Protein 1A6D (pdb70)

Solvent-accessible surface area: 41150 Å² total; per-residue (Å²): 176,45,90,24,181,82,0,29,138,56,5,6,72,13,1,95,59,12,6,54,20,0,73,27,0,6,12,54,36,1,17,6,6,0,6,32,84,101,164,72,38,18,53,12,0,4,17,1,4,20,0,1,107,82,39,116,29,159,61,75,8,6,110,74,0,17,104,5,2,125,35,169,59,0,20,7,16,59,3,0,1,9,0,1,4,1,0,4,11,0,0,97,27,0,39,74,11,34,119,126,65,14,108,28,55,30,0,11,76,0,0,79,64,0,0,48,51,0,71,110,10,0,78,128,28,16,62,127,26,72,76,75,54,13,0,78,61,2,0,40,35,26,0,46,6,24,11,4,24,100,17,26,73,67,0,0,72,15,0,14,125,0,0,50,31,2,15,52,106,136,132,78,95,37,51,11,76,49,55,18,12,20,25,25,66,21,64,13,19,64,19,94,58,7,63,56,7,73,1,1,0,0,65,72,88,22,30,44,102,122,4,43,75,68,13,139,118,2,78,0,0,1,0,34,31,34,3,66,26,163,78,82,150,151,151,31,120,19,74,0,53,70,14,59,71,14,72,71,74,22,63,102,15,37,70,40,5,88,104,32,4,88,53,0,106,156,3,31,5,42,0,0,0,0,45,100,6,1,32,76,37,0,12,32,20,0,11,122,74,36,5,0,0,0,65,135,3,137,80,49,12,0,88,49,0,22,126,0,0,23,5,124,53,13,80,71,22,103,82,15,54,79,92,20,9,0,90,6,112,18,0,40,13,76,108,13,30,139,63,95,0,0,0,0,38,26,17,115,41,99,69,6,3,0,0,0,0,31,11,16,14,53,40,8,0,28,6,0,42,55,2,0,46,5,0,3,106,6,0,5,28,1,34,58,43,0,64,5,4,19,1,20,5,0,6,5,11,5,1,8,20,56,0,46,112,63,0,104,98,30,45,53,166,52,41,64,0,0,61,6,0,5,118,0,0,64,14,9,1,77,0,22,0,81,14,16,59,21,75,34,120,73,6,32,104,96,2,114,36,25,2,87,158,53,111,62,23,1,0,6,3,40,100,100,96,4,20,8,38,2,107,87,83,8,31,1,33,14,13,83,12,18,24,60,1,2,20,17,0,2,97,21,0,31,80,4,4,158,58,76,33,49,170,176,91,21,14,81,85,1,0,89,16,0,29,59,11,3,82,40,0,42,41,3,8,7,50,105,17,126,55,50,122,28,92,63,117,148,41,89,78,21,74,0,7,18,7,16,24,2,3,124,83,50,139,29,140,40,18,0,5,61,3,0,22,44,6,0,32,4,77,103,26,73,8,17,43,2,4,4,19,0,0,4,4,0,4,4,0,0,93,31,0,38,30,2,45,112,112,124,7,33,19,30,15,0,11,63,0,0,28,51,0,4,93,24,0,41,120,0,4,73,70,22,27,57,143,27,48,121,88,35,89,53,16,0,36,75,1,0,50,31,16,0,35,15,16,50,0,36,115,15,55,93,101,0,1,60,12,0,22,67,0,0,69,44,0,18,42,105,158,137,62,109,40,83,13,30,54,54,9,6,4,41,14,81,23,92,49,7,37,30,86,68,1,74,45,31,106,1,1,0,0,62,64,92,27,25,42,123,37,6,43,74,54,14,133,100,3,106,0,1,1,0,46,16,41,0,68,76,94,134,20,83,50,48,15,61,75,106,76,147,65,110,58,44,84,149,111,6,99,43,63,68,64,59,22,10,105,99,31,2,63,89,0,88,91,27,29,8,40,0,0,3,0,37,105,15,3,45,115,70,0,18,73,23,0,4,139,35,41,4,0,0,0,72,141,6,130,104,50,7,0,52,32,0,19,80,0,0,41,9,36,48,14,43,17,12,93,55,14,44,70,96,10,19,1,56,2,90,59,1,52,20,37,116,11,43,163,64,86,0,1,26,3,43,36,18,128,34,96,92,5,1,0,0,5,0,20,0,111,69,100,65,56,5,24,9,5,47,51,1,0,47,10,0,2,55,5,1,4,2,0,9,54,46,15,9,19,11,9,2,11,4,0,26,10,8,8,5,1,76,61,0,77,41,39,0,110,147,60,38,56,118,35,36,60,0,0,55,58,0,0,38,0,2,3,15,18,0,51,0,16,0,78,35,20,67,46,71,34,103,61,4,1,89,84,0,88,34,50,2,57,144,51,46,89,44,59,0,3,18,13,120,92,18,93,15,31,45,6,47,139,56,6,32,1,53,3,14,54,7,25,54,29,0,5,78,18,0,6,44,0,0,0,9,0,0,27,0,32,44,43,33,78

Foldseek 3Di:
DFFFPVQQVVLLVLLLVLLVVLLQLDFLLRAWDWQADDPPTTAIASQLLVCLVRDDDDDPSNVLLNCLSVPVLQRFFCSSSLLSLLLSLLSVLVVVVVVVPFDLVLLLVLLVVLLVVLLVVCVVVWAFALDLVLLLLQLLQSLRNAPLPPCSSVLSVLLSVLQVQQWDDDPNFIAGDCLQEAEAEDAAADQNPKDKAQFDWFQWAFPDPLADQKDFWFFEAAEEDELADDDDPPDDDDDDPDPVVVVVVVVVRLVSLVVLLVLCVVQVGQEYEELAYYDPSNSVVNSVVRRGYTHNGHPSSSVSNCVFFVADHDHDSVPSHVNRTGTARMWGWDDDHNGIIITGHRHPHSSHMYIYGYRHPVSRSVNVSVSSVSSSVQSSLCSGVSIWAADQLLSLLLSLLVLLVVLVVDDDSSSSSSNSSSVSSLSSNLSVCVSLPADSVVLSVVSNVCVVVVLSQWHADSVVRHIDGSVVVSNIGGSSNVSVSSVSSSVSSSVSSPDRDDD/DVVLVVLLVLLLVLLVVLLQLDFLLRAWDWAADPVGDIAIASQLLCVLVGDDRDDPSSVLSSVLLSLVVDRAFRLSNLLSLLLNLLSVLVVVVVVVVDALVLLLVLLVVLLVVLLVLLVVQWFFDPPCLVVQLLLALQRRCSSTPNVVPSNQLSVLLVVLQVLQWDCPPVFTDGDCLQEAEAEDEADAQNPKDKAQFAKFQFFFPDPLADQKDFWFWEAAEAAELAFDDDPPDDDDDDPDPVVVVVVVVVRLVVSLVLLVLCVVQPGQEYEYLAYYDPSNSVNCSVVNHGYTYNGDPSSSSSNCVFFVADHHHPSVPDHSNRIGTARMWGWDADRPGIMITGHRHPRSSHMYIYGYHNDPSGSVRSSVSSVNSNSFSNLQSRLRIWAFDQCLSLLLSLLVQLVVLVVVDDSSSSSSNSSSVSSLSSNQSLQVSLVHDNVVQSVVSNVCVVVPLRQWHAPSVVRDTDRRVVVSRMTRSVSVSSSSVSSSVSNSVSSPDDDDDD

Radius of gyration: 34.38 Å; Cα contacts (8 Å, |Δi|>4): 2081; chains: 2; bounding box: 82×89×76 Å

Nearest PDB structures (foldseek):
  1a6d-assembly1_A  TM=1.002E+00  e=3.487E-87  Thermoplasma acidophilum
  1a6d-assembly1_B  TM=9.818E-01  e=3.479E-61  Thermoplasma acidophilum
  1q3r-assembly1_A  TM=9.470E-01  e=4.714E-58  Thermococcus sp. JCM 11816
  1q3s-assembly1_A  TM=9.576E-01  e=4.143E-57  Thermococcus sp. JCM 11816
  1q2v-assembly1_A  TM=9.502E-01  e=1.424E-56  Thermococcus sp. JCM 11816

Structure (mmCIF, N/CA/C/O backbone):
data_1A6D
#
_entry.id   1A6D
#
_cell.length_a   168.300
_cell.length_b   168.300
_cell.length_c   203.400
_cell.angle_alpha   90.00
_cell.angle_beta   90.00
_cell.angle_gamma   90.00
#
_symmetry.space_group_name_H-M   'I 4 2 2'
#
loop_
_entity.id
_entity.type
_entity.pdbx_description
1 polymer 'THERMOSOME (ALPHA SUBUNIT)'
2 polymer 'THERMOSOME (BETA SUBUNIT)'
#
loop_
_atom_site.group_PDB
_atom_site.id
_atom_site.type_symbol
_atom_site.label_atom_id
_atom_site.label_alt_id
_atom_site.label_comp_id
_atom_site.label_asym_id
_atom_site.label_entity_id
_atom_site.label_seq_id
_atom_site.pdbx_PDB_ins_code
_atom_site.Cartn_x
_atom_site.Cartn_y
_atom_site.Cartn_z
_atom_site.occupancy
_atom_site.B_iso_or_equiv
_atom_site.auth_seq_id
_atom_site.auth_comp_id
_atom_site.auth_asym_id
_atom_site.auth_atom_id
_atom_site.pdbx_PDB_model_num
ATOM 1 N N . ARG A 1 17 ? -12.216 32.125 -9.085 1.00 81.94 17 ARG A N 1
ATOM 2 C CA . ARG A 1 17 ? -12.956 33.412 -9.187 1.00 83.67 17 ARG A CA 1
ATOM 3 C C . ARG A 1 17 ? -12.756 34.241 -7.906 1.00 84.73 17 ARG A C 1
ATOM 4 O O . ARG A 1 17 ? -12.654 33.675 -6.817 1.00 85.94 17 ARG A O 1
ATOM 17 N N . GLU A 1 18 ? -12.597 35.558 -8.064 1.00 84.47 18 GLU A N 1
ATOM 18 C CA . GLU A 1 18 ? -12.405 36.497 -6.950 1.00 81.69 18 GLU A CA 1
ATOM 19 C C . GLU A 1 18 ? -13.279 37.698 -7.244 1.00 78.32 18 GLU A C 1
ATOM 20 O O . GLU A 1 18 ? -13.345 38.143 -8.387 1.00 75.26 18 GLU A O 1
ATOM 27 N N . GLN A 1 19 ? -13.900 38.249 -6.210 1.00 77.62 19 GLN A N 1
ATOM 28 C CA . GLN A 1 19 ? -14.773 39.397 -6.376 1.00 78.63 19 GLN A CA 1
ATOM 29 C C . GLN A 1 19 ? -14.309 40.553 -5.512 1.00 78.48 19 GLN A C 1
ATOM 30 O O . GLN A 1 19 ? -13.567 40.372 -4.536 1.00 75.87 19 GLN A O 1
ATOM 39 N N . GLY A 1 20 ? -14.736 41.740 -5.930 1.00 79.91 20 GLY A N 1
ATOM 40 C CA . GLY A 1 20 ? -14.465 42.988 -5.242 1.00 78.83 20 GLY A CA 1
ATOM 41 C C . GLY A 1 20 ? -13.055 43.306 -4.817 1.00 77.89 20 GLY A C 1
ATOM 42 O O . GLY A 1 20 ? -12.119 43.269 -5.617 1.00 75.47 20 GLY A O 1
ATOM 44 N N . LYS A 1 21 ? -12.928 43.641 -3.536 1.00 79.41 21 LYS A N 1
ATOM 45 C CA . LYS A 1 21 ? -11.652 43.998 -2.938 1.00 80.79 21 LYS A CA 1
ATOM 46 C C . LYS A 1 21 ? -10.589 42.936 -3.182 1.00 77.97 21 LYS A C 1
ATOM 47 O O . LYS A 1 21 ? -9.498 43.243 -3.658 1.00 79.10 21 LYS A O 1
ATOM 57 N N . ASN A 1 22 ? -10.910 41.686 -2.880 1.00 73.48 22 ASN A N 1
ATOM 58 C CA . ASN A 1 22 ? -9.951 40.618 -3.085 1.00 70.65 22 ASN A CA 1
ATOM 59 C C . ASN A 1 22 ? -9.468 40.580 -4.547 1.00 64.44 22 ASN A C 1
ATOM 60 O O . ASN A 1 22 ? -8.275 40.473 -4.804 1.00 64.97 22 ASN A O 1
ATOM 68 N N . ALA A 1 23 ? -10.382 40.737 -5.498 1.00 57.92 23 ALA A N 1
ATOM 69 C CA . ALA A 1 23 ? -10.021 40.711 -6.914 1.00 51.63 23 ALA A CA 1
ATOM 70 C C . ALA A 1 23 ? -9.104 41.862 -7.294 1.00 49.83 23 ALA A C 1
ATOM 71 O O . ALA A 1 23 ? -8.112 41.682 -7.999 1.00 50.30 23 ALA A O 1
ATOM 74 N N . GLN A 1 24 ? -9.424 43.045 -6.799 1.00 48.18 24 GLN A N 1
ATOM 75 C CA . GLN A 1 24 ? -8.640 44.231 -7.096 1.00 45.42 24 GLN A CA 1
ATOM 76 C C . GLN A 1 24 ? -7.281 44.311 -6.428 1.00 42.75 24 GLN A C 1
ATOM 77 O O . GLN A 1 24 ? -6.285 44.590 -7.097 1.00 45.34 24 GLN A O 1
ATOM 86 N N . ARG A 1 25 ? -7.224 44.083 -5.118 1.00 39.39 25 ARG A N 1
ATOM 87 C CA . ARG A 1 25 ? -5.954 44.162 -4.413 1.00 37.97 25 ARG A CA 1
ATOM 88 C C . ARG A 1 25 ? -4.993 43.181 -5.048 1.00 36.63 25 ARG A C 1
ATOM 89 O O . ARG A 1 25 ? -3.826 43.480 -5.255 1.00 40.40 25 ARG A O 1
ATOM 103 N N . ASN A 1 26 ? -5.525 42.036 -5.439 1.00 35.91 26 ASN A N 1
ATOM 104 C CA . ASN A 1 26 ? -4.764 40.982 -6.078 1.00 35.04 26 ASN A CA 1
ATOM 105 C C . ASN A 1 26 ? -4.187 41.376 -7.426 1.00 37.78 26 ASN A C 1
ATOM 106 O O . ASN A 1 26 ? -3.043 41.045 -7.741 1.00 40.20 26 ASN A O 1
ATOM 114 N N . ASN A 1 27 ? -5.018 42.007 -8.255 1.00 37.58 27 ASN A N 1
ATOM 115 C CA . ASN A 1 27 ? -4.616 42.452 -9.590 1.00 34.93 27 ASN A CA 1
ATOM 116 C C . ASN A 1 27 ? -3.504 43.485 -9.496 1.00 33.34 27 ASN A C 1
ATOM 117 O O . ASN A 1 27 ? -2.538 43.454 -10.260 1.00 33.61 27 ASN A O 1
ATOM 125 N N . ILE A 1 28 ? -3.670 44.419 -8.574 1.00 29.12 28 ILE A N 1
ATOM 126 C CA . ILE A 1 28 ? -2.677 45.450 -8.344 1.00 31.54 28 ILE A CA 1
ATOM 127 C C . ILE A 1 28 ? -1.366 44.788 -7.902 1.00 32.96 28 ILE A C 1
ATOM 128 O O . ILE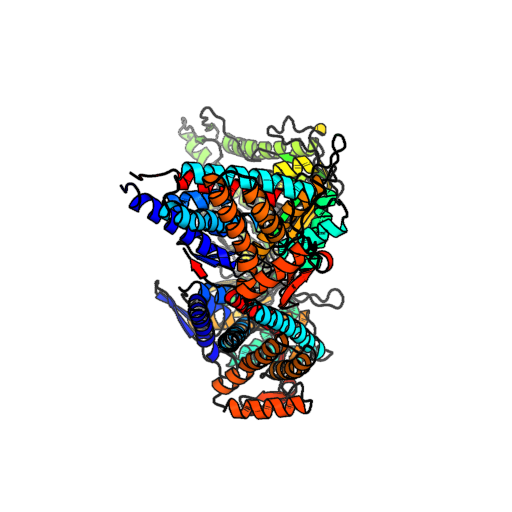 A 1 28 ? -0.293 45.112 -8.415 1.00 34.28 28 ILE A O 1
ATOM 134 N N . GLU A 1 29 ? -1.453 43.867 -6.947 1.00 34.44 29 GLU A N 1
ATOM 135 C CA . GLU A 1 29 ? -0.271 43.170 -6.466 1.00 35.44 29 GLU A CA 1
ATOM 136 C C . GLU A 1 29 ? 0.458 42.506 -7.625 1.00 35.10 29 GLU A C 1
ATOM 137 O O . GLU A 1 29 ? 1.677 42.586 -7.718 1.00 41.38 29 GLU A O 1
ATOM 144 N N . ALA A 1 30 ? -0.287 41.871 -8.522 1.00 33.92 30 ALA A N 1
ATOM 145 C CA . ALA A 1 30 ? 0.317 41.212 -9.676 1.00 30.80 30 ALA A CA 1
ATOM 146 C C . ALA A 1 30 ? 1.061 42.207 -10.571 1.00 29.52 30 ALA A C 1
ATOM 147 O O . ALA A 1 30 ? 2.221 42.006 -10.914 1.00 29.17 30 ALA A O 1
ATOM 150 N N . ALA A 1 31 ? 0.399 43.296 -10.924 1.00 27.04 31 ALA A N 1
ATOM 151 C CA . ALA A 1 31 ? 1.013 44.298 -11.764 1.00 26.49 31 ALA A CA 1
ATOM 152 C C . ALA A 1 31 ? 2.326 44.760 -11.163 1.00 26.37 31 ALA A C 1
ATOM 153 O O . ALA A 1 31 ? 3.330 44.847 -11.855 1.00 29.96 31 ALA A O 1
ATOM 156 N N . LYS A 1 32 ? 2.331 45.029 -9.867 1.00 28.22 32 LYS A N 1
ATOM 157 C CA . LYS A 1 32 ? 3.536 45.480 -9.193 1.00 25.97 32 LYS A CA 1
ATOM 158 C C . LYS A 1 32 ? 4.663 44.455 -9.278 1.00 27.21 32 LYS A C 1
ATOM 159 O O . LYS A 1 32 ? 5.828 44.803 -9.498 1.00 27.39 32 LYS A O 1
ATOM 169 N N . ALA A 1 33 ? 4.319 43.183 -9.156 1.00 25.17 33 ALA A N 1
ATOM 170 C CA . ALA A 1 33 ? 5.324 42.135 -9.205 1.00 22.09 33 ALA A CA 1
ATOM 171 C C . ALA A 1 33 ? 6.075 42.073 -10.522 1.00 24.57 33 ALA A C 1
ATOM 172 O O . ALA A 1 33 ? 7.288 41.931 -10.543 1.00 29.78 33 ALA A O 1
ATOM 175 N N . ILE A 1 34 ? 5.362 42.199 -11.627 1.00 25.21 34 ILE A N 1
ATOM 176 C CA . ILE A 1 34 ? 5.996 42.135 -12.927 1.00 25.41 34 ILE A CA 1
ATOM 177 C C . ILE A 1 34 ? 6.807 43.381 -13.204 1.00 26.13 34 ILE A C 1
ATOM 178 O O . ILE A 1 34 ? 7.750 43.346 -13.979 1.00 32.07 34 ILE A O 1
ATOM 184 N N . ALA A 1 35 ? 6.414 44.500 -12.618 1.00 25.90 35 ALA A N 1
ATOM 185 C CA . ALA A 1 35 ? 7.156 45.734 -12.826 1.00 24.57 35 ALA A CA 1
ATOM 186 C C . ALA A 1 35 ? 8.492 45.581 -12.135 1.00 27.60 35 ALA A C 1
ATOM 187 O O . ALA A 1 35 ? 9.516 46.003 -12.653 1.00 32.53 35 ALA A O 1
ATOM 190 N N . ASP A 1 36 ? 8.475 44.981 -10.953 1.00 29.76 36 ASP A N 1
ATOM 191 C CA . ASP A 1 36 ? 9.690 44.750 -10.200 1.00 32.29 36 ASP A CA 1
ATOM 192 C C . ASP A 1 36 ? 10.684 43.914 -10.988 1.00 36.61 36 ASP A C 1
ATOM 193 O O . ASP A 1 36 ? 11.888 44.150 -10.911 1.00 46.15 36 ASP A O 1
ATOM 199 N N . ALA A 1 37 ? 10.180 42.969 -11.778 1.00 37.64 37 ALA A N 1
ATOM 200 C CA . ALA A 1 37 ? 11.018 42.085 -12.600 1.00 33.78 37 ALA A CA 1
ATOM 201 C C . ALA A 1 37 ? 11.872 42.787 -13.644 1.00 33.57 37 ALA A C 1
ATOM 202 O O . ALA A 1 37 ? 12.847 42.209 -14.120 1.00 37.04 37 ALA A O 1
ATOM 205 N N . VAL A 1 38 ? 11.479 43.989 -14.057 1.00 28.55 38 VAL A N 1
ATOM 206 C CA . VAL A 1 38 ? 12.247 44.725 -15.057 1.00 26.47 38 VAL A CA 1
ATOM 207 C C . VAL A 1 38 ? 12.860 46.008 -14.521 1.00 24.61 38 VAL A C 1
ATOM 208 O O . VAL A 1 38 ? 13.776 46.575 -15.127 1.00 25.65 38 VAL A O 1
ATOM 213 N N . ARG A 1 39 ? 12.344 46.455 -13.390 1.00 19.86 39 ARG A N 1
ATOM 214 C CA . ARG A 1 39 ? 12.776 47.678 -12.747 1.00 27.78 39 ARG A CA 1
ATOM 215 C C . ARG A 1 39 ? 14.261 48.029 -12.889 1.00 30.20 39 ARG A C 1
ATOM 216 O O . ARG A 1 39 ? 14.618 49.025 -13.527 1.00 34.73 39 ARG A O 1
ATOM 230 N N . THR A 1 40 ? 15.126 47.156 -12.385 1.00 28.46 40 THR A N 1
ATOM 231 C CA . THR A 1 40 ? 16.567 47.384 -12.423 1.00 20.89 40 THR A CA 1
ATOM 232 C C . THR A 1 40 ? 17.246 47.485 -13.786 1.00 19.46 40 THR A C 1
ATOM 233 O O . THR A 1 40 ? 18.467 47.629 -13.842 1.00 20.26 40 THR A O 1
ATOM 239 N N . THR A 1 41 ? 16.493 47.401 -14.878 1.00 16.60 41 THR A N 1
ATOM 240 C CA . THR A 1 41 ? 17.112 47.518 -16.186 1.00 18.27 41 THR A CA 1
ATOM 241 C C . THR A 1 41 ? 17.116 48.976 -16.628 1.00 24.33 41 THR A C 1
ATOM 242 O O . THR A 1 41 ? 17.761 49.333 -17.611 1.00 28.46 41 THR A O 1
ATOM 248 N N . LEU A 1 42 ? 16.432 49.831 -15.876 1.00 28.29 42 LEU A N 1
ATOM 249 C CA . LEU A 1 42 ? 16.324 51.242 -16.231 1.00 25.37 42 LEU A CA 1
ATOM 250 C C . LEU A 1 42 ? 17.580 52.098 -16.132 1.00 22.05 42 LEU A C 1
ATOM 251 O O . LEU A 1 42 ? 18.186 52.241 -15.072 1.00 22.06 42 LEU A O 1
ATOM 257 N N . GLY A 1 43 ? 17.968 52.660 -17.264 1.00 21.23 43 GLY A N 1
ATOM 258 C CA . GLY A 1 43 ? 19.102 53.558 -17.287 1.00 25.94 43 GLY A CA 1
ATOM 259 C C . GLY A 1 43 ? 20.497 53.075 -17.628 1.00 30.21 43 GLY A C 1
ATOM 260 O O . GLY A 1 43 ? 20.729 51.895 -17.893 1.00 35.05 43 GLY A O 1
ATOM 262 N N . PRO A 1 44 ? 21.475 53.992 -17.548 1.00 29.43 44 PRO A N 1
ATOM 263 C CA . PRO A 1 44 ? 22.898 53.808 -17.820 1.00 27.50 44 PRO A CA 1
ATOM 264 C C . PRO A 1 44 ? 23.497 52.795 -16.889 1.00 24.53 44 PRO A C 1
ATOM 265 O O . PRO A 1 44 ? 24.519 52.226 -17.180 1.00 31.73 44 PRO A O 1
ATOM 269 N N . LYS A 1 45 ? 22.900 52.645 -15.726 1.00 22.66 45 LYS A N 1
ATOM 270 C CA . LYS A 1 45 ? 23.394 51.712 -14.745 1.00 25.84 45 LYS A CA 1
ATOM 271 C C . LYS A 1 45 ? 22.417 50.558 -14.609 1.00 24.79 45 LYS A C 1
ATOM 272 O O . LYS A 1 45 ? 22.116 50.098 -13.507 1.00 28.83 45 LYS A O 1
ATOM 282 N N . GLY A 1 46 ? 21.894 50.107 -15.732 1.00 25.51 46 GLY A N 1
ATOM 283 C CA . GLY A 1 46 ? 20.956 49.010 -15.675 1.00 28.94 46 GLY A CA 1
ATOM 284 C C . GLY A 1 46 ? 21.666 47.674 -15.589 1.00 30.98 46 GLY A C 1
ATOM 285 O O . GLY A 1 46 ? 22.804 47.538 -16.051 1.00 32.72 46 GLY A O 1
ATOM 287 N N . MET A 1 47 ? 21.008 46.714 -14.942 1.00 27.99 47 MET A N 1
ATOM 288 C CA . MET A 1 47 ? 21.514 45.368 -14.788 1.00 21.77 47 MET A CA 1
ATOM 289 C C . MET A 1 47 ? 20.887 44.505 -15.852 1.00 22.83 47 MET A C 1
ATOM 290 O O . MET A 1 47 ? 19.975 44.943 -16.556 1.00 22.59 47 MET A O 1
ATOM 296 N N . ASP A 1 48 ? 21.420 43.301 -16.012 1.00 23.05 48 ASP A N 1
ATOM 297 C CA . ASP A 1 48 ? 20.902 42.361 -16.992 1.00 21.55 48 ASP A CA 1
ATOM 298 C C . ASP A 1 48 ? 20.169 41.274 -16.273 1.00 21.25 48 ASP A C 1
ATOM 299 O O . ASP A 1 48 ? 20.336 41.118 -15.058 1.00 24.48 48 ASP A O 1
ATOM 305 N N . LYS A 1 49 ? 19.354 40.532 -17.018 1.00 20.40 49 LYS A N 1
ATOM 306 C CA . LYS A 1 49 ? 18.599 39.403 -16.470 1.00 16.74 49 LYS A CA 1
ATOM 307 C C . LYS A 1 49 ? 19.006 38.197 -17.294 1.00 19.23 49 LYS A C 1
ATOM 308 O O . LYS A 1 49 ? 19.272 38.314 -18.498 1.00 20.66 49 LYS A O 1
ATOM 318 N N . MET A 1 50 ? 19.127 37.050 -16.652 1.00 18.53 50 MET A N 1
ATOM 319 C CA . MET A 1 50 ? 19.474 35.849 -17.390 1.00 23.93 50 MET A CA 1
ATOM 320 C C . MET A 1 50 ? 18.182 35.039 -17.431 1.00 23.53 50 MET A C 1
ATOM 321 O O . MET A 1 50 ? 17.572 34.773 -16.402 1.00 20.80 50 MET A O 1
ATOM 327 N N . LEU A 1 51 ? 17.725 34.736 -18.630 1.00 22.40 51 LEU A N 1
ATOM 328 C CA . LEU A 1 51 ? 16.503 33.991 -18.810 1.00 26.91 51 LEU A CA 1
ATOM 329 C C . LEU A 1 51 ? 16.909 32.631 -19.346 1.00 29.33 51 LEU A C 1
ATOM 330 O O . LEU A 1 51 ? 17.590 32.541 -20.364 1.00 26.34 51 LEU A O 1
ATOM 336 N N . VAL A 1 52 ? 16.515 31.578 -18.643 1.00 33.64 52 VAL A N 1
ATOM 337 C CA . VAL A 1 52 ? 16.860 30.217 -19.046 1.00 41.90 52 VAL A CA 1
ATOM 338 C C . VAL A 1 52 ? 15.607 29.360 -19.258 1.00 47.79 52 VAL A C 1
ATOM 339 O O . VAL A 1 52 ? 14.689 29.399 -18.443 1.00 48.95 52 VAL A O 1
ATOM 344 N N . ASP A 1 53 ? 15.560 28.618 -20.366 1.00 55.09 53 ASP A N 1
ATOM 345 C CA . ASP A 1 53 ? 14.413 27.755 -20.674 1.00 59.99 53 ASP A CA 1
ATOM 346 C C . ASP A 1 53 ? 14.646 26.247 -20.419 1.00 66.62 53 ASP A C 1
ATOM 347 O O . ASP A 1 53 ? 14.943 25.832 -19.299 1.00 69.40 53 ASP A O 1
ATOM 353 N N . SER A 1 54 ? 14.450 25.439 -21.455 1.00 73.61 54 SER A N 1
ATOM 354 C CA . SER A 1 54 ? 14.635 23.998 -21.420 1.00 78.65 54 SER A CA 1
ATOM 355 C C . SER A 1 54 ? 15.629 23.555 -22.520 1.00 81.95 54 SER A C 1
ATOM 356 O O . SER A 1 54 ? 16.710 23.045 -22.216 1.00 80.21 54 SER A O 1
ATOM 361 N N . ILE A 1 55 ? 15.267 23.789 -23.787 1.00 86.04 55 ILE A N 1
ATOM 362 C CA . ILE A 1 55 ? 16.105 23.421 -24.943 1.00 90.92 55 ILE A CA 1
ATOM 363 C C . ILE A 1 55 ? 17.032 24.514 -25.531 1.00 90.56 55 ILE A C 1
ATOM 364 O O . ILE A 1 55 ? 18.257 24.361 -25.475 1.00 92.66 55 ILE A O 1
ATOM 370 N N . GLY A 1 56 ? 16.458 25.562 -26.147 1.00 87.19 56 GLY A N 1
ATOM 371 C CA . GLY A 1 56 ? 17.266 26.640 -26.733 1.00 80.30 56 GLY A CA 1
ATOM 372 C C . GLY A 1 56 ? 18.301 27.108 -25.722 1.00 74.73 56 GLY A C 1
ATOM 373 O O . GLY A 1 56 ? 19.505 27.154 -25.985 1.00 76.46 56 GLY A O 1
ATOM 375 N N . ASP A 1 57 ? 17.769 27.544 -24.591 1.00 65.24 57 ASP A N 1
ATOM 376 C CA . ASP A 1 57 ? 18.509 27.944 -23.421 1.00 53.84 57 ASP A CA 1
ATOM 377 C C . ASP A 1 57 ? 18.649 29.335 -22.849 1.00 52.42 57 ASP A C 1
ATOM 378 O O . ASP A 1 57 ? 17.640 29.950 -22.506 1.00 56.81 57 ASP A O 1
ATOM 384 N N . ILE A 1 58 ? 19.881 29.794 -22.646 1.00 47.45 58 ILE A N 1
ATOM 385 C CA . ILE A 1 58 ? 20.129 31.085 -22.002 1.00 39.59 58 ILE A CA 1
ATOM 386 C C . ILE A 1 58 ? 20.065 32.343 -22.855 1.00 37.07 58 ILE A C 1
ATOM 387 O O . ILE A 1 58 ? 20.564 32.380 -23.972 1.00 37.26 58 ILE A O 1
ATOM 393 N N . ILE A 1 59 ? 19.414 33.366 -22.322 1.00 36.78 59 ILE A N 1
ATOM 394 C CA . ILE A 1 59 ? 19.323 34.673 -22.970 1.00 36.16 59 ILE A CA 1
ATOM 395 C C . ILE A 1 59 ? 19.705 35.670 -21.893 1.00 33.20 59 ILE A C 1
ATOM 396 O O . ILE A 1 59 ? 19.228 35.588 -20.765 1.00 31.92 59 ILE A O 1
ATOM 402 N N . ILE A 1 60 ? 20.612 36.572 -22.222 1.00 30.12 60 ILE A N 1
ATOM 403 C CA . ILE A 1 60 ? 21.020 37.581 -21.271 1.00 28.43 60 ILE A CA 1
ATOM 404 C C . ILE A 1 60 ? 20.739 38.906 -21.954 1.00 26.99 60 ILE A C 1
ATOM 405 O O . ILE A 1 60 ? 21.228 39.166 -23.047 1.00 29.72 60 ILE A O 1
ATOM 411 N N . SER A 1 61 ? 19.865 39.701 -21.359 1.00 26.72 61 SER A N 1
ATOM 412 C CA . SER A 1 61 ? 19.516 40.983 -21.942 1.00 25.83 61 SER A CA 1
ATOM 413 C C . SER A 1 61 ? 19.218 42.054 -20.907 1.00 25.73 61 SER A C 1
ATOM 414 O O . SER A 1 61 ? 19.018 41.783 -19.721 1.00 25.49 61 SER A O 1
ATOM 419 N N . ASN A 1 62 ? 19.235 43.285 -21.379 1.00 26.86 62 ASN A N 1
ATOM 420 C CA . ASN A 1 62 ? 18.912 44.443 -20.571 1.00 28.63 62 ASN A CA 1
ATOM 421 C C . ASN A 1 62 ? 17.619 44.980 -21.208 1.00 27.67 62 ASN A C 1
ATOM 422 O O . ASN A 1 62 ? 16.887 45.736 -20.596 1.00 33.92 62 ASN A O 1
ATOM 430 N N . ASP A 1 63 ? 17.318 44.530 -22.421 1.00 25.43 63 ASP A N 1
ATOM 431 C CA . ASP A 1 63 ? 16.131 44.960 -23.128 1.00 24.46 63 ASP A CA 1
ATOM 432 C C . ASP A 1 63 ? 14.873 44.483 -22.396 1.00 24.93 63 ASP A C 1
ATOM 433 O O . ASP A 1 63 ? 14.650 43.290 -22.216 1.00 28.25 63 ASP A O 1
ATOM 439 N N . GLY A 1 64 ? 14.028 45.432 -22.018 1.00 24.25 64 GLY A N 1
ATOM 440 C CA . GLY A 1 64 ? 12.806 45.116 -21.306 1.00 19.82 64 GLY A CA 1
ATOM 441 C C . GLY A 1 64 ? 11.782 44.358 -22.119 1.00 23.49 64 GLY A C 1
ATOM 442 O O . GLY A 1 64 ? 11.088 43.510 -21.581 1.00 31.45 64 GLY A O 1
ATOM 444 N N . ALA A 1 65 ? 11.665 44.664 -23.405 1.00 25.11 65 ALA A N 1
ATOM 445 C CA . ALA A 1 65 ? 10.708 43.986 -24.275 1.00 24.67 65 ALA A CA 1
ATOM 446 C C . ALA A 1 65 ? 11.105 42.515 -24.404 1.00 26.68 65 ALA A C 1
ATOM 447 O O . ALA A 1 65 ? 10.264 41.630 -24.297 1.00 33.92 65 ALA A O 1
ATOM 450 N N . THR A 1 66 ? 12.393 42.260 -24.603 1.00 28.43 66 THR A N 1
ATOM 451 C CA . THR A 1 66 ? 12.928 40.903 -24.698 1.00 24.50 66 THR A CA 1
ATOM 452 C C . THR A 1 66 ? 12.642 40.156 -23.399 1.00 22.22 66 THR A C 1
ATOM 453 O O . THR A 1 66 ? 12.043 39.097 -23.400 1.00 24.10 66 THR A O 1
ATOM 459 N N . ILE A 1 67 ? 13.037 40.731 -22.279 1.00 20.14 67 ILE A N 1
ATOM 460 C CA . ILE A 1 67 ? 12.795 40.082 -21.017 1.00 22.34 67 ILE A CA 1
ATOM 461 C C . ILE A 1 67 ? 11.340 39.692 -20.826 1.00 28.09 67 ILE A C 1
ATOM 462 O O . ILE A 1 67 ? 11.052 38.550 -20.480 1.00 31.34 67 ILE A O 1
ATOM 468 N N . LEU A 1 68 ? 10.414 40.615 -21.073 1.00 32.38 68 LEU A N 1
ATOM 469 C CA . LEU A 1 68 ? 8.992 40.311 -20.888 1.00 31.02 68 LEU A CA 1
ATOM 470 C C . LEU A 1 68 ? 8.439 39.324 -21.888 1.00 33.90 68 LEU A C 1
ATOM 471 O O . LEU A 1 68 ? 7.636 38.477 -21.513 1.00 40.72 68 LEU A O 1
ATOM 477 N N . LYS A 1 69 ? 8.824 39.452 -23.157 1.00 34.67 69 LYS A N 1
ATOM 478 C CA . LYS A 1 69 ? 8.375 38.517 -24.188 1.00 36.66 69 LYS A CA 1
ATOM 479 C C . LYS A 1 69 ? 8.782 37.095 -23.834 1.00 38.67 69 LYS A C 1
ATOM 480 O O . LYS A 1 69 ? 8.049 36.159 -24.133 1.00 40.34 69 LYS A O 1
ATOM 490 N N . GLU A 1 70 ? 9.977 36.941 -23.254 1.00 44.13 70 GLU A N 1
ATOM 491 C CA . GLU A 1 70 ? 10.509 35.628 -22.846 1.00 47.43 70 GLU A CA 1
ATOM 492 C C . GLU A 1 70 ? 9.948 35.124 -21.520 1.00 45.16 70 GLU A C 1
ATOM 493 O O . GLU A 1 70 ? 9.735 33.930 -21.358 1.00 47.37 70 GLU A O 1
ATOM 500 N N . MET A 1 71 ? 9.782 36.020 -20.553 1.00 42.75 71 MET A N 1
ATOM 501 C CA . MET A 1 71 ? 9.269 35.640 -19.245 1.00 41.43 71 MET A CA 1
ATOM 502 C C . MET A 1 71 ? 8.073 34.715 -19.273 1.00 42.48 71 MET A C 1
ATOM 503 O O . MET A 1 71 ? 7.210 34.803 -20.147 1.00 42.91 71 MET A O 1
ATOM 509 N N . ASP A 1 72 ? 8.024 33.849 -18.269 1.00 46.89 72 ASP A N 1
ATOM 510 C CA . ASP A 1 72 ? 6.955 32.884 -18.120 1.00 48.02 72 ASP A CA 1
ATOM 511 C C . ASP A 1 72 ? 6.008 33.421 -17.075 1.00 45.00 72 ASP A C 1
ATOM 512 O O . ASP A 1 72 ? 6.068 33.058 -15.895 1.00 46.92 72 ASP A O 1
ATOM 518 N N . VAL A 1 73 ? 5.181 34.351 -17.506 1.00 40.83 73 VAL A N 1
ATOM 519 C CA . VAL A 1 73 ? 4.220 34.962 -16.629 1.00 40.16 73 VAL A CA 1
ATOM 520 C C . VAL A 1 73 ? 3.025 34.040 -16.536 1.00 43.11 73 VAL A C 1
ATOM 521 O O . VAL A 1 73 ? 2.558 33.531 -17.551 1.00 43.95 73 VAL A O 1
ATOM 526 N N . GLU A 1 74 ? 2.553 33.812 -15.317 1.00 47.60 74 GLU A N 1
ATOM 527 C CA . GLU A 1 74 ? 1.413 32.925 -15.077 1.00 52.66 74 GLU A CA 1
ATOM 528 C C . GLU A 1 74 ? 0.088 33.688 -14.919 1.00 50.18 74 GLU A C 1
ATOM 529 O O . GLU A 1 74 ? -0.887 33.438 -15.623 1.00 50.65 74 GLU A O 1
ATOM 536 N N . HIS A 1 75 ? 0.076 34.618 -13.976 1.00 46.39 75 HIS A N 1
ATOM 537 C CA . HIS A 1 75 ? -1.081 35.437 -13.661 1.00 39.38 75 HIS A CA 1
ATOM 538 C C . HIS A 1 75 ? -1.630 36.214 -14.864 1.00 38.32 75 HIS A C 1
ATOM 539 O O . HIS A 1 75 ? -0.872 36.891 -15.548 1.00 43.81 75 HIS A O 1
ATOM 549 N N . PRO A 1 76 ? -2.970 36.237 -15.055 1.00 35.12 76 PRO A N 1
ATOM 550 C CA . PRO A 1 76 ? -3.639 36.940 -16.168 1.00 29.62 76 PRO A CA 1
ATOM 551 C C . PRO A 1 76 ? -3.331 38.444 -16.189 1.00 25.90 76 PRO A C 1
ATOM 552 O O . PRO A 1 76 ? -2.996 39.000 -17.227 1.00 23.47 76 PRO A O 1
ATOM 556 N N . THR A 1 77 ? -3.462 39.094 -15.035 1.00 23.35 77 THR A N 1
ATOM 557 C CA . THR A 1 77 ? -3.187 40.522 -14.898 1.00 24.65 77 THR A CA 1
ATOM 558 C C . THR A 1 77 ? -1.751 40.846 -15.261 1.00 27.82 77 THR A C 1
ATOM 559 O O . THR A 1 77 ? -1.454 41.929 -15.754 1.00 30.92 77 THR A O 1
ATOM 565 N N . ALA A 1 78 ? -0.852 39.913 -14.986 1.00 27.97 78 ALA A N 1
ATOM 566 C CA . ALA A 1 78 ? 0.540 40.108 -15.341 1.00 24.13 78 ALA A CA 1
ATOM 567 C C . ALA A 1 78 ? 0.684 39.857 -16.849 1.00 24.17 78 ALA A C 1
ATOM 568 O O . ALA A 1 78 ? 1.495 40.490 -17.511 1.00 26.06 78 ALA A O 1
ATOM 571 N N . LYS A 1 79 ? -0.113 38.948 -17.407 1.00 23.33 79 LYS A N 1
ATOM 572 C CA . LYS A 1 79 ? -0.042 38.695 -18.841 1.00 22.38 79 LYS A CA 1
ATOM 573 C C . LYS A 1 79 ? -0.480 39.942 -19.591 1.00 24.10 79 LYS A C 1
ATOM 574 O O . LYS A 1 79 ? -0.032 40.195 -20.709 1.00 26.33 79 LYS A O 1
ATOM 584 N N . MET A 1 80 ? -1.317 40.754 -18.951 1.00 26.83 80 MET A N 1
ATOM 585 C CA . MET A 1 80 ? -1.782 41.999 -19.570 1.00 28.75 80 MET A CA 1
ATOM 586 C C . MET A 1 80 ? -0.691 43.081 -19.625 1.00 30.12 80 MET A C 1
ATOM 587 O O . MET A 1 80 ? -0.547 43.733 -20.657 1.00 33.26 80 MET A O 1
ATOM 593 N N . ILE A 1 81 ? 0.071 43.267 -18.535 1.00 30.07 81 ILE A N 1
ATOM 594 C CA . ILE A 1 81 ? 1.185 44.247 -18.484 1.00 25.16 81 ILE A CA 1
ATOM 595 C C . ILE A 1 81 ? 2.242 43.847 -19.525 1.00 25.00 81 ILE A C 1
ATOM 596 O O . ILE A 1 81 ? 2.730 44.669 -20.292 1.00 25.63 81 ILE A O 1
ATOM 602 N N . VAL A 1 82 ? 2.547 42.558 -19.567 1.00 23.52 82 VAL A N 1
ATOM 603 C CA . VAL A 1 82 ? 3.496 42.011 -20.508 1.00 19.82 82 VAL A CA 1
ATOM 604 C C . VAL A 1 82 ? 3.119 42.354 -21.952 1.00 22.49 82 VAL A C 1
ATOM 605 O O . VAL A 1 82 ? 4.003 42.475 -22.809 1.00 29.63 82 VAL A O 1
ATOM 610 N N . GLU A 1 83 ? 1.833 42.561 -22.232 1.00 25.12 83 GLU A N 1
ATOM 611 C CA . GLU A 1 83 ? 1.412 42.895 -23.601 1.00 22.97 83 GLU A CA 1
ATOM 612 C C . GLU A 1 83 ? 2.049 44.188 -24.113 1.00 25.88 83 GLU A C 1
ATOM 613 O O . GLU A 1 83 ? 2.103 44.409 -25.320 1.00 27.38 83 GLU A O 1
ATOM 620 N N . VAL A 1 84 ? 2.527 45.043 -23.206 1.00 28.46 84 VAL A N 1
ATOM 621 C CA . VAL A 1 84 ? 3.178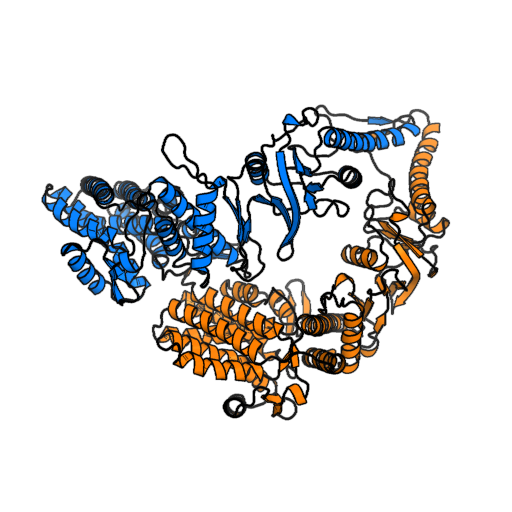 46.297 -23.610 1.00 27.46 84 VAL A CA 1
ATOM 622 C C . VAL A 1 84 ? 4.469 46.020 -24.411 1.00 28.62 84 VAL A C 1
ATOM 623 O O . VAL A 1 84 ? 4.933 46.876 -25.158 1.00 31.92 84 VAL A O 1
ATOM 628 N N . SER A 1 85 ? 5.042 44.827 -24.268 1.00 26.09 85 SER A N 1
ATOM 629 C CA . SER A 1 85 ? 6.251 44.479 -24.992 1.00 25.73 85 SER A CA 1
ATOM 630 C C . SER A 1 85 ? 5.982 44.380 -26.472 1.00 30.11 85 SER A C 1
ATOM 631 O O . SER A 1 85 ? 6.914 44.355 -27.269 1.00 29.23 85 SER A O 1
ATOM 636 N N . LYS A 1 86 ? 4.705 44.275 -26.834 1.00 36.93 86 LYS A N 1
ATOM 637 C CA . LYS A 1 86 ? 4.301 44.154 -28.237 1.00 39.48 86 LYS A CA 1
ATOM 638 C C . LYS A 1 86 ? 3.791 45.434 -28.876 1.00 37.75 86 LYS A C 1
ATOM 639 O O . LYS A 1 86 ? 3.563 45.462 -30.081 1.00 39.98 86 LYS A O 1
ATOM 649 N N . ALA A 1 87 ? 3.559 46.472 -28.079 1.00 38.15 87 ALA A N 1
ATOM 650 C CA . ALA A 1 87 ? 3.109 47.746 -28.625 1.00 41.42 87 ALA A CA 1
ATOM 651 C C . ALA A 1 87 ? 4.354 48.371 -29.264 1.00 45.34 87 ALA A C 1
ATOM 652 O O . ALA A 1 87 ? 5.136 49.047 -28.596 1.00 47.08 87 ALA A O 1
ATOM 655 N N . GLN A 1 88 ? 4.547 48.096 -30.552 1.00 47.75 88 GLN A N 1
ATOM 656 C CA . GLN A 1 88 ? 5.688 48.575 -31.336 1.00 49.12 88 GLN A CA 1
ATOM 657 C C . GLN A 1 88 ? 6.120 50.014 -31.106 1.00 47.24 88 GLN A C 1
ATOM 658 O O . GLN A 1 88 ? 7.291 50.338 -31.259 1.00 49.81 88 GLN A O 1
ATOM 667 N N . ASP A 1 89 ? 5.175 50.877 -30.762 1.00 45.25 89 ASP A N 1
ATOM 668 C CA . ASP A 1 89 ? 5.457 52.294 -30.532 1.00 42.74 89 ASP A CA 1
ATOM 669 C C . ASP A 1 89 ? 6.124 52.649 -29.196 1.00 39.36 89 ASP A C 1
ATOM 670 O O . ASP A 1 89 ? 6.745 53.716 -29.058 1.00 30.63 89 ASP A O 1
ATOM 676 N N . THR A 1 90 ? 6.014 51.716 -28.251 1.00 39.37 90 THR A N 1
ATOM 677 C CA . THR A 1 90 ? 6.537 51.833 -26.890 1.00 41.33 90 THR A CA 1
ATOM 678 C C . THR A 1 90 ? 7.781 50.967 -26.658 1.00 40.42 90 THR A C 1
ATOM 679 O O . THR A 1 90 ? 8.744 51.389 -26.025 1.00 41.31 90 THR A O 1
ATOM 685 N N . ALA A 1 91 ? 7.729 49.734 -27.145 1.00 42.11 91 ALA A N 1
ATOM 686 C CA . ALA A 1 91 ? 8.806 48.770 -26.976 1.00 40.07 91 ALA A CA 1
ATOM 687 C C . ALA A 1 91 ? 10.100 49.031 -27.730 1.00 41.29 91 ALA A C 1
ATOM 688 O O . ALA A 1 91 ? 10.536 48.218 -28.543 1.00 47.55 91 ALA A O 1
ATOM 691 N N . VAL A 1 92 ? 10.723 50.163 -27.452 1.00 41.05 92 VAL A N 1
ATOM 692 C CA . VAL A 1 92 ? 11.993 50.504 -28.070 1.00 39.38 92 VAL A CA 1
ATOM 693 C C . VAL A 1 92 ? 12.796 51.212 -26.987 1.00 39.67 92 VAL A C 1
ATOM 694 O O . VAL A 1 92 ? 12.350 52.179 -26.363 1.00 37.82 92 VAL A O 1
ATOM 699 N N . GLY A 1 93 ? 13.910 50.589 -26.647 1.00 40.40 93 GLY A N 1
ATOM 700 C CA . GLY A 1 93 ? 14.769 51.128 -25.623 1.00 39.91 93 GLY A CA 1
ATOM 701 C C . GLY A 1 93 ? 14.130 50.947 -24.270 1.00 41.31 93 GLY A C 1
ATOM 702 O O . GLY A 1 93 ? 13.586 49.880 -23.950 1.00 48.29 93 GLY A O 1
ATOM 704 N N . ASP A 1 94 ? 14.187 52.005 -23.472 1.00 40.45 94 ASP A N 1
ATOM 705 C CA . ASP A 1 94 ? 13.626 51.980 -22.142 1.00 35.93 94 ASP A CA 1
ATOM 706 C C . ASP A 1 94 ? 12.121 52.256 -22.145 1.00 34.35 94 ASP A C 1
ATOM 707 O O . ASP A 1 94 ? 11.493 52.313 -21.085 1.00 37.35 94 ASP A O 1
ATOM 713 N N . GLY A 1 95 ? 11.530 52.372 -23.330 1.00 27.82 95 GLY A N 1
ATOM 714 C CA . GLY A 1 95 ? 10.106 52.622 -23.399 1.00 25.23 95 GLY A CA 1
ATOM 715 C C . GLY A 1 95 ? 9.325 51.542 -22.683 1.00 24.38 95 GLY A C 1
ATOM 716 O O . GLY A 1 95 ? 8.410 51.818 -21.920 1.00 25.78 95 GLY A O 1
ATOM 718 N N . THR A 1 96 ? 9.734 50.300 -22.874 1.00 26.26 96 THR A N 1
ATOM 719 C CA . THR A 1 96 ? 9.046 49.189 -22.248 1.00 24.38 96 THR A CA 1
ATOM 720 C C . THR A 1 96 ? 9.150 49.213 -20.739 1.00 24.72 96 THR A C 1
ATOM 721 O O . THR A 1 96 ? 8.135 49.130 -20.048 1.00 29.41 96 THR A O 1
ATOM 727 N N . THR A 1 97 ? 10.358 49.345 -20.213 1.00 22.47 97 THR A N 1
ATOM 728 C CA . THR A 1 97 ? 10.514 49.373 -18.769 1.00 21.58 97 THR A CA 1
ATOM 729 C C . THR A 1 97 ? 9.813 50.587 -18.137 1.00 22.38 97 THR A C 1
ATOM 730 O O . THR A 1 97 ? 9.287 50.507 -17.031 1.00 24.60 97 THR A O 1
ATOM 736 N N . THR A 1 98 ? 9.747 51.686 -18.875 1.00 23.90 98 THR A N 1
ATOM 737 C CA . THR A 1 98 ? 9.100 52.905 -18.408 1.00 21.91 98 THR A CA 1
ATOM 738 C C . THR A 1 98 ? 7.593 52.704 -18.304 1.00 20.94 98 THR A C 1
ATOM 739 O O . THR A 1 98 ? 6.997 53.060 -17.290 1.00 23.72 98 THR A O 1
ATOM 745 N N . ALA A 1 99 ? 6.983 52.146 -19.352 1.00 18.71 99 ALA A N 1
ATOM 746 C CA . ALA A 1 99 ? 5.546 51.870 -19.367 1.00 15.04 99 ALA A CA 1
ATOM 747 C C . ALA A 1 99 ? 5.157 50.872 -18.287 1.00 17.17 99 ALA A C 1
ATOM 748 O O . ALA A 1 99 ? 4.201 51.094 -17.565 1.00 22.84 99 ALA A O 1
ATOM 751 N N . VAL A 1 100 ? 5.893 49.770 -18.165 1.00 20.75 100 VAL A N 1
ATOM 752 C CA . VAL A 1 100 ? 5.583 48.744 -17.151 1.00 19.20 100 VAL A CA 1
ATOM 753 C C . VAL A 1 100 ? 5.736 49.287 -15.737 1.00 16.21 100 VAL A C 1
ATOM 754 O O . VAL A 1 100 ? 4.830 49.146 -14.909 1.00 17.72 100 VAL A O 1
ATOM 759 N N . VAL A 1 101 ? 6.863 49.932 -15.462 1.00 14.88 101 VAL A N 1
ATOM 760 C CA . VAL A 1 101 ? 7.096 50.479 -14.129 1.00 16.54 101 VAL A CA 1
ATOM 761 C C . VAL A 1 101 ? 6.027 51.509 -13.760 1.00 19.50 101 VAL A C 1
ATOM 762 O O . VAL A 1 101 ? 5.493 51.492 -12.651 1.00 22.02 101 VAL A O 1
ATOM 767 N N . LEU A 1 102 ? 5.652 52.351 -14.718 1.00 23.12 102 LEU A N 1
ATOM 768 C CA . LEU A 1 102 ? 4.625 53.359 -14.487 1.00 19.78 102 LEU A CA 1
ATOM 769 C C . LEU A 1 102 ? 3.233 52.726 -14.250 1.00 18.64 102 LEU A C 1
ATOM 770 O O . LEU A 1 102 ? 2.521 53.147 -13.346 1.00 18.85 102 LEU A O 1
ATOM 776 N N . SER A 1 103 ? 2.859 51.690 -15.007 1.00 16.43 103 SER A N 1
ATOM 777 C CA . SER A 1 103 ? 1.557 51.032 -14.798 1.00 14.14 103 SER A CA 1
ATOM 778 C C . SER A 1 103 ? 1.500 50.528 -13.370 1.00 16.33 103 SER A C 1
ATOM 779 O O . SER A 1 103 ? 0.472 50.611 -12.703 1.00 18.43 103 SER A O 1
ATOM 784 N N . GLY A 1 104 ? 2.614 49.939 -12.939 1.00 21.65 104 GLY A N 1
ATOM 785 C CA . GLY A 1 104 ? 2.734 49.393 -11.603 1.00 13.70 104 GLY A CA 1
ATOM 786 C C . GLY A 1 104 ? 2.513 50.467 -10.584 1.00 16.41 104 GLY A C 1
ATOM 787 O O . GLY A 1 104 ? 1.749 50.272 -9.644 1.00 20.62 104 GLY A O 1
ATOM 789 N N . GLU A 1 105 ? 3.120 51.628 -10.801 1.00 16.79 105 GLU A N 1
ATOM 790 C CA . GLU A 1 105 ? 2.983 52.739 -9.864 1.00 14.70 105 GLU A CA 1
ATOM 791 C C . GLU A 1 105 ? 1.591 53.362 -9.917 1.00 19.52 105 GLU A C 1
ATOM 792 O O . GLU A 1 105 ? 1.040 53.737 -8.880 1.00 25.67 105 GLU A O 1
ATOM 799 N N . LEU A 1 106 ? 1.018 53.477 -11.112 1.00 19.02 106 LEU A N 1
ATOM 800 C CA . LEU A 1 106 ? -0.328 54.015 -11.257 1.00 15.34 106 LEU A CA 1
ATOM 801 C C . LEU A 1 106 ? -1.324 53.120 -10.495 1.00 21.70 106 LEU A C 1
ATOM 802 O O . LEU A 1 106 ? -2.215 53.621 -9.799 1.00 27.85 106 LEU A O 1
ATOM 808 N N . LEU A 1 107 ? -1.171 51.800 -10.607 1.00 22.10 107 LEU A N 1
ATOM 809 C CA . LEU A 1 107 ? -2.039 50.858 -9.892 1.00 17.94 107 LEU A CA 1
ATOM 810 C C . LEU A 1 107 ? -1.786 50.898 -8.387 1.00 20.24 107 LEU A C 1
ATOM 811 O O . LEU A 1 107 ? -2.716 50.800 -7.588 1.00 22.15 107 LEU A O 1
ATOM 817 N N . LYS A 1 108 ? -0.520 51.037 -8.007 1.00 20.85 108 LYS A N 1
ATOM 818 C CA . LYS A 1 108 ? -0.142 51.115 -6.601 1.00 22.45 108 LYS A CA 1
ATOM 819 C C . LYS A 1 108 ? -0.753 52.385 -6.010 1.00 21.42 108 LYS A C 1
ATOM 820 O O . LYS A 1 108 ? -1.499 52.319 -5.034 1.00 23.81 108 LYS A O 1
ATOM 830 N N . GLN A 1 109 ? -0.483 53.538 -6.618 1.00 19.36 109 GLN A N 1
ATOM 831 C CA . GLN A 1 109 ? -1.057 54.796 -6.127 1.00 21.48 109 GLN A CA 1
ATOM 832 C C . GLN A 1 109 ? -2.595 54.765 -6.084 1.00 20.55 109 GLN A C 1
ATOM 833 O O . GLN A 1 109 ? -3.205 55.448 -5.280 1.00 22.67 109 GLN A O 1
ATOM 842 N N . ALA A 1 110 ? -3.218 54.004 -6.976 1.00 22.09 110 ALA A N 1
ATOM 843 C CA . ALA A 1 110 ? -4.660 53.914 -7.005 1.00 18.50 110 ALA A CA 1
ATOM 844 C C . ALA A 1 110 ? -5.132 53.224 -5.753 1.00 24.02 110 ALA A C 1
ATOM 845 O O . ALA A 1 110 ? -6.031 53.721 -5.081 1.00 29.41 110 ALA A O 1
ATOM 848 N N . GLU A 1 111 ? -4.484 52.119 -5.386 1.00 26.78 111 GLU A N 1
ATOM 849 C CA . GLU A 1 111 ? -4.885 51.358 -4.201 1.00 25.06 111 GLU A CA 1
ATOM 850 C C . GLU A 1 111 ? -5.173 52.227 -2.995 1.00 25.49 111 GLU A C 1
ATOM 851 O O . GLU A 1 111 ? -6.086 51.969 -2.224 1.00 34.64 111 GLU A O 1
ATOM 858 N N . THR A 1 112 ? -4.427 53.294 -2.847 1.00 24.22 112 THR A N 1
ATOM 859 C CA . THR A 1 112 ? -4.649 54.180 -1.729 1.00 26.32 112 THR A CA 1
ATOM 860 C C . THR A 1 112 ? -6.008 54.852 -1.847 1.00 27.42 112 THR A C 1
ATOM 861 O O . THR A 1 112 ? -6.755 54.932 -0.863 1.00 25.25 112 THR A O 1
ATOM 867 N N . LEU A 1 113 ? -6.316 55.333 -3.052 1.00 24.25 113 LEU A N 1
ATOM 868 C CA . LEU A 1 113 ? -7.569 56.018 -3.308 1.00 20.68 113 LEU A CA 1
ATOM 869 C C . LEU A 1 113 ? -8.738 55.087 -3.170 1.00 21.62 113 LEU A C 1
ATOM 870 O O . LEU A 1 113 ? -9.788 55.508 -2.701 1.00 28.22 113 LEU A O 1
ATOM 876 N N . LEU A 1 114 ? -8.577 53.836 -3.586 1.00 18.07 114 LEU A N 1
ATOM 877 C CA . LEU A 1 114 ? -9.664 52.867 -3.459 1.00 19.90 114 LEU A CA 1
ATOM 878 C C . LEU A 1 114 ? -9.955 52.690 -1.972 1.00 23.82 114 LEU A C 1
ATOM 879 O O . LEU A 1 114 ? -11.118 52.605 -1.560 1.00 29.32 114 LEU A O 1
ATOM 885 N N . ASP A 1 115 ? -8.889 52.648 -1.178 1.00 27.54 115 ASP A N 1
ATOM 886 C CA . ASP A 1 115 ? -8.990 52.499 0.272 1.00 34.33 115 ASP A CA 1
ATOM 887 C C . ASP A 1 115 ? -9.786 53.633 0.920 1.00 35.70 115 ASP A C 1
ATOM 888 O O . ASP A 1 115 ? -10.590 53.402 1.828 1.00 40.90 115 ASP A O 1
ATOM 894 N N . GLN A 1 116 ? -9.543 54.860 0.471 1.00 35.50 116 GLN A N 1
ATOM 895 C CA . GLN A 1 116 ? -10.252 56.029 1.002 1.00 34.12 116 GLN A CA 1
ATOM 896 C C . GLN A 1 116 ? -11.746 56.031 0.656 1.00 33.34 116 GLN A C 1
ATOM 897 O O . GLN A 1 116 ? -12.554 56.679 1.334 1.00 34.94 116 GLN A O 1
ATOM 906 N N . GLY A 1 117 ? -12.082 55.352 -0.438 1.00 30.55 117 GLY A N 1
ATOM 907 C CA . GLY A 1 117 ? -13.451 55.264 -0.883 1.00 25.45 117 GLY A CA 1
ATOM 908 C C . GLY A 1 117 ? -13.689 55.836 -2.261 1.00 25.61 117 GLY A C 1
ATOM 909 O O . GLY A 1 117 ? -14.843 56.030 -2.634 1.00 30.28 117 GLY A O 1
ATOM 911 N N . VAL A 1 118 ? -12.631 56.123 -3.015 1.00 22.65 118 VAL A N 1
ATOM 912 C CA . VAL A 1 118 ? -12.777 56.669 -4.363 1.00 21.89 118 VAL A CA 1
ATOM 913 C C . VAL A 1 118 ? -13.150 55.572 -5.379 1.00 27.76 118 VAL A C 1
ATOM 914 O O . VAL A 1 118 ? -12.587 54.480 -5.371 1.00 33.70 118 VAL A O 1
ATOM 919 N N . HIS A 1 119 ? -14.119 55.855 -6.242 1.00 27.21 119 HIS A N 1
ATOM 920 C CA . HIS A 1 119 ? -14.562 54.873 -7.223 1.00 25.80 119 HIS A CA 1
ATOM 921 C C . HIS A 1 119 ? -13.560 54.688 -8.368 1.00 28.11 119 HIS A C 1
ATOM 922 O O . HIS A 1 119 ? -13.182 55.662 -9.030 1.00 31.67 119 HIS A O 1
ATOM 932 N N . PRO A 1 120 ? -13.218 53.428 -8.695 1.00 25.12 120 PRO A N 1
ATOM 933 C CA . PRO A 1 120 ? -12.274 53.080 -9.764 1.00 22.04 120 PRO A CA 1
ATOM 934 C C . PRO A 1 120 ? -12.483 53.881 -11.036 1.00 23.00 120 PRO A C 1
ATOM 935 O O . PRO A 1 120 ? -11.534 54.105 -11.779 1.00 24.00 120 PRO A O 1
ATOM 939 N N . THR A 1 121 ? -13.722 54.299 -11.300 1.00 24.19 121 THR A N 1
ATOM 940 C CA . THR A 1 121 ? -13.992 55.068 -12.510 1.00 23.82 121 THR A CA 1
ATOM 941 C C . THR A 1 121 ? -13.572 56.515 -12.381 1.00 20.22 121 THR A C 1
ATOM 942 O O . THR A 1 121 ? -13.076 57.094 -13.341 1.00 23.93 121 THR A O 1
ATOM 948 N N . VAL A 1 122 ? -13.723 57.118 -11.214 1.00 16.61 122 VAL A N 1
ATOM 949 C CA . VAL A 1 122 ? -13.276 58.496 -11.150 1.00 23.28 122 VAL A CA 1
ATOM 950 C C . VAL A 1 122 ? -11.746 58.501 -11.150 1.00 23.70 122 VAL A C 1
ATOM 951 O O . VAL A 1 122 ? -11.124 59.406 -11.700 1.00 28.93 122 VAL A O 1
ATOM 956 N N . ILE A 1 123 ? -11.143 57.445 -10.606 1.00 24.19 123 ILE A N 1
ATOM 957 C CA . ILE A 1 123 ? -9.685 57.316 -10.606 1.00 19.33 123 ILE A CA 1
ATOM 958 C C . ILE A 1 123 ? -9.253 57.217 -12.070 1.00 22.78 123 ILE A C 1
ATOM 959 O O . ILE A 1 123 ? -8.300 57.884 -12.492 1.00 30.92 123 ILE A O 1
ATOM 965 N N . SER A 1 124 ? -9.957 56.399 -12.847 1.00 20.61 124 SER A N 1
ATOM 966 C CA . SER A 1 124 ? -9.665 56.258 -14.267 1.00 21.54 124 SER A CA 1
ATOM 967 C C . SER A 1 124 ? -9.837 57.601 -14.971 1.00 24.09 124 SER A C 1
ATOM 968 O O . SER A 1 124 ? -9.087 57.907 -15.887 1.00 27.09 124 SER A O 1
ATOM 973 N N . ASN A 1 125 ? -10.841 58.388 -14.573 1.00 29.16 125 ASN A N 1
ATOM 974 C CA . ASN A 1 125 ? -11.072 59.705 -15.179 1.00 28.58 125 ASN A CA 1
ATOM 975 C C . ASN A 1 125 ? -9.957 60.667 -14.834 1.00 27.66 125 ASN A C 1
ATOM 976 O O . ASN A 1 125 ? -9.535 61.445 -15.688 1.00 28.52 125 ASN A O 1
ATOM 984 N N . GLY A 1 126 ? -9.515 60.632 -13.573 1.00 22.56 126 GLY A N 1
ATOM 985 C CA . GLY A 1 126 ? -8.402 61.451 -13.135 1.00 20.21 126 GLY A CA 1
ATOM 986 C C . GLY A 1 126 ? -7.202 61.134 -14.022 1.00 22.49 126 GLY A C 1
ATOM 987 O O . GLY A 1 126 ? -6.678 62.022 -14.689 1.00 26.01 126 GLY A O 1
ATOM 989 N N . TYR A 1 127 ? -6.789 59.868 -14.084 1.00 20.97 127 TYR A N 1
ATOM 990 C CA . TYR A 1 127 ? -5.656 59.473 -14.930 1.00 19.33 127 TYR A CA 1
ATOM 991 C C . TYR A 1 127 ? -5.797 59.940 -16.378 1.00 18.10 127 TYR A C 1
ATOM 992 O O . TYR A 1 127 ? -4.818 60.343 -16.989 1.00 23.46 127 TYR A O 1
ATOM 1003 N N . ARG A 1 128 ? -7.004 59.898 -16.931 1.00 18.37 128 ARG A N 1
ATOM 1004 C CA . ARG A 1 128 ? -7.216 60.358 -18.307 1.00 20.14 128 ARG A CA 1
ATOM 1005 C C . ARG A 1 128 ? -6.959 61.860 -18.436 1.00 22.86 128 ARG A C 1
ATOM 1006 O O . ARG A 1 128 ? -6.402 62.315 -19.436 1.00 25.01 128 ARG A O 1
ATOM 1020 N N . LEU A 1 129 ? -7.444 62.623 -17.456 1.00 23.09 129 LEU A N 1
ATOM 1021 C CA . LEU A 1 129 ? -7.256 64.075 -17.401 1.00 23.23 129 LEU A CA 1
ATOM 1022 C C . LEU A 1 129 ? -5.757 64.362 -17.299 1.00 24.22 129 LEU A C 1
ATOM 1023 O O . LEU A 1 129 ? -5.202 65.138 -18.083 1.00 30.33 129 LEU A O 1
ATOM 1029 N N . ALA A 1 130 ? -5.107 63.688 -16.354 1.00 17.55 130 ALA A N 1
ATOM 1030 C CA . ALA A 1 130 ? -3.684 63.815 -16.133 1.00 11.55 130 ALA A CA 1
ATOM 1031 C C . ALA A 1 130 ? -2.882 63.504 -17.387 1.00 15.49 130 ALA A C 1
ATOM 1032 O O . ALA A 1 130 ? -2.123 64.339 -17.843 1.00 19.72 130 ALA A O 1
ATOM 1035 N N . VAL A 1 131 ? -3.049 62.311 -17.961 1.00 17.79 131 VAL A N 1
ATOM 1036 C CA . VAL A 1 131 ? -2.281 61.943 -19.155 1.00 18.92 131 VAL A CA 1
ATOM 1037 C C . VAL A 1 131 ? -2.528 62.861 -20.353 1.00 23.63 131 VAL A C 1
ATOM 1038 O O . VAL A 1 131 ? -1.600 63.157 -21.104 1.00 26.70 131 VAL A O 1
ATOM 1043 N N . ASN A 1 132 ? -3.762 63.321 -20.546 1.00 28.17 132 ASN A N 1
ATOM 1044 C CA . ASN A 1 132 ? -4.035 64.211 -21.671 1.00 27.59 132 ASN A CA 1
ATOM 1045 C C . ASN A 1 132 ? -3.265 65.504 -21.456 1.00 30.44 132 ASN A C 1
ATOM 1046 O O . ASN A 1 132 ? -2.604 65.998 -22.369 1.00 31.58 132 ASN A O 1
ATOM 1054 N N . GLU A 1 133 ? -3.276 66.011 -20.228 1.00 30.82 133 GLU A N 1
ATOM 1055 C CA . GLU A 1 133 ? -2.517 67.222 -19.914 1.00 30.63 133 GLU A CA 1
ATOM 1056 C C . GLU A 1 133 ? -1.021 66.982 -20.197 1.00 30.87 133 GLU A C 1
ATOM 1057 O O . GLU A 1 133 ? -0.425 67.674 -21.012 1.00 32.96 133 GLU A O 1
ATOM 1064 N N . ALA A 1 134 ? -0.452 65.949 -19.583 1.00 25.63 134 ALA A N 1
ATOM 1065 C CA . ALA A 1 134 ? 0.945 65.608 -19.762 1.00 22.43 134 ALA A CA 1
ATOM 1066 C C . ALA A 1 134 ? 1.310 65.528 -21.224 1.00 22.37 134 ALA A C 1
ATOM 1067 O O . ALA A 1 134 ? 2.336 66.034 -21.636 1.00 26.47 134 ALA A O 1
ATOM 1070 N N . ARG A 1 135 ? 0.467 64.916 -22.031 1.00 26.46 135 ARG A N 1
ATOM 1071 C CA . ARG A 1 135 ? 0.779 64.811 -23.443 1.00 29.65 135 ARG A CA 1
ATOM 1072 C C . ARG A 1 135 ? 0.874 66.183 -24.055 1.00 33.70 135 ARG A C 1
ATOM 1073 O O . ARG A 1 135 ? 1.622 66.397 -24.999 1.00 39.15 135 ARG A O 1
ATOM 1087 N N . LYS A 1 136 ? 0.140 67.132 -23.494 1.00 37.30 136 LYS A N 1
ATOM 1088 C CA . LYS A 1 136 ? 0.183 68.495 -23.998 1.00 38.75 136 LYS A CA 1
ATOM 1089 C C . LYS A 1 136 ? 1.483 69.140 -23.531 1.00 39.66 136 LYS A C 1
ATOM 1090 O O . LYS A 1 136 ? 2.291 69.550 -24.355 1.00 46.92 136 LYS A O 1
ATOM 1100 N N . ILE A 1 137 ? 1.739 69.134 -22.227 1.00 35.99 137 ILE A N 1
ATOM 1101 C CA . ILE A 1 137 ? 2.967 69.713 -21.677 1.00 33.88 137 ILE A CA 1
ATOM 1102 C C . ILE A 1 137 ? 4.247 69.274 -22.388 1.00 37.50 137 ILE A C 1
ATOM 1103 O O . ILE A 1 137 ? 5.152 70.088 -22.605 1.00 39.09 137 ILE A O 1
ATOM 1109 N N . ILE A 1 138 ? 4.347 68.004 -22.756 1.00 38.65 138 ILE A N 1
ATOM 1110 C CA . ILE A 1 138 ? 5.573 67.583 -23.404 1.00 41.41 138 ILE A CA 1
ATOM 1111 C C . ILE A 1 138 ? 5.724 68.046 -24.827 1.00 42.59 138 ILE A C 1
ATOM 1112 O O . ILE A 1 138 ? 6.839 68.212 -25.288 1.00 44.87 138 ILE A O 1
ATOM 1118 N N . ASP A 1 139 ? 4.622 68.277 -25.530 1.00 46.79 139 ASP A N 1
ATOM 1119 C CA . ASP A 1 139 ? 4.739 68.792 -26.897 1.00 50.83 139 ASP A CA 1
ATOM 1120 C C . ASP A 1 139 ? 5.123 70.264 -26.744 1.00 50.75 139 ASP A C 1
ATOM 1121 O O . ASP A 1 139 ? 5.847 70.815 -27.566 1.00 54.89 139 ASP A O 1
ATOM 1127 N N . GLU A 1 140 ? 4.651 70.880 -25.664 1.00 47.07 140 GLU A N 1
ATOM 1128 C CA . GLU A 1 140 ? 4.956 72.268 -25.363 1.00 45.25 140 GLU A CA 1
ATOM 1129 C C . GLU A 1 140 ? 6.457 72.373 -25.092 1.00 44.37 140 GLU A C 1
ATOM 1130 O O . GLU A 1 140 ? 7.170 73.103 -25.781 1.00 51.19 140 GLU A O 1
ATOM 1137 N N . ILE A 1 141 ? 6.936 71.617 -24.114 1.00 35.86 141 ILE A N 1
ATOM 1138 C CA . ILE A 1 141 ? 8.348 71.626 -23.758 1.00 33.28 141 ILE A CA 1
ATOM 1139 C C . ILE A 1 141 ? 9.329 70.846 -24.683 1.00 37.85 141 ILE A C 1
ATOM 1140 O O . ILE A 1 141 ? 10.546 70.860 -24.453 1.00 39.59 141 ILE A O 1
ATOM 1146 N N . ALA A 1 142 ? 8.820 70.143 -25.693 1.00 37.70 142 ALA A N 1
ATOM 1147 C CA . ALA A 1 142 ? 9.684 69.366 -26.577 1.00 37.21 142 ALA A CA 1
ATOM 1148 C C . ALA A 1 142 ? 10.683 70.269 -27.274 1.00 42.75 142 ALA A C 1
ATOM 1149 O O . ALA A 1 142 ? 10.323 71.338 -27.774 1.00 47.95 142 ALA A O 1
ATOM 1152 N N . GLU A 1 143 ? 11.934 69.822 -27.317 1.00 43.81 143 GLU A N 1
ATOM 1153 C CA . GLU A 1 143 ? 13.021 70.562 -27.944 1.00 43.89 143 GLU A CA 1
ATOM 1154 C C . GLU A 1 143 ? 13.180 70.143 -29.407 1.00 43.57 143 GLU A C 1
ATOM 1155 O O . GLU A 1 143 ? 13.264 68.960 -29.722 1.00 46.68 143 GLU A O 1
ATOM 1162 N N . LYS A 1 144 ? 13.205 71.116 -30.302 1.00 46.15 144 LYS A N 1
ATOM 1163 C CA . LYS A 1 144 ? 13.330 70.837 -31.725 1.00 49.30 144 LYS A CA 1
ATOM 1164 C C . LYS A 1 144 ? 14.803 70.785 -32.103 1.00 51.15 144 LYS A C 1
ATOM 1165 O O . LYS A 1 144 ? 15.643 71.369 -31.411 1.00 51.76 144 LYS A O 1
ATOM 1175 N N . SER A 1 145 ? 15.105 70.036 -33.161 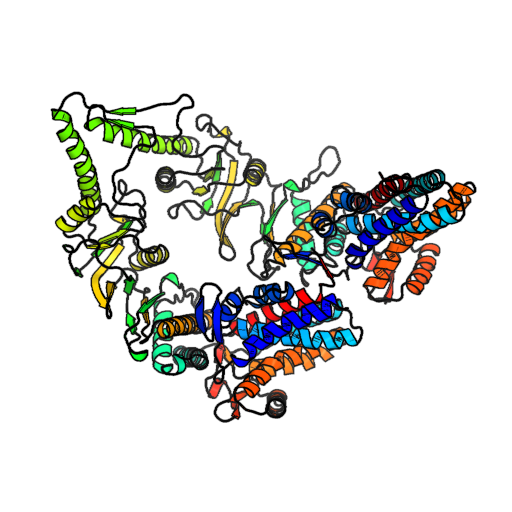1.00 51.81 145 SER A N 1
ATOM 1176 C CA . SER A 1 145 ? 16.452 69.880 -33.688 1.00 53.72 145 SER A CA 1
ATOM 1177 C C . SER A 1 145 ? 16.581 68.618 -34.532 1.00 57.08 145 SER A C 1
ATOM 1178 O O . SER A 1 145 ? 16.144 67.539 -34.130 1.00 57.84 145 SER A O 1
ATOM 1183 N N . THR A 1 146 ? 17.156 68.780 -35.720 1.00 63.74 146 THR A N 1
ATOM 1184 C CA . THR A 1 146 ? 17.413 67.679 -36.667 1.00 71.86 146 THR A CA 1
ATOM 1185 C C . THR A 1 146 ? 18.945 67.570 -36.857 1.00 71.64 146 THR A C 1
ATOM 1186 O O . THR A 1 146 ? 19.460 66.895 -37.765 1.00 72.97 146 THR A O 1
ATOM 1192 N N . ASP A 1 147 ? 19.636 68.273 -35.965 1.00 67.98 147 ASP A N 1
ATOM 1193 C CA . ASP A 1 147 ? 21.080 68.383 -35.873 1.00 61.99 147 ASP A CA 1
ATOM 1194 C C . ASP A 1 147 ? 21.684 66.987 -35.729 1.00 56.12 147 ASP A C 1
ATOM 1195 O O . ASP A 1 147 ? 21.362 66.280 -34.780 1.00 56.94 147 ASP A O 1
ATOM 1201 N N . ASP A 1 148 ? 22.549 66.588 -36.663 1.00 48.98 148 ASP A N 1
ATOM 1202 C CA . ASP A 1 148 ? 23.201 65.273 -36.592 1.00 44.01 148 ASP A CA 1
ATOM 1203 C C . ASP A 1 148 ? 23.821 65.073 -35.226 1.00 40.87 148 ASP A C 1
ATOM 1204 O O . ASP A 1 148 ? 23.833 63.963 -34.706 1.00 42.29 148 ASP A O 1
ATOM 1210 N N . ALA A 1 149 ? 24.286 66.158 -34.618 1.00 38.71 149 ALA A N 1
ATOM 1211 C CA . ALA A 1 149 ? 24.886 66.078 -33.290 1.00 42.34 149 ALA A CA 1
ATOM 1212 C C . ALA A 1 149 ? 23.887 65.557 -32.260 1.00 43.72 149 ALA A C 1
ATOM 1213 O O . ALA A 1 149 ? 24.248 64.750 -31.396 1.00 44.40 149 ALA A O 1
ATOM 1216 N N . THR A 1 150 ? 22.639 66.018 -32.349 1.00 40.55 150 THR A N 1
ATOM 1217 C CA . THR A 1 150 ? 21.613 65.569 -31.418 1.00 38.99 150 THR A CA 1
ATOM 1218 C C . THR A 1 150 ? 21.294 64.102 -31.702 1.00 36.28 150 THR A C 1
ATOM 1219 O O . THR A 1 150 ? 21.162 63.298 -30.774 1.00 35.04 150 THR A O 1
ATOM 1225 N N . LEU A 1 151 ? 21.254 63.737 -32.981 1.00 30.91 151 LEU A N 1
ATOM 1226 C CA . LEU A 1 151 ? 21.004 62.353 -33.353 1.00 29.36 151 LEU A CA 1
ATOM 1227 C C . LEU A 1 151 ? 22.027 61.489 -32.626 1.00 30.91 151 LEU A C 1
ATOM 1228 O O . LEU A 1 151 ? 21.671 60.509 -31.994 1.00 37.47 151 LEU A O 1
ATOM 1234 N N . ARG A 1 152 ? 23.294 61.881 -32.682 1.00 31.74 152 ARG A N 1
ATOM 1235 C CA . ARG A 1 152 ? 24.354 61.141 -32.020 1.00 31.12 152 ARG A CA 1
ATOM 1236 C C . ARG A 1 152 ? 24.082 61.053 -30.526 1.00 33.38 152 ARG A C 1
ATOM 1237 O O . ARG A 1 152 ? 24.323 60.023 -29.904 1.00 37.06 152 ARG A O 1
ATOM 1251 N N . LYS A 1 153 ? 23.596 62.134 -29.934 1.00 33.60 153 LYS A N 1
ATOM 1252 C CA . LYS A 1 153 ? 23.274 62.119 -28.512 1.00 34.91 153 LYS A CA 1
ATOM 1253 C C . LYS A 1 153 ? 22.092 61.176 -28.218 1.00 34.48 153 LYS A C 1
ATOM 1254 O O . LYS A 1 153 ? 22.003 60.608 -27.125 1.00 33.59 153 LYS A O 1
ATOM 1264 N N . ILE A 1 154 ? 21.185 61.008 -29.179 1.00 31.78 154 ILE A N 1
ATOM 1265 C CA . ILE A 1 154 ? 20.071 60.085 -28.990 1.00 33.28 154 ILE A CA 1
ATOM 1266 C C . ILE A 1 154 ? 20.646 58.658 -28.905 1.00 35.14 154 ILE A C 1
ATOM 1267 O O . ILE A 1 154 ? 20.382 57.921 -27.947 1.00 41.80 154 ILE A O 1
ATOM 1273 N N . ALA A 1 155 ? 21.461 58.279 -29.885 1.00 33.20 155 ALA A N 1
ATOM 1274 C CA . ALA A 1 155 ? 22.074 56.954 -29.894 1.00 25.91 155 ALA A CA 1
ATOM 1275 C C . ALA A 1 155 ? 22.926 56.693 -28.649 1.00 26.47 155 ALA A C 1
ATOM 1276 O O . ALA A 1 155 ? 22.739 55.690 -27.984 1.00 29.62 155 ALA A O 1
ATOM 1279 N N . LEU A 1 156 ? 23.821 57.613 -28.294 1.00 28.62 156 LEU A N 1
ATOM 1280 C CA . LEU A 1 156 ? 24.679 57.430 -27.123 1.00 26.28 156 LEU A CA 1
ATOM 1281 C C . LEU A 1 156 ? 23.871 57.095 -25.886 1.00 29.90 156 LEU A C 1
ATOM 1282 O O . LEU A 1 156 ? 24.295 56.312 -25.029 1.00 33.59 156 LEU A O 1
ATOM 1288 N N . THR A 1 157 ? 22.726 57.753 -25.784 1.00 32.71 157 THR A N 1
ATOM 1289 C CA . THR A 1 157 ? 21.798 57.594 -24.676 1.00 30.94 157 THR A CA 1
ATOM 1290 C C . THR A 1 157 ? 21.082 56.258 -24.744 1.00 28.95 157 THR A C 1
ATOM 1291 O O . THR A 1 157 ? 20.848 55.622 -23.726 1.00 30.76 157 THR A O 1
ATOM 1297 N N . ALA A 1 158 ? 20.712 55.858 -25.952 1.00 26.67 158 ALA A N 1
ATOM 1298 C CA . ALA A 1 158 ? 20.048 54.585 -26.177 1.00 28.84 158 ALA A CA 1
ATOM 1299 C C . ALA A 1 158 ? 20.966 53.388 -25.868 1.00 31.66 158 ALA A C 1
ATOM 1300 O O . ALA A 1 158 ? 20.495 52.326 -25.450 1.00 37.21 158 ALA A O 1
ATOM 1303 N N . LEU A 1 159 ? 22.270 53.560 -26.074 1.00 33.87 159 LEU A N 1
ATOM 1304 C CA . LEU A 1 159 ? 23.235 52.494 -25.837 1.00 32.41 159 LEU A CA 1
ATOM 1305 C C . LEU A 1 159 ? 23.800 52.471 -24.423 1.00 36.38 159 LEU A C 1
ATOM 1306 O O . LEU A 1 159 ? 24.547 51.556 -24.080 1.00 41.14 159 LEU A O 1
ATOM 1312 N N . SER A 1 160 ? 23.390 53.421 -23.589 1.00 40.50 160 SER A N 1
ATOM 1313 C CA . SER A 1 160 ? 23.888 53.567 -22.212 1.00 46.82 160 SER A CA 1
ATOM 1314 C C . SER A 1 160 ? 24.067 52.415 -21.196 1.00 48.70 160 SER A C 1
ATOM 1315 O O . SER A 1 160 ? 25.177 52.217 -20.675 1.00 55.03 160 SER A O 1
ATOM 1320 N N . GLY A 1 161 ? 23.006 51.701 -20.842 1.00 47.30 161 GLY A N 1
ATOM 1321 C CA . GLY A 1 161 ? 23.187 50.647 -19.856 1.00 44.95 161 GLY A CA 1
ATOM 1322 C C . GLY A 1 161 ? 23.362 49.254 -20.416 1.00 43.52 161 GLY A C 1
ATOM 1323 O O . GLY A 1 161 ? 22.963 48.308 -19.746 1.00 45.09 161 GLY A O 1
ATOM 1325 N N . LYS A 1 162 ? 23.942 49.126 -21.619 1.00 42.76 162 LYS A N 1
ATOM 1326 C CA . LYS A 1 162 ? 24.140 47.825 -22.291 1.00 39.46 162 LYS A CA 1
ATOM 1327 C C . LYS A 1 162 ? 25.597 47.359 -22.220 1.00 38.44 162 LYS A C 1
ATOM 1328 O O . LYS A 1 162 ? 26.510 48.177 -22.105 1.00 35.10 162 LYS A O 1
ATOM 1338 N N . ASN A 1 163 ? 25.815 46.053 -22.379 1.00 37.48 163 ASN A N 1
ATOM 1339 C CA . ASN A 1 163 ? 27.165 45.507 -22.331 1.00 35.25 163 ASN A CA 1
ATOM 1340 C C . ASN A 1 163 ? 27.817 45.588 -23.685 1.00 37.60 163 ASN A C 1
ATOM 1341 O O . ASN A 1 163 ? 28.074 44.570 -24.321 1.00 36.76 163 ASN A O 1
ATOM 1349 N N . THR A 1 164 ? 28.103 46.814 -24.102 1.00 42.37 164 THR A N 1
ATOM 1350 C CA . THR A 1 164 ? 28.716 47.080 -25.397 1.00 45.99 164 THR A CA 1
ATOM 1351 C C . THR A 1 164 ? 30.190 47.461 -25.318 1.00 48.15 164 THR A C 1
ATOM 1352 O O . THR A 1 164 ? 30.850 47.601 -26.345 1.00 51.78 164 THR A O 1
ATOM 1358 N N . GLY A 1 165 ? 30.706 47.635 -24.106 1.00 50.96 165 GLY A N 1
ATOM 1359 C CA . GLY A 1 165 ? 32.103 48.011 -23.947 1.00 57.09 165 GLY A CA 1
ATOM 1360 C C . GLY A 1 165 ? 32.230 49.522 -23.905 1.00 62.27 165 GLY A C 1
ATOM 1361 O O . GLY A 1 165 ? 31.374 50.202 -23.324 1.00 64.54 165 GLY A O 1
ATOM 1363 N N . LEU A 1 166 ? 33.304 50.055 -24.482 1.00 65.66 166 LEU A N 1
ATOM 1364 C CA . LEU A 1 166 ? 33.482 51.506 -24.510 1.00 70.30 166 LEU A CA 1
ATOM 1365 C C . LEU A 1 166 ? 33.231 52.068 -25.921 1.00 72.59 166 LEU A C 1
ATOM 1366 O O . LEU A 1 166 ? 33.069 53.285 -26.084 1.00 75.44 166 LEU A O 1
ATOM 1372 N N . SER A 1 167 ? 33.117 51.167 -26.911 1.00 71.96 167 SER A N 1
ATOM 1373 C CA . SER A 1 167 ? 32.890 51.501 -28.336 1.00 68.27 167 SER A CA 1
ATOM 1374 C C . SER A 1 167 ? 31.631 52.297 -28.690 1.00 63.20 167 SER A C 1
ATOM 1375 O O . SER A 1 167 ? 31.381 52.561 -29.868 1.00 63.71 167 SER A O 1
ATOM 1380 N N . ASN A 1 168 ? 30.861 52.702 -27.687 1.00 56.25 168 ASN A N 1
ATOM 1381 C CA . ASN A 1 168 ? 29.630 53.442 -27.909 1.00 50.26 168 ASN A CA 1
ATOM 1382 C C . ASN A 1 168 ? 29.701 54.622 -28.879 1.00 47.29 168 ASN A C 1
ATOM 1383 O O . ASN A 1 168 ? 28.927 54.671 -29.819 1.00 47.90 168 ASN A O 1
ATOM 1391 N N . ASP A 1 169 ? 30.629 55.554 -28.686 1.00 42.87 169 ASP A N 1
ATOM 1392 C CA . ASP A 1 169 ? 30.730 56.703 -29.592 1.00 41.19 169 ASP A CA 1
ATOM 1393 C C . ASP A 1 169 ? 30.937 56.240 -31.019 1.00 38.50 169 ASP A C 1
ATOM 1394 O O . ASP A 1 169 ? 30.432 56.842 -31.957 1.00 40.19 169 ASP A O 1
ATOM 1400 N N . PHE A 1 170 ? 31.678 55.149 -31.167 1.00 39.86 170 PHE A N 1
ATOM 1401 C CA . PHE A 1 170 ? 31.956 54.552 -32.464 1.00 36.64 170 PHE A CA 1
ATOM 1402 C C . PHE A 1 170 ? 30.660 53.971 -33.025 1.00 36.54 170 PHE A C 1
ATOM 1403 O O . PHE A 1 170 ? 30.380 54.103 -34.210 1.00 40.10 170 PHE A O 1
ATOM 1412 N N . LEU A 1 171 ? 29.874 53.314 -32.178 1.00 33.28 171 LEU A N 1
ATOM 1413 C CA . LEU A 1 171 ? 28.607 52.731 -32.616 1.00 29.38 171 LEU A CA 1
ATOM 1414 C C . LEU A 1 171 ? 27.576 53.811 -32.955 1.00 27.79 171 LEU A C 1
ATOM 1415 O O . LEU A 1 171 ? 26.952 53.789 -34.023 1.00 26.22 171 LEU A O 1
ATOM 1421 N N . ALA A 1 172 ? 27.442 54.780 -32.054 1.00 27.41 172 ALA A N 1
ATOM 1422 C CA . ALA A 1 172 ? 26.528 55.905 -32.213 1.00 26.73 172 ALA A CA 1
ATOM 1423 C C . ALA A 1 172 ? 26.742 56.519 -33.578 1.00 27.77 172 ALA A C 1
ATOM 1424 O O . ALA A 1 172 ? 25.779 56.757 -34.293 1.00 31.72 172 ALA A O 1
ATOM 1427 N N . ASP A 1 173 ? 28.006 56.728 -33.957 1.00 28.32 173 ASP A N 1
ATOM 1428 C CA . ASP A 1 173 ? 28.331 57.315 -35.254 1.00 28.83 173 ASP A CA 1
ATOM 1429 C C . ASP A 1 173 ? 27.882 56.457 -36.413 1.00 28.06 173 ASP A C 1
ATOM 1430 O O . ASP A 1 173 ? 27.430 56.985 -37.432 1.00 30.06 173 ASP A O 1
ATOM 1436 N N . LEU A 1 174 ? 28.015 55.140 -36.271 1.00 26.07 174 LEU A N 1
ATOM 1437 C CA . LEU A 1 174 ? 27.592 54.218 -37.319 1.00 28.90 174 LEU A CA 1
ATOM 1438 C C . LEU A 1 174 ? 26.107 54.405 -37.544 1.00 31.31 174 LEU A C 1
ATOM 1439 O O . LEU A 1 174 ? 25.650 54.506 -38.686 1.00 30.47 174 LEU A O 1
ATOM 1445 N N . VAL A 1 175 ? 25.363 54.423 -36.436 1.00 29.36 175 VAL A N 1
ATOM 1446 C CA . VAL A 1 175 ? 23.913 54.589 -36.454 1.00 29.35 175 VAL A CA 1
ATOM 1447 C C . VAL A 1 175 ? 23.487 55.835 -37.234 1.00 31.99 175 VAL A C 1
ATOM 1448 O O . VAL A 1 175 ? 22.796 55.730 -38.244 1.00 35.03 175 VAL A O 1
ATOM 1453 N N . VAL A 1 176 ? 23.913 57.010 -36.782 1.00 31.09 176 VAL A N 1
ATOM 1454 C CA . VAL A 1 176 ? 23.593 58.262 -37.465 1.00 27.50 176 VAL A CA 1
ATOM 1455 C C . VAL A 1 176 ? 23.949 58.155 -38.946 1.00 27.73 176 VAL A C 1
ATOM 1456 O O . VAL A 1 176 ? 23.180 58.554 -39.820 1.00 28.58 176 VAL A O 1
ATOM 1461 N N . LYS A 1 177 ? 25.127 57.607 -39.210 1.00 28.76 177 LYS A N 1
ATOM 1462 C CA . LYS A 1 177 ? 25.614 57.439 -40.562 1.00 30.14 177 LYS A CA 1
ATOM 1463 C C . LYS A 1 177 ? 24.673 56.573 -41.384 1.00 31.42 177 LYS A C 1
ATOM 1464 O O . LYS A 1 177 ? 24.315 56.927 -42.503 1.00 37.90 177 LYS A O 1
ATOM 1474 N N . ALA A 1 178 ? 24.246 55.450 -40.832 1.00 31.40 178 ALA A N 1
ATOM 1475 C CA . ALA A 1 178 ? 23.336 54.575 -41.559 1.00 31.07 178 ALA A CA 1
ATOM 1476 C C . ALA A 1 178 ? 22.002 55.264 -41.756 1.00 28.54 178 ALA A C 1
ATOM 1477 O O . ALA A 1 178 ? 21.471 55.303 -42.852 1.00 31.05 178 ALA A O 1
ATOM 1480 N N . VAL A 1 179 ? 21.473 55.832 -40.687 1.00 29.24 179 VAL A N 1
ATOM 1481 C CA . VAL A 1 179 ? 20.195 56.515 -40.739 1.00 28.56 179 VAL A CA 1
ATOM 1482 C C . VAL A 1 179 ? 20.189 57.586 -41.820 1.00 32.11 179 VAL A C 1
ATOM 1483 O O . VAL A 1 179 ? 19.333 57.556 -42.697 1.00 35.91 179 VAL A O 1
ATOM 1488 N N . ASN A 1 180 ? 21.171 58.488 -41.801 1.00 32.75 180 ASN A N 1
ATOM 1489 C CA . ASN A 1 180 ? 21.249 59.563 -42.800 1.00 32.01 180 ASN A CA 1
ATOM 1490 C C . ASN A 1 180 ? 21.439 59.076 -44.232 1.00 34.51 180 ASN A C 1
ATOM 1491 O O . ASN A 1 180 ? 21.210 59.830 -45.183 1.00 35.50 180 ASN A O 1
ATOM 1499 N N . ALA A 1 181 ? 21.895 57.834 -44.383 1.00 37.81 181 ALA A N 1
ATOM 1500 C CA . ALA A 1 181 ? 22.127 57.244 -45.698 1.00 37.83 181 ALA A CA 1
ATOM 1501 C C . ALA A 1 181 ? 20.839 56.805 -46.402 1.00 39.99 181 ALA A C 1
ATOM 1502 O O . ALA A 1 181 ? 20.717 56.968 -47.612 1.00 44.10 181 ALA A O 1
ATOM 1505 N N . VAL A 1 182 ? 19.884 56.258 -45.646 1.00 42.02 182 VAL A N 1
ATOM 1506 C CA . VAL A 1 182 ? 18.609 55.789 -46.204 1.00 41.64 182 VAL A CA 1
ATOM 1507 C C . VAL A 1 182 ? 17.444 56.755 -45.998 1.00 42.83 182 VAL A C 1
ATOM 1508 O O . VAL A 1 182 ? 16.351 56.543 -46.525 1.00 45.39 182 VAL A O 1
ATOM 1513 N N . ALA A 1 183 ? 17.657 57.768 -45.169 1.00 45.89 183 ALA A N 1
ATOM 1514 C CA . ALA A 1 183 ? 16.636 58.768 -44.904 1.00 48.88 183 ALA A CA 1
ATOM 1515 C C . ALA A 1 183 ? 16.291 59.464 -46.201 1.00 55.03 183 ALA A C 1
ATOM 1516 O O . ALA A 1 183 ? 17.170 59.852 -46.967 1.00 54.51 183 ALA A O 1
ATOM 1519 N N . GLU A 1 184 ? 15.003 59.608 -46.457 1.00 63.95 184 GLU A N 1
ATOM 1520 C CA . GLU A 1 184 ? 14.561 60.265 -47.668 1.00 73.47 184 GLU A CA 1
ATOM 1521 C C . GLU A 1 184 ? 13.481 61.294 -47.365 1.00 76.96 184 GLU A C 1
ATOM 1522 O O . GLU A 1 184 ? 12.861 61.262 -46.301 1.00 73.67 184 GLU A O 1
ATOM 1529 N N . VAL A 1 185 ? 13.305 62.233 -48.292 1.00 82.65 185 VAL A N 1
ATOM 1530 C CA . VAL A 1 185 ? 12.324 63.309 -48.160 1.00 85.17 185 VAL A CA 1
ATOM 1531 C C . VAL A 1 185 ? 11.146 63.147 -49.122 1.00 86.72 185 VAL A C 1
ATOM 1532 O O . VAL A 1 185 ? 11.320 63.065 -50.344 1.00 85.61 185 VAL A O 1
ATOM 1537 N N . ARG A 1 186 ? 9.955 63.035 -48.548 1.00 89.04 186 ARG A N 1
ATOM 1538 C CA . ARG A 1 186 ? 8.733 62.926 -49.328 1.00 91.81 186 ARG A CA 1
ATOM 1539 C C . ARG A 1 186 ? 8.263 64.376 -49.436 1.00 92.88 186 ARG A C 1
ATOM 1540 O O . ARG A 1 186 ? 9.098 65.284 -49.491 1.00 95.60 186 ARG A O 1
ATOM 1554 N N . ASP A 1 187 ? 6.959 64.630 -49.430 1.00 91.03 187 ASP A N 1
ATOM 1555 C CA . ASP A 1 187 ? 6.524 66.016 -49.534 1.00 91.03 187 ASP A CA 1
ATOM 1556 C C . ASP A 1 187 ? 6.933 66.812 -48.297 1.00 90.24 187 ASP A C 1
ATOM 1557 O O . ASP A 1 187 ? 6.229 66.814 -47.286 1.00 90.86 187 ASP A O 1
ATOM 1563 N N . GLY A 1 188 ? 8.112 67.426 -48.372 1.00 88.57 188 GLY A N 1
ATOM 1564 C CA . GLY A 1 188 ? 8.622 68.241 -47.284 1.00 86.73 188 GLY A CA 1
ATOM 1565 C C . GLY A 1 188 ? 9.047 67.526 -46.012 1.00 85.11 188 GLY A C 1
ATOM 1566 O O . GLY A 1 188 ? 9.733 68.115 -45.172 1.00 85.00 188 GLY A O 1
ATOM 1568 N N . LYS A 1 189 ? 8.652 66.269 -45.848 1.00 83.09 189 LYS A N 1
ATOM 1569 C CA . LYS A 1 189 ? 9.027 65.540 -44.646 1.00 79.82 189 LYS A CA 1
ATOM 1570 C C . LYS A 1 189 ? 9.996 64.376 -44.849 1.00 76.75 189 LYS A C 1
ATOM 1571 O O . LYS A 1 189 ? 9.984 63.703 -45.884 1.00 74.94 189 LYS A O 1
ATOM 1581 N N . THR A 1 190 ? 10.865 64.188 -43.858 1.00 73.49 190 THR A N 1
ATOM 1582 C CA . THR A 1 190 ? 11.866 63.134 -43.866 1.00 70.38 190 THR A CA 1
ATOM 1583 C C . THR A 1 190 ? 11.297 61.814 -43.370 1.00 67.75 190 THR A C 1
ATOM 1584 O O . THR A 1 190 ? 10.801 61.715 -42.252 1.00 68.60 190 THR A O 1
ATOM 1590 N N . ILE A 1 191 ? 11.356 60.802 -44.215 1.00 64.21 191 ILE A N 1
ATOM 1591 C CA . ILE A 1 191 ? 10.870 59.494 -43.856 1.00 62.09 191 ILE A CA 1
ATOM 1592 C C . ILE A 1 191 ? 12.090 58.583 -43.879 1.00 61.73 191 ILE A C 1
ATOM 1593 O O . ILE A 1 191 ? 12.947 58.727 -44.751 1.00 63.72 191 ILE A O 1
ATOM 1599 N N . VAL A 1 192 ? 12.231 57.732 -42.862 1.00 58.28 192 VAL A N 1
ATOM 1600 C CA . VAL A 1 192 ? 13.365 56.811 -42.787 1.00 54.84 192 VAL A CA 1
ATOM 1601 C C . VAL A 1 192 ? 12.903 55.369 -42.635 1.00 55.80 192 VAL A C 1
ATOM 1602 O O . VAL A 1 192 ? 12.377 54.992 -41.584 1.00 56.06 192 VAL A O 1
ATOM 1607 N N . ASP A 1 193 ? 13.037 54.568 -43.691 1.00 56.01 193 ASP A N 1
ATOM 1608 C CA . ASP A 1 193 ? 12.638 53.165 -43.577 1.00 56.39 193 ASP A CA 1
ATOM 1609 C C . ASP A 1 193 ? 13.839 52.429 -43.016 1.00 54.04 193 ASP A C 1
ATOM 1610 O O . ASP A 1 193 ? 14.894 52.334 -43.644 1.00 53.67 193 ASP A O 1
ATOM 1616 N N . THR A 1 194 ? 13.679 51.937 -41.806 1.00 50.94 194 THR A N 1
ATOM 1617 C CA . THR A 1 194 ? 14.738 51.216 -41.146 1.00 54.90 194 THR A CA 1
ATOM 1618 C C . THR A 1 194 ? 14.987 49.880 -41.822 1.00 54.39 194 THR A C 1
ATOM 1619 O O . THR A 1 194 ? 16.073 49.310 -41.732 1.00 54.28 194 THR A O 1
ATOM 1625 N N . ALA A 1 195 ? 13.982 49.403 -42.539 1.00 53.88 195 ALA A N 1
ATOM 1626 C CA . ALA A 1 195 ? 14.095 48.139 -43.235 1.00 54.74 195 ALA A CA 1
ATOM 1627 C C . ALA A 1 195 ? 15.149 48.211 -44.341 1.00 54.60 195 ALA A C 1
ATOM 1628 O O . ALA A 1 195 ? 15.467 47.206 -44.973 1.00 59.36 195 ALA A O 1
ATOM 1631 N N . ASN A 1 196 ? 15.655 49.406 -44.613 1.00 48.68 196 ASN A N 1
ATOM 1632 C CA . ASN A 1 196 ? 16.678 49.551 -45.626 1.00 44.22 196 ASN A CA 1
ATOM 1633 C C . ASN A 1 196 ? 18.055 49.394 -45.027 1.00 42.62 196 ASN A C 1
ATOM 1634 O O . ASN A 1 196 ? 19.044 49.344 -45.756 1.00 45.28 196 ASN A O 1
ATOM 1642 N N . ILE A 1 197 ? 18.120 49.371 -43.699 1.00 37.66 197 ILE A N 1
ATOM 1643 C CA . ILE A 1 197 ? 19.373 49.213 -42.984 1.00 32.19 197 ILE A CA 1
ATOM 1644 C C . ILE A 1 197 ? 19.422 47.762 -42.571 1.00 33.80 197 ILE A C 1
ATOM 1645 O O . ILE A 1 197 ? 18.629 47.320 -41.757 1.00 35.78 197 ILE A O 1
ATOM 1651 N N . LYS A 1 198 ? 20.316 47.021 -43.208 1.00 36.32 198 LYS A N 1
ATOM 1652 C CA . LYS A 1 198 ? 20.519 45.606 -42.959 1.00 35.97 198 LYS A CA 1
ATOM 1653 C C . LYS A 1 198 ? 21.562 45.452 -41.846 1.00 36.97 198 LYS A C 1
ATOM 1654 O O . LYS A 1 198 ? 22.719 45.816 -42.026 1.00 40.11 198 LYS A O 1
ATOM 1664 N N . VAL A 1 199 ? 21.145 44.978 -40.679 1.00 38.35 199 VAL A N 1
ATOM 1665 C CA . VAL A 1 199 ? 22.075 44.755 -39.569 1.00 36.56 199 VAL A CA 1
ATOM 1666 C C . VAL A 1 199 ? 22.293 43.249 -39.417 1.00 37.59 199 VAL A C 1
ATOM 1667 O O . VAL A 1 199 ? 21.338 42.468 -39.395 1.00 41.83 199 VAL A O 1
ATOM 1672 N N . ASP A 1 200 ? 23.540 42.829 -39.326 1.00 36.21 200 ASP A N 1
ATOM 1673 C CA . ASP A 1 200 ? 23.825 41.421 -39.174 1.00 37.98 200 ASP A CA 1
ATOM 1674 C C . ASP A 1 200 ? 25.016 41.332 -38.252 1.00 39.43 200 ASP A C 1
ATOM 1675 O O . ASP A 1 200 ? 25.659 42.342 -37.985 1.00 41.23 200 ASP A O 1
ATOM 1681 N N . LYS A 1 201 ? 25.303 40.146 -37.734 1.00 42.31 201 LYS A N 1
ATOM 1682 C CA . LYS A 1 201 ? 26.432 39.991 -36.821 1.00 45.69 201 LYS A CA 1
ATOM 1683 C C . LYS A 1 201 ? 27.251 38.761 -37.133 1.00 46.89 201 LYS A C 1
ATOM 1684 O O . LYS A 1 201 ? 26.761 37.833 -37.768 1.00 54.42 201 LYS A O 1
ATOM 1694 N N . LYS A 1 202 ? 28.496 38.766 -36.685 1.00 45.85 202 LYS A N 1
ATOM 1695 C CA . LYS A 1 202 ? 29.412 37.659 -36.900 1.00 49.19 202 LYS A CA 1
ATOM 1696 C C . LYS A 1 202 ? 30.359 37.647 -35.697 1.00 53.65 202 LYS A C 1
ATOM 1697 O O . LYS A 1 202 ? 30.988 38.661 -35.384 1.00 58.96 202 LYS A O 1
ATOM 1707 N N . ASN A 1 203 ? 30.459 36.497 -35.034 1.00 55.22 203 ASN A N 1
ATOM 1708 C CA . ASN A 1 203 ? 31.276 36.339 -33.829 1.00 56.17 203 ASN A CA 1
ATOM 1709 C C . ASN A 1 203 ? 32.722 36.803 -33.760 1.00 54.53 203 ASN A C 1
ATOM 1710 O O . ASN A 1 203 ? 33.297 36.797 -32.687 1.00 53.77 203 ASN A O 1
ATOM 1718 N N . GLY A 1 204 ? 33.331 37.197 -34.867 1.00 54.32 204 GLY A N 1
ATOM 1719 C CA . GLY A 1 204 ? 34.704 37.668 -34.772 1.00 54.35 204 GLY A CA 1
ATOM 1720 C C . GLY A 1 204 ? 34.779 38.736 -33.694 1.00 52.53 204 GLY A C 1
ATOM 1721 O O . GLY A 1 204 ? 33.869 39.558 -33.554 1.00 52.30 204 GLY A O 1
ATOM 1723 N N . GLY A 1 205 ? 35.842 38.703 -32.906 1.00 53.66 205 GLY A N 1
ATOM 1724 C CA . GLY A 1 205 ? 35.984 39.655 -31.821 1.00 59.84 205 GLY A CA 1
ATOM 1725 C C . GLY A 1 205 ? 36.301 41.072 -32.241 1.00 61.25 205 GLY A C 1
ATOM 1726 O O . GLY A 1 205 ? 36.426 41.344 -33.427 1.00 65.20 205 GLY A O 1
ATOM 1728 N N . SER A 1 206 ? 36.354 41.968 -31.255 1.00 63.18 206 SER A N 1
ATOM 1729 C CA . SER A 1 206 ? 36.687 43.388 -31.423 1.00 64.97 206 SER A CA 1
ATOM 1730 C C . SER A 1 206 ? 35.611 44.471 -31.292 1.00 66.41 206 SER A C 1
ATOM 1731 O O . SER A 1 206 ? 35.870 45.472 -30.628 1.00 73.99 206 SER A O 1
ATOM 1736 N N . VAL A 1 207 ? 34.425 44.293 -31.875 1.00 61.08 207 VAL A N 1
ATOM 1737 C CA . VAL A 1 207 ? 33.358 45.318 -31.820 1.00 58.87 207 VAL A CA 1
ATOM 1738 C C . VAL A 1 207 ? 33.733 46.507 -32.668 1.00 56.91 207 VAL A C 1
ATOM 1739 O O . VAL A 1 207 ? 32.931 46.957 -33.471 1.00 58.50 207 VAL A O 1
ATOM 1744 N N . ASN A 1 208 ? 34.929 47.050 -32.467 1.00 55.00 208 ASN A N 1
ATOM 1745 C CA . ASN A 1 208 ? 35.396 48.154 -33.290 1.00 57.18 208 ASN A CA 1
ATOM 1746 C C . ASN A 1 208 ? 35.532 47.616 -34.705 1.00 57.43 208 ASN A C 1
ATOM 1747 O O . ASN A 1 208 ? 35.866 48.358 -35.627 1.00 61.69 208 ASN A O 1
ATOM 1755 N N . ASP A 1 209 ? 35.364 46.299 -34.841 1.00 55.52 209 ASP A N 1
ATOM 1756 C CA . ASP A 1 209 ? 35.415 45.620 -36.130 1.00 52.52 209 ASP A CA 1
ATOM 1757 C C . ASP A 1 209 ? 34.083 45.719 -36.867 1.00 48.39 209 ASP A C 1
ATOM 1758 O O . ASP A 1 209 ? 33.957 45.211 -37.978 1.00 50.28 209 ASP A O 1
ATOM 1764 N N . THR A 1 210 ? 33.072 46.300 -36.225 1.00 44.12 210 THR A N 1
ATOM 1765 C CA . THR A 1 210 ? 31.775 46.457 -36.856 1.00 39.61 210 THR A CA 1
ATOM 1766 C C . THR A 1 210 ? 32.045 47.293 -38.087 1.00 38.37 210 THR A C 1
ATOM 1767 O O . THR A 1 210 ? 32.856 48.207 -38.050 1.00 43.64 210 THR A O 1
ATOM 1773 N N . GLN A 1 211 ? 31.423 46.947 -39.197 1.00 36.97 211 GLN A N 1
ATOM 1774 C CA . GLN A 1 211 ? 31.640 47.697 -40.412 1.00 36.92 211 GLN A CA 1
ATOM 1775 C C . GLN A 1 211 ? 30.338 48.309 -40.875 1.00 35.69 211 GLN A C 1
ATOM 1776 O O . GLN A 1 211 ? 29.265 47.828 -40.512 1.00 35.30 211 GLN A O 1
ATOM 1785 N N . PHE A 1 212 ? 30.460 49.389 -41.646 1.00 33.31 212 PHE A N 1
ATOM 1786 C CA . PHE A 1 212 ? 29.347 50.087 -42.266 1.00 28.89 212 PHE A CA 1
ATOM 1787 C C . PHE A 1 212 ? 29.584 49.804 -43.762 1.00 30.11 212 PHE A C 1
ATOM 1788 O O . PHE A 1 212 ? 30.590 50.210 -44.324 1.00 32.68 212 PHE A O 1
ATOM 1797 N N . ILE A 1 213 ? 28.680 49.084 -44.401 1.00 30.04 213 ILE A N 1
ATOM 1798 C CA . ILE A 1 213 ? 28.852 48.726 -45.792 1.00 30.56 213 ILE A CA 1
ATOM 1799 C C . ILE A 1 213 ? 27.812 49.445 -46.609 1.00 33.92 213 ILE A C 1
ATOM 1800 O O . ILE A 1 213 ? 26.662 49.544 -46.204 1.00 40.13 213 ILE A O 1
ATOM 1806 N N . SER A 1 214 ? 28.221 49.954 -47.759 1.00 38.26 214 SER A N 1
ATOM 1807 C CA . SER A 1 214 ? 27.302 50.633 -48.664 1.00 38.68 214 SER A CA 1
ATOM 1808 C C . SER A 1 214 ? 26.854 49.573 -49.664 1.00 38.08 214 SER A C 1
ATOM 1809 O O . SER A 1 214 ? 27.378 49.468 -50.778 1.00 39.28 214 SER A O 1
ATOM 1814 N N . GLY A 1 215 ? 25.945 48.724 -49.210 1.00 35.93 215 GLY A N 1
ATOM 1815 C CA . GLY A 1 215 ? 25.439 47.661 -50.045 1.00 32.80 215 GLY A CA 1
ATOM 1816 C C . GLY A 1 215 ? 24.750 46.687 -49.129 1.00 32.82 215 GLY A C 1
ATOM 1817 O O . GLY A 1 215 ? 24.545 46.970 -47.944 1.00 34.73 215 GLY A O 1
ATOM 1819 N N . ILE A 1 216 ? 24.391 45.539 -49.672 1.00 34.16 216 ILE A N 1
ATOM 1820 C CA . ILE A 1 216 ? 23.718 44.521 -48.890 1.00 33.53 216 ILE A CA 1
ATOM 1821 C C . ILE A 1 216 ? 24.705 43.417 -48.601 1.00 35.55 216 ILE A C 1
ATOM 1822 O O . ILE A 1 216 ? 25.439 42.966 -49.498 1.00 33.74 216 ILE A O 1
ATOM 1828 N N . VAL A 1 217 ? 24.812 43.089 -47.321 1.00 33.69 217 VAL A N 1
ATOM 1829 C CA . VAL A 1 217 ? 25.674 42.015 -46.883 1.00 35.81 217 VAL A CA 1
ATOM 1830 C C . VAL A 1 217 ? 24.760 40.773 -46.740 1.00 37.41 217 VAL A C 1
ATOM 1831 O O . VAL A 1 217 ? 23.623 40.853 -46.226 1.00 34.65 217 VAL A O 1
ATOM 1836 N N . ILE A 1 218 ? 25.220 39.651 -47.291 1.00 36.42 218 ILE A N 1
ATOM 1837 C CA . ILE A 1 218 ? 24.469 38.400 -47.266 1.00 30.80 218 ILE A CA 1
ATOM 1838 C C . ILE A 1 218 ? 25.271 37.246 -46.686 1.00 31.79 218 ILE A C 1
ATOM 1839 O O . ILE A 1 218 ? 26.335 36.881 -47.184 1.00 36.09 218 ILE A O 1
ATOM 1845 N N . ASP A 1 219 ? 24.745 36.672 -45.619 1.00 32.22 219 ASP A N 1
ATOM 1846 C CA . ASP A 1 219 ? 25.403 35.573 -44.941 1.00 32.56 219 ASP A CA 1
ATOM 1847 C C . ASP A 1 219 ? 25.280 34.315 -45.765 1.00 32.04 219 ASP A C 1
ATOM 1848 O O . ASP A 1 219 ? 24.662 33.354 -45.334 1.00 37.75 219 ASP A O 1
ATOM 1854 N N . LYS A 1 220 ? 25.870 34.315 -46.947 1.00 31.21 220 LYS A N 1
ATOM 1855 C CA . LYS A 1 220 ? 25.789 33.168 -47.831 1.00 31.61 220 LYS A CA 1
ATOM 1856 C C . LYS A 1 220 ? 27.042 33.099 -48.691 1.00 34.86 220 LYS A C 1
ATOM 1857 O O . LYS A 1 220 ? 27.555 34.124 -49.144 1.00 39.75 220 LYS A O 1
ATOM 1867 N N . GLU A 1 221 ? 27.542 31.893 -48.912 1.00 34.25 221 GLU A N 1
ATOM 1868 C CA . GLU A 1 221 ? 28.747 31.723 -49.697 1.00 35.35 221 GLU A CA 1
ATOM 1869 C C . GLU A 1 221 ? 28.363 31.375 -51.122 1.00 33.18 221 GLU A C 1
ATOM 1870 O O . GLU A 1 221 ? 27.217 31.020 -51.369 1.00 37.00 221 GLU A O 1
ATOM 1877 N N . LYS A 1 222 ? 29.278 31.524 -52.074 1.00 29.98 222 LYS A N 1
ATOM 1878 C CA . LYS A 1 222 ? 28.956 31.159 -53.446 1.00 28.41 222 LYS A CA 1
ATOM 1879 C C . LYS A 1 222 ? 28.853 29.628 -53.458 1.00 34.76 222 LYS A C 1
ATOM 1880 O O . LYS A 1 222 ? 29.658 28.950 -52.803 1.00 38.55 222 LYS A O 1
ATOM 1890 N N . VAL A 1 223 ? 27.849 29.089 -54.159 1.00 36.35 223 VAL A N 1
ATOM 1891 C CA . VAL A 1 223 ? 27.606 27.636 -54.210 1.00 32.63 223 VAL A CA 1
ATOM 1892 C C . VAL A 1 223 ? 28.690 26.727 -54.723 1.00 31.57 223 VAL A C 1
ATOM 1893 O O . VAL A 1 223 ? 28.709 25.555 -54.374 1.00 36.46 223 VAL A O 1
ATOM 1898 N N . HIS A 1 224 ? 29.565 27.243 -55.572 1.00 31.66 224 HIS A N 1
ATOM 1899 C CA . HIS A 1 224 ? 30.597 26.421 -56.170 1.00 29.70 224 HIS A CA 1
ATOM 1900 C C . HIS A 1 224 ? 31.984 27.056 -56.158 1.00 33.81 224 HIS A C 1
ATOM 1901 O O . HIS A 1 224 ? 32.156 28.205 -56.547 1.00 36.26 224 HIS A O 1
ATOM 1911 N N . SER A 1 225 ? 32.980 26.264 -55.786 1.00 37.63 225 SER A N 1
ATOM 1912 C CA . SER A 1 225 ? 34.359 26.720 -55.705 1.00 37.33 225 SER A CA 1
ATOM 1913 C C . SER A 1 225 ? 34.844 27.405 -56.943 1.00 36.44 225 SER A C 1
ATOM 1914 O O . SER A 1 225 ? 35.421 28.471 -56.852 1.00 44.75 225 SER A O 1
ATOM 1919 N N . LYS A 1 226 ? 34.640 26.796 -58.103 1.00 32.14 226 LYS A N 1
ATOM 1920 C CA . LYS A 1 226 ? 35.109 27.415 -59.333 1.00 34.44 226 LYS A CA 1
ATOM 1921 C C . LYS A 1 226 ? 34.461 28.747 -59.716 1.00 38.16 226 LYS A C 1
ATOM 1922 O O . LYS A 1 226 ? 34.814 29.335 -60.733 1.00 43.71 226 LYS A O 1
ATOM 1932 N N . MET A 1 227 ? 33.517 29.237 -58.923 1.00 38.29 227 MET A N 1
ATOM 1933 C CA . MET A 1 227 ? 32.873 30.497 -59.264 1.00 33.65 227 MET A CA 1
ATOM 1934 C C . MET A 1 227 ? 33.749 31.617 -58.773 1.00 33.19 227 MET A C 1
ATOM 1935 O O . MET A 1 227 ? 34.404 31.491 -57.747 1.00 31.79 227 MET A O 1
ATOM 1941 N N . PRO A 1 228 ? 33.802 32.720 -59.527 1.00 34.61 228 PRO A N 1
ATOM 1942 C CA . PRO A 1 228 ? 34.599 33.905 -59.201 1.00 33.73 228 PRO A CA 1
ATOM 1943 C C . PRO A 1 228 ? 34.443 34.372 -57.764 1.00 35.87 228 PRO A C 1
ATOM 1944 O O . PRO A 1 228 ? 33.388 34.216 -57.171 1.00 41.50 228 PRO A O 1
ATOM 1948 N N . ASP A 1 229 ? 35.514 34.912 -57.200 1.00 37.89 229 ASP A N 1
ATOM 1949 C CA . ASP A 1 229 ? 35.495 35.415 -55.840 1.00 37.76 229 ASP A CA 1
ATOM 1950 C C . ASP A 1 229 ? 34.942 36.819 -55.859 1.00 34.36 229 ASP A C 1
ATOM 1951 O O . ASP A 1 229 ? 34.504 37.325 -54.836 1.00 32.01 229 ASP A O 1
ATOM 1957 N N . VAL A 1 230 ? 34.980 37.451 -57.027 1.00 29.07 230 VAL A N 1
ATOM 1958 C CA . VAL A 1 230 ? 34.498 38.811 -57.162 1.00 30.34 230 VAL A CA 1
ATOM 1959 C C . VAL A 1 230 ? 34.048 39.096 -58.579 1.00 28.04 230 VAL A C 1
ATOM 1960 O O . VAL A 1 230 ? 34.678 38.677 -59.531 1.00 26.57 230 VAL A O 1
ATOM 1965 N N . VAL A 1 231 ? 32.903 39.753 -58.682 1.00 26.87 231 VAL A N 1
ATOM 1966 C CA . VAL A 1 231 ? 32.286 40.142 -59.930 1.00 26.97 231 VAL A CA 1
ATOM 1967 C C . VAL A 1 231 ? 32.132 41.671 -59.920 1.00 31.44 231 VAL A C 1
ATOM 1968 O O . VAL A 1 231 ? 31.641 42.245 -58.948 1.00 33.50 231 VAL A O 1
ATOM 1973 N N . LYS A 1 232 ? 32.598 42.326 -60.978 1.00 30.58 232 LYS A N 1
ATOM 1974 C CA . LYS A 1 232 ? 32.541 43.776 -61.091 1.00 32.09 232 LYS A CA 1
ATOM 1975 C C . LYS A 1 232 ? 31.543 44.107 -62.174 1.00 35.48 232 LYS A C 1
ATOM 1976 O O . LYS A 1 232 ? 31.506 43.433 -63.199 1.00 35.71 232 LYS A O 1
ATOM 1986 N N . ASN A 1 233 ? 30.798 45.188 -61.994 1.00 37.52 233 ASN A N 1
ATOM 1987 C CA . ASN A 1 233 ? 29.767 45.581 -62.953 1.00 44.02 233 ASN A CA 1
ATOM 1988 C C . ASN A 1 233 ? 28.823 44.403 -63.126 1.00 42.24 233 ASN A C 1
ATOM 1989 O O . ASN A 1 233 ? 28.678 43.840 -64.221 1.00 46.51 233 ASN A O 1
ATOM 1997 N N . ALA A 1 234 ? 28.163 44.062 -62.025 1.00 37.85 234 ALA A N 1
ATOM 1998 C CA . ALA A 1 234 ? 27.252 42.938 -61.966 1.00 32.55 234 ALA A CA 1
ATOM 1999 C C . ALA A 1 234 ? 25.808 43.192 -62.399 1.00 32.23 234 ALA A C 1
ATOM 2000 O O . ALA A 1 234 ? 25.185 44.180 -62.002 1.00 34.98 234 ALA A O 1
ATOM 2003 N N . LYS A 1 235 ? 25.297 42.287 -63.227 1.00 30.61 235 LYS A N 1
ATOM 2004 C CA . LYS A 1 235 ? 23.919 42.307 -63.704 1.00 28.26 235 LYS A CA 1
ATOM 2005 C C . LYS A 1 235 ? 23.357 41.119 -62.925 1.00 26.35 235 LYS A C 1
ATOM 2006 O O . LYS A 1 235 ? 23.621 39.965 -63.242 1.00 30.93 235 LYS A O 1
ATOM 2016 N N . ILE A 1 236 ? 22.680 41.438 -61.835 1.00 23.76 236 ILE A N 1
ATOM 2017 C CA . ILE A 1 236 ? 22.138 40.483 -60.880 1.00 18.14 236 ILE A CA 1
ATOM 2018 C C . ILE A 1 236 ? 20.741 39.946 -61.129 1.00 21.98 236 ILE A C 1
ATOM 2019 O O . ILE A 1 236 ? 19.794 40.722 -61.149 1.00 27.08 236 ILE A O 1
ATOM 2025 N N . ALA A 1 237 ? 20.597 38.621 -61.205 1.00 23.26 237 ALA A N 1
ATOM 2026 C CA . ALA A 1 237 ? 19.290 37.967 -61.402 1.00 20.77 237 ALA A CA 1
ATOM 2027 C C . ALA A 1 237 ? 18.752 37.451 -60.071 1.00 23.50 237 ALA A C 1
ATOM 2028 O O . ALA A 1 237 ? 19.444 36.712 -59.380 1.00 29.98 237 ALA A O 1
ATOM 2031 N N . LEU A 1 238 ? 17.565 37.884 -59.662 1.00 23.99 238 LEU A N 1
ATOM 2032 C CA . LEU A 1 238 ? 16.998 37.389 -58.406 1.00 21.83 238 LEU A CA 1
ATOM 2033 C C . LEU A 1 238 ? 15.962 36.325 -58.806 1.00 23.81 238 LEU A C 1
ATOM 2034 O O . LEU A 1 238 ? 15.043 36.592 -59.573 1.00 24.18 238 LEU A O 1
ATOM 2040 N N . ILE A 1 239 ? 16.146 35.098 -58.342 1.00 27.82 239 ILE A N 1
ATOM 2041 C CA . ILE A 1 239 ? 15.262 34.014 -58.740 1.00 28.29 239 ILE A CA 1
ATOM 2042 C C . ILE A 1 239 ? 14.541 33.336 -57.587 1.00 28.66 239 ILE A C 1
ATOM 2043 O O . ILE A 1 239 ? 15.125 32.955 -56.580 1.00 32.89 239 ILE A O 1
ATOM 2049 N N . ASP A 1 240 ? 13.245 33.194 -57.784 1.00 30.93 240 ASP A N 1
ATOM 2050 C CA . ASP A 1 240 ? 12.297 32.636 -56.838 1.00 30.89 240 ASP A CA 1
ATOM 2051 C C . ASP A 1 240 ? 12.254 31.126 -56.751 1.00 30.26 240 ASP A C 1
ATOM 2052 O O . ASP A 1 240 ? 11.946 30.562 -55.710 1.00 31.20 240 ASP A O 1
ATOM 2058 N N . SER A 1 241 ? 12.412 30.485 -57.894 1.00 26.71 241 SER A N 1
ATOM 2059 C CA . SER A 1 241 ? 12.336 29.048 -57.971 1.00 27.65 241 SER A CA 1
ATOM 2060 C C . SER A 1 241 ? 13.657 28.318 -57.797 1.00 29.08 241 SER A C 1
ATOM 2061 O O . SER A 1 241 ? 14.729 28.917 -57.812 1.00 32.13 241 SER A O 1
ATOM 2066 N N . ALA A 1 242 ? 13.558 27.006 -57.632 1.00 30.63 242 ALA A N 1
ATOM 2067 C CA . ALA A 1 242 ? 14.707 26.143 -57.452 1.00 27.55 242 ALA A CA 1
ATOM 2068 C C . ALA A 1 242 ? 15.280 25.832 -58.805 1.00 28.11 242 ALA A C 1
ATOM 2069 O O . ALA A 1 242 ? 14.529 25.624 -59.746 1.00 31.56 242 ALA A O 1
ATOM 2072 N N . LEU A 1 243 ? 16.600 25.775 -58.918 1.00 30.79 243 LEU A N 1
ATOM 2073 C CA . LEU A 1 243 ? 17.221 25.446 -60.202 1.00 31.10 243 LEU A CA 1
ATOM 2074 C C . LEU A 1 243 ? 17.425 23.951 -60.112 1.00 35.14 243 LEU A C 1
ATOM 2075 O O . LEU A 1 243 ? 18.547 23.466 -59.959 1.00 38.71 243 LEU A O 1
ATOM 2081 N N . GLU A 1 244 ? 16.305 23.233 -60.082 1.00 39.14 244 GLU A N 1
ATOM 2082 C CA . GLU A 1 244 ? 16.294 21.781 -59.958 1.00 40.30 244 GLU A CA 1
ATOM 2083 C C . GLU A 1 244 ? 15.292 21.184 -60.917 1.00 41.98 244 GLU A C 1
ATOM 2084 O O . GLU A 1 244 ? 14.548 21.913 -61.572 1.00 41.90 244 GLU A O 1
ATOM 2091 N N . ILE A 1 245 ? 15.317 19.856 -61.032 1.00 47.99 245 ILE A N 1
ATOM 2092 C CA . ILE A 1 245 ? 14.404 19.124 -61.911 1.00 49.70 245 ILE A CA 1
ATOM 2093 C C . ILE A 1 245 ? 13.009 19.186 -61.304 1.00 52.34 245 ILE A C 1
ATOM 2094 O O . ILE A 1 245 ? 12.798 18.808 -60.144 1.00 51.24 245 ILE A O 1
ATOM 2100 N N . LYS A 1 246 ? 12.075 19.691 -62.106 1.00 57.06 246 LYS A N 1
ATOM 2101 C CA . LYS A 1 246 ? 10.686 19.853 -61.704 1.00 58.25 246 LYS A CA 1
ATOM 2102 C C . LYS A 1 246 ? 9.790 18.775 -62.309 1.00 56.18 246 LYS A C 1
ATOM 2103 O O . LYS A 1 246 ? 9.860 18.461 -63.507 1.00 53.36 246 LYS A O 1
ATOM 2113 N N . LYS A 1 247 ? 8.981 18.179 -61.449 1.00 54.05 247 LYS A N 1
ATOM 2114 C CA . LYS A 1 247 ? 8.051 17.170 -61.879 1.00 51.88 247 LYS A CA 1
ATOM 2115 C C . LYS A 1 247 ? 6.692 17.857 -62.079 1.00 53.22 247 LYS A C 1
ATOM 2116 O O . LYS A 1 247 ? 6.385 18.892 -61.456 1.00 52.24 247 LYS A O 1
ATOM 2126 N N . THR A 1 248 ? 5.942 17.332 -63.041 1.00 49.33 248 THR A N 1
ATOM 2127 C CA . THR A 1 248 ? 4.617 17.817 -63.388 1.00 41.93 248 THR A CA 1
ATOM 2128 C C . THR A 1 248 ? 3.661 17.664 -62.194 1.00 41.91 248 THR A C 1
ATOM 2129 O O . THR A 1 248 ? 3.952 16.925 -61.258 1.00 40.30 248 THR A O 1
ATOM 2135 N N . GLU A 1 249 ? 2.551 18.399 -62.211 1.00 42.82 249 GLU A N 1
ATOM 2136 C CA . GLU A 1 249 ? 1.561 18.335 -61.138 1.00 44.79 249 GLU A CA 1
ATOM 2137 C C . GLU A 1 249 ? 0.741 17.069 -61.245 1.00 39.98 249 GLU A C 1
ATOM 2138 O O . GLU A 1 249 ? 0.536 16.368 -60.263 1.00 42.40 249 GLU A O 1
ATOM 2145 N N . ILE A 1 250 ? 0.213 16.810 -62.428 1.00 35.44 250 ILE A N 1
ATOM 2146 C CA . ILE A 1 250 ? -0.545 15.597 -62.660 1.00 36.02 250 ILE A CA 1
ATOM 2147 C C . ILE A 1 250 ? 0.504 14.488 -62.712 1.00 40.88 250 ILE A C 1
ATOM 2148 O O . ILE A 1 250 ? 1.418 14.584 -63.517 1.00 47.12 250 ILE A O 1
ATOM 2154 N N . GLU A 1 251 ? 0.399 13.461 -61.865 1.00 44.53 251 GLU A N 1
ATOM 2155 C CA . GLU A 1 251 ? 1.385 12.365 -61.850 1.00 46.13 251 GLU A CA 1
ATOM 2156 C C . GLU A 1 251 ? 1.872 11.897 -63.222 1.00 46.41 251 GLU A C 1
ATOM 2157 O O . GLU A 1 251 ? 1.095 11.791 -64.187 1.00 48.50 251 GLU A O 1
ATOM 2164 N N . ALA A 1 252 ? 3.172 11.628 -63.299 1.00 43.25 252 ALA A N 1
ATOM 2165 C CA . ALA A 1 252 ? 3.803 11.189 -64.531 1.00 39.34 252 ALA A CA 1
ATOM 2166 C C . ALA A 1 252 ? 4.705 10.005 -64.260 1.00 41.18 252 ALA A C 1
ATOM 2167 O O . ALA A 1 252 ? 5.439 9.981 -63.265 1.00 40.80 252 ALA A O 1
ATOM 2170 N N . LYS A 1 253 ? 4.628 9.020 -65.144 1.00 41.35 253 LYS A N 1
ATOM 2171 C CA . LYS A 1 253 ? 5.445 7.828 -65.045 1.00 41.49 253 LYS A CA 1
ATOM 2172 C C . LYS A 1 253 ? 6.092 7.617 -66.404 1.00 38.52 253 LYS A C 1
ATOM 2173 O O . LYS A 1 253 ? 5.445 7.770 -67.440 1.00 38.39 253 LYS A O 1
ATOM 2183 N N . VAL A 1 254 ? 7.379 7.302 -66.389 1.00 36.41 254 VAL A N 1
ATOM 2184 C CA . VAL A 1 254 ? 8.157 7.075 -67.592 1.00 33.22 254 VAL A CA 1
ATOM 2185 C C . VAL A 1 254 ? 8.260 5.567 -67.800 1.00 35.28 254 VAL A C 1
ATOM 2186 O O . VAL A 1 254 ? 8.521 4.818 -66.853 1.00 32.23 254 VAL A O 1
ATOM 2191 N N . GLN A 1 255 ? 8.012 5.133 -69.032 1.00 37.39 255 GLN A N 1
ATOM 2192 C CA . GLN A 1 255 ? 8.063 3.722 -69.415 1.00 41.33 255 GLN A CA 1
ATOM 2193 C C . GLN A 1 255 ? 9.093 3.536 -70.524 1.00 39.91 255 GLN A C 1
ATOM 2194 O O . GLN A 1 255 ? 8.940 4.068 -71.632 1.00 37.80 255 GLN A O 1
ATOM 2203 N N . ILE A 1 256 ? 10.137 2.771 -70.225 1.00 40.17 256 ILE A N 1
ATOM 2204 C CA . ILE A 1 256 ? 11.203 2.496 -71.185 1.00 39.40 256 ILE A CA 1
ATOM 2205 C C . ILE A 1 256 ? 11.104 1.042 -71.668 1.00 42.01 256 ILE A C 1
ATOM 2206 O O . ILE A 1 256 ? 11.052 0.116 -70.859 1.00 44.51 256 ILE A O 1
ATOM 2212 N N . SER A 1 257 ? 11.018 0.856 -72.983 1.00 46.69 257 SER A N 1
ATOM 2213 C CA . SER A 1 257 ? 10.925 -0.480 -73.586 1.00 51.37 257 SER A CA 1
ATOM 2214 C C . SER A 1 257 ? 12.193 -0.792 -74.399 1.00 52.51 257 SER A C 1
ATOM 2215 O O . SER A 1 257 ? 12.482 -1.948 -74.729 1.00 53.45 257 SER A O 1
ATOM 2220 N N . ASP A 1 258 ? 12.925 0.271 -74.727 1.00 53.22 258 ASP A N 1
ATOM 2221 C CA . ASP A 1 258 ? 14.151 0.201 -75.499 1.00 49.95 258 ASP A CA 1
ATOM 2222 C C . ASP A 1 258 ? 15.283 0.537 -74.534 1.00 49.15 258 ASP A C 1
ATOM 2223 O O . ASP A 1 258 ? 15.295 1.615 -73.946 1.00 50.37 258 ASP A O 1
ATOM 2229 N N . PRO A 1 259 ? 16.227 -0.391 -74.331 1.00 47.06 259 PRO A N 1
ATOM 2230 C CA . PRO A 1 259 ? 17.371 -0.198 -73.436 1.00 48.38 259 PRO A CA 1
ATOM 2231 C C . PRO A 1 259 ? 18.094 1.104 -73.736 1.00 49.75 259 PRO A C 1
ATOM 2232 O O . PRO A 1 259 ? 18.645 1.739 -72.843 1.00 51.75 259 PRO A O 1
ATOM 2236 N N . SER A 1 260 ? 18.050 1.506 -75.001 1.00 52.81 260 SER A N 1
ATOM 2237 C CA . SER A 1 260 ? 18.684 2.735 -75.478 1.00 56.45 260 SER A CA 1
ATOM 2238 C C . SER A 1 260 ? 18.056 4.007 -74.909 1.00 56.80 260 SER A C 1
ATOM 2239 O O . SER A 1 260 ? 18.729 5.032 -74.774 1.00 60.57 260 SER A O 1
ATOM 2244 N N . LYS A 1 261 ? 16.774 3.935 -74.567 1.00 54.76 261 LYS A N 1
ATOM 2245 C CA . LYS A 1 261 ? 16.063 5.082 -74.044 1.00 48.39 261 LYS A CA 1
ATOM 2246 C C . LYS A 1 261 ? 16.604 5.560 -72.729 1.00 46.10 261 LYS A C 1
ATOM 2247 O O . LYS A 1 261 ? 16.676 6.764 -72.502 1.00 47.92 261 LYS A O 1
ATOM 2257 N N . ILE A 1 262 ? 17.054 4.636 -71.891 1.00 43.10 262 ILE A N 1
ATOM 2258 C CA . ILE A 1 262 ? 17.566 5.012 -70.571 1.00 44.55 262 ILE A CA 1
ATOM 2259 C C . ILE A 1 262 ? 18.612 6.134 -70.574 1.00 46.72 262 ILE A C 1
ATOM 2260 O O . ILE A 1 262 ? 18.618 7.009 -69.699 1.00 47.64 262 ILE A O 1
ATOM 2266 N N . GLN A 1 263 ? 19.511 6.095 -71.545 1.00 47.34 263 GLN A N 1
ATOM 2267 C CA . GLN A 1 263 ? 20.536 7.111 -71.640 1.00 47.58 263 GLN A CA 1
ATOM 2268 C C . GLN A 1 263 ? 19.851 8.407 -71.995 1.00 45.74 263 GLN A C 1
ATOM 2269 O O . GLN A 1 263 ? 20.018 9.403 -71.303 1.00 47.15 263 GLN A O 1
ATOM 2278 N N . ASP A 1 264 ? 19.059 8.378 -73.061 1.00 43.07 264 ASP A N 1
ATOM 2279 C CA . ASP A 1 264 ? 18.339 9.560 -73.519 1.00 41.31 264 ASP A CA 1
ATOM 2280 C C . ASP A 1 264 ? 17.609 10.230 -72.359 1.00 39.15 264 ASP A C 1
ATOM 2281 O O . ASP A 1 264 ? 17.699 11.436 -72.195 1.00 41.03 264 ASP A O 1
ATOM 2287 N N . PHE A 1 265 ? 16.918 9.454 -71.532 1.00 36.63 265 PHE A N 1
ATOM 2288 C CA . PHE A 1 265 ? 16.200 10.044 -70.413 1.00 36.42 265 PHE A CA 1
ATOM 2289 C C . PHE A 1 265 ? 17.168 10.665 -69.461 1.00 35.92 265 PHE A C 1
ATOM 2290 O O . PHE A 1 265 ? 16.956 11.774 -68.993 1.00 44.57 265 PHE A O 1
ATOM 2299 N N . LEU A 1 266 ? 18.259 9.974 -69.198 1.00 37.54 266 LEU A N 1
ATOM 2300 C CA . LEU A 1 266 ? 19.269 10.519 -68.320 1.00 38.37 266 LEU A CA 1
ATOM 2301 C C . LEU A 1 266 ? 19.853 11.802 -68.924 1.00 39.87 266 LEU A C 1
ATOM 2302 O O . LEU A 1 266 ? 20.263 12.700 -68.199 1.00 42.40 266 LEU A O 1
ATOM 2308 N N . ASN A 1 267 ? 19.844 11.921 -70.247 1.00 42.06 267 ASN A N 1
ATOM 2309 C CA . ASN A 1 267 ? 20.385 13.112 -70.897 1.00 44.29 267 ASN A CA 1
ATOM 2310 C C . ASN A 1 267 ? 19.444 14.280 -70.962 1.00 44.79 267 ASN A C 1
ATOM 2311 O O . ASN A 1 267 ? 19.887 15.421 -70.901 1.00 46.61 267 ASN A O 1
ATOM 2319 N N . GLN A 1 268 ? 18.157 14.012 -71.144 1.00 46.30 268 GLN A N 1
ATOM 2320 C CA . GLN A 1 268 ? 17.171 15.081 -71.189 1.00 45.76 268 GLN A CA 1
ATOM 2321 C C . GLN A 1 268 ? 17.373 15.903 -69.918 1.00 44.97 268 GLN A C 1
ATOM 2322 O O . GLN A 1 268 ? 17.356 17.140 -69.983 1.00 45.01 268 GLN A O 1
ATOM 2331 N N . GLU A 1 269 ? 17.622 15.223 -68.791 1.00 39.83 269 GLU A N 1
ATOM 2332 C CA . GLU A 1 269 ? 17.855 15.912 -67.515 1.00 45.13 269 GLU A CA 1
ATOM 2333 C C . GLU A 1 269 ? 19.037 16.880 -67.602 1.00 47.18 269 GLU A C 1
ATOM 2334 O O . GLU A 1 269 ? 18.921 18.059 -67.260 1.00 50.00 269 GLU A O 1
ATOM 2341 N N . THR A 1 270 ? 20.181 16.374 -68.040 1.00 47.71 270 THR A N 1
ATOM 2342 C CA . THR A 1 270 ? 21.367 17.200 -68.195 1.00 47.17 270 THR A CA 1
ATOM 2343 C C . THR A 1 270 ? 21.060 18.407 -69.066 1.00 45.87 270 THR A C 1
ATOM 2344 O O . THR A 1 270 ? 21.290 19.541 -68.653 1.00 48.00 270 THR A O 1
ATOM 2350 N N . ASN A 1 271 ? 20.505 18.154 -70.249 1.00 44.22 271 ASN A N 1
ATOM 2351 C CA . ASN A 1 271 ? 20.154 19.204 -71.196 1.00 45.54 271 ASN A CA 1
ATOM 2352 C C . ASN A 1 271 ? 19.186 20.190 -70.586 1.00 45.04 271 ASN A C 1
ATOM 2353 O O . ASN A 1 271 ? 19.225 21.371 -70.920 1.00 49.87 271 ASN A O 1
ATOM 2361 N N . THR A 1 272 ? 18.311 19.710 -69.705 1.00 40.85 272 THR A N 1
ATOM 2362 C CA . THR A 1 272 ? 17.353 20.575 -69.020 1.00 35.35 272 THR A CA 1
ATOM 2363 C C . THR A 1 272 ? 18.124 21.594 -68.183 1.00 34.33 272 THR A C 1
ATOM 2364 O O . THR A 1 272 ? 17.859 22.790 -68.266 1.00 36.42 272 THR A O 1
ATOM 2370 N N . PHE A 1 273 ? 19.112 21.125 -67.423 1.00 34.28 273 PHE A N 1
ATOM 2371 C CA . PHE A 1 273 ? 19.957 21.998 -66.601 1.00 34.17 273 PHE A CA 1
ATOM 2372 C C . PHE A 1 273 ? 20.822 22.932 -67.438 1.00 34.45 273 PHE A C 1
ATOM 2373 O O . PHE A 1 273 ? 21.120 24.052 -67.019 1.00 33.05 273 PHE A O 1
ATOM 2382 N N . LYS A 1 274 ? 21.263 22.438 -68.592 1.00 36.58 274 LYS A N 1
ATOM 2383 C CA . LYS A 1 274 ? 22.061 23.216 -69.526 1.00 39.76 274 LYS A CA 1
ATOM 2384 C C . LYS A 1 274 ? 21.241 24.402 -70.022 1.00 43.72 274 LYS A C 1
ATOM 2385 O O . LYS A 1 274 ? 21.751 25.528 -70.082 1.00 49.61 274 LYS A O 1
ATOM 2395 N N . GLN A 1 275 ? 19.979 24.158 -70.386 1.00 43.31 275 GLN A N 1
ATOM 2396 C CA . GLN A 1 275 ? 19.096 25.230 -70.862 1.00 41.96 275 GLN A CA 1
ATOM 2397 C C . GLN A 1 275 ? 18.822 26.258 -69.781 1.00 37.46 275 GLN A C 1
ATOM 2398 O O . GLN A 1 275 ? 18.864 27.445 -70.055 1.00 38.06 275 GLN A O 1
ATOM 2407 N N . MET A 1 276 ? 18.553 25.809 -68.558 1.00 31.09 276 MET A N 1
ATOM 2408 C CA . MET A 1 276 ? 18.319 26.723 -67.443 1.00 30.04 276 MET A CA 1
ATOM 2409 C C . MET A 1 276 ? 19.392 27.793 -67.435 1.00 30.61 276 MET A C 1
ATOM 2410 O O . MET A 1 276 ? 19.107 28.983 -67.358 1.00 30.36 276 MET A O 1
ATOM 2416 N N . VAL A 1 277 ? 20.633 27.321 -67.456 1.00 33.79 277 VAL A N 1
ATOM 2417 C CA . VAL A 1 277 ? 21.824 28.159 -67.453 1.00 34.81 277 VAL A CA 1
ATOM 2418 C C . VAL A 1 277 ? 21.961 28.996 -68.737 1.00 37.77 277 VAL A C 1
ATOM 2419 O O . VAL A 1 277 ? 22.472 30.121 -68.704 1.00 36.43 277 VAL A O 1
ATOM 2424 N N . GLU A 1 278 ? 21.498 28.457 -69.860 1.00 40.12 278 GLU A N 1
ATOM 2425 C CA . GLU A 1 278 ? 21.544 29.185 -71.120 1.00 43.02 278 GLU A CA 1
ATOM 2426 C C . GLU A 1 278 ? 20.637 30.426 -70.977 1.00 42.25 278 GLU A C 1
ATOM 2427 O O . GLU A 1 278 ? 21.084 31.549 -71.209 1.00 40.09 278 GLU A O 1
ATOM 2434 N N . LYS A 1 279 ? 19.401 30.222 -70.510 1.00 42.02 279 LYS A N 1
ATOM 2435 C CA . LYS A 1 279 ? 18.427 31.306 -70.305 1.00 41.68 279 LYS A CA 1
ATOM 2436 C C . LYS A 1 279 ? 19.041 32.407 -69.450 1.00 41.19 279 LYS A C 1
ATOM 2437 O O . LYS A 1 279 ? 18.889 33.593 -69.739 1.00 46.22 279 LYS A O 1
ATOM 2447 N N . ILE A 1 280 ? 19.672 32.003 -68.355 1.00 36.71 280 ILE A N 1
ATOM 2448 C CA . ILE A 1 280 ? 20.304 32.941 -67.450 1.00 33.58 280 ILE A CA 1
ATOM 2449 C C . ILE A 1 280 ? 21.396 33.704 -68.168 1.00 35.43 280 ILE A C 1
ATOM 2450 O O . ILE A 1 280 ? 21.421 34.932 -68.125 1.00 38.46 280 ILE A O 1
ATOM 2456 N N . LYS A 1 281 ? 22.234 32.999 -68.910 1.00 36.51 281 LYS A N 1
ATOM 2457 C CA . LYS A 1 281 ? 23.307 33.666 -69.618 1.00 39.19 281 LYS A CA 1
ATOM 2458 C C . LYS A 1 281 ? 22.763 34.635 -70.657 1.00 39.13 281 LYS A C 1
ATOM 2459 O O . LYS A 1 281 ? 23.264 35.750 -70.813 1.00 43.57 281 LYS A O 1
ATOM 2469 N N . LYS A 1 282 ? 21.722 34.219 -71.355 1.00 40.93 282 LYS A N 1
ATOM 2470 C CA . LYS A 1 282 ? 21.110 35.054 -72.377 1.00 44.14 282 LYS A CA 1
ATOM 2471 C C . LYS A 1 282 ? 20.630 36.411 -71.890 1.00 39.46 282 LYS A C 1
ATOM 2472 O O . LYS A 1 282 ? 20.622 37.365 -72.651 1.00 42.46 282 LYS A O 1
ATOM 2482 N N . SER A 1 283 ? 20.222 36.507 -70.633 1.00 37.95 283 SER A N 1
ATOM 2483 C CA . SER A 1 283 ? 19.745 37.785 -70.107 1.00 36.12 283 SER A CA 1
ATOM 2484 C C . SER A 1 283 ? 20.878 38.765 -69.772 1.00 36.00 283 SER A C 1
ATOM 2485 O O . SER A 1 283 ? 20.634 39.951 -69.542 1.00 38.30 283 SER A O 1
ATOM 2490 N N . GLY A 1 284 ? 22.112 38.268 -69.745 1.00 34.47 284 GLY A N 1
ATOM 2491 C CA . GLY A 1 284 ? 23.242 39.106 -69.411 1.00 30.02 284 GLY A CA 1
ATOM 2492 C C . GLY A 1 284 ? 23.578 39.051 -67.928 1.00 32.33 284 GLY A C 1
ATOM 2493 O O . GLY A 1 284 ? 24.511 39.712 -67.469 1.00 35.64 284 GLY A O 1
ATOM 2495 N N . ALA A 1 285 ? 22.809 38.292 -67.155 1.00 29.43 285 ALA A N 1
ATOM 2496 C CA . ALA A 1 285 ? 23.074 38.176 -65.732 1.00 24.88 285 ALA A CA 1
ATOM 2497 C C . ALA A 1 285 ? 24.413 37.518 -65.570 1.00 24.32 285 ALA A C 1
ATOM 2498 O O . ALA A 1 285 ? 24.777 36.666 -66.356 1.00 29.11 285 ALA A O 1
ATOM 2501 N N . ASN A 1 286 ? 25.173 37.923 -64.574 1.00 26.81 286 ASN A N 1
ATOM 2502 C CA . ASN A 1 286 ? 26.457 37.284 -64.334 1.00 27.41 286 ASN A CA 1
ATOM 2503 C C . ASN A 1 286 ? 26.537 36.871 -62.865 1.00 28.85 286 ASN A C 1
ATOM 2504 O O . ASN A 1 286 ? 27.549 36.347 -62.401 1.00 29.52 286 ASN A O 1
ATOM 2512 N N . VAL A 1 287 ? 25.442 37.113 -62.147 1.00 27.02 287 VAL A N 1
ATOM 2513 C CA . VAL A 1 287 ? 25.298 36.761 -60.739 1.00 25.43 287 VAL A CA 1
ATOM 2514 C C . VAL A 1 287 ? 23.875 36.243 -60.644 1.00 24.58 287 VAL A C 1
ATOM 2515 O O . VAL A 1 287 ? 22.991 36.775 -61.303 1.00 26.55 287 VAL A O 1
ATOM 2520 N N . VAL A 1 288 ? 23.661 35.196 -59.852 1.00 24.64 288 VAL A N 1
ATOM 2521 C CA . VAL A 1 288 ? 22.340 34.608 -59.664 1.00 20.89 288 VAL A CA 1
ATOM 2522 C C . VAL A 1 288 ? 22.140 34.362 -58.175 1.00 23.19 288 VAL A C 1
ATOM 2523 O O . VAL A 1 288 ? 22.913 33.641 -57.547 1.00 30.06 288 VAL A O 1
ATOM 2528 N N . LEU A 1 289 ? 21.186 35.060 -57.577 1.00 23.11 289 LEU A N 1
ATOM 2529 C CA . LEU A 1 289 ? 20.895 34.856 -56.167 1.00 24.38 289 LEU A CA 1
ATOM 2530 C C . LEU A 1 289 ? 19.574 34.117 -56.176 1.00 23.73 289 LEU A C 1
ATOM 2531 O O . LEU A 1 289 ? 18.583 34.642 -56.651 1.00 26.71 289 LEU A O 1
ATOM 2537 N N . CYS A 1 290 ? 19.593 32.859 -55.753 1.00 25.83 290 CYS A N 1
ATOM 2538 C CA . CYS A 1 290 ? 18.402 32.020 -55.737 1.00 24.48 290 CYS A CA 1
ATOM 2539 C C . CYS A 1 290 ? 17.864 31.858 -54.320 1.00 25.28 290 CYS A C 1
ATOM 2540 O O . CYS A 1 290 ? 18.618 31.695 -53.354 1.00 25.86 290 CYS A O 1
ATOM 2544 N N . GLN A 1 291 ? 16.554 31.983 -54.192 1.00 25.07 291 GLN A N 1
ATOM 2545 C CA . GLN A 1 291 ? 15.908 31.854 -52.900 1.00 27.44 291 GLN A CA 1
ATOM 2546 C C . GLN A 1 291 ? 15.842 30.399 -52.490 1.00 29.45 291 GLN A C 1
ATOM 2547 O O . GLN A 1 291 ? 15.668 30.077 -51.321 1.00 33.73 291 GLN A O 1
ATOM 2556 N N . LYS A 1 292 ? 16.019 29.521 -53.459 1.00 28.74 292 LYS A N 1
ATOM 2557 C CA . LYS A 1 292 ? 15.937 28.108 -53.208 1.00 29.01 292 LYS A CA 1
ATOM 2558 C C . LYS A 1 292 ? 17.234 27.374 -53.526 1.00 29.55 292 LYS A C 1
ATOM 2559 O O . LYS A 1 292 ? 18.301 27.970 -53.585 1.00 34.55 292 LYS A O 1
ATOM 2569 N N . GLY A 1 293 ? 17.126 26.077 -53.749 1.00 25.78 293 GLY A N 1
ATOM 2570 C CA . GLY A 1 293 ? 18.290 25.277 -54.014 1.00 24.05 293 GLY A CA 1
ATOM 2571 C C . GLY A 1 293 ? 18.658 25.275 -55.460 1.00 26.05 293 GLY A C 1
ATOM 2572 O O . GLY A 1 293 ? 17.856 25.615 -56.318 1.00 29.46 293 GLY A O 1
ATOM 2574 N N . ILE A 1 294 ? 19.871 24.817 -55.715 1.00 29.40 294 ILE A N 1
ATOM 2575 C CA . ILE A 1 294 ? 20.436 24.743 -57.047 1.00 29.52 294 ILE A CA 1
ATOM 2576 C C . ILE A 1 294 ? 21.031 23.349 -57.139 1.00 29.03 294 ILE A C 1
ATOM 2577 O O . ILE A 1 294 ? 21.825 22.949 -56.301 1.00 30.64 294 ILE A O 1
ATOM 2583 N N . ASP A 1 295 ? 20.624 22.603 -58.144 1.00 27.41 295 ASP A N 1
ATOM 2584 C CA . ASP A 1 295 ? 21.140 21.267 -58.336 1.00 32.68 295 ASP A CA 1
ATOM 2585 C C . ASP A 1 295 ? 22.635 21.302 -58.606 1.00 33.42 295 ASP A C 1
ATOM 2586 O O . ASP A 1 295 ? 23.137 22.254 -59.174 1.00 37.02 295 ASP A O 1
ATOM 2592 N N . ASP A 1 296 ? 23.332 20.221 -58.287 1.00 36.79 296 ASP A N 1
ATOM 2593 C CA . ASP A 1 296 ? 24.773 20.153 -58.526 1.00 34.68 296 ASP A CA 1
ATOM 2594 C C . ASP A 1 296 ? 25.176 20.270 -59.983 1.00 32.87 296 ASP A C 1
ATOM 2595 O O . ASP A 1 296 ? 26.241 20.793 -60.289 1.00 38.36 296 ASP A O 1
ATOM 2601 N N . VAL A 1 297 ? 24.335 19.794 -60.890 1.00 31.60 297 VAL A N 1
ATOM 2602 C CA . VAL A 1 297 ? 24.667 19.870 -62.304 1.00 31.87 297 VAL A CA 1
ATOM 2603 C C . VAL A 1 297 ? 24.517 21.296 -62.793 1.00 35.68 297 VAL A C 1
ATOM 2604 O O . VAL A 1 297 ? 25.265 21.734 -63.681 1.00 37.49 297 VAL A O 1
ATOM 2609 N N . ALA A 1 298 ? 23.536 22.006 -62.225 1.00 33.48 298 ALA A N 1
ATOM 2610 C CA . ALA A 1 298 ? 23.289 23.401 -62.572 1.00 31.44 298 ALA A CA 1
ATOM 2611 C C . ALA A 1 298 ? 24.485 24.217 -62.051 1.00 34.99 298 ALA A C 1
ATOM 2612 O O . ALA A 1 298 ? 25.011 25.086 -62.756 1.00 37.67 298 ALA A O 1
ATOM 2615 N N . GLN A 1 299 ? 24.929 23.913 -60.829 1.00 30.95 299 GLN A N 1
ATOM 2616 C CA . GLN A 1 299 ? 26.086 24.583 -60.248 1.00 28.42 299 GLN A CA 1
ATOM 2617 C C . GLN A 1 299 ? 27.265 24.340 -61.186 1.00 32.54 299 GLN A C 1
ATOM 2618 O O . GLN A 1 299 ? 28.073 25.237 -61.422 1.00 37.79 299 GLN A O 1
ATOM 2627 N N . HIS A 1 300 ? 27.371 23.124 -61.711 1.00 29.37 300 HIS A N 1
ATOM 2628 C CA . HIS A 1 300 ? 28.451 22.810 -62.627 1.00 28.23 300 HIS A CA 1
ATOM 2629 C C . HIS A 1 300 ? 28.487 23.759 -63.799 1.00 30.20 300 HIS A C 1
ATOM 2630 O O . HIS A 1 300 ? 29.519 24.360 -64.084 1.00 35.24 300 HIS A O 1
ATOM 2640 N N . TYR A 1 301 ? 27.382 23.838 -64.528 1.00 31.89 301 TYR A N 1
ATOM 2641 C CA . TYR A 1 301 ? 27.332 24.704 -65.697 1.00 33.47 301 TYR A CA 1
ATOM 2642 C C . TYR A 1 301 ? 27.349 26.209 -65.401 1.00 34.02 301 TYR A C 1
ATOM 2643 O O . TYR A 1 301 ? 27.810 26.984 -66.228 1.00 35.67 301 TYR A O 1
ATOM 2654 N N . LEU A 1 302 ? 26.852 26.624 -64.237 1.00 31.63 302 LEU A N 1
ATOM 2655 C CA . LEU A 1 302 ? 26.883 28.034 -63.852 1.00 29.45 302 LEU A CA 1
ATOM 2656 C C . LEU A 1 302 ? 28.352 28.420 -63.685 1.00 32.01 302 LEU A C 1
ATOM 2657 O O . LEU A 1 302 ? 28.788 29.439 -64.207 1.00 36.25 302 LEU A O 1
ATOM 2663 N N . ALA A 1 303 ? 29.113 27.587 -62.975 1.00 32.04 303 ALA A N 1
ATOM 2664 C CA . ALA A 1 303 ? 30.536 27.827 -62.741 1.00 28.99 303 ALA A CA 1
ATOM 2665 C C . ALA A 1 303 ? 31.269 27.785 -64.052 1.00 29.73 303 ALA A C 1
ATOM 2666 O O . ALA A 1 303 ? 32.170 28.573 -64.302 1.00 32.87 303 ALA A O 1
ATOM 2669 N N . LYS A 1 304 ? 30.885 26.845 -64.894 1.00 34.72 304 LYS A N 1
ATOM 2670 C CA . LYS A 1 304 ? 31.492 26.719 -66.208 1.00 37.43 304 LYS A CA 1
ATOM 2671 C C . LYS A 1 304 ? 31.346 28.026 -66.996 1.00 38.08 304 LYS A C 1
ATOM 2672 O O . LYS A 1 304 ? 32.283 28.490 -67.626 1.00 42.03 304 LYS A O 1
ATOM 2682 N N . GLU A 1 305 ? 30.176 28.641 -66.907 1.00 36.32 305 GLU A N 1
ATOM 2683 C CA . GLU A 1 305 ? 29.889 29.860 -67.634 1.00 32.00 305 GLU A CA 1
ATOM 2684 C C . GLU A 1 305 ? 30.383 31.110 -66.934 1.00 31.22 305 GLU A C 1
ATOM 2685 O O . GLU A 1 305 ? 30.269 32.209 -67.464 1.00 39.31 305 GLU A O 1
ATOM 2692 N N . GLY A 1 306 ? 30.915 30.950 -65.732 1.00 33.90 306 GLY A N 1
ATOM 2693 C CA . GLY A 1 306 ? 31.424 32.086 -64.977 1.00 32.05 306 GLY A CA 1
ATOM 2694 C C . GLY A 1 306 ? 30.416 32.917 -64.191 1.00 35.60 306 GLY A C 1
ATOM 2695 O O . GLY A 1 306 ? 30.737 34.040 -63.766 1.00 38.82 306 GLY A O 1
ATOM 2697 N N . ILE A 1 307 ? 29.212 32.388 -63.972 1.00 32.46 307 ILE A N 1
ATOM 2698 C CA . ILE A 1 307 ? 28.190 33.120 -63.225 1.00 28.95 307 ILE A CA 1
ATOM 2699 C C . ILE A 1 307 ? 28.407 32.816 -61.740 1.00 30.20 307 ILE A C 1
ATOM 2700 O O . ILE A 1 307 ? 28.748 31.692 -61.400 1.00 33.88 307 ILE A O 1
ATOM 2706 N N . TYR A 1 308 ? 28.305 33.834 -60.887 1.00 28.07 308 TYR A N 1
ATOM 2707 C CA . TYR A 1 308 ? 28.469 33.700 -59.440 1.00 23.03 308 TYR A CA 1
ATOM 2708 C C . TYR A 1 308 ? 27.074 33.434 -58.876 1.00 29.49 308 TYR A C 1
ATOM 2709 O O . TYR A 1 308 ? 26.198 34.288 -58.990 1.00 33.05 308 TYR A O 1
ATOM 2720 N N . ALA A 1 309 ? 26.857 32.276 -58.252 1.00 29.89 309 ALA A N 1
ATOM 2721 C CA . ALA A 1 309 ? 25.539 31.958 -57.712 1.00 25.45 309 ALA A CA 1
ATOM 2722 C C . ALA A 1 309 ? 25.517 31.663 -56.222 1.00 27.24 309 ALA A C 1
ATOM 2723 O O . ALA A 1 309 ? 26.457 31.099 -55.674 1.00 31.48 309 ALA A O 1
ATOM 2726 N N . VAL A 1 310 ? 24.432 32.062 -55.575 1.00 25.85 310 VAL A N 1
ATOM 2727 C CA . VAL A 1 310 ? 24.214 31.837 -54.150 1.00 25.49 310 VAL A CA 1
ATOM 2728 C C . VAL A 1 310 ? 22.826 31.193 -54.107 1.00 29.54 310 VAL A C 1
ATOM 2729 O O . VAL A 1 310 ? 21.970 31.536 -54.920 1.00 29.11 310 VAL A O 1
ATOM 2734 N N . ARG A 1 311 ? 22.586 30.274 -53.180 1.00 32.28 311 ARG A N 1
ATOM 2735 C CA . ARG A 1 311 ? 21.289 29.612 -53.125 1.00 32.35 311 ARG A CA 1
ATOM 2736 C C . ARG A 1 311 ? 20.701 29.655 -51.751 1.00 32.64 311 ARG A C 1
ATOM 2737 O O . ARG A 1 311 ? 21.407 29.903 -50.778 1.00 36.64 311 ARG A O 1
ATOM 2751 N N . ARG A 1 312 ? 19.408 29.367 -51.685 1.00 34.59 312 ARG A N 1
ATOM 2752 C CA . ARG A 1 312 ? 18.654 29.348 -50.440 1.00 39.27 312 ARG A CA 1
ATOM 2753 C C . ARG A 1 312 ? 18.758 30.667 -49.693 1.00 39.14 312 ARG A C 1
ATOM 2754 O O . ARG A 1 312 ? 18.930 30.697 -48.479 1.00 44.35 312 ARG A O 1
ATOM 2768 N N . VAL A 1 313 ? 18.665 31.758 -50.441 1.00 36.53 313 VAL A N 1
ATOM 2769 C CA . VAL A 1 313 ? 18.728 33.097 -49.880 1.00 33.15 313 VAL A CA 1
ATOM 2770 C C . VAL A 1 313 ? 17.393 33.434 -49.198 1.00 31.18 313 VAL A C 1
ATOM 2771 O O . VAL A 1 313 ? 16.330 33.194 -49.751 1.00 34.75 313 VAL A O 1
ATOM 2776 N N . LYS A 1 314 ? 17.448 33.971 -47.987 1.00 31.13 314 LYS A N 1
ATOM 2777 C CA . LYS A 1 314 ? 16.242 34.344 -47.259 1.00 34.33 314 LYS A CA 1
ATOM 2778 C C . LYS A 1 314 ? 15.360 35.307 -48.048 1.00 38.89 314 LYS A C 1
ATOM 2779 O O . LYS A 1 314 ? 15.868 36.238 -48.677 1.00 43.35 314 LYS A O 1
ATOM 2789 N N . LYS A 1 315 ? 14.039 35.147 -47.937 1.00 41.82 315 LYS A N 1
ATOM 2790 C CA . LYS A 1 315 ? 13.087 36.014 -48.643 1.00 42.59 315 LYS A CA 1
ATOM 2791 C C . LYS A 1 315 ? 13.292 37.472 -48.256 1.00 40.95 315 LYS A C 1
ATOM 2792 O O . LYS A 1 315 ? 13.177 38.365 -49.105 1.00 37.57 315 LYS A O 1
ATOM 2802 N N . SER A 1 316 ? 13.615 37.695 -46.977 1.00 40.03 316 SER A N 1
ATOM 2803 C CA . SER A 1 316 ? 13.864 39.033 -46.441 1.00 40.48 316 SER A CA 1
ATOM 2804 C C . SER A 1 316 ? 14.998 39.649 -47.233 1.00 43.88 316 SER A C 1
ATOM 2805 O O . SER A 1 316 ? 14.903 40.802 -47.648 1.00 50.18 316 SER A O 1
ATOM 2810 N N . ASP A 1 317 ? 16.062 38.871 -47.454 1.00 42.25 317 ASP A N 1
ATOM 2811 C CA . ASP A 1 317 ? 17.218 39.347 -48.204 1.00 38.24 317 ASP A CA 1
ATOM 2812 C C . ASP A 1 317 ? 16.869 39.505 -49.667 1.00 37.60 317 ASP A C 1
ATOM 2813 O O . ASP A 1 317 ? 17.280 40.485 -50.290 1.00 39.88 317 ASP A O 1
ATOM 2819 N N . MET A 1 318 ? 16.073 38.577 -50.200 1.00 34.58 318 MET A N 1
ATOM 2820 C CA . MET A 1 318 ? 15.644 38.641 -51.598 1.00 31.87 318 MET A CA 1
ATOM 2821 C C . MET A 1 318 ? 14.967 39.966 -51.830 1.00 32.23 318 MET A C 1
ATOM 2822 O O . MET A 1 318 ? 15.233 40.649 -52.810 1.00 35.83 318 MET A O 1
ATOM 2828 N N . GLU A 1 319 ? 14.101 40.330 -50.896 1.00 32.94 319 GLU A N 1
ATOM 2829 C CA . GLU A 1 319 ? 13.365 41.570 -50.966 1.00 33.79 319 GLU A CA 1
ATOM 2830 C C . GLU A 1 319 ? 14.257 42.815 -50.813 1.00 33.60 319 GLU A C 1
ATOM 2831 O O . GLU A 1 319 ? 14.142 43.755 -51.606 1.00 36.09 319 GLU A O 1
ATOM 2838 N N . LYS A 1 320 ? 15.181 42.812 -49.853 1.00 29.38 320 LYS A N 1
ATOM 2839 C CA . LYS A 1 320 ? 16.100 43.938 -49.676 1.00 25.41 320 LYS A CA 1
ATOM 2840 C C . LYS A 1 320 ? 16.988 44.104 -50.912 1.00 27.64 320 LYS A C 1
ATOM 2841 O O . LYS A 1 320 ? 17.255 45.217 -51.365 1.00 29.63 320 LYS A O 1
ATOM 2851 N N . LEU A 1 321 ? 17.437 42.989 -51.466 1.00 24.43 321 LEU A N 1
ATOM 2852 C CA . LEU A 1 321 ? 18.255 43.020 -52.653 1.00 25.23 321 LEU A CA 1
ATOM 2853 C C . LEU A 1 321 ? 17.496 43.519 -53.874 1.00 27.24 321 LEU A C 1
ATOM 2854 O O . LEU A 1 321 ? 18.098 44.091 -54.784 1.00 30.72 321 LEU A O 1
ATOM 2860 N N . ALA A 1 322 ? 16.205 43.226 -53.958 1.00 24.25 322 ALA A N 1
ATOM 2861 C CA . ALA A 1 322 ? 15.432 43.697 -55.099 1.00 26.04 322 ALA A CA 1
ATOM 2862 C C . ALA A 1 322 ? 15.308 45.198 -54.940 1.00 27.41 322 ALA A C 1
ATOM 2863 O O . ALA A 1 322 ? 15.382 45.952 -55.903 1.00 32.47 322 ALA A O 1
ATOM 2866 N N . LYS A 1 323 ? 15.149 45.618 -53.698 1.00 30.84 323 LYS A N 1
ATOM 2867 C CA . LYS A 1 323 ? 15.029 47.020 -53.345 1.00 34.05 323 LYS A CA 1
ATOM 2868 C C . LYS A 1 323 ? 16.331 47.756 -53.717 1.00 34.63 323 LYS A C 1
ATOM 2869 O O . LYS A 1 323 ? 16.327 48.683 -54.528 1.00 39.43 323 LYS A O 1
ATOM 2879 N N . ALA A 1 324 ? 17.456 47.277 -53.204 1.00 30.08 324 ALA A N 1
ATOM 2880 C CA . ALA A 1 324 ? 18.743 47.909 -53.469 1.00 24.13 324 ALA A CA 1
ATOM 2881 C C . ALA A 1 324 ? 19.261 47.884 -54.908 1.00 24.61 324 ALA A C 1
ATOM 2882 O O . ALA A 1 324 ? 19.796 48.874 -55.390 1.00 29.05 324 ALA A O 1
ATOM 2885 N N . THR A 1 325 ? 19.127 46.763 -55.597 1.00 20.14 325 THR A N 1
ATOM 2886 C CA . THR A 1 325 ? 19.647 46.653 -56.947 1.00 22.11 325 THR A CA 1
ATOM 2887 C C . THR A 1 325 ? 18.693 46.966 -58.100 1.00 25.69 325 THR A C 1
ATOM 2888 O O . THR A 1 325 ? 19.114 47.011 -59.251 1.00 28.78 325 THR A O 1
ATOM 2894 N N . GLY A 1 326 ? 17.408 47.119 -57.811 1.00 30.83 326 GLY A N 1
ATOM 2895 C CA . GLY A 1 326 ? 16.448 47.402 -58.864 1.00 32.49 326 GLY A CA 1
ATOM 2896 C C . GLY A 1 326 ? 16.027 46.155 -59.630 1.00 34.54 326 GLY A C 1
ATOM 2897 O O . GLY A 1 326 ? 15.345 46.242 -60.656 1.00 39.65 326 GLY A O 1
ATOM 2899 N N . ALA A 1 327 ? 16.437 44.992 -59.142 1.00 34.11 327 ALA A N 1
ATOM 2900 C CA . ALA A 1 327 ? 16.092 43.729 -59.779 1.00 30.79 327 ALA A CA 1
ATOM 2901 C C . ALA A 1 327 ? 14.666 43.324 -59.445 1.00 30.21 327 ALA A C 1
ATOM 2902 O O . ALA A 1 327 ? 14.164 43.629 -58.360 1.00 33.08 327 ALA A O 1
ATOM 2905 N N . LYS A 1 328 ? 14.020 42.651 -60.390 1.00 26.59 328 LYS A N 1
ATOM 2906 C CA . LYS A 1 328 ? 12.659 42.154 -60.223 1.00 31.18 328 LYS A CA 1
ATOM 2907 C C . LYS A 1 328 ? 12.805 40.681 -59.857 1.00 30.61 328 LYS A C 1
ATOM 2908 O O . LYS A 1 328 ? 13.550 39.952 -60.519 1.00 34.93 328 LYS A O 1
ATOM 2918 N N . ILE A 1 329 ? 12.144 40.247 -58.790 1.00 31.15 329 ILE A N 1
ATOM 2919 C CA . ILE A 1 329 ? 12.219 38.843 -58.391 1.00 32.09 329 ILE A CA 1
ATOM 2920 C C . ILE A 1 329 ? 11.404 38.035 -59.406 1.00 33.58 329 ILE A C 1
ATOM 2921 O O . ILE A 1 329 ? 10.190 38.216 -59.517 1.00 40.33 329 ILE A O 1
ATOM 2927 N N . VAL A 1 330 ? 12.083 37.184 -60.166 1.00 34.29 330 VAL A N 1
ATOM 2928 C CA . VAL A 1 330 ? 11.462 36.362 -61.204 1.00 33.97 330 VAL A CA 1
ATOM 2929 C C . VAL A 1 330 ? 11.369 34.883 -60.828 1.00 32.63 330 VAL A C 1
ATOM 2930 O O . VAL A 1 330 ? 12.279 34.311 -60.234 1.00 35.64 330 VAL A O 1
ATOM 2935 N N . THR A 1 331 ? 10.240 34.280 -61.174 1.00 32.31 331 THR A N 1
ATOM 2936 C CA . THR A 1 331 ? 9.989 32.881 -60.883 1.00 28.80 331 THR A CA 1
ATOM 2937 C C . THR A 1 331 ? 10.116 32.054 -62.134 1.00 28.98 331 THR A C 1
ATOM 2938 O O . THR A 1 331 ? 10.742 31.017 -62.113 1.00 37.72 331 THR A O 1
ATOM 2944 N N . ASP A 1 332 ? 9.566 32.522 -63.240 1.00 26.04 332 ASP A N 1
ATOM 2945 C CA . ASP A 1 332 ? 9.650 31.765 -64.462 1.00 22.96 332 ASP A CA 1
ATOM 2946 C C . ASP A 1 332 ? 10.804 32.291 -65.259 1.00 27.61 332 ASP A C 1
ATOM 2947 O O . ASP A 1 332 ? 10.713 33.365 -65.831 1.00 30.97 332 ASP A O 1
ATOM 2953 N N . LEU A 1 333 ? 11.855 31.495 -65.375 1.00 29.32 333 LEU A N 1
ATOM 2954 C CA . LEU A 1 333 ? 13.042 31.891 -66.121 1.00 30.65 333 LEU A CA 1
ATOM 2955 C C . LEU A 1 333 ? 12.788 32.423 -67.507 1.00 32.04 333 LEU A C 1
ATOM 2956 O O . LEU A 1 333 ? 13.642 33.095 -68.063 1.00 35.07 333 LEU A O 1
ATOM 2962 N N . ASP A 1 334 ? 11.653 32.094 -68.103 1.00 35.05 334 ASP A N 1
ATOM 2963 C CA . ASP A 1 334 ? 11.389 32.591 -69.448 1.00 41.71 334 ASP A CA 1
ATOM 2964 C C . ASP A 1 334 ? 11.097 34.069 -69.438 1.00 44.87 334 ASP A C 1
ATOM 2965 O O . ASP A 1 334 ? 11.089 34.719 -70.482 1.00 49.95 334 ASP A O 1
ATOM 2971 N N . ASP A 1 335 ? 10.824 34.591 -68.251 1.00 45.53 335 ASP A N 1
ATOM 2972 C CA . ASP A 1 335 ? 10.542 36.004 -68.081 1.00 47.47 335 ASP A CA 1
ATOM 2973 C C . ASP A 1 335 ? 11.786 36.661 -67.512 1.00 46.72 335 ASP A C 1
ATOM 2974 O O . ASP A 1 335 ? 11.697 37.676 -66.820 1.00 49.30 335 ASP A O 1
ATOM 2980 N N . LEU A 1 336 ? 12.941 36.050 -67.780 1.00 45.23 336 LEU A N 1
ATOM 2981 C CA . LEU A 1 336 ? 14.224 36.554 -67.308 1.00 41.74 336 LEU A CA 1
ATOM 2982 C C . LEU A 1 336 ? 14.815 37.358 -68.452 1.00 40.18 336 LEU A C 1
ATOM 2983 O O . LEU A 1 336 ? 15.547 36.851 -69.291 1.00 43.00 336 LEU A O 1
ATOM 2989 N N . THR A 1 337 ? 14.412 38.612 -68.507 1.00 39.37 337 THR A N 1
ATOM 2990 C CA . THR A 1 337 ? 14.845 39.521 -69.533 1.00 38.76 337 THR A CA 1
ATOM 2991 C C . THR A 1 337 ? 15.812 40.494 -68.879 1.00 36.95 337 THR A C 1
ATOM 2992 O O . THR A 1 337 ? 15.886 40.559 -67.660 1.00 38.17 337 THR A O 1
ATOM 2998 N N . PRO A 1 338 ? 16.615 41.219 -69.674 1.00 39.36 338 PRO A N 1
ATOM 2999 C CA . PRO A 1 338 ? 17.572 42.187 -69.124 1.00 39.95 338 PRO A CA 1
ATOM 3000 C C . PRO A 1 338 ? 16.870 43.310 -68.367 1.00 42.49 338 PRO A C 1
ATOM 3001 O O . PRO A 1 338 ? 17.486 44.051 -67.610 1.00 44.07 338 PRO A O 1
ATOM 3005 N N . SER A 1 339 ? 15.570 43.429 -68.574 1.00 46.29 339 SER A N 1
ATOM 3006 C CA . SER A 1 339 ? 14.783 44.456 -67.909 1.00 47.93 339 SER A CA 1
ATOM 3007 C C . SER A 1 339 ? 14.623 44.181 -66.401 1.00 46.27 339 SER A C 1
ATOM 3008 O O . SER A 1 339 ? 14.558 45.116 -65.599 1.00 52.68 339 SER A O 1
ATOM 3013 N N . VAL A 1 340 ? 14.578 42.905 -66.015 1.00 40.16 340 VAL A N 1
ATOM 3014 C CA . VAL A 1 340 ? 14.411 42.536 -64.610 1.00 32.67 340 VAL A CA 1
ATOM 3015 C C . VAL A 1 340 ? 15.713 42.370 -63.821 1.00 31.18 340 VAL A C 1
ATOM 3016 O O . VAL A 1 340 ? 15.674 41.973 -62.661 1.00 35.27 340 VAL A O 1
ATOM 3021 N N . LEU A 1 341 ? 16.859 42.637 -64.442 1.00 28.82 341 LEU A N 1
ATOM 3022 C CA . LEU A 1 341 ? 18.141 42.491 -63.751 1.00 27.53 341 LEU A CA 1
ATOM 3023 C C . LEU A 1 341 ? 18.519 43.712 -62.916 1.00 28.93 341 LEU A C 1
ATOM 3024 O O . LEU A 1 341 ? 18.253 44.841 -63.308 1.00 33.61 341 LEU A O 1
ATOM 3030 N N . GLY A 1 342 ? 19.123 43.463 -61.754 1.00 31.02 342 GLY A N 1
ATOM 3031 C CA . GLY A 1 342 ? 19.557 44.529 -60.867 1.00 30.89 342 GLY A CA 1
ATOM 3032 C C . GLY A 1 342 ? 21.005 44.875 -61.147 1.00 31.58 342 GLY A C 1
ATOM 3033 O O . GLY A 1 342 ? 21.685 44.152 -61.871 1.00 33.32 342 GLY A O 1
ATOM 3035 N N . GLU A 1 343 ? 21.502 45.955 -60.561 1.00 31.89 343 GLU A N 1
ATOM 3036 C CA . GLU A 1 343 ? 22.879 46.351 -60.804 1.00 31.40 343 GLU A CA 1
ATOM 3037 C C . GLU A 1 343 ? 23.618 46.694 -59.545 1.00 30.42 343 GLU A C 1
ATOM 3038 O O . GLU A 1 343 ? 23.053 47.255 -58.612 1.00 27.94 343 GLU A O 1
ATOM 3045 N N . ALA A 1 344 ? 24.912 46.408 -59.573 1.00 32.12 344 ALA A N 1
ATOM 3046 C CA . ALA A 1 344 ? 25.828 46.683 -58.478 1.00 32.77 344 ALA A CA 1
ATOM 3047 C C . ALA A 1 344 ? 27.247 46.653 -59.066 1.00 34.71 344 ALA A C 1
ATOM 3048 O O . ALA A 1 344 ? 27.555 45.867 -59.968 1.00 38.04 344 ALA A O 1
ATOM 3051 N N . GLU A 1 345 ? 28.099 47.542 -58.584 1.00 36.23 345 GLU A N 1
ATOM 3052 C CA . GLU A 1 345 ? 29.471 47.632 -59.062 1.00 37.45 345 GLU A CA 1
ATOM 3053 C C . GLU A 1 345 ? 30.253 46.382 -58.761 1.00 34.88 345 GLU A C 1
ATOM 3054 O O . GLU A 1 345 ? 30.996 45.881 -59.595 1.00 33.54 345 GLU A O 1
ATOM 3061 N N . THR A 1 346 ? 30.039 45.845 -57.576 1.00 33.57 346 THR A N 1
ATOM 3062 C CA . THR A 1 346 ? 30.789 44.690 -57.168 1.00 35.87 346 THR A CA 1
ATOM 3063 C C . THR A 1 346 ? 29.980 43.699 -56.356 1.00 36.05 346 THR A C 1
ATOM 3064 O O . THR A 1 346 ? 29.133 44.087 -55.545 1.00 37.86 346 THR A O 1
ATOM 3070 N N . VAL A 1 347 ? 30.184 42.422 -56.662 1.00 33.91 347 VAL A N 1
ATOM 3071 C CA . VAL A 1 347 ? 29.579 41.314 -55.931 1.00 33.48 347 VAL A CA 1
ATOM 3072 C C . VAL A 1 347 ? 30.825 40.518 -55.591 1.00 35.39 347 VAL A C 1
ATOM 3073 O O . VAL A 1 347 ? 31.503 40.004 -56.481 1.00 36.14 347 VAL A O 1
ATOM 3078 N N . GLU A 1 348 ? 31.192 40.514 -54.324 1.00 34.48 348 GLU A N 1
ATOM 3079 C CA . GLU A 1 348 ? 32.368 39.790 -53.929 1.00 38.07 348 GLU A CA 1
ATOM 3080 C C . GLU A 1 348 ? 32.137 38.958 -52.691 1.00 38.83 348 GLU A C 1
ATOM 3081 O O . GLU A 1 348 ? 31.313 39.278 -51.837 1.00 38.96 348 GLU A O 1
ATOM 3088 N N . GLU A 1 349 ? 32.826 37.836 -52.642 1.00 40.65 349 GLU A N 1
ATOM 3089 C CA . GLU A 1 349 ? 32.741 36.956 -51.501 1.00 44.69 349 GLU A CA 1
ATOM 3090 C C . GLU A 1 349 ? 34.001 37.242 -50.706 1.00 43.50 349 GLU A C 1
ATOM 3091 O O . GLU A 1 349 ? 35.069 37.435 -51.282 1.00 48.31 349 GLU A O 1
ATOM 3098 N N . ARG A 1 350 ? 33.876 37.333 -49.394 1.00 42.22 350 ARG A N 1
ATOM 3099 C CA . ARG A 1 350 ? 35.034 37.589 -48.561 1.00 42.51 350 ARG A CA 1
ATOM 3100 C C . ARG A 1 350 ? 34.787 36.961 -47.200 1.00 42.70 350 ARG A C 1
ATOM 3101 O O . ARG A 1 350 ? 33.662 36.952 -46.705 1.00 42.20 350 ARG A O 1
ATOM 3115 N N . LYS A 1 351 ? 35.832 36.386 -46.623 1.00 45.11 351 LYS A N 1
ATOM 3116 C CA . LYS A 1 351 ? 35.700 35.708 -45.351 1.00 48.14 351 LYS A CA 1
ATOM 3117 C C . LYS A 1 351 ? 35.613 36.622 -44.148 1.00 47.21 351 LYS A C 1
ATOM 3118 O O . LYS A 1 351 ? 36.514 37.413 -43.900 1.00 48.49 351 LYS A O 1
ATOM 3128 N N . ILE A 1 352 ? 34.527 36.485 -43.397 1.00 47.76 352 ILE A N 1
ATOM 3129 C CA . ILE A 1 352 ? 34.289 37.276 -42.202 1.00 47.67 352 ILE A CA 1
ATOM 3130 C C . ILE A 1 352 ? 34.222 36.337 -41.010 1.00 50.78 352 ILE A C 1
ATOM 3131 O O . ILE A 1 352 ? 33.250 35.585 -40.852 1.00 52.70 352 ILE A O 1
ATOM 3137 N N . GLY A 1 353 ? 35.237 36.409 -40.156 1.00 50.91 353 GLY A N 1
ATOM 3138 C CA . GLY A 1 353 ? 35.271 35.561 -38.985 1.00 50.57 353 GLY A CA 1
ATOM 3139 C C . GLY A 1 353 ? 35.659 34.189 -39.455 1.00 52.66 353 GLY A C 1
ATOM 3140 O O . GLY A 1 353 ? 36.777 34.005 -39.897 1.00 50.73 353 GLY A O 1
ATOM 3142 N N . ASP A 1 354 ? 34.742 33.235 -39.379 1.00 56.04 354 ASP A N 1
ATOM 3143 C CA . ASP A 1 354 ? 35.034 31.885 -39.833 1.00 62.79 354 ASP A CA 1
ATOM 3144 C C . ASP A 1 354 ? 34.211 31.569 -41.088 1.00 63.84 354 ASP A C 1
ATOM 3145 O O . ASP A 1 354 ? 34.530 30.626 -41.825 1.00 64.44 354 ASP A O 1
ATOM 3151 N N . ASP A 1 355 ? 33.176 32.377 -41.339 1.00 61.92 355 ASP A N 1
ATOM 3152 C CA . ASP A 1 355 ? 32.296 32.198 -42.495 1.00 58.01 355 ASP A CA 1
ATOM 3153 C C . ASP A 1 355 ? 32.775 32.981 -43.706 1.00 56.44 355 ASP A C 1
ATOM 3154 O O . ASP A 1 355 ? 33.654 33.834 -43.607 1.00 55.33 355 ASP A O 1
ATOM 3160 N N . ARG A 1 356 ? 32.147 32.700 -44.842 1.00 54.59 356 ARG A N 1
ATOM 3161 C CA . ARG A 1 356 ? 32.411 33.394 -46.095 1.00 53.74 356 ARG A CA 1
ATOM 3162 C C . ARG A 1 356 ? 31.065 34.034 -46.449 1.00 51.72 356 ARG A C 1
ATOM 3163 O O . ARG A 1 356 ? 30.071 33.323 -46.585 1.00 57.21 356 ARG A O 1
ATOM 3177 N N . MET A 1 357 ? 31.004 35.361 -46.535 1.00 44.82 357 MET A N 1
ATOM 3178 C CA . MET A 1 357 ? 29.751 36.041 -46.859 1.00 36.97 357 MET A CA 1
ATOM 3179 C C . MET A 1 357 ? 29.862 36.749 -48.187 1.00 34.95 357 MET A C 1
ATOM 3180 O O . MET A 1 357 ? 30.949 37.154 -48.586 1.00 38.60 357 MET A O 1
ATOM 3186 N N . THR A 1 358 ? 28.725 36.946 -48.842 1.00 34.30 358 THR A N 1
ATOM 3187 C CA . THR A 1 358 ? 28.673 37.628 -50.135 1.00 32.52 358 THR A CA 1
ATOM 3188 C C . THR A 1 358 ? 28.311 39.113 -49.933 1.00 29.40 358 THR A C 1
ATOM 3189 O O . THR A 1 358 ? 27.361 39.429 -49.222 1.00 29.07 358 THR A O 1
ATOM 3195 N N . PHE A 1 359 ? 29.111 40.008 -50.506 1.00 27.59 359 PHE A N 1
ATOM 3196 C CA . PHE A 1 359 ? 28.921 41.456 -50.397 1.00 24.04 359 PHE A CA 1
ATOM 3197 C C . PHE A 1 359 ? 28.471 42.042 -51.713 1.00 22.17 359 PHE A C 1
ATOM 3198 O O . PHE A 1 359 ? 29.211 41.980 -52.679 1.00 23.14 359 PHE A O 1
ATOM 3207 N N . VAL A 1 360 ? 27.269 42.607 -51.751 1.00 23.01 360 VAL A N 1
ATOM 3208 C CA . VAL A 1 360 ? 26.726 43.214 -52.972 1.00 22.18 360 VAL A CA 1
ATOM 3209 C C . VAL A 1 360 ? 26.861 44.713 -52.754 1.00 26.15 360 VAL A C 1
ATOM 3210 O O . VAL A 1 360 ? 26.103 45.306 -51.972 1.00 26.15 360 VAL A O 1
ATOM 3215 N N . MET A 1 361 ? 27.818 45.327 -53.440 1.00 30.11 361 MET A N 1
ATOM 3216 C CA . MET A 1 361 ? 28.091 46.753 -53.275 1.00 30.56 361 MET A CA 1
ATOM 3217 C C . MET A 1 361 ? 27.966 47.657 -54.488 1.00 32.26 361 MET A C 1
ATOM 3218 O O . MET A 1 361 ? 28.170 47.238 -55.629 1.00 35.89 361 MET A O 1
ATOM 3224 N N . GLY A 1 362 ? 27.717 48.930 -54.213 1.00 31.73 362 GLY A N 1
ATOM 3225 C CA . GLY A 1 362 ? 27.566 49.899 -55.272 1.00 31.44 362 GLY A CA 1
ATOM 3226 C C . GLY A 1 362 ? 26.279 49.612 -55.991 1.00 34.69 362 GLY A C 1
ATOM 3227 O O . GLY A 1 362 ? 26.222 49.606 -57.221 1.00 41.10 362 GLY A O 1
ATOM 3229 N N . CYS A 1 363 ? 25.234 49.360 -55.218 1.00 34.68 363 CYS A N 1
ATOM 3230 C CA . CYS A 1 363 ? 23.941 49.050 -55.788 1.00 33.25 363 CYS A CA 1
ATOM 3231 C C . CYS A 1 363 ? 23.362 50.237 -56.551 1.00 35.34 363 CYS A C 1
ATOM 3232 O O . CYS A 1 363 ? 23.786 51.372 -56.351 1.00 38.31 363 CYS A O 1
ATOM 3236 N N . LYS A 1 364 ? 22.429 49.958 -57.460 1.00 40.12 364 LYS A N 1
ATOM 3237 C CA . LYS A 1 364 ? 21.762 50.995 -58.245 1.00 41.78 364 LYS A CA 1
ATOM 3238 C C . LYS A 1 364 ? 21.111 52.008 -57.302 1.00 44.35 364 LYS A C 1
ATOM 3239 O O . LYS A 1 364 ? 21.128 53.208 -57.571 1.00 48.26 364 LYS A O 1
ATOM 3249 N N . ASN A 1 365 ? 20.501 51.518 -56.223 1.00 44.78 365 ASN A N 1
ATOM 3250 C CA . ASN A 1 365 ? 19.868 52.388 -55.236 1.00 44.56 365 ASN A CA 1
ATOM 3251 C C . ASN A 1 365 ? 20.797 52.536 -54.051 1.00 43.63 365 ASN A C 1
ATOM 3252 O O . ASN A 1 365 ? 21.099 51.565 -53.367 1.00 44.12 365 ASN A O 1
ATOM 3260 N N . PRO A 1 366 ? 21.248 53.769 -53.789 1.00 43.58 366 PRO A N 1
ATOM 3261 C CA . PRO A 1 366 ? 22.151 54.158 -52.705 1.00 42.88 366 PRO A CA 1
ATOM 3262 C C . PRO A 1 366 ? 21.516 54.072 -51.323 1.00 46.05 366 PRO A C 1
ATOM 3263 O O . PRO A 1 366 ? 22.227 53.995 -50.323 1.00 46.48 366 PRO A O 1
ATOM 3267 N N . LYS A 1 367 ? 20.186 54.130 -51.267 1.00 45.87 367 LYS A N 1
ATOM 3268 C CA . LYS A 1 367 ? 19.459 54.095 -50.004 1.00 46.76 367 LYS A CA 1
ATOM 3269 C C . LYS A 1 367 ? 19.367 52.711 -49.373 1.00 47.20 367 LYS A C 1
ATOM 3270 O O . LYS A 1 367 ? 18.291 52.293 -48.945 1.00 50.06 367 LYS A O 1
ATOM 3280 N N . ALA A 1 368 ? 20.494 52.018 -49.287 1.00 43.90 368 ALA A N 1
ATOM 3281 C CA . ALA A 1 368 ? 20.550 50.683 -48.706 1.00 40.55 368 ALA A CA 1
ATOM 3282 C C . ALA A 1 368 ? 21.959 50.502 -48.195 1.00 40.54 368 ALA A C 1
ATOM 3283 O O . ALA A 1 368 ? 22.920 50.678 -48.944 1.00 40.24 368 ALA A O 1
ATOM 3286 N N . VAL A 1 369 ? 22.077 50.180 -46.913 1.00 37.41 369 VAL A N 1
ATOM 3287 C CA . VAL A 1 369 ? 23.369 49.997 -46.284 1.00 35.15 369 VAL A CA 1
ATOM 3288 C C . VAL A 1 369 ? 23.279 48.829 -45.322 1.00 35.38 369 VAL A C 1
ATOM 3289 O O . VAL A 1 369 ? 22.179 48.388 -44.989 1.00 33.68 369 VAL A O 1
ATOM 3294 N N . SER A 1 370 ? 24.429 48.325 -44.885 1.00 33.13 370 SER A N 1
ATOM 3295 C CA . SER A 1 370 ? 24.477 47.203 -43.956 1.00 32.56 370 SER A CA 1
ATOM 3296 C C . SER A 1 370 ? 25.446 47.506 -42.824 1.00 34.20 370 SER A C 1
ATOM 3297 O O . SER A 1 370 ? 26.388 48.268 -43.012 1.00 36.94 370 SER A O 1
ATOM 3302 N N . ILE A 1 371 ? 25.219 46.900 -41.661 1.00 34.11 371 ILE A N 1
ATOM 3303 C CA . ILE A 1 371 ? 26.108 47.043 -40.508 1.00 33.97 371 ILE A CA 1
ATOM 3304 C C . ILE A 1 371 ? 26.449 45.613 -40.052 1.00 35.25 371 ILE A C 1
ATOM 3305 O O . ILE A 1 371 ? 25.566 44.870 -39.609 1.00 33.85 371 ILE A O 1
ATOM 3311 N N . LEU A 1 372 ? 27.707 45.218 -40.242 1.00 34.16 372 LEU A N 1
ATOM 3312 C CA . LEU A 1 372 ? 28.190 43.886 -39.868 1.00 32.55 372 LEU A CA 1
ATOM 3313 C C . LEU A 1 372 ? 28.825 44.015 -38.492 1.00 32.59 372 LEU A C 1
ATOM 3314 O O . LEU A 1 372 ? 29.949 44.485 -38.368 1.00 37.85 372 LEU A O 1
ATOM 3320 N N . ILE A 1 373 ? 28.090 43.628 -37.462 1.00 29.70 373 ILE A N 1
ATOM 3321 C CA . ILE A 1 373 ? 28.551 43.715 -36.080 1.00 32.41 373 ILE A CA 1
ATOM 3322 C C . ILE A 1 373 ? 29.508 42.577 -35.686 1.00 34.79 373 ILE A C 1
ATOM 3323 O O . ILE A 1 373 ? 29.287 41.428 -36.034 1.00 37.68 373 ILE A O 1
ATOM 3329 N N . ARG A 1 374 ? 30.533 42.889 -34.907 1.00 38.07 374 ARG A N 1
ATOM 3330 C CA . ARG A 1 374 ? 31.487 41.885 -34.442 1.00 42.69 374 ARG A CA 1
ATOM 3331 C C . ARG A 1 374 ? 31.603 42.069 -32.941 1.00 48.57 374 ARG A C 1
ATOM 3332 O O . ARG A 1 374 ? 31.265 43.137 -32.428 1.00 48.68 374 ARG A O 1
ATOM 3346 N N . GLY A 1 375 ? 32.081 41.058 -32.227 1.00 52.50 375 GLY A N 1
ATOM 3347 C CA . GLY A 1 375 ? 32.180 41.206 -30.786 1.00 58.50 375 GLY A CA 1
ATOM 3348 C C . GLY A 1 375 ? 32.550 39.981 -29.976 1.00 62.78 375 GLY A C 1
ATOM 3349 O O . GLY A 1 375 ? 32.594 40.038 -28.738 1.00 61.21 375 GLY A O 1
ATOM 3351 N N . GLY A 1 376 ? 32.747 38.857 -30.659 1.00 68.15 376 GLY A N 1
ATOM 3352 C CA . GLY A 1 376 ? 33.154 37.634 -29.983 1.00 72.62 376 GLY A CA 1
ATOM 3353 C C . GLY A 1 376 ? 32.163 36.722 -29.280 1.00 73.74 376 GLY A C 1
ATOM 3354 O O . GLY A 1 376 ? 31.447 35.947 -29.915 1.00 74.01 376 GLY A O 1
ATOM 3356 N N . THR A 1 377 ? 32.145 36.833 -27.956 1.00 76.23 377 THR A N 1
ATOM 3357 C CA . THR A 1 377 ? 31.330 36.017 -27.050 1.00 78.17 377 THR A CA 1
ATOM 3358 C C . THR A 1 377 ? 30.048 35.365 -27.536 1.00 75.04 377 THR A C 1
ATOM 3359 O O . THR A 1 377 ? 29.623 34.367 -26.945 1.00 76.27 377 THR A O 1
ATOM 3365 N N . ASP A 1 378 ? 29.419 35.936 -28.562 1.00 69.54 378 ASP A N 1
ATOM 3366 C CA . ASP A 1 378 ? 28.167 35.415 -29.102 1.00 70.24 378 ASP A CA 1
ATOM 3367 C C . ASP A 1 378 ? 27.031 35.999 -28.279 1.00 68.00 378 ASP A C 1
ATOM 3368 O O . ASP A 1 378 ? 26.156 36.683 -28.805 1.00 67.07 378 ASP A O 1
ATOM 3374 N N . HIS A 1 379 ? 27.047 35.738 -26.978 1.00 66.32 379 HIS A N 1
ATOM 3375 C CA . HIS A 1 379 ? 26.020 36.279 -26.110 1.00 65.75 379 HIS A CA 1
ATOM 3376 C C . HIS A 1 379 ? 26.136 37.771 -25.917 1.00 65.87 379 HIS A C 1
ATOM 3377 O O . HIS A 1 379 ? 25.302 38.366 -25.230 1.00 66.26 379 HIS A O 1
ATOM 3387 N N . VAL A 1 380 ? 27.187 38.361 -26.494 1.00 62.91 380 VAL A N 1
ATOM 3388 C CA . VAL A 1 380 ? 27.401 39.802 -26.422 1.00 58.75 380 VAL A CA 1
ATOM 3389 C C . VAL A 1 380 ? 27.054 40.422 -27.768 1.00 53.16 380 VAL A C 1
ATOM 3390 O O . VAL A 1 380 ? 26.368 41.438 -27.839 1.00 52.04 380 VAL A O 1
ATOM 3395 N N . VAL A 1 381 ? 27.477 39.767 -28.839 1.00 48.84 381 VAL A N 1
ATOM 3396 C CA . VAL A 1 381 ? 27.198 40.254 -30.173 1.00 45.25 381 VAL A CA 1
ATOM 3397 C C . VAL A 1 381 ? 25.676 40.320 -30.327 1.00 49.37 381 VAL A C 1
ATOM 3398 O O . VAL A 1 381 ? 25.158 41.234 -30.969 1.00 54.43 381 VAL A O 1
ATOM 3403 N N . SER A 1 382 ? 24.958 39.388 -29.693 1.00 50.69 382 SER A N 1
ATOM 3404 C CA . SER A 1 382 ? 23.488 39.367 -29.742 1.00 50.03 382 SER A CA 1
ATOM 3405 C C . SER A 1 382 ? 22.839 40.586 -29.088 1.00 46.50 382 SER A C 1
ATOM 3406 O O . SER A 1 382 ? 21.950 41.192 -29.673 1.00 47.17 382 SER A O 1
ATOM 3411 N N . GLU A 1 383 ? 23.258 40.933 -27.874 1.00 43.01 383 GLU A N 1
ATOM 3412 C CA . GLU A 1 383 ? 22.701 42.108 -27.204 1.00 41.87 383 GLU A CA 1
ATOM 3413 C C . GLU A 1 383 ? 23.185 43.357 -27.928 1.00 38.41 383 GLU A C 1
ATOM 3414 O O . GLU A 1 383 ? 22.420 44.277 -28.135 1.00 35.31 383 GLU A O 1
ATOM 3421 N N . VAL A 1 384 ? 24.446 43.382 -28.337 1.00 34.91 384 VAL A N 1
ATOM 3422 C CA . VAL A 1 384 ? 24.967 44.527 -29.067 1.00 34.74 384 VAL A CA 1
ATOM 3423 C C . VAL A 1 384 ? 24.100 44.765 -30.312 1.00 37.26 384 VAL A C 1
ATOM 3424 O O . VAL A 1 384 ? 23.802 45.903 -30.670 1.00 36.98 384 VAL A O 1
ATOM 3429 N N . GLU A 1 385 ? 23.708 43.685 -30.974 1.00 36.97 385 GLU A N 1
ATOM 3430 C CA . GLU A 1 385 ? 22.865 43.795 -32.141 1.00 36.38 385 GLU A CA 1
ATOM 3431 C C . GLU A 1 385 ? 21.523 44.273 -31.643 1.00 38.88 385 GLU A C 1
ATOM 3432 O O . GLU A 1 385 ? 20.893 45.132 -32.247 1.00 41.29 385 GLU A O 1
ATOM 3439 N N . ARG A 1 386 ? 21.094 43.707 -30.524 1.00 41.59 386 ARG A N 1
ATOM 3440 C CA . ARG A 1 386 ? 19.819 44.065 -29.907 1.00 44.55 386 ARG A CA 1
ATOM 3441 C C . ARG A 1 386 ? 19.842 45.566 -29.613 1.00 45.83 386 ARG A C 1
ATOM 3442 O O . ARG A 1 386 ? 18.859 46.275 -29.838 1.00 49.38 386 ARG A O 1
ATOM 3456 N N . ALA A 1 387 ? 21.016 46.051 -29.220 1.00 47.75 387 ALA A N 1
ATOM 3457 C CA . ALA A 1 387 ? 21.230 47.453 -28.870 1.00 48.15 387 ALA A CA 1
ATOM 3458 C C . ALA A 1 387 ? 21.205 48.336 -30.102 1.00 47.71 387 ALA A C 1
ATOM 3459 O O . ALA A 1 387 ? 20.413 49.281 -30.193 1.00 48.61 387 ALA A O 1
ATOM 3462 N N . LEU A 1 388 ? 22.075 48.013 -31.050 1.00 46.14 388 LEU A N 1
ATOM 3463 C CA . LEU A 1 388 ? 22.181 48.762 -32.284 1.00 45.72 388 LEU A CA 1
ATOM 3464 C C . LEU A 1 388 ? 20.822 48.901 -32.974 1.00 43.96 388 LEU A C 1
ATOM 3465 O O . LEU A 1 388 ? 20.531 49.943 -33.570 1.00 42.36 388 LEU A O 1
ATOM 3471 N N . ASN A 1 389 ? 19.979 47.874 -32.862 1.00 40.94 389 ASN A N 1
ATOM 3472 C CA . ASN A 1 389 ? 18.660 47.923 -33.479 1.00 40.36 389 ASN A CA 1
ATOM 3473 C C . ASN A 1 389 ? 17.749 48.944 -32.805 1.00 38.75 389 ASN A C 1
ATOM 3474 O O . ASN A 1 389 ? 17.038 49.690 -33.489 1.00 35.12 389 ASN A O 1
ATOM 3482 N N . ASP A 1 390 ? 17.761 48.989 -31.474 1.00 36.68 390 ASP A N 1
ATOM 3483 C CA . ASP A 1 390 ? 16.943 49.977 -30.780 1.00 36.69 390 ASP A CA 1
ATOM 3484 C C . ASP A 1 390 ? 17.477 51.340 -31.162 1.00 40.07 390 ASP A C 1
ATOM 3485 O O . ASP A 1 390 ? 16.715 52.208 -31.598 1.00 44.33 390 ASP A O 1
ATOM 3491 N N . ALA A 1 391 ? 18.795 51.513 -31.010 1.00 37.94 391 ALA A N 1
ATOM 3492 C CA . ALA A 1 391 ? 19.479 52.769 -31.328 1.00 31.40 391 ALA A CA 1
ATOM 3493 C C . ALA A 1 391 ? 19.079 53.258 -32.711 1.00 30.94 391 ALA A C 1
ATOM 3494 O O . ALA A 1 391 ? 18.744 54.427 -32.888 1.00 33.21 391 ALA A O 1
ATOM 3497 N N . ILE A 1 392 ? 19.059 52.350 -33.679 1.00 28.97 392 ILE A N 1
ATOM 3498 C CA . ILE A 1 392 ? 18.684 52.714 -35.032 1.00 28.32 392 ILE A CA 1
ATOM 3499 C C . ILE A 1 392 ? 17.258 53.220 -35.058 1.00 32.95 392 ILE A C 1
ATOM 3500 O O . ILE A 1 392 ? 16.967 54.214 -35.719 1.00 36.98 392 ILE A O 1
ATOM 3506 N N . ARG A 1 393 ? 16.379 52.568 -34.300 1.00 39.52 393 ARG A N 1
ATOM 3507 C CA . ARG A 1 393 ? 14.971 52.968 -34.247 1.00 40.01 393 ARG A CA 1
ATOM 3508 C C . ARG A 1 393 ? 14.795 54.350 -33.669 1.00 37.11 393 ARG A C 1
ATOM 3509 O O . ARG A 1 393 ? 14.173 55.209 -34.293 1.00 37.60 393 ARG A O 1
ATOM 3523 N N . VAL A 1 394 ? 15.358 54.573 -32.485 1.00 33.99 394 VAL A N 1
ATOM 3524 C CA . VAL A 1 394 ? 15.252 55.875 -31.843 1.00 30.71 394 VAL A CA 1
ATOM 3525 C C . VAL A 1 394 ? 15.843 56.990 -32.705 1.00 34.62 394 VAL A C 1
ATOM 3526 O O . VAL A 1 394 ? 15.209 58.043 -32.897 1.00 34.83 394 VAL A O 1
ATOM 3531 N N . VAL A 1 395 ? 17.018 56.748 -33.277 1.00 32.57 395 VAL A N 1
ATOM 3532 C CA . VAL A 1 395 ? 17.629 57.763 -34.113 1.00 33.07 395 VAL A CA 1
ATOM 3533 C C . VAL A 1 395 ? 16.758 58.034 -35.330 1.00 34.50 395 VAL A C 1
ATOM 3534 O O . VAL A 1 395 ? 16.605 59.184 -35.738 1.00 35.04 395 VAL A O 1
ATOM 3539 N N . ALA A 1 396 ? 16.144 56.984 -35.868 1.00 36.74 396 ALA A N 1
ATOM 3540 C CA . ALA A 1 396 ? 15.264 57.107 -37.035 1.00 36.95 396 ALA A CA 1
ATOM 3541 C C . ALA A 1 396 ? 14.012 57.939 -36.737 1.00 37.61 396 ALA A C 1
ATOM 3542 O O . ALA A 1 396 ? 13.638 58.802 -37.539 1.00 38.27 396 ALA A O 1
ATOM 3545 N N . ILE A 1 397 ? 13.363 57.653 -35.602 1.00 35.47 397 ILE A N 1
ATOM 3546 C CA . ILE A 1 397 ? 12.161 58.366 -35.147 1.00 33.43 397 ILE A CA 1
ATOM 3547 C C . ILE A 1 397 ? 12.456 59.852 -35.038 1.00 35.80 397 ILE A C 1
ATOM 3548 O O . ILE A 1 397 ? 11.734 60.686 -35.579 1.00 36.18 397 ILE A O 1
ATOM 3554 N N . THR A 1 398 ? 13.493 60.174 -34.273 1.00 39.87 398 THR A N 1
ATOM 3555 C CA . THR A 1 398 ? 13.897 61.559 -34.065 1.00 41.63 398 THR A CA 1
ATOM 3556 C C . THR A 1 398 ? 14.218 62.239 -35.397 1.00 42.00 398 THR A C 1
ATOM 3557 O O . THR A 1 398 ? 13.787 63.356 -35.643 1.00 41.30 398 THR A O 1
ATOM 3563 N N . LYS A 1 399 ? 14.946 61.550 -36.268 1.00 42.48 399 LYS A N 1
ATOM 3564 C CA . LYS A 1 399 ? 15.272 62.098 -37.577 1.00 41.41 399 LYS A CA 1
ATOM 3565 C C . LYS A 1 399 ? 13.976 62.597 -38.207 1.00 43.60 399 LYS A C 1
ATOM 3566 O O . LYS A 1 399 ? 13.928 63.666 -38.800 1.00 44.53 399 LYS A O 1
ATOM 3576 N N . GLU A 1 400 ? 12.918 61.816 -38.050 1.00 46.20 400 GLU A N 1
ATOM 3577 C CA . GLU A 1 400 ? 11.634 62.185 -38.606 1.00 49.62 400 GLU A CA 1
ATOM 3578 C C . GLU A 1 400 ? 10.955 63.326 -37.847 1.00 53.11 400 GLU A C 1
ATOM 3579 O O . GLU A 1 400 ? 10.729 64.401 -38.409 1.00 60.08 400 GLU A O 1
ATOM 3586 N N . ASP A 1 401 ? 10.645 63.101 -36.572 1.00 50.36 401 ASP A N 1
ATOM 3587 C CA . ASP A 1 401 ? 9.954 64.096 -35.746 1.00 47.77 401 ASP A CA 1
ATOM 3588 C C . ASP A 1 401 ? 10.690 65.428 -35.574 1.00 46.49 401 ASP A C 1
ATOM 3589 O O . ASP A 1 401 ? 10.070 66.483 -35.414 1.00 48.73 401 ASP A O 1
ATOM 3595 N N . GLY A 1 402 ? 12.011 65.355 -35.517 1.00 43.62 402 GLY A N 1
ATOM 3596 C CA . GLY A 1 402 ? 12.822 66.535 -35.334 1.00 39.21 402 GLY A CA 1
ATOM 3597 C C . GLY A 1 402 ? 12.762 67.077 -33.927 1.00 38.97 402 GLY A C 1
ATOM 3598 O O . GLY A 1 402 ? 13.353 68.107 -33.648 1.00 43.42 402 GLY A O 1
ATOM 3600 N N . LYS A 1 403 ? 12.096 66.378 -33.018 1.00 39.84 403 LYS A N 1
ATOM 3601 C CA . LYS A 1 403 ? 11.977 66.860 -31.638 1.00 40.22 403 LYS A CA 1
ATOM 3602 C C . LYS A 1 403 ? 12.421 65.793 -30.639 1.00 36.35 403 LYS A C 1
ATOM 3603 O O . LYS A 1 403 ? 12.373 64.597 -30.954 1.00 41.64 403 LYS A O 1
ATOM 3613 N N . PHE A 1 404 ? 12.875 66.213 -29.458 1.00 27.70 404 PHE A N 1
ATOM 3614 C CA . PHE A 1 404 ? 13.309 65.271 -28.427 1.00 24.85 404 PHE A CA 1
ATOM 3615 C C . PHE A 1 404 ? 13.035 65.830 -27.046 1.00 26.69 404 PHE A C 1
ATOM 3616 O O . PHE A 1 404 ? 12.460 66.899 -26.937 1.00 31.86 404 PHE A O 1
ATOM 3625 N N . LEU A 1 405 ? 13.420 65.114 -25.993 1.00 27.91 405 LEU A N 1
ATOM 3626 C CA . LEU A 1 405 ? 13.177 65.567 -24.617 1.00 28.03 405 LEU A CA 1
ATOM 3627 C C . LEU A 1 405 ? 14.414 65.314 -23.783 1.00 27.26 405 LEU A C 1
ATOM 3628 O O . LEU A 1 405 ? 15.243 64.495 -24.147 1.00 33.76 405 LEU A O 1
ATOM 3634 N N . TRP A 1 406 ? 14.527 65.971 -22.643 1.00 23.47 406 TRP A N 1
ATOM 3635 C CA . TRP A 1 406 ? 15.697 65.777 -21.811 1.00 27.11 406 TRP A CA 1
ATOM 3636 C C . TRP A 1 406 ? 15.525 64.497 -21.048 1.00 26.47 406 TRP A C 1
ATOM 3637 O O . TRP A 1 406 ? 14.421 64.189 -20.620 1.00 32.81 406 TRP A O 1
ATOM 3650 N N . GLY A 1 407 ? 16.616 63.760 -20.870 1.00 27.03 407 GLY A N 1
ATOM 3651 C CA . GLY A 1 407 ? 16.566 62.493 -20.163 1.00 23.46 407 GLY A CA 1
ATOM 3652 C C . GLY A 1 407 ? 16.734 62.536 -18.653 1.00 26.33 407 GLY A C 1
ATOM 3653 O O . GLY A 1 407 ? 16.426 63.536 -17.994 1.00 27.35 407 GLY A O 1
ATOM 3655 N N . GLY A 1 408 ? 17.128 61.390 -18.101 1.00 27.16 408 GLY A N 1
ATOM 3656 C CA . GLY A 1 408 ? 17.366 61.262 -16.679 1.00 23.04 408 GLY A CA 1
ATOM 3657 C C . GLY A 1 408 ? 16.242 61.606 -15.725 1.00 26.63 408 GLY A C 1
ATOM 3658 O O . GLY A 1 408 ? 16.501 61.987 -14.583 1.00 31.50 408 GLY A O 1
ATOM 3660 N N . GLY A 1 409 ? 14.997 61.441 -16.147 1.00 27.33 409 GLY A N 1
ATOM 3661 C CA . GLY A 1 409 ? 13.899 61.748 -15.248 1.00 24.10 409 GLY A CA 1
ATOM 3662 C C . GLY A 1 409 ? 13.563 63.220 -15.203 1.00 25.21 409 GLY A C 1
ATOM 3663 O O . GLY A 1 409 ? 12.777 63.657 -14.367 1.00 26.36 409 GLY A O 1
ATOM 3665 N N . ALA A 1 410 ? 14.152 63.984 -16.112 1.00 25.21 410 ALA A N 1
ATOM 3666 C CA . ALA A 1 410 ? 13.899 65.408 -16.196 1.00 25.73 410 ALA A CA 1
ATOM 3667 C C . ALA A 1 410 ? 12.448 65.630 -16.628 1.00 28.30 410 ALA A C 1
ATOM 3668 O O . ALA A 1 410 ? 11.700 66.370 -15.977 1.00 34.29 410 ALA A O 1
ATOM 3671 N N . VAL A 1 411 ? 12.025 64.953 -17.694 1.00 29.71 411 VAL A N 1
ATOM 3672 C CA . VAL A 1 411 ? 10.642 65.090 -18.173 1.00 27.32 411 VAL A CA 1
ATOM 3673 C C . VAL A 1 411 ? 9.626 64.750 -17.085 1.00 26.21 411 VAL A C 1
ATOM 3674 O O . VAL A 1 411 ? 8.727 65.521 -16.797 1.00 30.75 411 VAL A O 1
ATOM 3679 N N . GLU A 1 412 ? 9.782 63.597 -16.461 1.00 26.21 412 GLU A N 1
ATOM 3680 C CA . GLU A 1 412 ? 8.854 63.184 -15.430 1.00 27.18 412 GLU A CA 1
ATOM 3681 C C . GLU A 1 412 ? 8.777 64.201 -14.309 1.00 28.71 412 GLU A C 1
ATOM 3682 O O . GLU A 1 412 ? 7.698 64.509 -13.830 1.00 32.53 412 GLU A O 1
ATOM 3689 N N . ALA A 1 413 ? 9.920 64.740 -13.903 1.00 30.16 413 ALA A N 1
ATOM 3690 C CA . ALA A 1 413 ? 9.954 65.731 -12.828 1.00 27.32 413 ALA A CA 1
ATOM 3691 C C . ALA A 1 413 ? 9.177 66.993 -13.220 1.00 25.44 413 ALA A C 1
ATOM 3692 O O . ALA A 1 413 ? 8.451 67.558 -12.411 1.00 26.28 413 ALA A O 1
ATOM 3695 N N . GLU A 1 414 ? 9.330 67.444 -14.456 1.00 24.83 414 GLU A N 1
ATOM 3696 C CA . GLU A 1 414 ? 8.594 68.615 -14.884 1.00 27.75 414 GLU A CA 1
ATOM 3697 C C . GLU A 1 414 ? 7.103 68.287 -14.788 1.00 30.25 414 GLU A C 1
ATOM 3698 O O . GLU A 1 414 ? 6.350 68.976 -14.098 1.00 32.91 414 GLU A O 1
ATOM 3705 N N . LEU A 1 415 ? 6.700 67.196 -15.438 1.00 30.14 415 LEU A N 1
ATOM 3706 C CA . LEU A 1 415 ? 5.314 66.736 -15.445 1.00 24.78 415 LEU A CA 1
ATOM 3707 C C . LEU A 1 415 ? 4.722 66.607 -14.049 1.00 26.62 415 LEU A C 1
ATOM 3708 O O . LEU A 1 415 ? 3.596 67.035 -13.792 1.00 28.89 415 LEU A O 1
ATOM 3714 N N . ALA A 1 416 ? 5.474 65.995 -13.150 1.00 24.92 416 ALA A N 1
ATOM 3715 C CA . ALA A 1 416 ? 5.007 65.798 -11.791 1.00 27.10 416 ALA A CA 1
ATOM 3716 C C . ALA A 1 416 ? 4.714 67.136 -11.106 1.00 30.62 416 ALA A C 1
ATOM 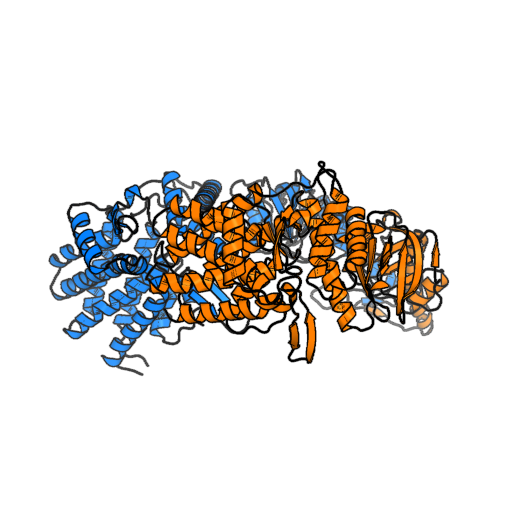3717 O O . ALA A 1 416 ? 3.750 67.248 -10.338 1.00 36.08 416 ALA A O 1
ATOM 3720 N N . MET A 1 417 ? 5.529 68.149 -11.404 1.00 33.81 417 MET A N 1
ATOM 3721 C CA . MET A 1 417 ? 5.379 69.488 -10.823 1.00 36.08 417 MET A CA 1
ATOM 3722 C C . MET A 1 417 ? 4.165 70.210 -11.402 1.00 36.77 417 MET A C 1
ATOM 3723 O O . MET A 1 417 ? 3.341 70.762 -10.669 1.00 38.14 417 MET A O 1
ATOM 3729 N N . ARG A 1 418 ? 4.048 70.196 -12.720 1.00 32.75 418 ARG A N 1
ATOM 3730 C CA . ARG A 1 418 ? 2.923 70.833 -13.354 1.00 35.11 418 ARG A CA 1
ATOM 3731 C C . ARG A 1 418 ? 1.577 70.190 -13.019 1.00 39.45 418 ARG A C 1
ATOM 3732 O O . ARG A 1 418 ? 0.643 70.891 -12.632 1.00 46.65 418 ARG A O 1
ATOM 3746 N N . LEU A 1 419 ? 1.464 68.868 -13.156 1.00 36.81 419 LEU A N 1
ATOM 3747 C CA . LEU A 1 419 ? 0.197 68.184 -12.877 1.00 31.83 419 LEU A CA 1
ATOM 3748 C C . LEU A 1 419 ? -0.216 68.368 -11.435 1.00 32.46 419 LEU A C 1
ATOM 3749 O O . LEU A 1 419 ? -1.401 68.349 -11.121 1.00 36.70 419 LEU A O 1
ATOM 3755 N N . ALA A 1 420 ? 0.762 68.558 -10.557 1.00 29.89 420 ALA A N 1
ATOM 3756 C CA . ALA A 1 420 ? 0.475 68.757 -9.155 1.00 30.98 420 ALA A CA 1
ATOM 3757 C C . ALA A 1 420 ? -0.317 70.042 -8.989 1.00 35.35 420 ALA A C 1
ATOM 3758 O O . ALA A 1 420 ? -1.141 70.144 -8.080 1.00 37.80 420 ALA A O 1
ATOM 3761 N N . LYS A 1 421 ? -0.073 71.005 -9.882 1.00 37.73 421 LYS A N 1
ATOM 3762 C CA . LYS A 1 421 ? -0.754 72.310 -9.886 1.00 40.44 421 LYS A CA 1
ATOM 3763 C C . LYS A 1 421 ? -2.073 72.238 -10.639 1.00 39.52 421 LYS A C 1
ATOM 3764 O O . LYS A 1 421 ? -3.076 72.803 -10.204 1.00 41.74 421 LYS A O 1
ATOM 3774 N N . TYR A 1 422 ? -2.048 71.572 -11.791 1.00 39.41 422 TYR A N 1
ATOM 3775 C CA . TYR A 1 422 ? -3.229 71.380 -12.635 1.00 38.17 422 TYR A CA 1
ATOM 3776 C C . TYR A 1 422 ? -4.315 70.639 -11.873 1.00 38.70 422 TYR A C 1
ATOM 3777 O O . TYR A 1 422 ? -5.488 70.754 -12.192 1.00 40.27 422 TYR A O 1
ATOM 3788 N N . ALA A 1 423 ? -3.909 69.854 -10.883 1.00 40.70 423 ALA A N 1
ATOM 3789 C CA . ALA A 1 423 ? -4.840 69.105 -10.063 1.00 39.43 423 ALA A CA 1
ATOM 3790 C C . ALA A 1 423 ? -5.753 70.086 -9.349 1.00 44.14 423 ALA A C 1
ATOM 3791 O O . ALA A 1 423 ? -6.975 69.919 -9.355 1.00 44.83 423 ALA A O 1
ATOM 3794 N N . ASN A 1 424 ? -5.161 71.145 -8.794 1.00 48.82 424 ASN A N 1
ATOM 3795 C CA . ASN A 1 424 ? -5.910 72.179 -8.069 1.00 54.36 424 ASN A CA 1
ATOM 3796 C C . ASN A 1 424 ? -7.016 72.813 -8.890 1.00 56.16 424 ASN A C 1
ATOM 3797 O O . ASN A 1 424 ? -8.043 73.214 -8.358 1.00 59.47 424 ASN A O 1
ATOM 3805 N N . SER A 1 425 ? -6.795 72.914 -10.189 1.00 58.10 425 SER A N 1
ATOM 3806 C CA . SER A 1 425 ? -7.775 73.502 -11.080 1.00 61.06 425 SER A CA 1
ATOM 3807 C C . SER A 1 425 ? -8.861 72.481 -11.428 1.00 63.20 425 SER A C 1
ATOM 3808 O O . SER A 1 425 ? -9.659 72.704 -12.347 1.00 68.67 425 SER A O 1
ATOM 3813 N N . VAL A 1 426 ? -8.909 71.373 -10.693 1.00 60.44 426 VAL A N 1
ATOM 3814 C CA . VAL A 1 426 ? -9.889 70.334 -10.965 1.00 53.84 426 VAL A CA 1
ATOM 3815 C C . VAL A 1 426 ? -10.710 69.977 -9.734 1.00 49.68 426 VAL A C 1
ATOM 3816 O O . VAL A 1 426 ? -10.317 70.220 -8.605 1.00 43.02 426 VAL A O 1
ATOM 3821 N N . GLY A 1 427 ? -11.886 69.429 -9.984 1.00 54.54 427 GLY A N 1
ATOM 3822 C CA . GLY A 1 427 ? -12.791 69.040 -8.923 1.00 57.58 427 GLY A CA 1
ATOM 3823 C C . GLY A 1 427 ? -12.305 67.959 -7.991 1.00 55.62 427 GLY A C 1
ATOM 3824 O O . GLY A 1 427 ? -11.562 67.074 -8.373 1.00 57.90 427 GLY A O 1
ATOM 3826 N N . GLY A 1 428 ? -12.841 68.005 -6.782 1.00 58.65 428 GLY A N 1
ATOM 3827 C CA . GLY A 1 428 ? -12.510 67.082 -5.715 1.00 60.00 428 GLY A CA 1
ATOM 3828 C C . GLY A 1 428 ? -11.985 65.711 -6.046 1.00 59.09 428 GLY A C 1
ATOM 3829 O O . GLY A 1 428 ? -10.772 65.509 -6.046 1.00 65.48 428 GLY A O 1
ATOM 3831 N N . ARG A 1 429 ? -12.880 64.769 -6.320 1.00 56.31 429 ARG A N 1
ATOM 3832 C CA . ARG A 1 429 ? -12.453 63.409 -6.608 1.00 52.20 429 ARG A CA 1
ATOM 3833 C C . ARG A 1 429 ? -11.377 63.302 -7.668 1.00 50.22 429 ARG A C 1
ATOM 3834 O O . ARG A 1 429 ? -10.336 62.712 -7.403 1.00 51.14 429 ARG A O 1
ATOM 3848 N N . GLU A 1 430 ? -11.597 63.893 -8.845 1.00 46.69 430 GLU A N 1
ATOM 3849 C CA . GLU A 1 430 ? -10.596 63.834 -9.913 1.00 43.94 430 GLU A CA 1
ATOM 3850 C C . GLU A 1 430 ? -9.257 64.407 -9.462 1.00 43.23 430 GLU A C 1
ATOM 3851 O O . GLU A 1 430 ? -8.204 63.853 -9.768 1.00 46.45 430 GLU A O 1
ATOM 3858 N N . GLN A 1 431 ? -9.304 65.508 -8.723 1.00 40.04 431 GLN A N 1
ATOM 3859 C CA . GLN A 1 431 ? -8.112 66.151 -8.220 1.00 33.70 431 GLN A CA 1
ATOM 3860 C C . GLN A 1 431 ? -7.266 65.124 -7.486 1.00 35.69 431 GLN A C 1
ATOM 3861 O O . GLN A 1 431 ? -6.053 65.060 -7.691 1.00 37.13 431 GLN A O 1
ATOM 3870 N N . LEU A 1 432 ? -7.895 64.306 -6.643 1.00 31.78 432 LEU A N 1
ATOM 3871 C CA . LEU A 1 432 ? -7.155 63.285 -5.896 1.00 30.28 432 LEU A CA 1
ATOM 3872 C C . LEU A 1 432 ? -6.417 62.356 -6.857 1.00 31.22 432 LEU A C 1
ATOM 3873 O O . LEU A 1 432 ? -5.223 62.093 -6.689 1.00 31.74 432 LEU A O 1
ATOM 3879 N N . ALA A 1 433 ? -7.139 61.869 -7.866 1.00 30.92 433 ALA A N 1
ATOM 3880 C CA . ALA A 1 433 ? -6.580 60.976 -8.870 1.00 25.95 433 ALA A CA 1
ATOM 3881 C C . ALA A 1 433 ? -5.423 61.628 -9.615 1.00 24.31 433 ALA A C 1
ATOM 3882 O O . ALA A 1 433 ? -4.447 60.964 -9.940 1.00 30.93 433 ALA A O 1
ATOM 3885 N N . ILE A 1 434 ? -5.529 62.918 -9.901 1.00 23.62 434 ILE A N 1
ATOM 3886 C CA . ILE A 1 434 ? -4.468 63.634 -10.613 1.00 21.07 434 ILE A CA 1
ATOM 3887 C C . ILE A 1 434 ? -3.230 63.880 -9.741 1.00 25.25 434 ILE A C 1
ATOM 3888 O O . ILE A 1 434 ? -2.127 64.023 -10.257 1.00 27.72 434 ILE A O 1
ATOM 3894 N N . GLU A 1 435 ? -3.410 63.976 -8.428 1.00 27.22 435 GLU A N 1
ATOM 3895 C CA . GLU A 1 435 ? -2.278 64.166 -7.533 1.00 24.97 435 GLU A CA 1
ATOM 3896 C C . GLU A 1 435 ? -1.602 62.812 -7.433 1.00 28.33 435 GLU A C 1
ATOM 3897 O O . GLU A 1 435 ? -0.380 62.734 -7.291 1.00 36.16 435 GLU A O 1
ATOM 3904 N N . ALA A 1 436 ? -2.394 61.742 -7.549 1.00 25.67 436 ALA A N 1
ATOM 3905 C CA . ALA A 1 436 ? -1.873 60.369 -7.508 1.00 19.71 436 ALA A CA 1
ATOM 3906 C C . ALA A 1 436 ? -1.050 60.086 -8.765 1.00 22.58 436 ALA A C 1
ATOM 3907 O O . ALA A 1 436 ? -0.010 59.433 -8.704 1.00 26.61 436 ALA A O 1
ATOM 3910 N N . PHE A 1 437 ? -1.533 60.556 -9.913 1.00 21.34 437 PHE A N 1
ATOM 3911 C CA . PHE A 1 437 ? -0.819 60.388 -11.170 1.00 17.47 437 PHE A CA 1
ATOM 3912 C C . PHE A 1 437 ? 0.511 61.166 -11.085 1.00 22.46 437 PHE A C 1
ATOM 3913 O O . PHE A 1 437 ? 1.551 60.648 -11.477 1.00 29.58 437 PHE A O 1
ATOM 3922 N N . ALA A 1 438 ? 0.486 62.387 -10.546 1.00 23.32 438 ALA A N 1
ATOM 3923 C CA . ALA A 1 438 ? 1.699 63.199 -10.374 1.00 19.19 438 ALA A CA 1
ATOM 3924 C C . ALA A 1 438 ? 2.717 62.477 -9.502 1.00 22.14 438 ALA A C 1
ATOM 3925 O O . ALA A 1 438 ? 3.895 62.509 -9.793 1.00 29.01 438 ALA A O 1
ATOM 3928 N N . LYS A 1 439 ? 2.283 61.850 -8.413 1.00 25.73 439 LYS A N 1
ATOM 3929 C CA . LYS A 1 439 ? 3.217 61.109 -7.560 1.00 28.07 439 LYS A CA 1
ATOM 3930 C C . LYS A 1 439 ? 3.820 59.935 -8.319 1.00 29.91 439 LYS A C 1
ATOM 3931 O O . LYS A 1 439 ? 5.008 59.645 -8.189 1.00 35.03 439 LYS A O 1
ATOM 3941 N N . ALA A 1 440 ? 2.985 59.242 -9.091 1.00 29.45 440 ALA A N 1
ATOM 3942 C CA . ALA A 1 440 ? 3.416 58.078 -9.860 1.00 26.96 440 ALA A CA 1
ATOM 3943 C C . ALA A 1 440 ? 4.581 58.356 -10.795 1.00 29.07 440 ALA A C 1
ATOM 3944 O O . ALA A 1 440 ? 5.436 57.495 -10.995 1.00 33.53 440 ALA A O 1
ATOM 3947 N N . LEU A 1 441 ? 4.602 59.545 -11.387 1.00 27.36 441 LEU A N 1
ATOM 3948 C CA . LEU A 1 441 ? 5.665 59.940 -12.300 1.00 21.43 441 LEU A CA 1
ATOM 3949 C C . LEU A 1 441 ? 7.034 59.965 -11.603 1.00 21.22 441 LEU A C 1
ATOM 3950 O O . LEU A 1 441 ? 8.065 59.670 -12.204 1.00 22.97 441 LEU A O 1
ATOM 3956 N N . GLU A 1 442 ? 7.045 60.263 -10.318 1.00 17.59 442 GLU A N 1
ATOM 3957 C CA . GLU A 1 442 ? 8.294 60.275 -9.583 1.00 19.02 442 GLU A CA 1
ATOM 3958 C C . GLU A 1 442 ? 8.956 58.902 -9.467 1.00 20.01 442 GLU A C 1
ATOM 3959 O O . GLU A 1 442 ? 10.128 58.803 -9.118 1.00 27.26 442 GLU A O 1
ATOM 3966 N N . ILE A 1 443 ? 8.233 57.842 -9.796 1.00 22.15 443 ILE A N 1
ATOM 3967 C CA . ILE A 1 443 ? 8.782 56.491 -9.727 1.00 17.55 443 ILE A CA 1
ATOM 3968 C C . ILE A 1 443 ? 9.954 56.333 -10.708 1.00 25.90 443 ILE A C 1
ATOM 3969 O O . ILE A 1 443 ? 10.847 55.507 -10.473 1.00 28.48 443 ILE A O 1
ATOM 3975 N N . ILE A 1 444 ? 9.969 57.124 -11.789 1.00 22.73 444 ILE A N 1
ATOM 3976 C CA . ILE A 1 444 ? 11.061 57.054 -12.761 1.00 22.75 444 ILE A CA 1
ATOM 3977 C C . ILE A 1 444 ? 12.355 57.676 -12.197 1.00 27.27 444 ILE A C 1
ATOM 3978 O O . ILE A 1 444 ? 13.368 56.984 -12.061 1.00 32.18 444 ILE A O 1
ATOM 3984 N N . PRO A 1 445 ? 12.325 58.960 -11.786 1.00 30.03 445 PRO A N 1
ATOM 3985 C CA . PRO A 1 445 ? 13.548 59.557 -11.238 1.00 28.23 445 PRO A CA 1
ATOM 3986 C C . PRO A 1 445 ? 14.042 58.746 -10.047 1.00 26.61 445 PRO A C 1
ATOM 3987 O O . PRO A 1 445 ? 15.247 58.632 -9.833 1.00 32.02 445 PRO A O 1
ATOM 3991 N N . ARG A 1 446 ? 13.116 58.198 -9.261 1.00 22.30 446 ARG A N 1
ATOM 3992 C CA . ARG A 1 446 ? 13.503 57.408 -8.095 1.00 22.11 446 ARG A CA 1
ATOM 3993 C C . ARG A 1 446 ? 14.162 56.100 -8.484 1.00 21.21 446 ARG A C 1
ATOM 3994 O O . ARG A 1 446 ? 15.080 55.637 -7.806 1.00 22.12 446 ARG A O 1
ATOM 4008 N N . THR A 1 447 ? 13.685 55.497 -9.567 1.00 21.28 447 THR A N 1
ATOM 4009 C CA . THR A 1 447 ? 14.243 54.245 -10.027 1.00 19.93 447 THR A CA 1
ATOM 4010 C C . THR A 1 447 ? 15.651 54.469 -10.531 1.00 21.05 447 THR A C 1
ATOM 4011 O O . THR A 1 447 ? 16.542 53.693 -10.237 1.00 26.53 447 THR A O 1
ATOM 4017 N N . LEU A 1 448 ? 15.896 55.585 -11.194 1.00 22.01 448 LEU A N 1
ATOM 4018 C CA . LEU A 1 448 ? 17.255 55.870 -11.644 1.00 21.98 448 LEU A CA 1
ATOM 4019 C C . LEU A 1 448 ? 18.196 56.124 -10.445 1.00 23.13 448 LEU A C 1
ATOM 4020 O O . LEU A 1 448 ? 19.368 55.756 -10.461 1.00 26.22 448 LEU A O 1
ATOM 4026 N N . ALA A 1 449 ? 17.677 56.733 -9.391 1.00 26.01 449 ALA A N 1
ATOM 4027 C CA . ALA A 1 449 ? 18.491 56.998 -8.220 1.00 24.69 449 ALA A CA 1
ATOM 4028 C C . ALA A 1 449 ? 18.877 55.686 -7.608 1.00 28.26 449 ALA A C 1
ATOM 4029 O O . ALA A 1 449 ? 20.053 55.408 -7.411 1.00 34.53 449 ALA A O 1
ATOM 4032 N N . GLU A 1 450 ? 17.880 54.853 -7.354 1.00 30.28 450 GLU A N 1
ATOM 4033 C CA . GLU A 1 450 ? 18.110 53.558 -6.743 1.00 29.54 450 GLU A CA 1
ATOM 4034 C C . GLU A 1 450 ? 19.069 52.691 -7.492 1.00 29.72 450 GLU A C 1
ATOM 4035 O O . GLU A 1 450 ? 19.899 52.031 -6.890 1.00 36.50 450 GLU A O 1
ATOM 4042 N N . ASN A 1 451 ? 18.942 52.669 -8.809 1.00 31.07 451 ASN A N 1
ATOM 4043 C CA . ASN A 1 451 ? 19.813 51.849 -9.636 1.00 31.11 451 ASN A CA 1
ATOM 4044 C C . ASN A 1 451 ? 21.256 52.318 -9.579 1.00 33.98 451 ASN A C 1
ATOM 4045 O O . ASN A 1 451 ? 22.173 51.502 -9.540 1.00 40.01 451 ASN A O 1
ATOM 4053 N N . ALA A 1 452 ? 21.461 53.632 -9.608 1.00 35.47 452 ALA A N 1
ATOM 4054 C CA . ALA A 1 452 ? 22.805 54.205 -9.564 1.00 31.11 452 ALA A CA 1
ATOM 4055 C C . ALA A 1 452 ? 23.383 54.035 -8.170 1.00 30.22 452 ALA A C 1
ATOM 4056 O O . ALA A 1 452 ? 24.585 54.170 -7.958 1.00 36.65 452 ALA A O 1
ATOM 4059 N N . GLY A 1 453 ? 22.521 53.704 -7.224 1.00 32.12 453 GLY A N 1
ATOM 4060 C CA . GLY A 1 453 ? 22.968 53.504 -5.867 1.00 34.82 453 GLY A CA 1
ATOM 4061 C C . GLY A 1 453 ? 22.950 54.766 -5.033 1.00 38.63 453 GLY A C 1
ATOM 4062 O O . GLY A 1 453 ? 23.535 54.797 -3.945 1.00 43.08 453 GLY A O 1
ATOM 4064 N N . ILE A 1 454 ? 22.284 55.810 -5.510 1.00 35.61 454 ILE A N 1
ATOM 4065 C CA . ILE A 1 454 ? 22.245 57.021 -4.728 1.00 36.28 454 ILE A CA 1
ATOM 4066 C C . ILE A 1 454 ? 20.947 57.124 -3.946 1.00 39.22 454 ILE A C 1
ATOM 4067 O O . ILE A 1 454 ? 20.031 56.344 -4.167 1.00 44.81 454 ILE A O 1
ATOM 4073 N N . ASP A 1 455 ? 20.907 58.035 -2.976 1.00 41.91 455 ASP A N 1
ATOM 4074 C CA . ASP A 1 455 ? 19.740 58.248 -2.115 1.00 38.71 455 ASP A CA 1
ATOM 4075 C C . ASP A 1 455 ? 18.558 58.770 -2.918 1.00 37.94 455 ASP A C 1
ATOM 4076 O O . ASP A 1 455 ? 18.561 59.916 -3.379 1.00 36.91 455 ASP A O 1
ATOM 4082 N N . PRO A 1 456 ? 17.493 57.963 -3.013 1.00 35.39 456 PRO A N 1
ATOM 4083 C CA . PRO A 1 456 ? 16.276 58.282 -3.747 1.00 32.26 456 PRO A CA 1
ATOM 4084 C C . PRO A 1 456 ? 15.593 59.506 -3.178 1.00 36.16 456 PRO A C 1
ATOM 4085 O O . PRO A 1 456 ? 15.381 60.502 -3.868 1.00 38.41 456 PRO A O 1
ATOM 4089 N N . ILE A 1 457 ? 15.324 59.460 -1.883 1.00 38.31 457 ILE A N 1
ATOM 4090 C CA . ILE A 1 457 ? 14.618 60.542 -1.224 1.00 40.29 457 ILE A CA 1
ATOM 4091 C C . ILE A 1 457 ? 15.238 61.930 -1.391 1.00 39.59 457 ILE A C 1
ATOM 4092 O O . ILE A 1 457 ? 14.548 62.883 -1.751 1.00 41.34 457 ILE A O 1
ATOM 4098 N N . ASN A 1 458 ? 16.549 62.041 -1.254 1.00 39.17 458 ASN A N 1
ATOM 4099 C CA . ASN A 1 458 ? 17.156 63.347 -1.408 1.00 38.23 458 ASN A CA 1
ATOM 4100 C C . ASN A 1 458 ? 17.307 63.785 -2.855 1.00 38.17 458 ASN A C 1
ATOM 4101 O O . ASN A 1 458 ? 17.279 64.991 -3.148 1.00 42.15 458 ASN A O 1
ATOM 4109 N N . THR A 1 459 ? 17.483 62.840 -3.773 1.00 34.22 459 THR A N 1
ATOM 4110 C CA . THR A 1 459 ? 17.616 63.235 -5.170 1.00 32.95 459 THR A CA 1
ATOM 4111 C C . THR A 1 459 ? 16.301 63.872 -5.605 1.00 34.67 459 THR A C 1
ATOM 4112 O O . THR A 1 459 ? 16.292 64.912 -6.261 1.00 35.65 459 THR A O 1
ATOM 4118 N N . LEU A 1 460 ? 15.188 63.285 -5.181 1.00 33.93 460 LEU A N 1
ATOM 4119 C CA . LEU A 1 460 ? 13.888 63.809 -5.559 1.00 34.20 460 LEU A CA 1
ATOM 4120 C C . LEU A 1 460 ? 13.690 65.204 -5.029 1.00 36.85 460 LEU A C 1
ATOM 4121 O O . LEU A 1 460 ? 13.213 66.077 -5.759 1.00 37.59 460 LEU A O 1
ATOM 4127 N N . ILE A 1 461 ? 14.076 65.418 -3.770 1.00 41.47 461 ILE A N 1
ATOM 4128 C CA . ILE A 1 461 ? 13.953 66.732 -3.125 1.00 40.70 461 ILE A CA 1
ATOM 4129 C C . ILE A 1 461 ? 14.673 67.802 -3.936 1.00 45.72 461 ILE A C 1
ATOM 4130 O O . ILE A 1 461 ? 14.113 68.879 -4.175 1.00 50.39 461 ILE A O 1
ATOM 4136 N N . LYS A 1 462 ? 15.909 67.498 -4.340 1.00 47.45 462 LYS A N 1
ATOM 4137 C CA . LYS A 1 462 ? 16.733 68.406 -5.141 1.00 48.88 462 LYS A CA 1
ATOM 4138 C C . LYS A 1 462 ? 16.162 68.619 -6.540 1.00 48.20 462 LYS A C 1
ATOM 4139 O O . LYS A 1 462 ? 16.161 69.732 -7.069 1.00 50.97 462 LYS A O 1
ATOM 4149 N N . LEU A 1 463 ? 15.780 67.519 -7.173 1.00 47.43 463 LEU A N 1
ATOM 4150 C CA . LEU A 1 463 ? 15.233 67.532 -8.520 1.00 46.27 463 LEU A CA 1
ATOM 4151 C C . LEU A 1 463 ? 14.012 68.444 -8.601 1.00 46.35 463 LEU A C 1
ATOM 4152 O O . LEU A 1 463 ? 13.894 69.254 -9.527 1.00 46.66 463 LEU A O 1
ATOM 4158 N N . LYS A 1 464 ? 13.140 68.344 -7.600 1.00 46.90 464 LYS A N 1
ATOM 4159 C CA . LYS A 1 464 ? 11.917 69.140 -7.536 1.00 51.05 464 LYS A CA 1
ATOM 4160 C C . LYS A 1 464 ? 12.214 70.638 -7.476 1.00 52.15 464 LYS A C 1
ATOM 4161 O O . LYS A 1 464 ? 11.591 71.444 -8.178 1.00 53.00 464 LYS A O 1
ATOM 4171 N N . ALA A 1 465 ? 13.148 71.008 -6.608 1.00 51.43 465 ALA A N 1
ATOM 4172 C CA . ALA A 1 465 ? 13.555 72.396 -6.469 1.00 46.07 465 ALA A CA 1
ATOM 4173 C C . ALA A 1 465 ? 14.016 72.927 -7.812 1.00 45.01 465 ALA A C 1
ATOM 4174 O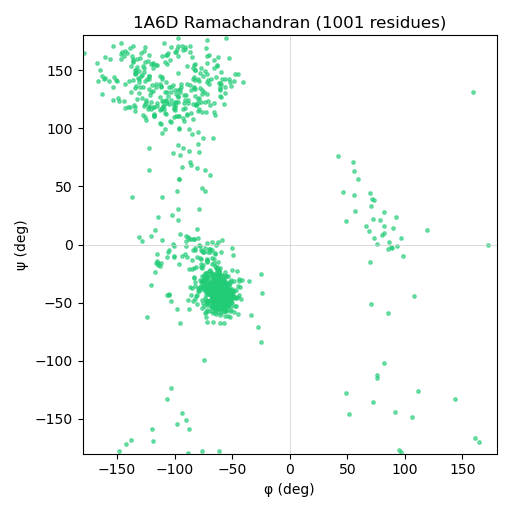 O . ALA A 1 465 ? 13.378 73.800 -8.371 1.00 52.00 465 ALA A O 1
ATOM 4177 N N . ASP A 1 466 ? 15.063 72.340 -8.378 1.00 44.36 466 ASP A N 1
ATOM 4178 C CA . ASP A 1 466 ? 15.585 72.823 -9.646 1.00 44.72 466 ASP A CA 1
ATOM 4179 C C . ASP A 1 466 ? 14.608 72.966 -10.790 1.00 45.72 466 ASP A C 1
ATOM 4180 O O . ASP A 1 466 ? 14.688 73.950 -11.526 1.00 43.56 466 ASP A O 1
ATOM 4186 N N . ASP A 1 467 ? 13.686 72.014 -10.951 1.00 47.20 467 ASP A N 1
ATOM 4187 C CA . ASP A 1 467 ? 12.711 72.108 -12.044 1.00 47.52 467 ASP A CA 1
ATOM 4188 C C . ASP A 1 467 ? 11.704 73.218 -11.711 1.00 49.85 467 ASP A C 1
ATOM 4189 O O . ASP A 1 467 ? 11.172 73.891 -12.613 1.00 50.86 467 ASP A O 1
ATOM 4195 N N . GLU A 1 468 ? 11.501 73.457 -10.416 1.00 52.26 468 GLU A N 1
ATOM 4196 C CA . GLU A 1 468 ? 10.582 74.509 -9.967 1.00 60.03 468 GLU A CA 1
ATOM 4197 C C . GLU A 1 468 ? 11.208 75.907 -10.122 1.00 62.38 468 GLU A C 1
ATOM 4198 O O . GLU A 1 468 ? 10.497 76.902 -10.251 1.00 64.27 468 GLU A O 1
ATOM 4205 N N . LYS A 1 469 ? 12.540 75.970 -10.077 1.00 64.61 469 LYS A N 1
ATOM 4206 C CA . LYS A 1 469 ? 13.286 77.215 -10.280 1.00 63.66 469 LYS A CA 1
ATOM 4207 C C . LYS A 1 469 ? 13.322 77.470 -11.783 1.00 64.26 469 LYS A C 1
ATOM 4208 O O . LYS A 1 469 ? 13.967 78.420 -12.235 1.00 67.51 469 LYS A O 1
ATOM 4218 N N . GLY A 1 470 ? 12.704 76.560 -12.545 1.00 62.89 470 GLY A N 1
ATOM 4219 C CA . GLY A 1 470 ? 12.642 76.661 -13.993 1.00 54.82 470 GLY A CA 1
ATOM 4220 C C . GLY A 1 470 ? 13.686 75.860 -14.749 1.00 55.07 470 GLY A C 1
ATOM 4221 O O . GLY A 1 470 ? 13.739 75.962 -15.976 1.00 54.31 470 GLY A O 1
ATOM 4223 N N . ARG A 1 471 ? 14.494 75.051 -14.052 1.00 57.23 471 ARG A N 1
ATOM 4224 C CA . ARG A 1 471 ? 15.549 74.246 -14.695 1.00 60.05 471 ARG A CA 1
ATOM 4225 C C . ARG A 1 471 ? 15.037 72.949 -15.337 1.00 58.26 471 ARG A C 1
ATOM 4226 O O . ARG A 1 471 ? 15.428 71.847 -14.947 1.00 59.02 471 ARG A O 1
ATOM 4240 N N . ILE A 1 472 ? 14.218 73.107 -16.374 1.00 54.54 472 ILE A N 1
ATOM 4241 C CA . ILE A 1 472 ? 13.607 72.010 -17.125 1.00 50.65 472 ILE A CA 1
ATOM 4242 C C . ILE A 1 472 ? 14.498 70.820 -17.470 1.00 47.38 472 ILE A C 1
ATOM 4243 O O . ILE A 1 472 ? 14.049 69.686 -17.469 1.00 50.11 472 ILE A O 1
ATOM 4249 N N . SER A 1 473 ? 15.756 71.082 -17.766 1.00 44.29 473 SER A N 1
ATOM 4250 C CA . SER A 1 473 ? 16.662 70.037 -18.157 1.00 39.78 473 SER A CA 1
ATOM 4251 C C . SER A 1 473 ? 17.415 69.311 -17.061 1.00 37.77 473 SER A C 1
ATOM 4252 O O . SER A 1 473 ? 18.287 68.502 -17.350 1.00 43.03 473 SER A O 1
ATOM 4257 N N . VAL A 1 474 ? 17.105 69.576 -15.806 1.00 36.25 474 VAL A N 1
ATOM 4258 C CA . VAL A 1 474 ? 17.801 68.892 -14.714 1.00 34.66 474 VAL A CA 1
ATOM 4259 C C . VAL A 1 474 ? 17.259 67.465 -14.446 1.00 36.64 474 VAL A C 1
ATOM 4260 O O . VAL A 1 474 ? 16.101 67.267 -14.068 1.00 37.82 474 VAL A O 1
ATOM 4265 N N . GLY A 1 475 ? 18.102 66.469 -14.676 1.00 36.13 475 GLY A N 1
ATOM 4266 C CA . GLY A 1 475 ? 17.698 65.093 -14.470 1.00 30.26 475 GLY A CA 1
ATOM 4267 C C . GLY A 1 475 ? 18.593 64.515 -13.412 1.00 29.24 475 GLY A C 1
ATOM 4268 O O . GLY A 1 475 ? 19.308 65.253 -12.758 1.00 27.18 475 GLY A O 1
ATOM 4270 N N . VAL A 1 476 ? 18.552 63.205 -13.222 1.00 32.88 476 VAL A N 1
ATOM 4271 C CA . VAL A 1 476 ? 19.379 62.555 -12.215 1.00 35.27 476 VAL A CA 1
ATOM 4272 C C . VAL A 1 476 ? 20.787 62.321 -12.725 1.00 38.04 476 VAL A C 1
ATOM 4273 O O . VAL A 1 476 ? 20.967 61.696 -13.757 1.00 42.34 476 VAL A O 1
ATOM 4278 N N . ASP A 1 477 ? 21.777 62.882 -12.045 1.00 43.87 477 ASP A N 1
ATOM 4279 C CA . ASP A 1 477 ? 23.158 62.692 -12.446 1.00 50.51 477 ASP A CA 1
ATOM 4280 C C . ASP A 1 477 ? 23.970 61.845 -11.468 1.00 55.62 477 ASP A C 1
ATOM 4281 O O . ASP A 1 477 ? 24.212 62.225 -10.317 1.00 54.47 477 ASP A O 1
ATOM 4287 N N . LEU A 1 478 ? 24.420 60.708 -11.992 1.00 59.19 478 LEU A N 1
ATOM 4288 C CA . LEU A 1 478 ? 25.234 59.713 -11.296 1.00 61.09 478 LEU A CA 1
ATOM 4289 C C . LEU A 1 478 ? 26.533 60.368 -10.823 1.00 65.10 478 LEU A C 1
ATOM 4290 O O . LEU A 1 478 ? 26.933 60.226 -9.663 1.00 62.86 478 LEU A O 1
ATOM 4296 N N . ASP A 1 479 ? 27.153 61.114 -11.740 1.00 69.89 479 ASP A N 1
ATOM 4297 C CA . ASP A 1 479 ? 28.413 61.830 -11.511 1.00 73.61 479 ASP A CA 1
ATOM 4298 C C . ASP A 1 479 ? 28.259 62.840 -10.389 1.00 72.76 479 ASP A C 1
ATOM 4299 O O . ASP A 1 479 ? 28.839 62.686 -9.322 1.00 74.53 479 ASP A O 1
ATOM 4305 N N . ASN A 1 480 ? 27.459 63.874 -10.633 1.00 71.81 480 ASN A N 1
ATOM 4306 C CA . ASN A 1 480 ? 27.225 64.901 -9.625 1.00 72.15 480 ASN A CA 1
ATOM 4307 C C . ASN A 1 480 ? 26.618 64.272 -8.372 1.00 72.10 480 ASN A C 1
ATOM 4308 O O . ASN A 1 480 ? 26.440 64.935 -7.348 1.00 70.91 480 ASN A O 1
ATOM 4316 N N . ASN A 1 481 ? 26.306 62.981 -8.477 1.00 72.81 481 ASN A N 1
ATOM 4317 C CA . ASN A 1 481 ? 25.743 62.208 -7.388 1.00 69.61 481 ASN A CA 1
ATOM 4318 C C . ASN A 1 481 ? 24.499 62.903 -6.887 1.00 63.62 481 ASN A C 1
ATOM 4319 O O . ASN A 1 481 ? 24.487 63.506 -5.822 1.00 66.48 481 ASN A O 1
ATOM 4327 N N . GLY A 1 482 ? 23.462 62.856 -7.700 1.00 56.86 482 GLY A N 1
ATOM 4328 C CA . GLY A 1 482 ? 22.226 63.503 -7.344 1.00 50.48 482 GLY A CA 1
ATOM 4329 C C . GLY A 1 482 ? 21.684 64.041 -8.641 1.00 47.63 482 GLY A C 1
ATOM 4330 O O . GLY A 1 482 ? 21.709 63.346 -9.644 1.00 43.80 482 GLY A O 1
ATOM 4332 N N . VAL A 1 483 ? 21.261 65.295 -8.644 1.00 45.91 483 VAL A N 1
ATOM 4333 C CA . VAL A 1 483 ? 20.698 65.895 -9.838 1.00 49.58 483 VAL A CA 1
ATOM 4334 C C . VAL A 1 483 ? 21.759 66.631 -10.666 1.00 50.86 483 VAL A C 1
ATOM 4335 O O . VAL A 1 483 ? 22.884 66.812 -10.195 1.00 55.21 483 VAL A O 1
ATOM 4340 N N . GLY A 1 484 ? 21.431 66.999 -11.908 1.00 46.05 484 GLY A N 1
ATOM 4341 C CA . GLY A 1 484 ? 22.388 67.688 -12.759 1.00 40.64 484 GLY A CA 1
ATOM 4342 C C . GLY A 1 484 ? 21.783 68.026 -14.096 1.00 39.55 484 GLY A C 1
ATOM 4343 O O . GLY A 1 484 ? 20.747 67.484 -14.441 1.00 42.21 484 GLY A O 1
ATOM 4345 N N . ASP A 1 485 ? 22.417 68.910 -14.858 1.00 44.33 485 ASP A N 1
ATOM 4346 C CA . ASP A 1 485 ? 21.878 69.314 -16.154 1.00 46.07 485 ASP A CA 1
ATOM 4347 C C . ASP A 1 485 ? 22.144 68.292 -17.254 1.00 47.64 485 ASP A C 1
ATOM 4348 O O . ASP A 1 485 ? 23.289 68.067 -17.649 1.00 52.40 485 ASP A O 1
ATOM 4354 N N . MET A 1 486 ? 21.064 67.726 -17.784 1.00 47.50 486 MET A N 1
ATOM 4355 C CA . MET A 1 486 ? 21.126 66.726 -18.848 1.00 43.46 486 MET A CA 1
ATOM 4356 C C . MET A 1 486 ? 21.514 67.373 -20.162 1.00 41.85 486 MET A C 1
ATOM 4357 O O . MET A 1 486 ? 22.040 66.718 -21.049 1.00 43.61 486 MET A O 1
ATOM 4363 N N . LYS A 1 487 ? 21.248 68.668 -20.273 1.00 42.94 487 LYS A N 1
ATOM 4364 C CA . LYS A 1 487 ? 21.579 69.453 -21.462 1.00 45.38 487 LYS A CA 1
ATOM 4365 C C . LYS A 1 487 ? 23.084 69.375 -21.734 1.00 44.38 487 LYS A C 1
ATOM 4366 O O . LYS A 1 487 ? 23.522 69.208 -22.877 1.00 43.09 487 LYS A O 1
ATOM 4376 N N . ALA A 1 488 ? 23.857 69.473 -20.657 1.00 43.20 488 ALA A N 1
ATOM 4377 C CA . ALA A 1 488 ? 25.308 69.427 -20.727 1.00 41.80 488 ALA A CA 1
ATOM 4378 C C . ALA A 1 488 ? 25.793 68.019 -20.931 1.00 43.15 488 ALA A C 1
ATOM 4379 O O . ALA A 1 488 ? 26.669 67.788 -21.758 1.00 48.91 488 ALA A O 1
ATOM 4382 N N . LYS A 1 489 ? 25.265 67.083 -20.145 1.00 42.14 489 LYS A N 1
ATOM 4383 C CA . LYS A 1 489 ? 25.660 65.685 -20.274 1.00 41.86 489 LYS A CA 1
ATOM 4384 C C . LYS A 1 489 ? 25.125 65.017 -21.540 1.00 41.48 489 LYS A C 1
ATOM 4385 O O . LYS A 1 489 ? 25.514 63.891 -21.860 1.00 43.59 489 LYS A O 1
ATOM 4395 N N . GLY A 1 490 ? 24.193 65.684 -22.214 1.00 37.97 490 GLY A N 1
ATOM 4396 C CA . GLY A 1 490 ? 23.638 65.168 -23.451 1.00 39.34 490 GLY A CA 1
ATOM 4397 C C . GLY A 1 490 ? 22.680 63.984 -23.414 1.00 40.92 490 GLY A C 1
ATOM 4398 O O . GLY A 1 490 ? 22.502 63.302 -24.436 1.00 43.12 490 GLY A O 1
ATOM 4400 N N . VAL A 1 491 ? 22.032 63.746 -22.277 1.00 39.30 491 VAL A N 1
ATOM 4401 C CA . VAL A 1 491 ? 21.097 62.629 -22.187 1.00 37.50 491 VAL A CA 1
ATOM 4402 C C . VAL A 1 491 ? 19.723 63.060 -22.735 1.00 37.11 491 VAL A C 1
ATOM 4403 O O . VAL A 1 491 ? 19.007 63.867 -22.130 1.00 32.65 491 VAL A O 1
ATOM 4408 N N . VAL A 1 492 ? 19.385 62.542 -23.913 1.00 34.81 492 VAL A N 1
ATOM 4409 C CA . VAL A 1 492 ? 18.137 62.883 -24.562 1.00 33.59 492 VAL A CA 1
ATOM 4410 C C . VAL A 1 492 ? 17.275 61.684 -24.947 1.00 35.98 492 VAL A C 1
ATOM 4411 O O . VAL A 1 492 ? 17.773 60.639 -25.384 1.00 38.35 492 VAL A O 1
ATOM 4416 N N . ASP A 1 493 ? 15.969 61.852 -24.759 1.00 35.39 493 ASP A N 1
ATOM 4417 C CA . ASP A 1 493 ? 14.970 60.827 -25.037 1.00 31.71 493 ASP A CA 1
ATOM 4418 C C . ASP A 1 493 ? 14.144 61.273 -26.221 1.00 29.92 493 ASP A C 1
ATOM 4419 O O . ASP A 1 493 ? 13.846 62.454 -26.348 1.00 30.70 493 ASP A O 1
ATOM 4425 N N . PRO A 1 494 ? 13.754 60.335 -27.100 1.00 28.05 494 PRO A N 1
ATOM 4426 C CA . PRO A 1 494 ? 12.939 60.702 -28.265 1.00 27.28 494 PRO A CA 1
ATOM 4427 C C . PRO A 1 494 ? 11.544 61.031 -27.723 1.00 29.47 494 PRO A C 1
ATOM 4428 O O . PRO A 1 494 ? 11.172 60.568 -26.646 1.00 33.47 494 PRO A O 1
ATOM 4432 N N . LEU A 1 495 ? 10.769 61.825 -28.449 1.00 33.23 495 LEU A N 1
ATOM 4433 C CA . LEU A 1 495 ? 9.437 62.222 -27.972 1.00 32.82 495 LEU A CA 1
ATOM 4434 C C . LEU A 1 495 ? 8.404 61.100 -28.055 1.00 34.24 495 LEU A C 1
ATOM 4435 O O . LEU A 1 495 ? 7.814 60.715 -27.046 1.00 38.46 495 LEU A O 1
ATOM 4441 N N . ARG A 1 496 ? 8.194 60.597 -29.267 1.00 32.62 496 ARG A N 1
ATOM 4442 C CA . ARG A 1 496 ? 7.243 59.535 -29.572 1.00 29.84 496 ARG A CA 1
ATOM 4443 C C . ARG A 1 496 ? 7.249 58.417 -28.547 1.00 29.14 496 ARG A C 1
ATOM 4444 O O . ARG A 1 496 ? 6.190 57.985 -28.094 1.00 31.93 496 ARG A O 1
ATOM 4458 N N . VAL A 1 497 ? 8.438 57.952 -28.177 1.00 25.94 497 VAL A N 1
ATOM 4459 C CA . VAL A 1 497 ? 8.555 56.878 -27.197 1.00 25.47 497 VAL A CA 1
ATOM 4460 C C . VAL A 1 497 ? 8.017 57.282 -25.825 1.00 26.72 497 VAL A C 1
ATOM 4461 O O . VAL A 1 497 ? 7.409 56.471 -25.143 1.00 34.46 497 VAL A O 1
ATOM 4466 N N . LYS A 1 498 ? 8.195 58.541 -25.444 1.00 26.25 498 LYS A N 1
ATOM 4467 C CA . LYS A 1 498 ? 7.703 59.066 -24.161 1.00 26.65 498 LYS A CA 1
ATOM 4468 C C . LYS A 1 498 ? 6.190 59.092 -24.053 1.00 26.85 498 LYS A C 1
ATOM 4469 O O . LYS A 1 498 ? 5.608 58.630 -23.071 1.00 26.85 498 LYS A O 1
ATOM 4479 N N . THR A 1 499 ? 5.573 59.750 -25.027 1.00 25.83 499 THR A N 1
ATOM 4480 C CA . THR A 1 499 ? 4.132 59.904 -25.074 1.00 24.91 499 THR A CA 1
ATOM 4481 C C . THR A 1 499 ? 3.415 58.565 -25.098 1.00 24.40 499 THR A C 1
ATOM 4482 O O . THR A 1 499 ? 2.406 58.376 -24.413 1.00 26.78 499 THR A O 1
ATOM 4488 N N . HIS A 1 500 ? 3.956 57.616 -25.857 1.00 25.04 500 HIS A N 1
ATOM 4489 C CA . HIS A 1 500 ? 3.366 56.285 -25.934 1.00 19.83 500 HIS A CA 1
ATOM 4490 C C . HIS A 1 500 ? 3.608 55.449 -24.696 1.00 21.12 500 HIS A C 1
ATOM 4491 O O . HIS A 1 500 ? 2.818 54.572 -24.380 1.00 26.59 500 HIS A O 1
ATOM 4501 N N . ALA A 1 501 ? 4.688 55.724 -23.986 1.00 17.93 501 ALA A N 1
ATOM 4502 C CA . ALA A 1 501 ? 4.969 55.003 -22.772 1.00 19.52 501 ALA A CA 1
ATOM 4503 C C . ALA A 1 501 ? 3.952 55.465 -21.737 1.00 20.87 501 ALA A C 1
ATOM 4504 O O . ALA A 1 501 ? 3.450 54.656 -20.963 1.00 28.31 501 ALA A O 1
ATOM 4507 N N . LEU A 1 502 ? 3.600 56.750 -21.753 1.00 22.75 502 LEU A N 1
ATOM 4508 C CA . LEU A 1 502 ? 2.620 57.289 -20.797 1.00 19.89 502 LEU A CA 1
ATOM 4509 C C . LEU A 1 502 ? 1.247 56.795 -21.150 1.00 19.78 502 LEU A C 1
ATOM 4510 O O . LEU A 1 502 ? 0.515 56.326 -20.288 1.00 22.33 502 LEU A O 1
ATOM 4516 N N . GLU A 1 503 ? 0.888 56.931 -22.422 1.00 17.34 503 GLU A N 1
ATOM 4517 C CA . GLU A 1 503 ? -0.404 56.478 -22.914 1.00 15.33 503 GLU A CA 1
ATOM 4518 C C . GLU A 1 503 ? -0.656 54.966 -22.678 1.00 17.62 503 GLU A C 1
ATOM 4519 O O . GLU A 1 503 ? -1.729 54.597 -22.184 1.00 23.77 503 GLU A O 1
ATOM 4526 N N . SER A 1 504 ? 0.318 54.103 -23.002 1.00 15.06 504 SER A N 1
ATOM 4527 C CA . SER A 1 504 ? 0.192 52.649 -22.809 1.00 12.91 504 SER A CA 1
ATOM 4528 C C . SER A 1 504 ? -0.121 52.363 -21.370 1.00 17.36 504 SER A C 1
ATOM 4529 O O . SER A 1 504 ? -1.069 51.632 -21.067 1.00 22.52 504 SER A O 1
ATOM 4534 N N . ALA A 1 505 ? 0.703 52.941 -20.494 1.00 16.70 505 ALA A N 1
ATOM 4535 C CA . ALA A 1 505 ? 0.580 52.793 -19.051 1.00 17.31 505 ALA A CA 1
ATOM 4536 C C . ALA A 1 505 ? -0.801 53.121 -18.556 1.00 20.24 505 ALA A C 1
ATOM 4537 O O . ALA A 1 505 ? -1.325 52.438 -17.683 1.00 25.14 505 ALA A O 1
ATOM 4540 N N . VAL A 1 506 ? -1.365 54.215 -19.065 1.00 24.32 506 VAL A N 1
ATOM 4541 C CA . VAL A 1 506 ? -2.690 54.666 -18.646 1.00 18.33 506 VAL A CA 1
ATOM 4542 C C . VAL A 1 506 ? -3.781 53.758 -19.155 1.00 16.25 506 VAL A C 1
ATOM 4543 O O . VAL A 1 506 ? -4.630 53.326 -18.379 1.00 20.31 506 VAL A O 1
ATOM 4548 N N . GLU A 1 507 ? -3.744 53.431 -20.438 1.00 12.22 507 GLU A N 1
ATOM 4549 C CA . GLU A 1 507 ? -4.739 52.529 -21.002 1.00 12.64 507 GLU A CA 1
ATOM 4550 C C . GLU A 1 507 ? -4.793 51.171 -20.288 1.00 18.04 507 GLU A C 1
ATOM 4551 O O . GLU A 1 507 ? -5.878 50.673 -19.968 1.00 24.51 507 GLU A O 1
ATOM 4558 N N . VAL A 1 508 ? -3.628 50.575 -20.049 1.00 17.13 508 VAL A N 1
ATOM 4559 C CA . VAL A 1 508 ? -3.518 49.306 -19.340 1.00 14.44 508 VAL A CA 1
ATOM 4560 C C . VAL A 1 508 ? -3.890 49.410 -17.833 1.00 13.51 508 VAL A C 1
ATOM 4561 O O . VAL A 1 508 ? -4.523 48.515 -17.280 1.00 20.11 508 VAL A O 1
ATOM 4566 N N . ALA A 1 509 ? -3.494 50.478 -17.161 1.00 9.95 509 ALA A N 1
ATOM 4567 C CA . ALA A 1 509 ? -3.829 50.628 -15.756 1.00 8.00 509 ALA A CA 1
ATOM 4568 C C . ALA A 1 509 ? -5.328 50.728 -15.603 1.00 12.03 509 ALA A C 1
ATOM 4569 O O . ALA A 1 509 ? -5.880 50.215 -14.646 1.00 18.85 509 ALA A O 1
ATOM 4572 N N . THR A 1 510 ? -5.989 51.411 -16.534 1.00 15.41 510 THR A N 1
ATOM 4573 C CA . THR A 1 510 ? -7.447 51.571 -16.508 1.00 17.03 510 THR A CA 1
ATOM 4574 C C . THR A 1 510 ? -8.169 50.243 -16.742 1.00 17.52 510 THR A C 1
ATOM 4575 O O . THR A 1 510 ? -9.134 49.916 -16.068 1.00 17.24 510 THR A O 1
ATOM 4581 N N . MET A 1 511 ? -7.671 49.458 -17.684 1.00 20.15 511 MET A N 1
ATOM 4582 C CA . MET A 1 511 ? -8.256 48.159 -17.983 1.00 16.40 511 MET A CA 1
ATOM 4583 C C . MET A 1 511 ? -8.311 47.300 -16.754 1.00 15.16 511 MET A C 1
ATOM 4584 O O . MET A 1 511 ? -9.320 46.677 -16.461 1.00 22.04 511 MET A O 1
ATOM 4590 N N . ILE A 1 512 ? -7.203 47.280 -16.040 1.00 16.70 512 ILE A N 1
ATOM 4591 C CA . ILE A 1 512 ? -7.060 46.479 -14.844 1.00 20.37 512 ILE A CA 1
ATOM 4592 C C . ILE A 1 512 ? -7.806 47.030 -13.623 1.00 20.33 512 ILE A C 1
ATOM 4593 O O . ILE A 1 512 ? -8.399 46.287 -12.846 1.00 25.83 512 ILE A O 1
ATOM 4599 N N . LEU A 1 513 ? -7.807 48.342 -13.487 1.00 24.02 513 LEU A N 1
ATOM 4600 C CA . LEU A 1 513 ? -8.454 49.030 -12.371 1.00 24.54 513 LEU A CA 1
ATOM 4601 C C . LEU A 1 513 ? -9.977 48.837 -12.391 1.00 24.90 513 LEU A C 1
ATOM 4602 O O . LEU A 1 513 ? -10.634 48.830 -11.341 1.00 28.50 513 LEU A O 1
ATOM 4608 N N . ARG A 1 514 ? -10.521 48.672 -13.592 1.00 23.54 514 ARG A N 1
ATOM 4609 C CA . ARG A 1 514 ? -11.948 48.487 -13.798 1.00 22.96 514 ARG A CA 1
ATOM 4610 C C . ARG A 1 514 ? -12.502 47.098 -13.483 1.00 25.35 514 ARG A C 1
ATOM 4611 O O . ARG A 1 514 ? -13.701 46.938 -13.354 1.00 34.67 514 ARG A O 1
ATOM 4625 N N . ILE A 1 515 ? -11.649 46.090 -13.385 1.00 28.30 515 ILE A N 1
ATOM 4626 C CA . ILE A 1 515 ? -12.086 44.723 -13.099 1.00 24.39 515 ILE A CA 1
ATOM 4627 C C . ILE A 1 515 ? -12.440 44.555 -11.635 1.00 23.86 515 ILE A C 1
ATOM 4628 O O . ILE A 1 515 ? -11.646 44.909 -10.760 1.00 25.70 515 ILE A O 1
ATOM 4634 N N . ASP A 1 516 ? -13.620 44.009 -11.358 1.00 21.73 516 ASP A N 1
ATOM 4635 C CA . ASP A 1 516 ? -13.996 43.769 -9.967 1.00 20.53 516 ASP A CA 1
ATOM 4636 C C . ASP A 1 516 ? -14.261 42.299 -9.742 1.00 21.88 516 ASP A C 1
ATOM 4637 O O . ASP A 1 516 ? -14.668 41.901 -8.670 1.00 30.76 516 ASP A O 1
ATOM 4643 N N . ASP A 1 517 ? -13.979 41.469 -10.725 1.00 22.07 517 ASP A N 1
ATOM 4644 C CA . ASP A 1 517 ? -14.281 40.082 -10.549 1.00 21.51 517 ASP A CA 1
ATOM 4645 C C . ASP A 1 517 ? -13.509 39.334 -11.579 1.00 22.99 517 ASP A C 1
ATOM 4646 O O . ASP A 1 517 ? -13.477 39.730 -12.742 1.00 25.92 517 ASP A O 1
ATOM 4652 N N . VAL A 1 518 ? -12.791 38.311 -11.160 1.00 25.64 518 VAL A N 1
ATOM 4653 C CA . VAL A 1 518 ? -12.075 37.523 -12.145 1.00 30.59 518 VAL A CA 1
ATOM 4654 C C . VAL A 1 518 ? -12.648 36.133 -11.966 1.00 34.09 518 VAL A C 1
ATOM 4655 O O . VAL A 1 518 ? -12.726 35.640 -10.848 1.00 37.09 518 VAL A O 1
ATOM 4660 N N . ILE A 1 519 ? -13.197 35.588 -13.048 1.00 34.68 519 ILE A N 1
ATOM 4661 C CA . ILE A 1 519 ? -13.816 34.279 -13.048 1.00 33.06 519 ILE A CA 1
ATOM 4662 C C . ILE A 1 519 ? -12.969 33.440 -13.959 1.00 31.59 519 ILE A C 1
ATOM 4663 O O . ILE A 1 519 ? -13.181 33.473 -15.160 1.00 33.60 519 ILE A O 1
ATOM 4669 N N . LYS B 2 20 ? 22.178 40.692 -5.205 1.00 68.37 20 LYS B N 1
ATOM 4670 C CA . LYS B 2 20 ? 22.545 40.151 -3.862 1.00 69.28 20 LYS B CA 1
ATOM 4671 C C . LYS B 2 20 ? 22.813 38.637 -3.923 1.00 66.90 20 LYS B C 1
ATOM 4672 O O . LYS B 2 20 ? 23.959 38.222 -4.064 1.00 65.99 20 LYS B O 1
ATOM 4681 N N . ASP B 2 21 ? 21.758 37.825 -3.881 1.00 65.93 21 ASP B N 1
ATOM 4682 C CA . ASP B 2 21 ? 21.891 36.367 -3.927 1.00 63.97 21 ASP B CA 1
ATOM 4683 C C . ASP B 2 21 ? 22.076 35.752 -5.311 1.00 61.34 21 ASP B C 1
ATOM 4684 O O . ASP B 2 21 ? 22.917 34.875 -5.476 1.00 62.71 21 ASP B O 1
ATOM 4690 N N . ALA B 2 22 ? 21.297 36.192 -6.301 1.00 57.78 22 ALA B N 1
ATOM 4691 C CA . ALA B 2 22 ? 21.431 35.657 -7.665 1.00 54.16 22 ALA B CA 1
ATOM 4692 C C . ALA B 2 22 ? 22.891 35.769 -8.074 1.00 51.05 22 ALA B C 1
ATOM 4693 O O . ALA B 2 22 ? 23.436 34.877 -8.733 1.00 51.64 22 ALA B O 1
ATOM 4696 N N . MET B 2 23 ? 23.522 36.845 -7.596 1.00 46.72 23 MET B N 1
ATOM 4697 C CA . MET B 2 23 ? 24.923 37.140 -7.863 1.00 43.83 23 MET B CA 1
ATOM 4698 C C . MET B 2 23 ? 25.802 36.215 -7.046 1.00 37.95 23 MET B C 1
ATOM 4699 O O . MET B 2 23 ? 26.655 35.548 -7.602 1.00 40.23 23 MET B O 1
ATOM 4705 N N . LYS B 2 24 ? 25.579 36.161 -5.738 1.00 34.27 24 LYS B N 1
ATOM 4706 C CA . LYS B 2 24 ? 26.338 35.294 -4.854 1.00 33.52 24 LYS B CA 1
ATOM 4707 C C . LYS B 2 24 ? 26.396 33.882 -5.436 1.00 33.92 24 LYS B C 1
ATOM 4708 O O . LYS B 2 24 ? 27.449 33.264 -5.481 1.00 38.52 24 LYS B O 1
ATOM 4718 N N . GLU B 2 25 ? 25.265 33.398 -5.928 1.00 32.05 25 GLU B N 1
ATOM 4719 C CA . GLU B 2 25 ? 25.166 32.065 -6.493 1.00 32.46 25 GLU B CA 1
ATOM 4720 C C . GLU B 2 25 ? 25.850 31.930 -7.856 1.00 31.12 25 GLU B C 1
ATOM 4721 O O . GLU B 2 25 ? 26.554 30.959 -8.103 1.00 35.52 25 GLU B O 1
ATOM 4728 N N . ASN B 2 26 ? 25.585 32.863 -8.765 1.00 29.74 26 ASN B N 1
ATOM 4729 C CA . ASN B 2 26 ? 26.187 32.848 -10.092 1.00 24.97 26 ASN B CA 1
ATOM 4730 C C . ASN B 2 26 ? 27.704 32.824 -9.988 1.00 26.51 26 ASN B C 1
ATOM 4731 O O . ASN B 2 26 ? 28.378 32.050 -10.659 1.00 27.98 26 ASN B O 1
ATOM 4739 N N . ILE B 2 27 ? 28.233 33.695 -9.142 1.00 27.37 27 ILE B N 1
ATOM 4740 C CA . ILE B 2 27 ? 29.659 33.816 -8.934 1.00 26.24 27 ILE B CA 1
ATOM 4741 C C . ILE B 2 27 ? 30.249 32.539 -8.396 1.00 29.94 27 ILE B C 1
ATOM 4742 O O . ILE B 2 27 ? 31.278 32.091 -8.885 1.00 37.96 27 ILE B O 1
ATOM 4748 N N . GLU B 2 28 ? 29.599 31.924 -7.418 1.00 32.01 28 GLU B N 1
ATOM 4749 C CA . GLU B 2 28 ? 30.117 30.670 -6.878 1.00 32.86 28 GLU B CA 1
ATOM 4750 C C . GLU B 2 28 ? 30.072 29.530 -7.896 1.00 33.19 28 GLU B C 1
ATOM 4751 O O . GLU B 2 28 ? 30.986 28.716 -7.946 1.00 39.16 28 GLU B O 1
ATOM 4758 N N . ALA B 2 29 ? 29.035 29.476 -8.727 1.00 32.49 29 ALA B N 1
ATOM 4759 C CA . ALA B 2 29 ? 28.946 28.445 -9.767 1.00 28.61 29 ALA B CA 1
ATOM 4760 C C . ALA B 2 29 ? 30.156 28.586 -10.706 1.00 31.58 29 ALA B C 1
ATOM 4761 O O . ALA B 2 29 ? 30.829 27.602 -11.049 1.00 31.51 29 ALA B O 1
ATOM 4764 N N . ALA B 2 30 ? 30.422 29.831 -11.100 1.00 30.03 30 ALA B N 1
ATOM 4765 C CA . ALA B 2 30 ? 31.522 30.186 -11.983 1.00 24.63 30 ALA B CA 1
ATOM 4766 C C . ALA B 2 30 ? 32.882 29.798 -11.388 1.00 21.44 30 ALA B C 1
ATOM 4767 O O . ALA B 2 30 ? 33.672 29.084 -12.001 1.00 26.41 30 ALA B O 1
ATOM 4770 N N . ILE B 2 31 ? 33.163 30.273 -10.193 1.00 16.73 31 ILE B N 1
ATOM 4771 C CA . ILE B 2 31 ? 34.423 29.954 -9.549 1.00 19.83 31 ILE B CA 1
ATOM 4772 C C . ILE B 2 31 ? 34.667 28.455 -9.455 1.00 22.25 31 ILE B C 1
ATOM 4773 O O . ILE B 2 31 ? 35.802 27.999 -9.550 1.00 26.21 31 ILE B O 1
ATOM 4779 N N . ALA B 2 32 ? 33.593 27.694 -9.299 1.00 25.06 32 ALA B N 1
ATOM 4780 C CA . ALA B 2 32 ? 33.681 26.251 -9.228 1.00 22.69 32 ALA B CA 1
ATOM 4781 C C . ALA B 2 32 ? 34.331 25.723 -10.506 1.00 22.10 32 ALA B C 1
ATOM 4782 O O . ALA B 2 32 ? 35.200 24.869 -10.453 1.00 29.79 32 ALA B O 1
ATOM 4785 N N . ILE B 2 33 ? 33.921 26.216 -11.660 1.00 23.57 33 ILE B N 1
ATOM 4786 C CA . ILE B 2 33 ? 34.540 25.771 -12.900 1.00 23.86 33 ILE B CA 1
ATOM 4787 C C . ILE B 2 33 ? 36.027 26.135 -12.889 1.00 28.22 33 ILE B C 1
ATOM 4788 O O . ILE B 2 33 ? 36.875 25.323 -13.253 1.00 27.71 33 ILE B O 1
ATOM 4794 N N . SER B 2 34 ? 36.337 27.348 -12.436 1.00 30.61 34 SER B N 1
ATOM 4795 C CA . SER B 2 34 ? 37.721 27.824 -12.355 1.00 31.38 34 SER B CA 1
ATOM 4796 C C . SER B 2 34 ? 38.620 26.918 -11.560 1.00 32.90 34 SER B C 1
ATOM 4797 O O . SER B 2 34 ? 39.804 26.817 -11.833 1.00 39.59 34 SER B O 1
ATOM 4802 N N . ASN B 2 35 ? 38.090 26.333 -10.505 1.00 33.92 35 ASN B N 1
ATOM 4803 C CA . ASN B 2 35 ? 38.899 25.457 -9.691 1.00 35.28 35 ASN B CA 1
ATOM 4804 C C . ASN B 2 35 ? 38.990 24.016 -10.188 1.00 36.83 35 ASN B C 1
ATOM 4805 O O . ASN B 2 35 ? 39.962 23.324 -9.902 1.00 44.72 35 ASN B O 1
ATOM 4813 N N . SER B 2 36 ? 38.041 23.580 -11.002 1.00 34.53 36 SER B N 1
ATOM 4814 C CA . SER B 2 36 ? 38.091 22.217 -11.513 1.00 36.08 36 SER B CA 1
ATOM 4815 C C . SER B 2 36 ? 39.149 22.098 -12.600 1.00 36.74 36 SER B C 1
ATOM 4816 O O . SER B 2 36 ? 39.466 21.002 -13.065 1.00 43.84 36 SER B O 1
ATOM 4821 N N . VAL B 2 37 ? 39.715 23.236 -12.973 1.00 33.98 37 VAL B N 1
ATOM 4822 C CA . VAL B 2 37 ? 40.715 23.313 -14.025 1.00 26.02 37 VAL B CA 1
ATOM 4823 C C . VAL B 2 37 ? 42.072 23.809 -13.509 1.00 23.75 37 VAL B C 1
ATOM 4824 O O . VAL B 2 37 ? 43.108 23.457 -14.043 1.00 27.03 37 VAL B O 1
ATOM 4829 N N . ARG B 2 38 ? 42.063 24.532 -12.398 1.00 20.45 38 ARG B N 1
ATOM 4830 C CA . ARG B 2 38 ? 43.267 25.102 -11.815 1.00 17.27 38 ARG B CA 1
ATOM 4831 C C . ARG B 2 38 ? 44.483 24.199 -11.692 1.00 19.83 38 ARG B C 1
ATOM 4832 O O . ARG B 2 38 ? 45.581 24.593 -12.073 1.00 23.70 38 ARG B O 1
ATOM 4846 N N . SER B 2 39 ? 44.301 22.975 -11.208 1.00 23.64 39 SER B N 1
ATOM 4847 C CA . SER B 2 39 ? 45.432 22.044 -11.027 1.00 23.33 39 SER B CA 1
ATOM 4848 C C . SER B 2 39 ? 46.026 21.471 -12.303 1.00 24.84 39 SER B C 1
ATOM 4849 O O . SER B 2 39 ? 46.923 20.625 -12.260 1.00 30.62 39 SER B O 1
ATOM 4854 N N . SER B 2 40 ? 45.513 21.870 -13.446 1.00 23.32 40 SER B N 1
ATOM 4855 C CA . SER B 2 40 ? 46.065 21.326 -14.653 1.00 25.95 40 SER B CA 1
ATOM 4856 C C . SER B 2 40 ? 47.003 22.309 -15.317 1.00 24.26 40 SER B C 1
ATOM 4857 O O . SER B 2 40 ? 47.620 21.992 -16.320 1.00 31.28 40 SER B O 1
ATOM 4862 N N . LEU B 2 41 ? 47.183 23.473 -14.723 1.00 27.18 41 LEU B N 1
ATOM 4863 C CA . LEU B 2 41 ? 48.056 24.466 -15.326 1.00 27.64 41 LEU B CA 1
ATOM 4864 C C . LEU B 2 41 ? 49.556 24.250 -15.113 1.00 33.16 41 LEU B C 1
ATOM 4865 O O . LEU B 2 41 ? 50.021 24.150 -13.971 1.00 38.63 41 LEU B O 1
ATOM 4871 N N . GLY B 2 42 ? 50.309 24.141 -16.206 1.00 27.94 42 GLY B N 1
ATOM 4872 C CA . GLY B 2 42 ? 51.750 24.032 -16.064 1.00 30.39 42 GLY B CA 1
ATOM 4873 C C . GLY B 2 42 ? 52.432 22.685 -16.080 1.00 29.80 42 GLY B C 1
ATOM 4874 O O . GLY B 2 42 ? 51.767 21.660 -16.192 1.00 30.27 42 GLY B O 1
ATOM 4876 N N . PRO B 2 43 ? 53.774 22.669 -15.909 1.00 28.65 43 PRO B N 1
ATOM 4877 C CA . PRO B 2 43 ? 54.717 21.537 -15.884 1.00 28.18 43 PRO B CA 1
ATOM 4878 C C . PRO B 2 43 ? 54.470 20.545 -14.761 1.00 28.51 43 PRO B C 1
ATOM 4879 O O . PRO B 2 43 ? 54.971 19.419 -14.791 1.00 36.30 43 PRO B O 1
ATOM 4883 N N . ARG B 2 44 ? 53.789 21.002 -13.720 1.00 27.27 44 ARG B N 1
ATOM 4884 C CA . ARG B 2 44 ? 53.443 20.138 -12.604 1.00 25.27 44 ARG B CA 1
ATOM 4885 C C . ARG B 2 44 ? 51.904 19.996 -12.577 1.00 25.13 44 ARG B C 1
ATOM 4886 O O . ARG B 2 44 ? 51.304 19.678 -11.546 1.00 28.39 44 ARG B O 1
ATOM 4900 N N . GLY B 2 45 ? 51.282 20.211 -13.732 1.00 20.65 45 GLY B N 1
ATOM 4901 C CA . GLY B 2 45 ? 49.848 20.127 -13.834 1.00 22.16 45 GLY B CA 1
ATOM 4902 C C . GLY B 2 45 ? 49.395 18.703 -14.000 1.00 25.75 45 GLY B C 1
ATOM 4903 O O . GLY B 2 45 ? 50.121 17.877 -14.556 1.00 27.64 45 GLY B O 1
ATOM 4905 N N . MET B 2 46 ? 48.192 18.429 -13.501 1.00 24.42 46 MET B N 1
ATOM 4906 C CA . MET B 2 46 ? 47.588 17.112 -13.553 1.00 18.02 46 MET B CA 1
ATOM 4907 C C . MET B 2 46 ? 46.529 17.076 -14.645 1.00 17.11 46 MET B C 1
ATOM 4908 O O . MET B 2 46 ? 46.184 18.107 -15.217 1.00 18.91 46 MET B O 1
ATOM 4914 N N . ASP B 2 47 ? 46.024 15.890 -14.950 1.00 15.67 47 ASP B N 1
ATOM 4915 C CA . ASP B 2 47 ? 44.995 15.741 -15.967 1.00 15.89 47 ASP B CA 1
ATOM 4916 C C . ASP B 2 47 ? 43.689 15.392 -15.316 1.00 15.33 47 ASP B C 1
ATOM 4917 O O . ASP B 2 47 ? 43.640 15.073 -14.113 1.00 12.55 47 ASP B O 1
ATOM 4923 N N . LYS B 2 48 ? 42.649 15.369 -16.142 1.00 15.70 48 LYS B N 1
ATOM 4924 C CA . LYS B 2 48 ? 41.305 15.032 -15.692 1.00 18.20 48 LYS B CA 1
ATOM 4925 C C . LYS B 2 48 ? 40.733 13.835 -16.454 1.00 18.02 48 LYS B C 1
ATOM 4926 O O . LYS B 2 48 ? 41.000 13.648 -17.654 1.00 17.13 48 LYS B O 1
ATOM 4936 N N . MET B 2 49 ? 39.959 13.016 -15.753 1.00 17.29 49 MET B N 1
ATOM 4937 C CA . MET B 2 49 ? 39.298 11.891 -16.393 1.00 21.29 49 MET B CA 1
ATOM 4938 C C . MET B 2 49 ? 37.856 12.326 -16.431 1.00 23.26 49 MET B C 1
ATOM 4939 O O . MET B 2 49 ? 37.290 12.651 -15.393 1.00 24.38 49 MET B O 1
ATOM 4945 N N . LEU B 2 50 ? 37.265 12.355 -17.614 1.00 26.04 50 LEU B N 1
ATOM 4946 C CA . LEU B 2 50 ? 35.874 12.749 -17.756 1.00 27.43 50 LEU B CA 1
ATOM 4947 C C . LEU B 2 50 ? 35.037 11.600 -18.329 1.00 30.89 50 LEU B C 1
ATOM 4948 O O . LEU B 2 50 ? 35.199 11.237 -19.497 1.00 34.32 50 LEU B O 1
ATOM 4954 N N . VAL B 2 51 ? 34.158 11.020 -17.514 1.00 33.45 51 VAL B N 1
ATOM 4955 C CA . VAL B 2 51 ? 33.294 9.920 -17.976 1.00 37.87 51 VAL B CA 1
ATOM 4956 C C . VAL B 2 51 ? 31.856 10.389 -18.251 1.00 42.35 51 VAL B C 1
ATOM 4957 O O . VAL B 2 51 ? 31.206 10.937 -17.357 1.00 47.39 51 VAL B O 1
ATOM 4962 N N . ASP B 2 52 ? 31.337 10.166 -19.455 1.00 47.08 52 ASP B N 1
ATOM 4963 C CA . ASP B 2 52 ? 29.960 10.586 -19.724 1.00 49.71 52 ASP B CA 1
ATOM 4964 C C . ASP B 2 52 ? 28.881 9.534 -19.367 1.00 55.25 52 ASP B C 1
ATOM 4965 O O . ASP B 2 52 ? 29.188 8.428 -18.882 1.00 53.99 52 ASP B O 1
ATOM 4971 N N . SER B 2 53 ? 27.622 9.894 -19.610 1.00 62.76 53 SER B N 1
ATOM 4972 C CA . SER B 2 53 ? 26.471 9.031 -19.331 1.00 66.16 53 SER B CA 1
ATOM 4973 C C . SER B 2 53 ? 26.482 7.790 -20.213 1.00 67.77 53 SER B C 1
ATOM 4974 O O . SER B 2 53 ? 26.099 6.702 -19.785 1.00 70.39 53 SER B O 1
ATOM 4979 N N . LEU B 2 54 ? 26.943 7.964 -21.446 1.00 68.14 54 LEU B N 1
ATOM 4980 C CA . LEU B 2 54 ? 27.044 6.861 -22.398 1.00 68.66 54 LEU B CA 1
ATOM 4981 C C . LEU B 2 54 ? 28.276 6.014 -22.062 1.00 66.50 54 LEU B C 1
ATOM 4982 O O . LEU B 2 54 ? 28.573 5.049 -22.766 1.00 67.77 54 LEU B O 1
ATOM 4988 N N . GLY B 2 55 ? 29.019 6.432 -21.032 1.00 63.00 55 GLY B N 1
ATOM 4989 C CA . GLY B 2 55 ? 30.211 5.726 -20.595 1.00 58.17 55 GLY B CA 1
ATOM 4990 C C . GLY B 2 55 ? 31.528 6.106 -21.258 1.00 56.74 55 GLY B C 1
ATOM 4991 O O . GLY B 2 55 ? 32.566 5.527 -20.919 1.00 57.22 55 GLY B O 1
ATOM 4993 N N . ASP B 2 56 ? 31.494 7.031 -22.222 1.00 52.45 56 ASP B N 1
ATOM 4994 C CA . ASP B 2 56 ? 32.703 7.477 -22.928 1.00 48.91 56 ASP B CA 1
ATOM 4995 C C . ASP B 2 56 ? 33.685 8.098 -21.966 1.00 42.56 56 ASP B C 1
ATOM 4996 O O . ASP B 2 56 ? 33.282 8.879 -21.101 1.00 40.07 56 ASP B O 1
ATOM 5002 N N . ILE B 2 57 ? 34.971 7.793 -22.149 1.00 36.53 57 ILE B N 1
ATOM 5003 C CA . ILE B 2 57 ? 36.016 8.327 -21.273 1.00 28.48 57 ILE B CA 1
ATOM 5004 C C . ILE B 2 57 ? 37.028 9.168 -22.024 1.00 26.50 57 ILE B C 1
ATOM 5005 O O . ILE B 2 57 ? 37.445 8.816 -23.132 1.00 27.96 57 ILE B O 1
ATOM 5011 N N . VAL B 2 58 ? 37.397 10.290 -21.427 1.00 26.28 58 VAL B N 1
ATOM 5012 C CA . VAL B 2 58 ? 38.385 11.204 -21.996 1.00 27.23 58 VAL B CA 1
ATOM 5013 C C . VAL B 2 58 ? 39.267 11.659 -20.830 1.00 27.02 58 VAL B C 1
ATOM 5014 O O . VAL B 2 58 ? 38.780 12.123 -19.792 1.00 25.06 58 VAL B O 1
ATOM 5019 N N . ILE B 2 59 ? 40.549 11.338 -20.945 1.00 28.53 59 ILE B N 1
ATOM 5020 C CA . ILE B 2 59 ? 41.535 11.692 -19.939 1.00 29.95 59 ILE B CA 1
ATOM 5021 C C . ILE B 2 59 ? 42.414 12.716 -20.627 1.00 30.69 59 ILE B C 1
ATOM 5022 O O . ILE B 2 59 ? 43.045 12.397 -21.626 1.00 33.43 59 ILE B O 1
ATOM 5028 N N . THR B 2 60 ? 42.438 13.947 -20.128 1.00 30.67 60 THR B N 1
ATOM 5029 C CA . THR B 2 60 ? 43.231 14.984 -20.779 1.00 28.56 60 THR B CA 1
ATOM 5030 C C . THR B 2 60 ? 43.712 16.128 -19.879 1.00 27.83 60 THR B C 1
ATOM 5031 O O . THR B 2 60 ? 43.374 16.222 -18.690 1.00 27.16 60 THR B O 1
ATOM 5037 N N . ASN B 2 61 ? 44.579 16.949 -20.456 1.00 27.48 61 ASN B N 1
ATOM 5038 C CA . ASN B 2 61 ? 45.123 18.110 -19.781 1.00 25.78 61 ASN B CA 1
ATOM 5039 C C . ASN B 2 61 ? 44.625 19.330 -20.526 1.00 25.47 61 ASN B C 1
ATOM 5040 O O . ASN B 2 61 ? 44.656 20.438 -20.019 1.00 30.03 61 ASN B O 1
ATOM 5048 N N . ASP B 2 62 ? 44.100 19.095 -21.717 1.00 25.48 62 ASP B N 1
ATOM 5049 C CA . ASP B 2 62 ? 43.610 20.150 -22.563 1.00 26.96 62 ASP B CA 1
ATOM 5050 C C . ASP B 2 62 ? 42.400 20.862 -21.953 1.00 26.77 62 ASP B C 1
ATOM 5051 O O . ASP B 2 62 ? 41.317 20.300 -21.876 1.00 32.62 62 ASP B O 1
ATOM 5057 N N . GLY B 2 63 ? 42.584 22.116 -21.551 1.00 26.08 63 GLY B N 1
ATOM 5058 C CA . GLY B 2 63 ? 41.511 22.888 -20.945 1.00 23.69 63 GLY B CA 1
ATOM 5059 C C . GLY B 2 63 ? 40.295 23.151 -21.814 1.00 23.74 63 GLY B C 1
ATOM 5060 O O . GLY B 2 63 ? 39.239 23.487 -21.304 1.00 29.88 63 GLY B O 1
ATOM 5062 N N . VAL B 2 64 ? 40.445 23.052 -23.125 1.00 22.96 64 VAL B N 1
ATOM 5063 C CA . VAL B 2 64 ? 39.337 23.264 -24.045 1.00 23.86 64 VAL B CA 1
ATOM 5064 C C . VAL B 2 64 ? 38.473 21.993 -24.055 1.00 29.85 64 VAL B C 1
ATOM 5065 O O . VAL B 2 64 ? 37.240 22.075 -24.066 1.00 33.55 64 VAL B O 1
ATOM 5070 N N . THR B 2 65 ? 39.124 20.824 -24.026 1.00 29.42 65 THR B N 1
ATOM 5071 C CA . THR B 2 65 ? 38.436 19.535 -24.007 1.00 24.23 65 THR B CA 1
ATOM 5072 C C . THR B 2 65 ? 37.751 19.323 -22.661 1.00 25.37 65 THR B C 1
ATOM 5073 O O . THR B 2 65 ? 36.632 18.821 -22.590 1.00 26.96 65 THR B O 1
ATOM 5079 N N . ILE B 2 66 ? 38.439 19.673 -21.585 1.00 23.75 66 ILE B N 1
ATOM 5080 C CA . ILE B 2 66 ? 37.867 19.520 -20.256 1.00 23.78 66 ILE B CA 1
ATOM 5081 C C . ILE B 2 66 ? 36.555 20.282 -20.148 1.00 28.84 66 ILE B C 1
ATOM 5082 O O . ILE B 2 66 ? 35.545 19.727 -19.736 1.00 29.44 66 ILE B O 1
ATOM 5088 N N . LEU B 2 67 ? 36.586 21.552 -20.546 1.00 35.82 67 LEU B N 1
ATOM 5089 C CA . LEU B 2 67 ? 35.425 22.451 -20.520 1.00 35.20 67 LEU B CA 1
ATOM 5090 C C . LEU B 2 67 ? 34.274 21.982 -21.426 1.00 35.94 67 LEU B C 1
ATOM 5091 O O . LEU B 2 67 ? 33.107 21.989 -21.007 1.00 34.71 67 LEU B O 1
ATOM 5097 N N . LYS B 2 68 ? 34.608 21.616 -22.666 1.00 37.09 68 LYS B N 1
ATOM 5098 C CA . LYS B 2 68 ? 33.631 21.112 -23.634 1.00 38.03 68 LYS B CA 1
ATOM 5099 C C . LYS B 2 68 ? 33.052 19.811 -23.149 1.00 37.11 68 LYS B C 1
ATOM 5100 O O . LYS B 2 68 ? 31.995 19.396 -23.594 1.00 40.54 68 LYS B O 1
ATOM 5110 N N . GLU B 2 69 ? 33.802 19.125 -22.305 1.00 37.08 69 GLU B N 1
ATOM 5111 C CA . GLU B 2 69 ? 33.374 17.859 -21.792 1.00 35.10 69 GLU B CA 1
ATOM 5112 C C . GLU B 2 69 ? 32.530 17.936 -20.565 1.00 38.31 69 GLU B C 1
ATOM 5113 O O . GLU B 2 69 ? 31.433 17.408 -20.551 1.00 43.21 69 GLU B O 1
ATOM 5120 N N . MET B 2 70 ? 33.023 18.587 -19.524 1.00 42.97 70 MET B N 1
ATOM 5121 C CA . MET B 2 70 ? 32.265 18.624 -18.290 1.00 46.38 70 MET B CA 1
ATOM 5122 C C . MET B 2 70 ? 30.826 19.057 -18.436 1.00 49.72 70 MET B C 1
ATOM 5123 O O . MET B 2 70 ? 30.493 19.924 -19.247 1.00 53.53 70 MET B O 1
ATOM 5129 N N . ASP B 2 71 ? 29.971 18.323 -17.729 1.00 55.40 71 ASP B N 1
ATOM 5130 C CA . ASP B 2 71 ? 28.534 18.543 -17.716 1.00 57.06 71 ASP B CA 1
ATOM 5131 C C . ASP B 2 71 ? 28.217 19.608 -16.693 1.00 54.34 71 ASP B C 1
ATOM 5132 O O . ASP B 2 71 ? 28.119 19.317 -15.503 1.00 55.42 71 ASP B O 1
ATOM 5138 N N . VAL B 2 72 ? 28.109 20.845 -17.164 1.00 52.91 72 VAL B N 1
ATOM 5139 C CA . VAL B 2 72 ? 27.801 21.989 -16.319 1.00 50.08 72 VAL B CA 1
ATOM 5140 C C . VAL B 2 72 ? 26.306 22.179 -16.434 1.00 51.43 72 VAL B C 1
ATOM 5141 O O . VAL B 2 72 ? 25.755 22.088 -17.535 1.00 51.41 72 VAL B O 1
ATOM 5146 N N . GLU B 2 73 ? 25.645 22.370 -15.297 1.00 54.35 73 GLU B N 1
ATOM 5147 C CA . GLU B 2 73 ? 24.187 22.554 -15.268 1.00 59.26 73 GLU B CA 1
ATOM 5148 C C . GLU B 2 73 ? 23.791 24.006 -15.064 1.00 50.66 73 GLU B C 1
ATOM 5149 O O . GLU B 2 73 ? 22.922 24.528 -15.750 1.00 52.92 73 GLU B O 1
ATOM 5156 N N . HIS B 2 74 ? 24.406 24.625 -14.066 1.00 41.42 74 HIS B N 1
ATOM 5157 C CA . HIS B 2 74 ? 24.141 25.999 -13.713 1.00 32.16 74 HIS B CA 1
ATOM 5158 C C . HIS B 2 74 ? 24.373 26.885 -14.910 1.00 32.01 74 HIS B C 1
ATOM 5159 O O . HIS B 2 74 ? 25.408 26.782 -15.569 1.00 33.47 74 HIS B O 1
ATOM 5169 N N . PRO B 2 75 ? 23.411 27.766 -15.221 1.00 31.27 75 PRO B N 1
ATOM 5170 C CA . PRO B 2 75 ? 23.531 28.675 -16.368 1.00 29.85 75 PRO B CA 1
ATOM 5171 C C . PRO B 2 75 ? 24.747 29.603 -16.315 1.00 29.07 75 PRO B C 1
ATOM 5172 O O . PRO B 2 75 ? 25.328 29.932 -17.350 1.00 31.51 75 PRO B O 1
ATOM 5176 N N . ALA B 2 76 ? 25.167 29.969 -15.106 1.00 29.26 76 ALA B N 1
ATOM 5177 C CA . ALA B 2 76 ? 26.355 30.811 -14.916 1.00 29.21 76 ALA B CA 1
ATOM 5178 C C . ALA B 2 76 ? 27.572 30.011 -15.371 1.00 31.39 76 ALA B C 1
ATOM 5179 O O . ALA B 2 76 ? 28.434 30.528 -16.082 1.00 37.65 76 ALA B O 1
ATOM 5182 N N . ALA B 2 77 ? 27.638 28.748 -14.957 1.00 26.22 77 ALA B N 1
ATOM 5183 C CA . ALA B 2 77 ? 28.728 27.886 -15.359 1.00 23.91 77 ALA B CA 1
ATOM 5184 C C . ALA B 2 77 ? 28.725 27.699 -16.882 1.00 25.16 77 ALA B C 1
ATOM 5185 O O . ALA B 2 77 ? 29.765 27.783 -17.514 1.00 28.98 77 ALA B O 1
ATOM 5188 N N . LYS B 2 78 ? 27.568 27.474 -17.488 1.00 21.91 78 LYS B N 1
ATOM 5189 C CA . LYS B 2 78 ? 27.539 27.314 -18.935 1.00 22.21 78 LYS B CA 1
ATOM 5190 C C . LYS B 2 78 ? 28.128 28.536 -19.627 1.00 26.66 78 LYS B C 1
ATOM 5191 O O . LYS B 2 78 ? 28.807 28.405 -20.643 1.00 28.76 78 LYS B O 1
ATOM 5201 N N . MET B 2 79 ? 27.843 29.731 -19.106 1.00 29.99 79 MET B N 1
ATOM 5202 C CA . MET B 2 79 ? 28.368 30.962 -19.713 1.00 29.02 79 MET B CA 1
ATOM 5203 C C . MET B 2 79 ? 29.862 31.118 -19.474 1.00 26.19 79 MET B C 1
ATOM 5204 O O . MET B 2 79 ? 30.611 31.542 -20.345 1.00 26.97 79 MET B O 1
ATOM 5210 N N . MET B 2 80 ? 30.288 30.810 -18.268 1.00 25.26 80 MET B N 1
ATOM 5211 C CA . MET B 2 80 ? 31.685 30.894 -17.932 1.00 25.40 80 MET B CA 1
ATOM 5212 C C . MET B 2 80 ? 32.434 30.054 -18.952 1.00 26.57 80 MET B C 1
ATOM 5213 O O . MET B 2 80 ? 33.374 30.508 -19.557 1.00 32.30 80 MET B O 1
ATOM 5219 N N . VAL B 2 81 ? 31.958 28.839 -19.180 1.00 27.88 81 VAL B N 1
ATOM 5220 C CA . VAL B 2 81 ? 32.557 27.908 -20.126 1.00 27.89 81 VAL B CA 1
ATOM 5221 C C . VAL B 2 81 ? 32.566 28.489 -21.547 1.00 33.86 81 VAL B C 1
ATOM 5222 O O . VAL B 2 81 ? 33.603 28.532 -22.199 1.00 39.03 81 VAL B O 1
ATOM 5227 N N . GLU B 2 82 ? 31.411 28.942 -22.023 1.00 39.64 82 GLU B N 1
ATOM 5228 C CA . GLU B 2 82 ? 31.299 29.497 -23.371 1.00 42.60 82 GLU B CA 1
ATOM 5229 C C . GLU B 2 82 ? 32.190 30.701 -23.621 1.00 40.46 82 GLU B C 1
ATOM 5230 O O . GLU B 2 82 ? 32.967 30.716 -24.554 1.00 39.34 82 GLU B O 1
ATOM 5237 N N . VAL B 2 83 ? 32.069 31.716 -22.783 1.00 43.23 83 VAL B N 1
ATOM 5238 C CA . VAL B 2 83 ? 32.857 32.933 -22.939 1.00 49.53 83 VAL B CA 1
ATOM 5239 C C . VAL B 2 83 ? 34.361 32.735 -22.698 1.00 52.71 83 VAL B C 1
ATOM 5240 O O . VAL B 2 83 ? 35.192 33.216 -23.487 1.00 56.00 83 VAL B O 1
ATOM 5245 N N . SER B 2 84 ? 34.700 32.018 -21.621 1.00 53.34 84 SER B N 1
ATOM 5246 C CA . SER B 2 84 ? 36.088 31.751 -21.247 1.00 50.35 84 SER B CA 1
ATOM 5247 C C . SER B 2 84 ? 36.802 30.900 -22.258 1.00 51.20 84 SER B C 1
ATOM 5248 O O . SER B 2 84 ? 38.019 30.900 -22.298 1.00 54.43 84 SER B O 1
ATOM 5253 N N . LYS B 2 85 ? 36.054 30.202 -23.099 1.00 53.76 85 LYS B N 1
ATOM 5254 C CA . LYS B 2 85 ? 36.643 29.322 -24.087 1.00 56.17 85 LYS B CA 1
ATOM 5255 C C . LYS B 2 85 ? 37.754 29.896 -24.979 1.00 60.62 85 LYS B C 1
ATOM 5256 O O . LYS B 2 85 ? 38.299 29.152 -25.788 1.00 69.30 85 LYS B O 1
ATOM 5266 N N . THR B 2 86 ? 38.098 31.184 -24.862 1.00 60.20 86 THR B N 1
ATOM 5267 C CA . THR B 2 86 ? 39.179 31.791 -25.686 1.00 60.99 86 THR B CA 1
ATOM 5268 C C . THR B 2 86 ? 38.982 31.442 -27.166 1.00 61.31 86 THR B C 1
ATOM 5269 O O . THR B 2 86 ? 39.839 31.666 -28.008 1.00 59.32 86 THR B O 1
ATOM 5275 N N . GLN B 2 87 ? 37.746 31.067 -27.468 1.00 67.46 87 GLN B N 1
ATOM 5276 C CA . GLN B 2 87 ? 37.296 30.651 -28.784 1.00 74.60 87 GLN B CA 1
ATOM 5277 C C . GLN B 2 87 ? 38.090 31.146 -29.995 1.00 77.43 87 GLN B C 1
ATOM 5278 O O . GLN B 2 87 ? 38.360 30.370 -30.921 1.00 77.32 87 GLN B O 1
ATOM 5287 N N . ASP B 2 88 ? 38.492 32.418 -29.966 1.00 78.57 88 ASP B N 1
ATOM 5288 C CA . ASP B 2 88 ? 39.228 33.019 -31.070 1.00 79.13 88 ASP B CA 1
ATOM 5289 C C . ASP B 2 88 ? 40.403 32.169 -31.553 1.00 77.82 88 ASP B C 1
ATOM 5290 O O . ASP B 2 88 ? 40.734 32.186 -32.737 1.00 82.90 88 ASP B O 1
ATOM 5296 N N . SER B 2 89 ? 41.026 31.425 -30.651 1.00 73.20 89 SER B N 1
ATOM 5297 C CA . SER B 2 89 ? 42.144 30.565 -31.011 1.00 71.99 89 SER B CA 1
ATOM 5298 C C . SER B 2 89 ? 42.369 29.601 -29.862 1.00 74.41 89 SER B C 1
ATOM 5299 O O . SER B 2 89 ? 42.047 29.911 -28.722 1.00 75.41 89 SER B O 1
ATOM 5304 N N . PHE B 2 90 ? 42.868 28.408 -30.165 1.00 79.37 90 PHE B N 1
ATOM 5305 C CA . PHE B 2 90 ? 43.143 27.409 -29.124 1.00 82.47 90 PHE B CA 1
ATOM 5306 C C . PHE B 2 90 ? 44.620 27.018 -29.170 1.00 82.08 90 PHE B C 1
ATOM 5307 O O . PHE B 2 90 ? 44.998 25.878 -29.488 1.00 82.51 90 PHE B O 1
ATOM 5316 N N . VAL B 2 91 ? 45.433 28.035 -28.888 1.00 78.33 91 VAL B N 1
ATOM 5317 C CA . VAL B 2 91 ? 46.884 27.971 -28.870 1.00 73.66 91 VAL B CA 1
ATOM 5318 C C . VAL B 2 91 ? 47.354 27.774 -27.435 1.00 71.40 91 VAL B C 1
ATOM 5319 O O . VAL B 2 91 ? 46.982 28.554 -26.557 1.00 72.80 91 VAL B O 1
ATOM 5324 N N . GLY B 2 92 ? 48.176 26.756 -27.196 1.00 68.43 92 GLY B N 1
ATOM 5325 C CA . GLY B 2 92 ? 48.670 26.517 -25.851 1.00 69.38 92 GLY B CA 1
ATOM 5326 C C . GLY B 2 92 ? 47.538 26.462 -24.834 1.00 70.52 92 GLY B C 1
ATOM 5327 O O . GLY B 2 92 ? 46.420 26.031 -25.164 1.00 71.48 92 GLY B O 1
ATOM 5329 N N . ASP B 2 93 ? 47.808 26.944 -23.616 1.00 67.18 93 ASP B N 1
ATOM 5330 C CA . ASP B 2 93 ? 46.818 26.954 -22.528 1.00 60.83 93 ASP B CA 1
ATOM 5331 C C . ASP B 2 93 ? 46.086 28.290 -22.319 1.00 54.70 93 ASP B C 1
ATOM 5332 O O . ASP B 2 93 ? 45.916 28.753 -21.184 1.00 55.91 93 ASP B O 1
ATOM 5338 N N . GLY B 2 94 ? 45.624 28.881 -23.414 1.00 45.84 94 GLY B N 1
ATOM 5339 C CA . GLY B 2 94 ? 44.920 30.141 -23.337 1.00 39.32 94 GLY B CA 1
ATOM 5340 C C . GLY B 2 94 ? 43.620 30.015 -22.577 1.00 35.02 94 GLY B C 1
ATOM 5341 O O . GLY B 2 94 ? 43.311 30.863 -21.743 1.00 37.28 94 GLY B O 1
ATOM 5343 N N . THR B 2 95 ? 42.881 28.938 -22.825 1.00 30.33 95 THR B N 1
ATOM 5344 C CA . THR B 2 95 ? 41.590 28.716 -22.173 1.00 25.95 95 THR B CA 1
ATOM 5345 C C . THR B 2 95 ? 41.680 28.417 -20.679 1.00 27.13 95 THR B C 1
ATOM 5346 O O . THR B 2 95 ? 40.866 28.909 -19.904 1.00 26.76 95 THR B O 1
ATOM 5352 N N . THR B 2 96 ? 42.652 27.594 -20.276 1.00 26.67 96 THR B N 1
ATOM 5353 C CA . THR B 2 96 ? 42.855 27.273 -18.863 1.00 22.27 96 THR B CA 1
ATOM 5354 C C . THR B 2 96 ? 43.276 28.553 -18.132 1.00 22.82 96 THR B C 1
ATOM 5355 O O . THR B 2 96 ? 42.801 28.847 -17.036 1.00 27.16 96 THR B O 1
ATOM 5361 N N . THR B 2 97 ? 44.162 29.321 -18.756 1.00 23.69 97 THR B N 1
ATOM 5362 C CA . THR B 2 97 ? 44.623 30.581 -18.196 1.00 18.69 97 THR B CA 1
ATOM 5363 C C . THR B 2 97 ? 43.444 31.561 -18.098 1.00 18.31 97 THR B C 1
ATOM 5364 O O . THR B 2 97 ? 43.215 32.140 -17.042 1.00 24.11 97 THR B O 1
ATOM 5370 N N . ALA B 2 98 ? 42.661 31.705 -19.167 1.00 17.84 98 ALA B N 1
ATOM 5371 C CA . ALA B 2 98 ? 41.481 32.585 -19.157 1.00 15.85 98 ALA B CA 1
ATOM 5372 C C . ALA B 2 98 ? 40.547 32.256 -17.998 1.00 15.54 98 ALA B C 1
ATOM 5373 O O . ALA B 2 98 ? 40.189 33.130 -17.214 1.00 20.62 98 ALA B O 1
ATOM 5376 N N . VAL B 2 99 ? 40.168 30.985 -17.893 1.00 16.75 99 VAL B N 1
ATOM 5377 C CA . VAL B 2 99 ? 39.275 30.486 -16.851 1.00 11.52 99 VAL B CA 1
ATOM 5378 C C . VAL B 2 99 ? 39.808 30.769 -15.453 1.00 15.87 99 VAL B C 1
ATOM 5379 O O . VAL B 2 99 ? 39.066 31.164 -14.564 1.00 21.34 99 VAL B O 1
ATOM 5384 N N . ILE B 2 100 ? 41.091 30.525 -15.234 1.00 19.08 100 ILE B N 1
ATOM 5385 C CA . ILE B 2 100 ? 41.697 30.779 -13.925 1.00 18.52 100 ILE B CA 1
ATOM 5386 C C . ILE B 2 100 ? 41.584 32.272 -13.551 1.00 18.08 100 ILE B C 1
ATOM 5387 O O . ILE B 2 100 ? 41.246 32.616 -12.413 1.00 22.19 100 ILE B O 1
ATOM 5393 N N . ILE B 2 101 ? 41.855 33.152 -14.508 1.00 16.22 101 ILE B N 1
ATOM 5394 C CA . ILE B 2 101 ? 41.774 34.594 -14.270 1.00 17.82 101 ILE B CA 1
ATOM 5395 C C . ILE B 2 101 ? 40.323 35.055 -14.070 1.00 21.45 101 ILE B C 1
ATOM 5396 O O . ILE B 2 101 ? 40.072 35.938 -13.247 1.00 22.40 101 ILE B O 1
ATOM 5402 N N . ALA B 2 102 ? 39.376 34.485 -14.827 1.00 20.97 102 ALA B N 1
ATOM 5403 C CA . ALA B 2 102 ? 37.953 34.838 -14.677 1.00 17.22 102 ALA B CA 1
ATOM 5404 C C . ALA B 2 102 ? 37.510 34.514 -13.254 1.00 18.16 102 ALA B C 1
ATOM 5405 O O . ALA B 2 102 ? 36.902 35.337 -12.587 1.00 24.02 102 ALA B O 1
ATOM 5408 N N . GLY B 2 103 ? 37.862 33.336 -12.762 1.00 20.32 103 GLY B N 1
ATOM 5409 C CA . GLY B 2 103 ? 37.510 32.982 -11.399 1.00 18.90 103 GLY B CA 1
ATOM 5410 C C . GLY B 2 103 ? 38.118 33.986 -10.443 1.00 25.50 103 GLY B C 1
ATOM 5411 O O . GLY B 2 103 ? 37.468 34.406 -9.486 1.00 31.35 103 GLY B O 1
ATOM 5413 N N . GLY B 2 104 ? 39.356 34.404 -10.706 1.00 26.49 104 GLY B N 1
ATOM 5414 C CA . GLY B 2 104 ? 40.004 35.388 -9.844 1.00 22.05 104 GLY B CA 1
ATOM 5415 C C . GLY B 2 104 ? 39.287 36.733 -9.850 1.00 20.76 104 GLY B C 1
ATOM 5416 O O . GLY B 2 104 ? 38.962 37.292 -8.800 1.00 22.29 104 GLY B O 1
ATOM 5418 N N . LEU B 2 105 ? 39.048 37.252 -11.044 1.00 16.18 105 LEU B N 1
ATOM 5419 C CA . LEU B 2 105 ? 38.361 38.505 -11.233 1.00 19.82 105 LEU B CA 1
ATOM 5420 C C . LEU B 2 105 ? 37.012 38.496 -10.510 1.00 25.05 105 LEU B C 1
ATOM 5421 O O . LEU B 2 105 ? 36.639 39.488 -9.887 1.00 31.15 105 LEU B O 1
ATOM 5427 N N . LEU B 2 106 ? 36.283 37.381 -10.614 1.00 24.36 106 LEU B N 1
ATOM 5428 C CA . LEU B 2 106 ? 34.955 37.206 -10.005 1.00 20.99 106 LEU B CA 1
ATOM 5429 C C . LEU B 2 106 ? 35.005 37.164 -8.490 1.00 25.53 106 LEU B C 1
ATOM 5430 O O . LEU B 2 106 ? 34.219 37.822 -7.816 1.00 30.22 106 LEU B O 1
ATOM 5436 N N . GLN B 2 107 ? 35.911 36.353 -7.960 1.00 27.26 107 GLN B N 1
ATOM 5437 C CA . GLN B 2 107 ? 36.108 36.208 -6.528 1.00 27.45 107 GLN B CA 1
ATOM 5438 C C . GLN B 2 107 ? 36.477 37.552 -5.902 1.00 31.78 107 GLN B C 1
ATOM 5439 O O . GLN B 2 107 ? 36.029 37.865 -4.799 1.00 35.33 107 GLN B O 1
ATOM 5448 N N . GLN B 2 108 ? 37.310 38.336 -6.589 1.00 32.47 108 GLN B N 1
ATOM 5449 C CA . GLN B 2 108 ? 37.708 39.658 -6.096 1.00 32.57 108 GLN B CA 1
ATOM 5450 C C . GLN B 2 108 ? 36.533 40.644 -6.159 1.00 33.37 108 GLN B C 1
ATOM 5451 O O . GLN B 2 108 ? 36.426 41.547 -5.325 1.00 35.58 108 GLN B O 1
ATOM 5460 N N . ALA B 2 109 ? 35.684 40.501 -7.178 1.00 33.38 109 ALA B N 1
ATOM 5461 C CA . ALA B 2 109 ? 34.525 41.373 -7.346 1.00 30.94 109 ALA B CA 1
ATOM 5462 C C . ALA B 2 109 ? 33.575 41.138 -6.190 1.00 36.58 109 ALA B C 1
ATOM 5463 O O . ALA B 2 109 ? 32.939 42.069 -5.715 1.00 39.15 109 ALA B O 1
ATOM 5466 N N . GLN B 2 110 ? 33.474 39.886 -5.744 1.00 41.78 110 GLN B N 1
ATOM 5467 C CA . GLN B 2 110 ? 32.621 39.530 -4.615 1.00 44.02 110 GLN B CA 1
ATOM 5468 C C . GLN B 2 110 ? 32.972 40.485 -3.467 1.00 49.28 110 GLN B C 1
ATOM 5469 O O . GLN B 2 110 ? 32.124 41.238 -2.995 1.00 55.42 110 GLN B O 1
ATOM 5478 N N . GLY B 2 111 ? 34.244 40.511 -3.075 1.00 50.91 111 GLY B N 1
ATOM 5479 C CA . GLY B 2 111 ? 34.683 41.399 -2.009 1.00 50.08 111 GLY B CA 1
ATOM 5480 C C . GLY B 2 111 ? 34.266 42.847 -2.222 1.00 48.25 111 GLY B C 1
ATOM 5481 O O . GLY B 2 111 ? 33.566 43.421 -1.395 1.00 53.19 111 GLY B O 1
ATOM 5483 N N . LEU B 2 112 ? 34.661 43.429 -3.346 1.00 45.93 112 LEU B N 1
ATOM 5484 C CA . LEU B 2 112 ? 34.306 44.804 -3.659 1.00 41.97 112 LEU B CA 1
ATOM 5485 C C . LEU B 2 112 ? 32.817 45.075 -3.571 1.00 44.28 112 LEU B C 1
ATOM 5486 O O . LEU B 2 112 ? 32.400 46.191 -3.292 1.00 49.48 112 LEU B O 1
ATOM 5492 N N . ILE B 2 113 ? 32.007 44.080 -3.883 1.00 47.33 113 ILE B N 1
ATOM 5493 C CA . ILE B 2 113 ? 30.568 44.258 -3.826 1.00 51.76 113 ILE B CA 1
ATOM 5494 C C . ILE B 2 113 ? 30.100 44.231 -2.373 1.00 55.34 113 ILE B C 1
ATOM 5495 O O . ILE B 2 113 ? 29.156 44.929 -2.004 1.00 55.31 113 ILE B O 1
ATOM 5501 N N . ASN B 2 114 ? 30.801 43.473 -1.535 1.00 59.58 114 ASN B N 1
ATOM 5502 C CA . ASN B 2 114 ? 30.475 43.408 -0.109 1.00 64.78 114 ASN B CA 1
ATOM 5503 C C . ASN B 2 114 ? 30.626 44.807 0.489 1.00 65.69 114 ASN B C 1
ATOM 5504 O O . ASN B 2 114 ? 30.041 45.128 1.524 1.00 70.78 114 ASN B O 1
ATOM 5512 N N . GLN B 2 115 ? 31.435 45.631 -0.169 1.00 65.57 115 GLN B N 1
ATOM 5513 C CA . GLN B 2 115 ? 31.692 46.999 0.271 1.00 63.80 115 GLN B CA 1
ATOM 5514 C C . GLN B 2 115 ? 30.791 48.013 -0.422 1.00 61.15 115 GLN B C 1
ATOM 5515 O O . GLN B 2 115 ? 31.003 49.222 -0.309 1.00 63.63 115 GLN B O 1
ATOM 5524 N N . ASN B 2 116 ? 29.805 47.521 -1.158 1.00 59.04 116 ASN B N 1
ATOM 5525 C CA . ASN B 2 116 ? 28.857 48.377 -1.866 1.00 58.36 116 ASN B CA 1
ATOM 5526 C C . ASN B 2 116 ? 29.421 49.139 -3.063 1.00 53.80 116 ASN B C 1
ATOM 5527 O O . ASN B 2 116 ? 29.013 50.272 -3.331 1.00 54.59 116 ASN B O 1
ATOM 5535 N N . VAL B 2 117 ? 30.375 48.537 -3.767 1.00 47.24 117 VAL B N 1
ATOM 5536 C CA . VAL B 2 117 ? 30.919 49.174 -4.959 1.00 42.37 117 VAL B CA 1
ATOM 5537 C C . VAL B 2 117 ? 29.995 48.700 -6.097 1.00 42.54 117 VAL B C 1
ATOM 5538 O O . VAL B 2 117 ? 29.803 47.503 -6.297 1.00 44.17 117 VAL B O 1
ATOM 5543 N N . HIS B 2 118 ? 29.375 49.637 -6.801 1.00 40.52 118 HIS B N 1
ATOM 5544 C CA . HIS B 2 118 ? 28.444 49.282 -7.860 1.00 39.77 118 HIS B CA 1
ATOM 5545 C C . HIS B 2 118 ? 29.096 48.477 -8.950 1.00 40.55 118 HIS B C 1
ATOM 5546 O O . HIS B 2 118 ? 30.040 48.934 -9.571 1.00 43.98 118 HIS B O 1
ATOM 5556 N N . PRO B 2 119 ? 28.512 47.321 -9.287 1.00 41.36 119 PRO B N 1
ATOM 5557 C CA . PRO B 2 119 ? 29.011 46.415 -10.325 1.00 38.89 119 PRO B CA 1
ATOM 5558 C C . PRO B 2 119 ? 29.412 47.109 -11.628 1.00 39.76 119 PRO B C 1
ATOM 5559 O O . PRO B 2 119 ? 30.201 46.574 -12.395 1.00 40.12 119 PRO B O 1
ATOM 5563 N N . THR B 2 120 ? 28.872 48.299 -11.873 1.00 40.96 120 THR B N 1
ATOM 5564 C CA . THR B 2 120 ? 29.174 49.059 -13.089 1.00 42.83 120 THR B CA 1
ATOM 5565 C C . THR B 2 120 ? 30.554 49.714 -13.014 1.00 42.30 120 THR B C 1
ATOM 5566 O O . THR B 2 120 ? 31.213 49.890 -14.034 1.00 42.75 120 THR B O 1
ATOM 5572 N N . VAL B 2 121 ? 30.968 50.086 -11.805 1.00 41.89 121 VAL B N 1
ATOM 5573 C CA . VAL B 2 121 ? 32.278 50.689 -11.567 1.00 45.05 121 VAL B CA 1
ATOM 5574 C C . VAL B 2 121 ? 33.259 49.564 -11.851 1.00 44.69 121 VAL B C 1
ATOM 5575 O O . VAL B 2 121 ? 34.101 49.673 -12.740 1.00 44.24 121 VAL B O 1
ATOM 5580 N N . ILE B 2 122 ? 33.075 48.461 -11.123 1.00 40.17 122 ILE B N 1
ATOM 5581 C CA . ILE B 2 122 ? 33.876 47.246 -11.255 1.00 39.11 122 ILE B CA 1
ATOM 5582 C C . ILE B 2 122 ? 34.073 46.823 -12.727 1.00 42.04 122 ILE B C 1
ATOM 5583 O O . ILE B 2 122 ? 35.184 46.483 -13.131 1.00 45.49 122 ILE B O 1
ATOM 5589 N N . SER B 2 123 ? 32.999 46.832 -13.516 1.00 43.56 123 SER B N 1
ATOM 5590 C CA . SER B 2 123 ? 33.055 46.473 -14.938 1.00 43.82 123 SER B CA 1
ATOM 5591 C C . SER B 2 123 ? 33.843 47.493 -15.762 1.00 42.70 123 SER B C 1
ATOM 5592 O O . SER B 2 123 ? 34.458 47.150 -16.775 1.00 42.76 123 SER B O 1
ATOM 5597 N N . GLU B 2 124 ? 33.794 48.753 -15.357 1.00 41.15 124 GLU B N 1
ATOM 5598 C CA . GLU B 2 124 ? 34.553 49.765 -16.062 1.00 44.14 124 GLU B CA 1
ATOM 5599 C C . GLU B 2 124 ? 36.017 49.531 -15.722 1.00 39.48 124 GLU B C 1
ATOM 5600 O O . GLU B 2 124 ? 36.856 49.437 -16.609 1.00 42.63 124 GLU B O 1
ATOM 5607 N N . GLY B 2 125 ? 36.293 49.369 -14.430 1.00 35.34 125 GLY B N 1
ATOM 5608 C CA . GLY B 2 125 ? 37.642 49.123 -13.944 1.00 31.60 125 GLY B CA 1
ATOM 5609 C C . GLY B 2 125 ? 38.274 47.926 -14.615 1.00 33.03 125 GLY B C 1
ATOM 5610 O O . GLY B 2 125 ? 39.418 47.986 -15.053 1.00 36.75 125 GLY B O 1
ATOM 5612 N N . TYR B 2 126 ? 37.528 46.832 -14.708 1.00 32.35 126 TYR B N 1
ATOM 5613 C CA . TYR B 2 126 ? 38.024 45.630 -15.359 1.00 27.02 126 TYR B CA 1
ATOM 5614 C C . TYR B 2 126 ? 38.289 45.907 -16.822 1.00 27.61 126 TYR B C 1
ATOM 5615 O O . TYR B 2 126 ? 39.351 45.574 -17.332 1.00 33.89 126 TYR B O 1
ATOM 5626 N N . ARG B 2 127 ? 37.357 46.576 -17.485 1.00 28.61 127 ARG B N 1
ATOM 5627 C CA . ARG B 2 127 ? 37.526 46.879 -18.898 1.00 30.29 127 ARG B CA 1
ATOM 5628 C C . ARG B 2 127 ? 38.788 47.669 -19.174 1.00 31.51 127 ARG B C 1
ATOM 5629 O O . ARG B 2 127 ? 39.509 47.400 -20.129 1.00 33.46 127 ARG B O 1
ATOM 5643 N N . MET B 2 128 ? 39.053 48.644 -18.322 1.00 32.99 128 MET B N 1
ATOM 5644 C CA . MET B 2 128 ? 40.232 49.478 -18.455 1.00 35.89 128 MET B CA 1
ATOM 5645 C C . MET B 2 128 ? 41.507 48.707 -18.179 1.00 34.39 128 MET B C 1
ATOM 5646 O O . MET B 2 128 ? 42.440 48.710 -18.988 1.00 37.04 128 MET B O 1
ATOM 5652 N N . ALA B 2 129 ? 41.564 48.069 -17.019 1.00 28.76 129 ALA B N 1
ATOM 5653 C CA . ALA B 2 129 ? 42.739 47.315 -16.648 1.00 27.56 129 ALA B CA 1
ATOM 5654 C C . ALA B 2 129 ? 43.059 46.289 -17.740 1.00 29.72 129 ALA B C 1
ATOM 5655 O O . ALA B 2 129 ? 44.224 46.029 -18.056 1.00 28.79 129 ALA B O 1
ATOM 5658 N N . SER B 2 130 ? 42.016 45.760 -18.363 1.00 30.31 130 SER B N 1
ATOM 5659 C CA . SER B 2 130 ? 42.175 44.777 -19.418 1.00 35.76 130 SER B CA 1
ATOM 5660 C C . SER B 2 130 ? 42.937 45.394 -20.592 1.00 39.52 130 SER B C 1
ATOM 5661 O O . SER B 2 130 ? 43.858 44.792 -21.158 1.00 39.21 130 SER B O 1
ATOM 5666 N N . GLU B 2 131 ? 42.551 46.618 -20.936 1.00 44.00 131 GLU B N 1
ATOM 5667 C CA . GLU B 2 131 ? 43.156 47.349 -22.039 1.00 43.14 131 GLU B CA 1
ATOM 5668 C C . GLU B 2 131 ? 44.603 47.680 -21.721 1.00 39.12 131 GLU B C 1
ATOM 5669 O O . GLU B 2 131 ? 45.492 47.463 -22.537 1.00 38.84 131 GLU B O 1
ATOM 5676 N N . GLU B 2 132 ? 44.842 48.175 -20.517 1.00 33.42 132 GLU B N 1
ATOM 5677 C CA . GLU B 2 132 ? 46.187 48.507 -20.120 1.00 33.75 132 GLU B CA 1
ATOM 5678 C C . GLU B 2 132 ? 47.059 47.254 -20.123 1.00 35.93 132 GLU B C 1
ATOM 5679 O O . GLU B 2 132 ? 48.234 47.295 -20.490 1.00 40.05 132 GLU B O 1
ATOM 5686 N N . ALA B 2 133 ? 46.481 46.130 -19.726 1.00 36.60 133 ALA B N 1
ATOM 5687 C CA . ALA B 2 133 ? 47.223 44.884 -19.694 1.00 30.10 133 ALA B CA 1
ATOM 5688 C C . ALA B 2 133 ? 47.630 44.435 -21.087 1.00 29.55 133 ALA B C 1
ATOM 5689 O O . ALA B 2 133 ? 48.738 43.974 -21.274 1.00 32.64 133 ALA B O 1
ATOM 5692 N N . LYS B 2 134 ? 46.751 44.542 -22.073 1.00 31.82 134 LYS B N 1
ATOM 5693 C CA . LYS B 2 134 ? 47.142 44.137 -23.422 1.00 33.66 134 LYS B CA 1
ATOM 5694 C C . LYS B 2 134 ? 48.335 44.999 -23.832 1.00 37.72 134 LYS B C 1
ATOM 5695 O O . LYS B 2 134 ? 49.307 44.516 -24.423 1.00 38.68 134 LYS B O 1
ATOM 5705 N N . ARG B 2 135 ? 48.265 46.275 -23.463 1.00 41.54 135 ARG B N 1
ATOM 5706 C CA . ARG B 2 135 ? 49.322 47.239 -23.736 1.00 40.76 135 ARG B CA 1
ATOM 5707 C C . ARG B 2 135 ? 50.639 46.756 -23.099 1.00 35.36 135 ARG B C 1
ATOM 5708 O O . ARG B 2 135 ? 51.619 46.570 -23.803 1.00 36.26 135 ARG B O 1
ATOM 5722 N N . VAL B 2 136 ? 50.665 46.529 -21.789 1.00 27.79 136 VAL B N 1
ATOM 5723 C CA . VAL B 2 136 ? 51.881 46.038 -21.135 1.00 26.48 136 VAL B CA 1
ATOM 5724 C C . VAL B 2 136 ? 52.519 44.861 -21.886 1.00 29.15 136 VAL B C 1
ATOM 5725 O O . VAL B 2 136 ? 53.742 44.766 -21.961 1.00 33.51 136 VAL B O 1
ATOM 5730 N N . ILE B 2 137 ? 51.693 43.963 -22.417 1.00 29.28 137 ILE B N 1
ATOM 5731 C CA . ILE B 2 137 ? 52.178 42.796 -23.152 1.00 31.39 137 ILE B CA 1
ATOM 5732 C C . ILE B 2 137 ? 52.845 43.196 -24.446 1.00 35.56 137 ILE B C 1
ATOM 5733 O O . ILE B 2 137 ? 53.941 42.739 -24.733 1.00 45.47 137 ILE B O 1
ATOM 5739 N N . ASP B 2 138 ? 52.175 44.002 -25.257 1.00 38.44 138 ASP B N 1
ATOM 5740 C CA . ASP B 2 138 ? 52.768 44.460 -26.510 1.00 35.77 138 ASP B CA 1
ATOM 5741 C C . ASP B 2 138 ? 54.103 45.099 -26.172 1.00 36.60 138 ASP B C 1
ATOM 5742 O O . ASP B 2 138 ? 55.129 44.808 -26.774 1.00 36.19 138 ASP B O 1
ATOM 5748 N N . GLU B 2 139 ? 54.080 45.954 -25.170 1.00 38.65 139 GLU B N 1
ATOM 5749 C CA . GLU B 2 139 ? 55.277 46.628 -24.743 1.00 44.90 139 GLU B CA 1
ATOM 5750 C C . GLU B 2 139 ? 56.372 45.635 -24.365 1.00 45.32 139 GLU B C 1
ATOM 5751 O O . GLU B 2 139 ? 57.372 45.511 -25.073 1.00 48.35 139 GLU B O 1
ATOM 5758 N N . ILE B 2 140 ? 56.162 44.887 -23.289 1.00 41.54 140 ILE B N 1
ATOM 5759 C CA . ILE B 2 140 ? 57.189 43.969 -22.842 1.00 38.13 140 ILE B CA 1
ATOM 5760 C C . ILE B 2 140 ? 57.474 42.753 -23.725 1.00 39.71 140 ILE B C 1
ATOM 5761 O O . ILE B 2 140 ? 58.420 42.002 -23.450 1.00 43.78 140 ILE B O 1
ATOM 5767 N N . SER B 2 141 ? 56.711 42.565 -24.800 1.00 37.02 141 SER B N 1
ATOM 5768 C CA . SER B 2 141 ? 56.949 41.411 -25.659 1.00 38.47 141 SER B CA 1
ATOM 5769 C C . SER B 2 141 ? 58.362 41.434 -26.280 1.00 43.36 141 SER B C 1
ATOM 5770 O O . SER B 2 141 ? 59.163 42.326 -25.980 1.00 50.16 141 SER B O 1
ATOM 5775 N N . THR B 2 142 ? 58.679 40.446 -27.119 1.00 42.33 142 THR B N 1
ATOM 5776 C CA . THR B 2 142 ? 59.996 40.346 -27.737 1.00 33.32 142 THR B CA 1
ATOM 5777 C C . THR B 2 142 ? 59.887 39.723 -29.100 1.00 34.01 142 THR B C 1
ATOM 5778 O O . THR B 2 142 ? 59.408 38.607 -29.229 1.00 38.09 142 THR B O 1
ATOM 5784 N N . LYS B 2 143 ? 60.364 40.420 -30.118 1.00 36.00 143 LYS B N 1
ATOM 5785 C CA . LYS B 2 143 ? 60.277 39.907 -31.467 1.00 40.17 143 LYS B CA 1
ATOM 5786 C C . LYS B 2 143 ? 61.237 38.768 -31.641 1.00 41.77 143 LYS B C 1
ATOM 5787 O O . LYS B 2 143 ? 62.281 38.727 -31.004 1.00 41.80 143 LYS B O 1
ATOM 5797 N N . ILE B 2 144 ? 60.846 37.810 -32.462 1.00 45.49 144 ILE B N 1
ATOM 5798 C CA . ILE B 2 144 ? 61.677 36.651 -32.739 1.00 52.50 144 ILE B CA 1
ATOM 5799 C C . ILE B 2 144 ? 62.645 37.112 -33.816 1.00 55.32 144 ILE B C 1
ATOM 5800 O O . ILE B 2 144 ? 62.217 37.674 -34.829 1.00 58.11 144 ILE B O 1
ATOM 5806 N N . GLY B 2 145 ? 63.942 36.923 -33.593 1.00 57.25 145 GLY B N 1
ATOM 5807 C CA . GLY B 2 145 ? 64.904 37.370 -34.588 1.00 59.42 145 GLY B CA 1
ATOM 5808 C C . GLY B 2 145 ? 65.567 36.283 -35.405 1.00 60.56 145 GLY B C 1
ATOM 5809 O O . GLY B 2 145 ? 64.914 35.372 -35.927 1.00 60.60 145 GLY B O 1
ATOM 5811 N N . ALA B 2 146 ? 66.888 36.390 -35.514 1.00 63.03 146 ALA B N 1
ATOM 5812 C CA . ALA B 2 146 ? 67.692 35.414 -36.238 1.00 63.53 146 ALA B CA 1
ATOM 5813 C C . ALA B 2 146 ? 67.687 34.095 -35.457 1.00 63.99 146 ALA B C 1
ATOM 5814 O O . ALA B 2 146 ? 68.202 33.082 -35.928 1.00 64.85 146 ALA B O 1
ATOM 5817 N N . ASP B 2 147 ? 67.098 34.135 -34.258 1.00 64.83 147 ASP B N 1
ATOM 5818 C CA . ASP B 2 147 ? 66.968 32.992 -33.353 1.00 60.68 147 ASP B CA 1
ATOM 5819 C C . ASP B 2 147 ? 65.793 32.069 -33.644 1.00 54.84 147 ASP B C 1
ATOM 5820 O O . ASP B 2 147 ? 65.563 31.137 -32.885 1.00 56.40 147 ASP B O 1
ATOM 5826 N N . GLU B 2 148 ? 65.057 32.320 -34.722 1.00 48.15 148 GLU B N 1
ATOM 5827 C CA . GLU B 2 148 ? 63.883 31.531 -35.068 1.00 43.79 148 GLU B CA 1
ATOM 5828 C C . GLU B 2 148 ? 63.828 30.072 -34.610 1.00 45.17 148 GLU B C 1
ATOM 5829 O O . GLU B 2 148 ? 63.069 29.745 -33.694 1.00 48.53 148 GLU B O 1
ATOM 5836 N N . LYS B 2 149 ? 64.646 29.209 -35.208 1.00 43.93 149 LYS B N 1
ATOM 5837 C CA . LYS B 2 149 ? 64.662 27.775 -34.877 1.00 41.89 149 LYS B CA 1
ATOM 5838 C C . LYS B 2 149 ? 64.778 27.411 -33.398 1.00 40.13 149 LYS B C 1
ATOM 5839 O O . LYS B 2 149 ? 64.042 26.553 -32.905 1.00 41.42 149 LYS B O 1
ATOM 5849 N N . ALA B 2 150 ? 65.722 28.034 -32.705 1.00 36.19 150 ALA B N 1
ATOM 5850 C CA . ALA B 2 150 ? 65.933 27.756 -31.293 1.00 34.61 150 ALA B CA 1
ATOM 5851 C C . ALA B 2 150 ? 64.752 28.220 -30.441 1.00 36.42 150 ALA B C 1
ATOM 5852 O O . ALA B 2 150 ? 64.367 27.536 -29.487 1.00 36.62 150 ALA B O 1
ATOM 5855 N N . LEU B 2 151 ? 64.200 29.393 -30.768 1.00 34.35 151 LEU B N 1
ATOM 5856 C CA . LEU B 2 151 ? 63.061 29.946 -30.028 1.00 32.49 151 LEU B CA 1
ATOM 5857 C C . LEU B 2 151 ? 61.836 29.055 -30.180 1.00 31.19 151 LEU B C 1
ATOM 5858 O O . LEU B 2 151 ? 61.324 28.510 -29.201 1.00 32.40 151 LEU B O 1
ATOM 5864 N N . LEU B 2 152 ? 61.394 28.872 -31.412 1.00 26.46 152 LEU B N 1
ATOM 5865 C CA . LEU B 2 152 ? 60.248 28.037 -31.653 1.00 24.03 152 LEU B CA 1
ATOM 5866 C C . LEU B 2 152 ? 60.378 26.655 -30.998 1.00 24.97 152 LEU B C 1
ATOM 5867 O O . LEU B 2 152 ? 59.420 26.173 -30.409 1.00 28.30 152 LEU B O 1
ATOM 5873 N N . LEU B 2 153 ? 61.551 26.031 -31.052 1.00 25.78 153 LEU B N 1
ATOM 5874 C CA . LEU B 2 153 ? 61.723 24.728 -30.407 1.00 27.18 153 LEU B CA 1
ATOM 5875 C C . LEU B 2 153 ? 61.425 24.876 -28.913 1.00 32.02 153 LEU B C 1
ATOM 5876 O O . LEU B 2 153 ? 60.629 24.124 -28.341 1.00 38.00 153 LEU B O 1
ATOM 5882 N N . LYS B 2 154 ? 62.043 25.871 -28.290 1.00 31.75 154 LYS B N 1
ATOM 5883 C CA . LYS B 2 154 ? 61.846 26.111 -26.871 1.00 32.30 154 LYS B CA 1
ATOM 5884 C C . LYS B 2 154 ? 60.381 26.353 -26.581 1.00 29.95 154 LYS B C 1
ATOM 5885 O O . LYS B 2 154 ? 59.903 26.019 -25.513 1.00 34.62 154 LYS B O 1
ATOM 5895 N N . MET B 2 155 ? 59.663 26.929 -27.531 1.00 27.51 155 MET B N 1
ATOM 5896 C CA . MET B 2 155 ? 58.244 27.186 -27.332 1.00 26.56 155 MET B CA 1
ATOM 5897 C C . MET B 2 155 ? 57.462 25.899 -27.369 1.00 26.77 155 MET B C 1
ATOM 5898 O O . MET B 2 155 ? 56.690 25.629 -26.464 1.00 32.32 155 MET B O 1
ATOM 5904 N N . ALA B 2 156 ? 57.665 25.105 -28.413 1.00 23.31 156 ALA B N 1
ATOM 5905 C CA . ALA B 2 156 ? 56.979 23.840 -28.552 1.00 19.46 156 ALA B CA 1
ATOM 5906 C C . ALA B 2 156 ? 57.254 22.920 -27.368 1.00 22.19 156 ALA B C 1
ATOM 5907 O O . ALA B 2 156 ? 56.363 22.172 -26.975 1.00 28.62 156 ALA B O 1
ATOM 5910 N N . GLN B 2 157 ? 58.464 22.951 -26.802 1.00 22.55 157 GLN B N 1
ATOM 5911 C CA . GLN B 2 157 ? 58.787 22.105 -25.630 1.00 24.97 157 GLN B CA 1
ATOM 5912 C C . GLN B 2 157 ? 58.042 22.530 -24.380 1.00 24.89 157 GLN B C 1
ATOM 5913 O O . GLN B 2 157 ? 57.615 21.688 -23.594 1.00 32.48 157 GLN B O 1
ATOM 5922 N N . THR B 2 158 ? 57.995 23.837 -24.145 1.00 28.45 158 THR B N 1
ATOM 5923 C CA . THR B 2 158 ? 57.288 24.423 -23.003 1.00 30.88 158 THR B CA 1
ATOM 5924 C C . THR B 2 158 ? 55.844 23.890 -23.017 1.00 30.67 158 THR B C 1
ATOM 5925 O O . THR B 2 158 ? 55.330 23.448 -21.996 1.00 31.38 158 THR B O 1
ATOM 5931 N N . SER B 2 159 ? 55.221 23.902 -24.192 1.00 30.59 159 SER B N 1
ATOM 5932 C CA . SER B 2 159 ? 53.862 23.407 -24.380 1.00 29.59 159 SER B CA 1
ATOM 5933 C C . SER B 2 159 ? 53.795 21.924 -23.999 1.00 28.57 159 SER B C 1
ATOM 5934 O O . SER B 2 159 ? 53.070 21.540 -23.089 1.00 33.11 159 SER B O 1
ATOM 5939 N N . LEU B 2 160 ? 54.589 21.096 -24.664 1.00 28.63 160 LEU B N 1
ATOM 5940 C CA . LEU B 2 160 ? 54.609 19.666 -24.388 1.00 26.26 160 LEU B CA 1
ATOM 5941 C C . LEU B 2 160 ? 54.921 19.374 -22.936 1.00 26.18 160 LEU B C 1
ATOM 5942 O O . LEU B 2 160 ? 54.544 18.344 -22.410 1.00 27.92 160 LEU B O 1
ATOM 5948 N N . ASN B 2 161 ? 55.573 20.309 -22.278 1.00 28.04 161 ASN B N 1
ATOM 5949 C CA . ASN B 2 161 ? 55.952 20.142 -20.888 1.00 29.66 161 ASN B CA 1
ATOM 5950 C C . ASN B 2 161 ? 54.810 19.980 -19.923 1.00 26.28 161 ASN B C 1
ATOM 5951 O O . ASN B 2 161 ? 55.003 19.475 -18.830 1.00 30.66 161 ASN B O 1
ATOM 5959 N N . SER B 2 162 ? 53.652 20.514 -20.284 1.00 30.22 162 SER B N 1
ATOM 5960 C CA . SER B 2 162 ? 52.452 20.489 -19.439 1.00 31.73 162 SER B CA 1
ATOM 5961 C C . SER B 2 162 ? 51.691 19.175 -19.582 1.00 34.53 162 SER B C 1
ATOM 5962 O O . SER B 2 162 ? 50.996 18.739 -18.670 1.00 37.31 162 SER B O 1
ATOM 5967 N N . LYS B 2 163 ? 51.829 18.582 -20.764 1.00 36.11 163 LYS B N 1
ATOM 5968 C CA . LYS B 2 163 ? 51.176 17.356 -21.180 1.00 29.12 163 LYS B CA 1
ATOM 5969 C C . LYS B 2 163 ? 51.874 16.058 -20.828 1.00 31.19 163 LYS B C 1
ATOM 5970 O O . LYS B 2 163 ? 53.047 16.029 -20.478 1.00 35.54 163 LYS B O 1
ATOM 5980 N N . SER B 2 164 ? 51.176 14.954 -21.054 1.00 34.95 164 SER B N 1
ATOM 5981 C CA . SER B 2 164 ? 51.759 13.637 -20.815 1.00 33.37 164 SER B CA 1
ATOM 5982 C C . SER B 2 164 ? 52.743 13.350 -21.941 1.00 32.91 164 SER B C 1
ATOM 5983 O O . SER B 2 164 ? 53.444 12.346 -21.913 1.00 37.16 164 SER B O 1
ATOM 5988 N N . ALA B 2 165 ? 52.780 14.236 -22.937 1.00 30.40 165 ALA B N 1
ATOM 5989 C CA . ALA B 2 165 ? 53.685 14.085 -24.064 1.00 25.35 165 ALA B CA 1
ATOM 5990 C C . ALA B 2 165 ? 55.078 14.557 -23.715 1.00 24.04 165 ALA B C 1
ATOM 5991 O O . ALA B 2 165 ? 56.001 14.320 -24.487 1.00 23.37 165 ALA B O 1
ATOM 5994 N N . SER B 2 166 ? 55.230 15.225 -22.569 1.00 25.44 166 SER B N 1
ATOM 5995 C CA . SER B 2 166 ? 56.543 15.720 -22.107 1.00 31.29 166 SER B CA 1
ATOM 5996 C C . SER B 2 166 ? 57.570 14.625 -22.294 1.00 30.94 166 SER B C 1
ATOM 5997 O O . SER B 2 166 ? 58.686 14.844 -22.748 1.00 34.36 166 SER B O 1
ATOM 6002 N N . VAL B 2 167 ? 57.153 13.442 -21.897 1.00 32.70 167 VAL B N 1
ATOM 6003 C CA . VAL B 2 167 ? 57.910 12.207 -22.017 1.00 32.76 167 VAL B CA 1
ATOM 6004 C C . VAL B 2 167 ? 58.776 12.134 -23.293 1.00 30.37 167 VAL B C 1
ATOM 6005 O O . VAL B 2 167 ? 59.848 11.519 -23.300 1.00 31.24 167 VAL B O 1
ATOM 6010 N N . ALA B 2 168 ? 58.306 12.773 -24.359 1.00 26.58 168 ALA B N 1
ATOM 6011 C CA . ALA B 2 168 ? 58.999 12.777 -25.628 1.00 24.27 168 ALA B CA 1
ATOM 6012 C C . ALA B 2 168 ? 58.951 14.182 -26.206 1.00 27.31 168 ALA B C 1
ATOM 6013 O O . ALA B 2 168 ? 58.810 14.347 -27.424 1.00 28.66 168 ALA B O 1
ATOM 6016 N N . LYS B 2 169 ? 59.130 15.194 -25.359 1.00 28.26 169 LYS B N 1
ATOM 6017 C CA . LYS B 2 169 ? 59.038 16.587 -25.811 1.00 26.81 169 LYS B CA 1
ATOM 6018 C C . LYS B 2 169 ? 60.044 17.052 -26.837 1.00 28.06 169 LYS B C 1
ATOM 6019 O O . LYS B 2 169 ? 59.699 17.834 -27.715 1.00 28.74 169 LYS B O 1
ATOM 6029 N N . ASP B 2 170 ? 61.276 16.571 -26.751 1.00 31.01 170 ASP B N 1
ATOM 6030 C CA . ASP B 2 170 ? 62.309 16.996 -27.692 1.00 34.27 170 ASP B CA 1
ATOM 6031 C C . ASP B 2 170 ? 62.051 16.495 -29.115 1.00 35.26 170 ASP B C 1
ATOM 6032 O O . ASP B 2 170 ? 62.238 17.230 -30.085 1.00 40.46 170 ASP B O 1
ATOM 6038 N N . LYS B 2 171 ? 61.599 15.252 -29.241 1.00 35.11 171 LYS B N 1
ATOM 6039 C CA . LYS B 2 171 ? 61.310 14.673 -30.549 1.00 31.50 171 LYS B CA 1
ATOM 6040 C C . LYS B 2 171 ? 60.029 15.264 -31.121 1.00 32.09 171 LYS B C 1
ATOM 6041 O O . LYS B 2 171 ? 59.988 15.652 -32.286 1.00 35.66 171 LYS B O 1
ATOM 6051 N N . LEU B 2 172 ? 58.984 15.350 -30.299 1.00 32.07 172 LEU B N 1
ATOM 6052 C CA . LEU B 2 172 ? 57.719 15.916 -30.742 1.00 27.41 172 LEU B CA 1
ATOM 6053 C C . LEU B 2 172 ? 57.864 17.403 -31.099 1.00 29.36 172 LEU B C 1
ATOM 6054 O O . LEU B 2 172 ? 57.236 17.877 -32.055 1.00 31.69 172 LEU B O 1
ATOM 6060 N N . ALA B 2 173 ? 58.697 18.136 -30.352 1.00 30.18 173 ALA B N 1
ATOM 6061 C CA . ALA B 2 173 ? 58.944 19.568 -30.616 1.00 26.80 173 ALA B CA 1
ATOM 6062 C C . ALA B 2 173 ? 59.602 19.733 -31.979 1.00 26.94 173 ALA B C 1
ATOM 6063 O O . ALA B 2 173 ? 59.268 20.641 -32.742 1.00 29.87 173 ALA B O 1
ATOM 6066 N N . GLU B 2 174 ? 60.538 18.849 -32.292 1.00 29.33 174 GLU B N 1
ATOM 6067 C CA . GLU B 2 174 ? 61.196 18.908 -33.573 1.00 30.56 174 GLU B CA 1
ATOM 6068 C C . GLU B 2 174 ? 60.151 18.694 -34.659 1.00 28.64 174 GLU B C 1
ATOM 6069 O O . GLU B 2 174 ? 60.076 19.466 -35.607 1.00 31.96 174 GLU B O 1
ATOM 6076 N N . ILE B 2 175 ? 59.314 17.675 -34.495 1.00 26.96 175 ILE B N 1
ATOM 6077 C CA . ILE B 2 175 ? 58.252 17.383 -35.463 1.00 22.96 175 ILE B CA 1
ATOM 6078 C C . ILE B 2 175 ? 57.333 18.596 -35.643 1.00 22.29 175 ILE B C 1
ATOM 6079 O O . ILE B 2 175 ? 57.011 18.971 -36.774 1.00 21.73 175 ILE B O 1
ATOM 6085 N N . SER B 2 176 ? 56.914 19.208 -34.534 1.00 22.65 176 SER B N 1
ATOM 6086 C CA . SER B 2 176 ? 56.054 20.386 -34.588 1.00 24.32 176 SER B CA 1
ATOM 6087 C C . SER B 2 176 ? 56.741 21.522 -35.374 1.00 30.83 176 SER B C 1
ATOM 6088 O O . SER B 2 176 ? 56.127 22.165 -36.233 1.00 30.99 176 SER B O 1
ATOM 6093 N N . TYR B 2 177 ? 58.023 21.752 -35.104 1.00 34.38 177 TYR B N 1
ATOM 6094 C CA . TYR B 2 177 ? 58.772 22.782 -35.819 1.00 35.08 177 TYR B CA 1
ATOM 6095 C C . TYR B 2 177 ? 58.900 22.469 -37.322 1.00 37.88 177 TYR B C 1
ATOM 6096 O O . TYR B 2 177 ? 58.591 23.305 -38.171 1.00 38.83 177 TYR B O 1
ATOM 6107 N N . GLU B 2 178 ? 59.390 21.277 -37.644 1.00 37.69 178 GLU B N 1
ATOM 6108 C CA . GLU B 2 178 ? 59.553 20.858 -39.026 1.00 37.27 178 GLU B CA 1
ATOM 6109 C C . GLU B 2 178 ? 58.244 20.975 -39.798 1.00 36.85 178 GLU B C 1
ATOM 6110 O O . GLU B 2 178 ? 58.205 21.566 -40.866 1.00 37.02 178 GLU B O 1
ATOM 6117 N N . ALA B 2 179 ? 57.164 20.433 -39.248 1.00 34.01 179 ALA B N 1
ATOM 6118 C CA . ALA B 2 179 ? 55.873 20.481 -39.922 1.00 33.31 179 ALA B CA 1
ATOM 6119 C C . ALA B 2 179 ? 55.389 21.898 -40.243 1.00 33.90 179 ALA B C 1
ATOM 6120 O O . ALA B 2 179 ? 55.069 22.212 -41.388 1.00 37.13 179 ALA B O 1
ATOM 6123 N N . VAL B 2 180 ? 55.331 22.763 -39.239 1.00 36.82 180 VAL B N 1
ATOM 6124 C CA . VAL B 2 180 ? 54.858 24.129 -39.460 1.00 36.31 180 VAL B CA 1
ATOM 6125 C C . VAL B 2 180 ? 55.783 24.885 -40.408 1.00 33.88 180 VAL B C 1
ATOM 6126 O O . VAL B 2 180 ? 55.330 25.542 -41.334 1.00 32.47 180 VAL B O 1
ATOM 6131 N N . LYS B 2 181 ? 57.081 24.748 -40.211 1.00 36.32 181 LYS B N 1
ATOM 6132 C CA . LYS B 2 181 ? 58.018 25.429 -41.069 1.00 40.35 181 LYS B CA 1
ATOM 6133 C C . LYS B 2 181 ? 57.812 25.026 -42.517 1.00 43.26 181 LYS B C 1
ATOM 6134 O O . LYS B 2 181 ? 57.902 25.872 -43.407 1.00 49.86 181 LYS B O 1
ATOM 6144 N N . SER B 2 182 ? 57.476 23.756 -42.747 1.00 44.01 182 SER B N 1
ATOM 6145 C CA . SER B 2 182 ? 57.240 23.244 -44.105 1.00 40.16 182 SER B CA 1
ATOM 6146 C C . SER B 2 182 ? 56.047 23.861 -44.817 1.00 38.20 182 SER B C 1
ATOM 6147 O O . SER B 2 182 ? 56.084 24.030 -46.027 1.00 41.96 182 SER B O 1
ATOM 6152 N N . VAL B 2 183 ? 54.979 24.156 -44.081 1.00 38.63 183 VAL B N 1
ATOM 6153 C CA . VAL B 2 183 ? 53.760 24.714 -44.677 1.00 39.81 183 VAL B CA 1
ATOM 6154 C C . VAL B 2 183 ? 53.569 26.241 -44.539 1.00 44.41 183 VAL B C 1
ATOM 6155 O O . VAL B 2 183 ? 52.588 26.822 -45.049 1.00 42.66 183 VAL B O 1
ATOM 6160 N N . ALA B 2 184 ? 54.520 26.886 -43.869 1.00 47.63 184 ALA B N 1
ATOM 6161 C CA . ALA B 2 184 ? 54.462 28.319 -43.629 1.00 50.74 184 ALA B CA 1
ATOM 6162 C C . ALA B 2 184 ? 54.870 29.147 -44.826 1.00 55.24 184 ALA B C 1
ATOM 6163 O O . ALA B 2 184 ? 55.963 28.971 -45.365 1.00 57.50 184 ALA B O 1
ATOM 6166 N N . GLU B 2 185 ? 54.000 30.074 -45.218 1.00 59.97 185 GLU B N 1
ATOM 6167 C CA . GLU B 2 185 ? 54.262 30.973 -46.333 1.00 61.86 185 GLU B CA 1
ATOM 6168 C C . GLU B 2 185 ? 54.734 32.331 -45.825 1.00 62.34 185 GLU B C 1
ATOM 6169 O O . GLU B 2 185 ? 54.026 33.001 -45.068 1.00 62.36 185 GLU B O 1
ATOM 6176 N N . LEU B 2 186 ? 55.944 32.711 -46.232 1.00 62.00 186 LEU B N 1
ATOM 6177 C CA . LEU B 2 186 ? 56.567 33.985 -45.866 1.00 63.18 186 LEU B CA 1
ATOM 6178 C C . LEU B 2 186 ? 56.113 35.014 -46.896 1.00 64.83 186 LEU B C 1
ATOM 6179 O O . LEU B 2 186 ? 56.833 35.275 -47.845 1.00 64.39 186 LEU B O 1
ATOM 6185 N N . ARG B 2 187 ? 54.901 35.547 -46.735 1.00 69.14 187 ARG B N 1
ATOM 6186 C CA . ARG B 2 187 ? 54.352 36.517 -47.679 1.00 74.55 187 ARG B CA 1
ATOM 6187 C C . ARG B 2 187 ? 54.940 37.925 -47.611 1.00 77.55 187 ARG B C 1
ATOM 6188 O O . ARG B 2 187 ? 56.004 38.161 -48.164 1.00 79.77 187 ARG B O 1
ATOM 6202 N N . ASP B 2 188 ? 54.273 38.866 -46.948 1.00 80.25 188 ASP B N 1
ATOM 6203 C CA . ASP B 2 188 ? 54.787 40.243 -46.871 1.00 83.37 188 ASP B CA 1
ATOM 6204 C C . ASP B 2 188 ? 55.980 40.336 -45.929 1.00 81.54 188 ASP B C 1
ATOM 6205 O O . ASP B 2 188 ? 56.075 41.270 -45.134 1.00 81.23 188 ASP B O 1
ATOM 6211 N N . GLY B 2 189 ? 56.921 39.407 -46.068 1.00 80.29 189 GLY B N 1
ATOM 6212 C CA . GLY B 2 189 ? 58.048 39.356 -45.160 1.00 80.10 189 GLY B CA 1
ATOM 6213 C C . GLY B 2 189 ? 57.466 38.756 -43.883 1.00 80.67 189 GLY B C 1
ATOM 6214 O O . GLY B 2 189 ? 58.173 38.520 -42.901 1.00 82.01 189 GLY B O 1
ATOM 6216 N N . LYS B 2 190 ? 56.166 38.453 -43.945 1.00 78.84 190 LYS B N 1
ATOM 6217 C CA . LYS B 2 190 ? 55.390 37.900 -42.845 1.00 75.37 190 LYS B CA 1
ATOM 6218 C C . LYS B 2 190 ? 55.124 36.430 -43.106 1.00 69.96 190 LYS B C 1
ATOM 6219 O O . LYS B 2 190 ? 55.273 35.968 -44.235 1.00 68.95 190 LYS B O 1
ATOM 6229 N N . TYR B 2 191 ? 54.698 35.717 -42.066 1.00 62.21 191 TYR B N 1
ATOM 6230 C CA . TYR B 2 191 ? 54.405 34.293 -42.163 1.00 53.48 191 TYR B CA 1
ATOM 6231 C C . TYR B 2 191 ? 52.923 33.972 -42.019 1.00 49.55 191 TYR B C 1
ATOM 6232 O O . TYR B 2 191 ? 52.257 34.462 -41.110 1.00 44.76 191 TYR B O 1
ATOM 6243 N N . TYR B 2 192 ? 52.444 33.091 -42.892 1.00 48.60 192 TYR B N 1
ATOM 6244 C CA . TYR B 2 192 ? 51.064 32.634 -42.909 1.00 47.94 192 TYR B CA 1
ATOM 6245 C C . TYR B 2 192 ? 51.112 31.106 -42.913 1.00 45.23 192 TYR B C 1
ATOM 6246 O O . TYR B 2 192 ? 51.806 30.504 -43.736 1.00 43.53 192 TYR B O 1
ATOM 6257 N N . VAL B 2 193 ? 50.422 30.488 -41.959 1.00 40.13 193 VAL B N 1
ATOM 6258 C CA . VAL B 2 193 ? 50.396 29.033 -41.842 1.00 36.12 193 VAL B CA 1
ATOM 6259 C C . VAL B 2 193 ? 48.977 28.487 -42.020 1.00 37.89 193 VAL B C 1
ATOM 6260 O O . VAL B 2 193 ? 48.090 28.740 -41.202 1.00 38.00 193 VAL B O 1
ATOM 6265 N N . ASP B 2 194 ? 48.780 27.760 -43.118 1.00 40.31 194 ASP B N 1
ATOM 6266 C CA . ASP B 2 194 ? 47.496 27.149 -43.479 1.00 40.98 194 ASP B CA 1
ATOM 6267 C C . ASP B 2 194 ? 47.485 25.682 -43.026 1.00 38.54 194 ASP B C 1
ATOM 6268 O O . ASP B 2 194 ? 48.160 24.820 -43.612 1.00 33.23 194 ASP B O 1
ATOM 6274 N N . PHE B 2 195 ? 46.672 25.395 -42.016 1.00 36.14 195 PHE B N 1
ATOM 6275 C CA . PHE B 2 195 ? 46.594 24.057 -41.478 1.00 35.26 195 PHE B CA 1
ATOM 6276 C C . PHE B 2 195 ? 45.998 22.986 -42.360 1.00 41.66 195 PHE B C 1
ATOM 6277 O O . PHE B 2 195 ? 46.029 21.820 -41.996 1.00 49.85 195 PHE B O 1
ATOM 6286 N N . ASP B 2 196 ? 45.489 23.341 -43.533 1.00 43.89 196 ASP B N 1
ATOM 6287 C CA . ASP B 2 196 ? 44.961 22.306 -44.418 1.00 45.67 196 ASP B CA 1
ATOM 6288 C C . ASP B 2 196 ? 46.109 21.641 -45.140 1.00 43.05 196 ASP B C 1
ATOM 6289 O O . ASP B 2 196 ? 45.907 20.844 -46.051 1.00 47.76 196 ASP B O 1
ATOM 6295 N N . ASN B 2 197 ? 47.319 22.029 -44.761 1.00 38.42 197 ASN B N 1
ATOM 6296 C CA . ASN B 2 197 ? 48.527 21.468 -45.331 1.00 38.06 197 ASN B CA 1
ATOM 6297 C C . ASN B 2 197 ? 49.163 20.502 -44.334 1.00 35.26 197 ASN B C 1
ATOM 6298 O O . ASN B 2 197 ? 50.179 19.883 -44.631 1.00 34.24 197 ASN B O 1
ATOM 6306 N N . ILE B 2 198 ? 48.602 20.417 -43.130 1.00 35.63 198 ILE B N 1
ATOM 6307 C CA . ILE B 2 198 ? 49.127 19.537 -42.085 1.00 31.36 198 ILE B CA 1
ATOM 6308 C C . ILE B 2 198 ? 48.055 18.508 -41.749 1.00 33.33 198 ILE B C 1
ATOM 6309 O O . ILE B 2 198 ? 46.974 18.848 -41.251 1.00 35.82 198 ILE B O 1
ATOM 6315 N N . GLN B 2 199 ? 48.336 17.262 -42.107 1.00 32.51 199 GLN B N 1
ATOM 6316 C CA . GLN B 2 199 ? 47.441 16.147 -41.858 1.00 28.95 199 GLN B CA 1
ATOM 6317 C C . GLN B 2 199 ? 47.949 15.429 -40.623 1.00 28.13 199 GLN B C 1
ATOM 6318 O O . GLN B 2 199 ? 49.088 14.971 -40.601 1.00 31.99 199 GLN B O 1
ATOM 6327 N N . VAL B 2 200 ? 47.139 15.388 -39.575 1.00 26.72 200 VAL B N 1
ATOM 6328 C CA . VAL B 2 200 ? 47.529 14.703 -38.354 1.00 28.08 200 VAL B CA 1
ATOM 6329 C C . VAL B 2 200 ? 46.666 13.460 -38.230 1.00 29.75 200 VAL B C 1
ATOM 6330 O O . VAL B 2 200 ? 45.444 13.533 -38.243 1.00 33.90 200 VAL B O 1
ATOM 6335 N N . VAL B 2 201 ? 47.307 12.310 -38.128 1.00 28.31 201 VAL B N 1
ATOM 6336 C CA . VAL B 2 201 ? 46.588 11.058 -38.060 1.00 25.30 201 VAL B CA 1
ATOM 6337 C C . VAL B 2 201 ? 47.125 10.242 -36.903 1.00 24.88 201 VAL B C 1
ATOM 6338 O O . VAL B 2 201 ? 48.314 10.271 -36.613 1.00 26.89 201 VAL B O 1
ATOM 6343 N N . LYS B 2 202 ? 46.244 9.541 -36.212 1.00 26.74 202 LYS B N 1
ATOM 6344 C CA . LYS B 2 202 ? 46.675 8.745 -35.082 1.00 29.87 202 LYS B CA 1
ATOM 6345 C C . LYS B 2 202 ? 46.451 7.250 -35.270 1.00 32.60 202 LYS B C 1
ATOM 6346 O O . LYS B 2 202 ? 45.423 6.816 -35.794 1.00 38.97 202 LYS B O 1
ATOM 6356 N N . LYS B 2 203 ? 47.436 6.464 -34.864 1.00 31.77 203 LYS B N 1
ATOM 6357 C CA . LYS B 2 203 ? 47.350 5.024 -34.980 1.00 31.86 203 LYS B CA 1
ATOM 6358 C C . LYS B 2 203 ? 48.036 4.395 -33.771 1.00 32.34 203 LYS B C 1
ATOM 6359 O O . LYS B 2 203 ? 49.178 4.721 -33.481 1.00 36.80 203 LYS B O 1
ATOM 6369 N N . GLN B 2 204 ? 47.316 3.553 -33.030 1.00 34.16 204 GLN B N 1
ATOM 6370 C CA . GLN B 2 204 ? 47.868 2.888 -31.848 1.00 34.91 204 GLN B CA 1
ATOM 6371 C C . GLN B 2 204 ? 48.803 1.726 -32.219 1.00 37.22 204 GLN B C 1
ATOM 6372 O O . GLN B 2 204 ? 49.059 1.471 -33.400 1.00 39.32 204 GLN B O 1
ATOM 6381 N N . GLY B 2 205 ? 49.320 1.024 -31.218 1.00 37.36 205 GLY B N 1
ATOM 6382 C CA . GLY B 2 205 ? 50.202 -0.094 -31.502 1.00 36.97 205 GLY B CA 1
ATOM 6383 C C . GLY B 2 205 ? 51.655 0.258 -31.789 1.00 35.15 205 GLY B C 1
ATOM 6384 O O . GLY B 2 205 ? 52.353 -0.470 -32.505 1.00 41.00 205 GLY B O 1
ATOM 6386 N N . GLY B 2 206 ? 52.120 1.361 -31.221 1.00 28.94 206 GLY B N 1
ATOM 6387 C CA . GLY B 2 206 ? 53.495 1.768 -31.403 1.00 24.30 206 GLY B CA 1
ATOM 6388 C C . GLY B 2 206 ? 53.812 2.643 -30.221 1.00 25.37 206 GLY B C 1
ATOM 6389 O O . GLY B 2 206 ? 52.887 3.118 -29.573 1.00 32.05 206 GLY B O 1
ATOM 6391 N N . ALA B 2 207 ? 55.084 2.833 -29.896 1.00 22.34 207 ALA B N 1
ATOM 6392 C CA . ALA B 2 207 ? 55.457 3.690 -28.769 1.00 19.02 207 ALA B CA 1
ATOM 6393 C C . ALA B 2 207 ? 55.218 5.134 -29.169 1.00 21.00 207 ALA B C 1
ATOM 6394 O O . ALA B 2 207 ? 55.005 5.428 -30.349 1.00 23.22 207 ALA B O 1
ATOM 6397 N N . ILE B 2 208 ? 55.289 6.039 -28.203 1.00 20.36 208 ILE B N 1
ATOM 6398 C CA . ILE B 2 208 ? 55.117 7.458 -28.489 1.00 23.58 208 ILE B CA 1
ATOM 6399 C C . ILE B 2 208 ? 56.279 7.972 -29.351 1.00 27.84 208 ILE B C 1
ATOM 6400 O O . ILE B 2 208 ? 56.125 8.917 -30.125 1.00 28.68 208 ILE B O 1
ATOM 6406 N N . ASP B 2 209 ? 57.444 7.338 -29.210 1.00 33.10 209 ASP B N 1
ATOM 6407 C CA . ASP B 2 209 ? 58.651 7.707 -29.958 1.00 34.93 209 ASP B CA 1
ATOM 6408 C C . ASP B 2 209 ? 58.495 7.379 -31.440 1.00 34.62 209 ASP B C 1
ATOM 6409 O O . ASP B 2 209 ? 59.217 7.918 -32.254 1.00 37.76 209 ASP B O 1
ATOM 6415 N N . ASP B 2 210 ? 57.615 6.437 -31.775 1.00 31.85 210 ASP B N 1
ATOM 6416 C CA . ASP B 2 210 ? 57.415 6.015 -33.162 1.00 29.64 210 ASP B CA 1
ATOM 6417 C C . ASP B 2 210 ? 56.670 7.033 -34.008 1.00 31.11 210 ASP B C 1
ATOM 6418 O O . ASP B 2 210 ? 56.472 6.845 -35.231 1.00 28.61 210 ASP B O 1
ATOM 6424 N N . THR B 2 211 ? 56.261 8.111 -33.340 1.00 29.74 211 THR B N 1
ATOM 6425 C CA . THR B 2 211 ? 55.559 9.214 -33.968 1.00 29.82 211 THR B CA 1
ATOM 6426 C C . THR B 2 211 ? 56.492 9.777 -35.024 1.00 30.19 211 THR B C 1
ATOM 6427 O O . THR B 2 211 ? 57.663 10.012 -34.743 1.00 34.88 211 THR B O 1
ATOM 6433 N N . GLN B 2 212 ? 55.981 10.019 -36.223 1.00 31.41 212 GLN B N 1
ATOM 6434 C CA . GLN B 2 212 ? 56.823 10.515 -37.299 1.00 31.71 212 GLN B CA 1
ATOM 6435 C C . GLN B 2 212 ? 56.153 11.492 -38.224 1.00 29.51 212 GLN B C 1
ATOM 6436 O O . GLN B 2 212 ? 54.937 11.503 -38.348 1.00 30.74 212 GLN B O 1
ATOM 6445 N N . LEU B 2 213 ? 56.983 12.226 -38.959 1.00 30.30 213 LEU B N 1
ATOM 6446 C CA . LEU B 2 213 ? 56.548 13.229 -39.917 1.00 26.31 213 LEU B CA 1
ATOM 6447 C C . LEU B 2 213 ? 56.734 12.657 -41.312 1.00 27.82 213 LEU B C 1
ATOM 6448 O O . LEU B 2 213 ? 57.843 12.299 -41.690 1.00 29.66 213 LEU B O 1
ATOM 6454 N N . ILE B 2 214 ? 55.657 12.558 -42.075 1.00 29.36 214 ILE B N 1
ATOM 6455 C CA . ILE B 2 214 ? 55.732 12.022 -43.431 1.00 28.28 214 ILE B CA 1
ATOM 6456 C C . ILE B 2 214 ? 55.535 13.154 -44.415 1.00 30.98 214 ILE B C 1
ATOM 6457 O O . ILE B 2 214 ? 54.583 13.920 -44.293 1.00 31.70 214 ILE B O 1
ATOM 6463 N N . ASN B 2 215 ? 56.406 13.258 -45.409 1.00 35.56 215 ASN B N 1
ATOM 6464 C CA . ASN B 2 215 ? 56.251 14.314 -46.406 1.00 39.61 215 ASN B CA 1
ATOM 6465 C C . ASN B 2 215 ? 55.177 13.880 -47.405 1.00 37.39 215 ASN B C 1
ATOM 6466 O O . ASN B 2 215 ? 55.477 13.251 -48.413 1.00 44.69 215 ASN B O 1
ATOM 6474 N N . GLY B 2 216 ? 53.920 14.162 -47.100 1.00 33.07 216 GLY B N 1
ATOM 6475 C CA . GLY B 2 216 ? 52.846 13.769 -47.989 1.00 29.46 216 GLY B CA 1
ATOM 6476 C C . GLY B 2 216 ? 51.544 13.776 -47.221 1.00 32.40 216 GLY B C 1
ATOM 6477 O O . GLY B 2 216 ? 51.486 14.317 -46.108 1.00 33.93 216 GLY B O 1
ATOM 6479 N N . ILE B 2 217 ? 50.499 13.185 -47.797 1.00 30.17 217 ILE B N 1
ATOM 6480 C CA . ILE B 2 217 ? 49.197 13.123 -47.139 1.00 26.74 217 ILE B CA 1
ATOM 6481 C C . ILE B 2 217 ? 48.834 11.673 -46.911 1.00 25.84 217 ILE B C 1
ATOM 6482 O O . ILE B 2 217 ? 48.824 10.881 -47.830 1.00 25.17 217 ILE B O 1
ATOM 6488 N N . ILE B 2 218 ? 48.682 11.306 -45.651 1.00 26.95 218 ILE B N 1
ATOM 6489 C CA . ILE B 2 218 ? 48.313 9.954 -45.291 1.00 24.39 218 ILE B CA 1
ATOM 6490 C C . ILE B 2 218 ? 46.825 9.912 -45.129 1.00 25.14 218 ILE B C 1
ATOM 6491 O O . ILE B 2 218 ? 46.247 10.794 -44.504 1.00 27.02 218 ILE B O 1
ATOM 6497 N N . VAL B 2 219 ? 46.195 8.891 -45.677 1.00 27.82 219 VAL B N 1
ATOM 6498 C CA . VAL B 2 219 ? 44.756 8.736 -45.535 1.00 30.15 219 VAL B CA 1
ATOM 6499 C C . VAL B 2 219 ? 44.542 7.339 -44.942 1.00 31.24 219 VAL B C 1
ATOM 6500 O O . VAL B 2 219 ? 45.040 6.344 -45.476 1.00 31.34 219 VAL B O 1
ATOM 6505 N N . ASP B 2 220 ? 43.848 7.277 -43.812 1.00 31.79 220 ASP B N 1
ATOM 6506 C CA . ASP B 2 220 ? 43.578 6.008 -43.134 1.00 32.92 220 ASP B CA 1
ATOM 6507 C C . ASP B 2 220 ? 42.435 5.286 -43.831 1.00 31.66 220 ASP B C 1
ATOM 6508 O O . ASP B 2 220 ? 41.293 5.352 -43.385 1.00 31.40 220 ASP B O 1
ATOM 6514 N N . LYS B 2 221 ? 42.760 4.632 -44.941 1.00 33.05 221 LYS B N 1
ATOM 6515 C CA . LYS B 2 221 ? 41.810 3.878 -45.751 1.00 31.80 221 LYS B CA 1
ATOM 6516 C C . LYS B 2 221 ? 42.632 2.918 -46.585 1.00 33.09 221 LYS B C 1
ATOM 6517 O O . LYS B 2 221 ? 43.837 3.102 -46.715 1.00 36.51 221 LYS B O 1
ATOM 6527 N N . GLU B 2 222 ? 42.021 1.870 -47.115 1.00 32.47 222 GLU B N 1
ATOM 6528 C CA . GLU B 2 222 ? 42.783 0.978 -47.970 1.00 37.54 222 GLU B CA 1
ATOM 6529 C C . GLU B 2 222 ? 42.051 0.822 -49.308 1.00 37.64 222 GLU B C 1
ATOM 6530 O O . GLU B 2 222 ? 40.906 1.265 -49.419 1.00 38.67 222 GLU B O 1
ATOM 6537 N N . LYS B 2 223 ? 42.713 0.266 -50.330 1.00 37.83 223 LYS B N 1
ATOM 6538 C CA . LYS B 2 223 ? 42.096 0.102 -51.659 1.00 34.93 223 LYS B CA 1
ATOM 6539 C C . LYS B 2 223 ? 40.779 -0.617 -51.538 1.00 33.63 223 LYS B C 1
ATOM 6540 O O . LYS B 2 223 ? 40.638 -1.526 -50.736 1.00 35.91 223 LYS B O 1
ATOM 6550 N N . VAL B 2 224 ? 39.817 -0.201 -52.342 1.00 34.08 224 VAL B N 1
ATOM 6551 C CA . VAL B 2 224 ? 38.478 -0.743 -52.285 1.00 34.26 224 VAL B CA 1
ATOM 6552 C C . VAL B 2 224 ? 38.305 -2.192 -52.704 1.00 38.54 224 VAL B C 1
ATOM 6553 O O . VAL B 2 224 ? 37.377 -2.843 -52.238 1.00 42.11 224 VAL B O 1
ATOM 6558 N N . HIS B 2 225 ? 39.202 -2.702 -53.550 1.00 40.00 225 HIS B N 1
ATOM 6559 C CA . HIS B 2 225 ? 39.119 -4.069 -54.074 1.00 36.01 225 HIS B CA 1
ATOM 6560 C C . HIS B 2 225 ? 40.460 -4.722 -53.900 1.00 39.39 225 HIS B C 1
ATOM 6561 O O . HIS B 2 225 ? 41.471 -4.128 -54.239 1.00 40.82 225 HIS B O 1
ATOM 6571 N N . PRO B 2 226 ? 40.478 -6.009 -53.520 1.00 45.01 226 PRO B N 1
ATOM 6572 C CA . PRO B 2 226 ? 41.721 -6.769 -53.301 1.00 46.51 226 PRO B CA 1
ATOM 6573 C C . PRO B 2 226 ? 42.659 -6.845 -54.518 1.00 45.73 226 PRO B C 1
ATOM 6574 O O . PRO B 2 226 ? 43.882 -6.986 -54.373 1.00 45.44 226 PRO B O 1
ATOM 6578 N N . GLY B 2 227 ? 42.077 -6.749 -55.709 1.00 42.97 227 GLY B N 1
ATOM 6579 C CA . GLY B 2 227 ? 42.867 -6.844 -56.921 1.00 43.88 227 GLY B CA 1
ATOM 6580 C C . GLY B 2 227 ? 43.509 -5.570 -57.426 1.00 44.77 227 GLY B C 1
ATOM 6581 O O . GLY B 2 227 ? 44.054 -5.552 -58.538 1.00 49.11 227 GLY B O 1
ATOM 6583 N N . MET B 2 228 ? 43.384 -4.489 -56.664 1.00 42.45 228 MET B N 1
ATOM 6584 C CA . MET B 2 228 ? 43.987 -3.218 -57.057 1.00 39.31 228 MET B CA 1
ATOM 6585 C C . MET B 2 228 ? 45.466 -3.236 -56.644 1.00 38.64 228 MET B C 1
ATOM 6586 O O . MET B 2 228 ? 45.860 -4.003 -55.757 1.00 37.17 228 MET B O 1
ATOM 6592 N N . PRO B 2 229 ? 46.312 -2.438 -57.320 1.00 35.13 229 PRO B N 1
ATOM 6593 C CA . PRO B 2 229 ? 47.744 -2.378 -57.004 1.00 33.84 229 PRO B CA 1
ATOM 6594 C C . PRO B 2 229 ? 48.063 -1.799 -55.627 1.00 33.55 229 PRO B C 1
ATOM 6595 O O . PRO B 2 229 ? 47.306 -1.001 -55.086 1.00 35.31 229 PRO B O 1
ATOM 6599 N N . ASP B 2 230 ? 49.177 -2.223 -55.048 1.00 31.35 230 ASP B N 1
ATOM 6600 C CA . ASP B 2 230 ? 49.575 -1.701 -53.754 1.00 30.35 230 ASP B CA 1
ATOM 6601 C C . ASP B 2 230 ? 50.354 -0.405 -53.880 1.00 28.19 230 ASP B C 1
ATOM 6602 O O . ASP B 2 230 ? 50.538 0.303 -52.893 1.00 30.15 230 ASP B O 1
ATOM 6608 N N . VAL B 2 231 ? 50.786 -0.077 -55.090 1.00 23.48 231 VAL B N 1
ATOM 6609 C CA . VAL B 2 231 ? 51.558 1.136 -55.308 1.00 29.70 231 VAL B CA 1
ATOM 6610 C C . VAL B 2 231 ? 51.456 1.583 -56.743 1.00 31.23 231 VAL B C 1
ATOM 6611 O O . VAL B 2 231 ? 51.344 0.751 -57.639 1.00 36.61 231 VAL B O 1
ATOM 6616 N N . VAL B 2 232 ? 51.365 2.894 -56.945 1.00 32.89 232 VAL B N 1
ATOM 6617 C CA . VAL B 2 232 ? 51.344 3.459 -58.285 1.00 30.30 232 VAL B CA 1
ATOM 6618 C C . VAL B 2 232 ? 52.286 4.655 -58.253 1.00 32.76 232 VAL B C 1
ATOM 6619 O O . VAL B 2 232 ? 52.186 5.537 -57.390 1.00 28.34 232 VAL B O 1
ATOM 6624 N N . LYS B 2 233 ? 53.304 4.571 -59.098 1.00 35.73 233 LYS B N 1
ATOM 6625 C CA . LYS B 2 233 ? 54.309 5.610 -59.198 1.00 37.91 233 LYS B CA 1
ATOM 6626 C C . LYS B 2 233 ? 53.709 6.627 -60.138 1.00 35.89 233 LYS B C 1
ATOM 6627 O O . LYS B 2 233 ? 52.935 6.268 -61.013 1.00 33.48 233 LYS B O 1
ATOM 6637 N N . ASP B 2 234 ? 54.101 7.881 -59.978 1.00 38.13 234 ASP B N 1
ATOM 6638 C CA . ASP B 2 234 ? 53.594 8.980 -60.791 1.00 44.17 234 ASP B CA 1
ATOM 6639 C C . ASP B 2 234 ? 52.093 8.826 -60.982 1.00 41.92 234 ASP B C 1
ATOM 6640 O O . ASP B 2 234 ? 51.619 8.404 -62.035 1.00 39.20 234 ASP B O 1
ATOM 6646 N N . ALA B 2 235 ? 51.368 9.166 -59.921 1.00 40.99 235 ALA B N 1
ATOM 6647 C CA . ALA B 2 235 ? 49.923 9.067 -59.864 1.00 35.43 235 ALA B CA 1
ATOM 6648 C C . ALA B 2 235 ? 49.207 10.307 -60.345 1.00 31.45 235 ALA B C 1
ATOM 6649 O O . ALA B 2 235 ? 49.620 11.422 -60.051 1.00 33.69 235 ALA B O 1
ATOM 6652 N N . LYS B 2 236 ? 48.146 10.086 -61.109 1.00 32.70 236 LYS B N 1
ATOM 6653 C CA . LYS B 2 236 ? 47.279 11.146 -61.622 1.00 34.86 236 LYS B CA 1
ATOM 6654 C C . LYS B 2 236 ? 46.017 10.815 -60.843 1.00 31.15 236 LYS B C 1
ATOM 6655 O O . LYS B 2 236 ? 45.353 9.816 -61.090 1.00 30.56 236 LYS B O 1
ATOM 6665 N N . ILE B 2 237 ? 45.762 11.622 -59.834 1.00 27.02 237 ILE B N 1
ATOM 6666 C CA . ILE B 2 237 ? 44.675 11.403 -58.917 1.00 25.02 237 ILE B CA 1
ATOM 6667 C C . ILE B 2 237 ? 43.349 12.051 -59.247 1.00 24.49 237 ILE B C 1
ATOM 6668 O O . ILE B 2 237 ? 43.281 13.260 -59.398 1.00 29.37 237 ILE B O 1
ATOM 6674 N N . ALA B 2 238 ? 42.293 11.247 -59.323 1.00 23.94 238 ALA B N 1
ATOM 6675 C CA . ALA B 2 238 ? 40.950 11.746 -59.583 1.00 19.98 238 ALA B CA 1
ATOM 6676 C C . ALA B 2 238 ? 40.275 11.820 -58.213 1.00 25.43 238 ALA B C 1
ATOM 6677 O O . ALA B 2 238 ? 40.249 10.826 -57.474 1.00 27.76 238 ALA B O 1
ATOM 6680 N N . LEU B 2 239 ? 39.807 13.011 -57.847 1.00 23.64 239 LEU B N 1
ATOM 6681 C CA . LEU B 2 239 ? 39.136 13.246 -56.569 1.00 17.91 239 LEU B CA 1
ATOM 6682 C C . LEU B 2 239 ? 37.666 13.452 -56.881 1.00 20.91 239 LEU B C 1
ATOM 6683 O O . LEU B 2 239 ? 37.319 14.430 -57.517 1.00 22.10 239 LEU B O 1
ATOM 6689 N N . LEU B 2 240 ? 36.799 12.542 -56.456 1.00 23.51 240 LEU B N 1
ATOM 6690 C CA . LEU B 2 240 ? 35.375 12.676 -56.742 1.00 20.90 240 LEU B CA 1
ATOM 6691 C C . LEU B 2 240 ? 34.548 12.973 -55.507 1.00 21.96 240 LEU B C 1
ATOM 6692 O O . LEU B 2 240 ? 34.968 12.774 -54.381 1.00 24.24 240 LEU B O 1
ATOM 6698 N N . ASP B 2 241 ? 33.351 13.456 -55.729 1.00 26.13 241 ASP B N 1
ATOM 6699 C CA . ASP B 2 241 ? 32.497 13.801 -54.633 1.00 32.28 241 ASP B CA 1
ATOM 6700 C C . ASP B 2 241 ? 31.170 13.154 -54.915 1.00 32.79 241 ASP B C 1
ATOM 6701 O O . ASP B 2 241 ? 30.208 13.377 -54.204 1.00 39.21 241 ASP B O 1
ATOM 6707 N N . ALA B 2 242 ? 31.121 12.348 -55.964 1.00 29.98 242 ALA B N 1
ATOM 6708 C CA . ALA B 2 242 ? 29.903 11.656 -56.343 1.00 32.76 242 ALA B CA 1
ATOM 6709 C C . ALA B 2 242 ? 30.159 10.153 -56.267 1.00 35.69 242 ALA B C 1
ATOM 6710 O O . ALA B 2 242 ? 31.306 9.722 -56.309 1.00 41.55 242 ALA B O 1
ATOM 6713 N N . PRO B 2 243 ? 29.113 9.336 -56.083 1.00 36.46 243 PRO B N 1
ATOM 6714 C CA . PRO B 2 243 ? 29.358 7.891 -56.016 1.00 35.77 243 PRO B CA 1
ATOM 6715 C C . PRO B 2 243 ? 29.445 7.286 -57.417 1.00 34.95 243 PRO B C 1
ATOM 6716 O O . PRO B 2 243 ? 28.909 7.860 -58.367 1.00 34.70 243 PRO B O 1
ATOM 6720 N N . LEU B 2 244 ? 30.151 6.162 -57.547 1.00 32.57 244 LEU B N 1
ATOM 6721 C CA . LEU B 2 244 ? 30.278 5.472 -58.828 1.00 31.10 244 LEU B CA 1
ATOM 6722 C C . LEU B 2 244 ? 29.164 4.434 -58.899 1.00 32.18 244 LEU B C 1
ATOM 6723 O O . LEU B 2 244 ? 29.385 3.275 -58.580 1.00 33.66 244 LEU B O 1
ATOM 6729 N N . GLU B 2 245 ? 27.967 4.851 -59.294 1.00 34.47 245 GLU B N 1
ATOM 6730 C CA . GLU B 2 245 ? 26.827 3.954 -59.397 1.00 35.26 245 GLU B CA 1
ATOM 6731 C C . GLU B 2 245 ? 25.944 4.378 -60.522 1.00 42.93 245 GLU B C 1
ATOM 6732 O O . GLU B 2 245 ? 26.152 5.440 -61.109 1.00 46.15 245 GLU B O 1
ATOM 6739 N N . ILE B 2 246 ? 24.937 3.553 -60.804 1.00 49.09 246 ILE B N 1
ATOM 6740 C CA . ILE B 2 246 ? 23.979 3.838 -61.872 1.00 51.91 246 ILE B CA 1
ATOM 6741 C C . ILE B 2 246 ? 23.097 4.993 -61.445 1.00 52.11 246 ILE B C 1
ATOM 6742 O O . ILE B 2 246 ? 22.733 5.094 -60.270 1.00 50.21 246 ILE B O 1
ATOM 6748 N N . LYS B 2 247 ? 22.776 5.867 -62.394 1.00 56.10 247 LYS B N 1
ATOM 6749 C CA . LYS B 2 247 ? 21.916 7.015 -62.123 1.00 58.33 247 LYS B CA 1
ATOM 6750 C C . LYS B 2 247 ? 20.467 6.690 -62.525 1.00 55.93 247 LYS B C 1
ATOM 6751 O O . LYS B 2 247 ? 20.192 6.289 -63.665 1.00 51.50 247 LYS B O 1
ATOM 6761 N N . LYS B 2 248 ? 19.561 6.806 -61.560 1.00 55.87 248 LYS B N 1
ATOM 6762 C CA . LYS B 2 248 ? 18.139 6.539 -61.786 1.00 59.55 248 LYS B CA 1
ATOM 6763 C C . LYS B 2 248 ? 17.461 7.879 -62.086 1.00 57.30 248 LYS B C 1
ATOM 6764 O O . LYS B 2 248 ? 17.675 8.857 -61.366 1.00 58.24 248 LYS B O 1
ATOM 6774 N N . PRO B 2 249 ? 16.659 7.953 -63.163 1.00 52.48 249 PRO B N 1
ATOM 6775 C CA . PRO B 2 249 ? 15.997 9.215 -63.480 1.00 50.36 249 PRO B CA 1
ATOM 6776 C C . PRO B 2 249 ? 15.228 9.768 -62.289 1.00 52.84 249 PRO B C 1
ATOM 6777 O O . PRO B 2 249 ? 14.917 9.036 -61.337 1.00 50.58 249 PRO B O 1
ATOM 6781 N N . GLU B 2 250 ? 14.954 11.072 -62.356 1.00 56.56 250 GLU B N 1
ATOM 6782 C CA . GLU B 2 250 ? 14.222 11.812 -61.327 1.00 58.59 250 GLU B CA 1
ATOM 6783 C C . GLU B 2 250 ? 12.709 11.564 -61.454 1.00 57.13 250 GLU B C 1
ATOM 6784 O O . GLU B 2 250 ? 11.994 11.517 -60.453 1.00 56.57 250 GLU B O 1
ATOM 6791 N N . PHE B 2 251 ? 12.223 11.476 -62.691 1.00 57.01 251 PHE B N 1
ATOM 6792 C CA . PHE B 2 251 ? 10.811 11.202 -62.950 1.00 56.35 251 PHE B CA 1
ATOM 6793 C C . PHE B 2 251 ? 10.603 9.710 -62.717 1.00 56.77 251 PHE B C 1
ATOM 6794 O O . PHE B 2 251 ? 11.539 8.928 -62.875 1.00 58.38 251 PHE B O 1
ATOM 6803 N N . ASP B 2 252 ? 9.397 9.309 -62.330 1.00 55.33 252 ASP B N 1
ATOM 6804 C CA . ASP B 2 252 ? 9.142 7.897 -62.067 1.00 56.31 252 ASP B CA 1
ATOM 6805 C C . ASP B 2 252 ? 9.421 7.091 -63.332 1.00 50.55 252 ASP B C 1
ATOM 6806 O O . ASP B 2 252 ? 8.896 7.411 -64.384 1.00 47.58 252 ASP B O 1
ATOM 6812 N N . THR B 2 253 ? 10.257 6.061 -63.217 1.00 45.17 253 THR B N 1
ATOM 6813 C CA . THR B 2 253 ? 10.662 5.245 -64.361 1.00 42.62 253 THR B CA 1
ATOM 6814 C C . THR B 2 253 ? 10.468 3.737 -64.210 1.00 42.81 253 THR B C 1
ATOM 6815 O O . THR B 2 253 ? 10.843 3.150 -63.188 1.00 41.73 253 THR B O 1
ATOM 6821 N N . ASN B 2 254 ? 9.938 3.120 -65.268 1.00 43.68 254 ASN B N 1
ATOM 6822 C CA . ASN B 2 254 ? 9.691 1.680 -65.330 1.00 41.30 254 ASN B CA 1
ATOM 6823 C C . ASN B 2 254 ? 10.080 1.076 -66.676 1.00 39.88 254 ASN B C 1
ATOM 6824 O O . ASN B 2 254 ? 9.759 1.632 -67.729 1.00 37.00 254 ASN B O 1
ATOM 6832 N N . LEU B 2 255 ? 10.829 -0.022 -66.636 1.00 36.54 255 LEU B N 1
ATOM 6833 C CA . LEU B 2 255 ? 11.212 -0.739 -67.844 1.00 35.72 255 LEU B CA 1
ATOM 6834 C C . LEU B 2 255 ? 10.016 -1.617 -68.144 1.00 38.42 255 LEU B C 1
ATOM 6835 O O . L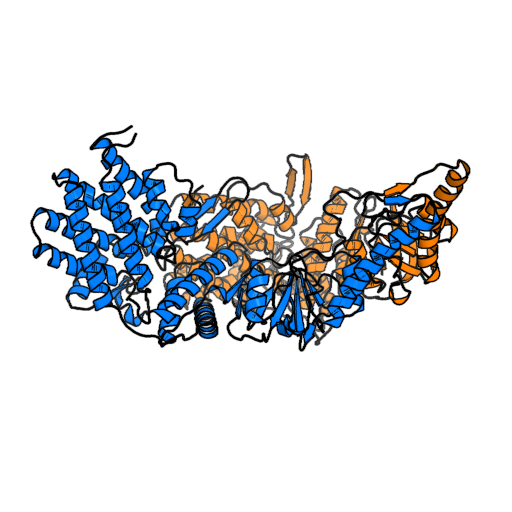EU B 2 255 ? 9.462 -2.223 -67.230 1.00 41.68 255 LEU B O 1
ATOM 6841 N N . ARG B 2 256 ? 9.581 -1.664 -69.392 1.00 40.27 256 ARG B N 1
ATOM 6842 C CA . ARG B 2 256 ? 8.454 -2.516 -69.754 1.00 44.70 256 ARG B CA 1
ATOM 6843 C C . ARG B 2 256 ? 8.961 -3.652 -70.637 1.00 44.49 256 ARG B C 1
ATOM 6844 O O . ARG B 2 256 ? 9.229 -3.448 -71.826 1.00 45.95 256 ARG B O 1
ATOM 6858 N N . ILE B 2 257 ? 9.080 -4.852 -70.071 1.00 44.28 257 ILE B N 1
ATOM 6859 C CA . ILE B 2 257 ? 9.565 -6.003 -70.840 1.00 43.53 257 ILE B CA 1
ATOM 6860 C C . ILE B 2 257 ? 8.433 -6.898 -71.329 1.00 43.31 257 ILE B C 1
ATOM 6861 O O . ILE B 2 257 ? 7.710 -7.499 -70.540 1.00 45.04 257 ILE B O 1
ATOM 6867 N N . GLU B 2 258 ? 8.285 -6.970 -72.639 1.00 44.55 258 GLU B N 1
ATOM 6868 C CA . GLU B 2 258 ? 7.247 -7.782 -73.250 1.00 48.78 258 GLU B CA 1
ATOM 6869 C C . GLU B 2 258 ? 7.893 -8.891 -74.070 1.00 47.45 258 GLU B C 1
ATOM 6870 O O . GLU B 2 258 ? 7.242 -9.857 -74.450 1.00 51.75 258 GLU B O 1
ATOM 6877 N N . ASP B 2 259 ? 9.178 -8.731 -74.352 1.00 45.97 259 ASP B N 1
ATOM 6878 C CA . ASP B 2 259 ? 9.933 -9.695 -75.137 1.00 44.24 259 ASP B CA 1
ATOM 6879 C C . ASP B 2 259 ? 10.983 -10.259 -74.216 1.00 42.14 259 ASP B C 1
ATOM 6880 O O . ASP B 2 259 ? 11.823 -9.528 -73.717 1.00 41.40 259 ASP B O 1
ATOM 6886 N N . PRO B 2 260 ? 10.985 -11.575 -74.017 1.00 42.67 260 PRO B N 1
ATOM 6887 C CA . PRO B 2 260 ? 11.978 -12.178 -73.131 1.00 42.68 260 PRO B CA 1
ATOM 6888 C C . PRO B 2 260 ? 13.412 -11.811 -73.478 1.00 41.80 260 PRO B C 1
ATOM 6889 O O . PRO B 2 260 ? 14.260 -11.701 -72.600 1.00 46.12 260 PRO B O 1
ATOM 6893 N N . SER B 2 261 ? 13.653 -11.516 -74.744 1.00 40.36 261 SER B N 1
ATOM 6894 C CA . SER B 2 261 ? 14.990 -11.164 -75.213 1.00 41.46 261 SER B CA 1
ATOM 6895 C C . SER B 2 261 ? 15.558 -9.828 -74.712 1.00 40.85 261 SER B C 1
ATOM 6896 O O . SER B 2 261 ? 16.781 -9.627 -74.672 1.00 42.05 261 SER B O 1
ATOM 6901 N N . MET B 2 262 ? 14.673 -8.914 -74.342 1.00 39.32 262 MET B N 1
ATOM 6902 C CA . MET B 2 262 ? 15.088 -7.614 -73.866 1.00 39.42 262 MET B CA 1
ATOM 6903 C C . MET B 2 262 ? 15.706 -7.699 -72.492 1.00 42.13 262 MET B C 1
ATOM 6904 O O . MET B 2 262 ? 16.510 -6.847 -72.119 1.00 46.73 262 MET B O 1
ATOM 6910 N N . ILE B 2 263 ? 15.350 -8.727 -71.731 1.00 41.96 263 ILE B N 1
ATOM 6911 C CA . ILE B 2 263 ? 15.892 -8.854 -70.385 1.00 42.74 263 ILE B CA 1
ATOM 6912 C C . ILE B 2 263 ? 17.403 -8.815 -70.392 1.00 45.80 263 ILE B C 1
ATOM 6913 O O . ILE B 2 263 ? 18.013 -8.206 -69.518 1.00 47.30 263 ILE B O 1
ATOM 6919 N N . GLN B 2 264 ? 17.997 -9.436 -71.407 1.00 49.43 264 GLN B N 1
ATOM 6920 C CA . GLN B 2 264 ? 19.447 -9.453 -71.549 1.00 51.35 264 GLN B CA 1
ATOM 6921 C C . GLN B 2 264 ? 19.963 -8.079 -71.953 1.00 46.28 264 GLN B C 1
ATOM 6922 O O . GLN B 2 264 ? 20.894 -7.553 -71.350 1.00 45.07 264 GLN B O 1
ATOM 6931 N N . LYS B 2 265 ? 19.345 -7.499 -72.973 1.00 42.70 265 LYS B N 1
ATOM 6932 C CA . LYS B 2 265 ? 19.756 -6.200 -73.457 1.00 40.54 265 LYS B CA 1
ATOM 6933 C C . LYS B 2 265 ? 19.696 -5.132 -72.370 1.00 42.24 265 LYS B C 1
ATOM 6934 O O . LYS B 2 265 ? 20.543 -4.241 -72.329 1.00 42.30 265 LYS B O 1
ATOM 6944 N N . PHE B 2 266 ? 18.750 -5.262 -71.444 1.00 42.24 266 PHE B N 1
ATOM 6945 C CA . PHE B 2 266 ? 18.630 -4.293 -70.364 1.00 41.93 266 PHE B CA 1
ATOM 6946 C C . PHE B 2 266 ? 19.779 -4.386 -69.359 1.00 42.73 266 PHE B C 1
ATOM 6947 O O . PHE B 2 266 ? 20.485 -3.403 -69.145 1.00 47.60 266 PHE B O 1
ATOM 6956 N N . LEU B 2 267 ? 20.002 -5.548 -68.757 1.00 43.28 267 LEU B N 1
ATOM 6957 C CA . LEU B 2 267 ? 21.116 -5.685 -67.808 1.00 44.17 267 LEU B CA 1
ATOM 6958 C C . LEU B 2 267 ? 22.446 -5.280 -68.451 1.00 44.47 267 LE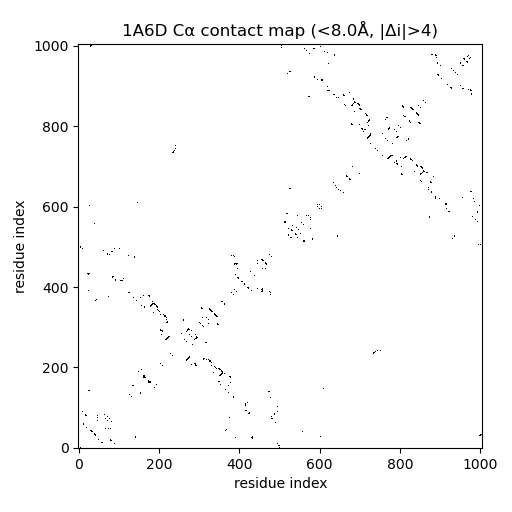U B C 1
ATOM 6959 O O . LEU B 2 267 ? 23.314 -4.711 -67.799 1.00 44.69 267 LEU B O 1
ATOM 6965 N N . ALA B 2 268 ? 22.591 -5.559 -69.740 1.00 44.87 268 ALA B N 1
ATOM 6966 C CA . ALA B 2 268 ? 23.791 -5.188 -70.469 1.00 45.16 268 ALA B CA 1
ATOM 6967 C C . ALA B 2 268 ? 23.947 -3.674 -70.414 1.00 48.48 268 ALA B C 1
ATOM 6968 O O . ALA B 2 268 ? 25.012 -3.176 -70.059 1.00 51.46 268 ALA B O 1
ATOM 6971 N N . GLN B 2 269 ? 22.872 -2.948 -70.726 1.00 50.98 269 GLN B N 1
ATOM 6972 C CA . GLN B 2 269 ? 22.893 -1.489 -70.704 1.00 53.50 269 GLN B CA 1
ATOM 6973 C C . GLN B 2 269 ? 23.274 -0.905 -69.377 1.00 53.07 269 GLN B C 1
ATOM 6974 O O . GLN B 2 269 ? 23.867 0.168 -69.323 1.00 56.76 269 GLN B O 1
ATOM 6983 N N . GLU B 2 270 ? 22.906 -1.582 -68.303 1.00 51.40 270 GLU B N 1
ATOM 6984 C CA . GLU B 2 270 ? 23.260 -1.088 -66.989 1.00 54.59 270 GLU B CA 1
ATOM 6985 C C . GLU B 2 270 ? 24.759 -1.244 -66.724 1.00 55.83 270 GLU B C 1
ATOM 6986 O O . GLU B 2 270 ? 25.455 -0.271 -66.401 1.00 57.67 270 GLU B O 1
ATOM 6993 N N . GLU B 2 271 ? 25.269 -2.454 -66.920 1.00 56.65 271 GLU B N 1
ATOM 6994 C CA . GLU B 2 271 ? 26.685 -2.719 -66.702 1.00 53.72 271 GLU B CA 1
ATOM 6995 C C . GLU B 2 271 ? 27.509 -1.829 -67.612 1.00 49.70 271 GLU B C 1
ATOM 6996 O O . GLU B 2 271 ? 28.549 -1.320 -67.210 1.00 50.67 271 GLU B O 1
ATOM 7003 N N . ASN B 2 272 ? 26.997 -1.571 -68.808 1.00 45.02 272 ASN B N 1
ATOM 7004 C CA . ASN B 2 272 ? 27.687 -0.699 -69.737 1.00 42.93 272 ASN B CA 1
ATOM 7005 C C . ASN B 2 272 ? 27.760 0.720 -69.235 1.00 43.14 272 ASN B C 1
ATOM 7006 O O . ASN B 2 272 ? 28.724 1.416 -69.509 1.00 44.67 272 ASN B O 1
ATOM 7014 N N . MET B 2 273 ? 26.749 1.163 -68.502 1.00 43.68 273 MET B N 1
ATOM 7015 C CA . MET B 2 273 ? 26.781 2.516 -67.977 1.00 46.73 273 MET B CA 1
ATOM 7016 C C . MET B 2 273 ? 27.936 2.656 -66.998 1.00 45.66 273 MET B C 1
ATOM 7017 O O . MET B 2 273 ? 28.653 3.653 -67.013 1.00 49.87 273 MET B O 1
ATOM 7023 N N . LEU B 2 274 ? 28.132 1.642 -66.166 1.00 43.36 274 LEU B N 1
ATOM 7024 C CA . LEU B 2 274 ? 29.206 1.648 -65.184 1.00 39.27 274 LEU B CA 1
ATOM 7025 C C . LEU B 2 274 ? 30.571 1.512 -65.845 1.00 39.03 274 LEU B C 1
ATOM 7026 O O . LEU B 2 274 ? 31.534 2.183 -65.464 1.00 41.42 274 LEU B O 1
ATOM 7032 N N . ARG B 2 275 ? 30.657 0.619 -66.818 1.00 39.84 275 ARG B N 1
ATOM 7033 C CA . ARG B 2 275 ? 31.886 0.395 -67.562 1.00 40.83 275 ARG B CA 1
ATOM 7034 C C . ARG B 2 275 ? 32.315 1.701 -68.223 1.00 43.19 275 ARG B C 1
ATOM 7035 O O . ARG B 2 275 ? 33.496 2.036 -68.251 1.00 45.31 275 ARG B O 1
ATOM 7049 N N . GLU B 2 276 ? 31.342 2.461 -68.712 1.00 47.15 276 GLU B N 1
ATOM 7050 C CA . GLU B 2 276 ? 31.609 3.749 -69.345 1.00 49.55 276 GLU B CA 1
ATOM 7051 C C . GLU B 2 276 ? 32.165 4.794 -68.362 1.00 48.19 276 GLU B C 1
ATOM 7052 O O . GLU B 2 276 ? 33.122 5.510 -68.666 1.00 45.04 276 GLU B O 1
ATOM 7059 N N . MET B 2 277 ? 31.527 4.908 -67.202 1.00 48.50 277 MET B N 1
ATOM 7060 C CA . MET B 2 277 ? 31.958 5.843 -66.164 1.00 48.19 277 MET B CA 1
ATOM 7061 C C . MET B 2 277 ? 33.431 5.636 -65.888 1.00 46.27 277 MET B C 1
ATOM 7062 O O . MET B 2 277 ? 34.176 6.592 -65.724 1.00 46.53 277 MET B O 1
ATOM 7068 N N . VAL B 2 278 ? 33.832 4.372 -65.805 1.00 44.93 278 VAL B N 1
ATOM 7069 C CA . VAL B 2 278 ? 35.219 4.036 -65.555 1.00 41.17 278 VAL B CA 1
ATOM 7070 C C . VAL B 2 278 ? 36.033 4.438 -66.770 1.00 42.18 278 VAL B C 1
ATOM 7071 O O . VAL B 2 278 ? 37.105 5.015 -66.626 1.00 45.56 278 VAL B O 1
ATOM 7076 N N . ASP B 2 279 ? 35.523 4.186 -67.969 1.00 39.79 279 ASP B N 1
ATOM 7077 C CA . ASP B 2 279 ? 36.269 4.572 -69.157 1.00 40.84 279 ASP B CA 1
ATOM 7078 C C . ASP B 2 279 ? 36.554 6.070 -69.204 1.00 39.43 279 ASP B C 1
ATOM 7079 O O . ASP B 2 279 ? 37.644 6.472 -69.563 1.00 42.35 279 ASP B O 1
ATOM 7085 N N . LYS B 2 280 ? 35.595 6.898 -68.818 1.00 39.02 280 LYS B N 1
ATOM 7086 C CA . LYS B 2 280 ? 35.800 8.349 -68.817 1.00 40.97 280 LYS B CA 1
ATOM 7087 C C . LYS B 2 280 ? 36.957 8.746 -67.870 1.00 37.77 280 LYS B C 1
ATOM 7088 O O . LYS B 2 280 ? 37.916 9.398 -68.282 1.00 36.69 280 LYS B O 1
ATOM 7098 N N . ILE B 2 281 ? 36.866 8.321 -66.612 1.00 30.25 281 ILE B N 1
ATOM 7099 C CA . ILE B 2 281 ? 37.885 8.600 -65.606 1.00 26.18 281 ILE B CA 1
ATOM 7100 C C . ILE B 2 281 ? 39.260 8.152 -66.115 1.00 29.23 281 ILE B C 1
ATOM 7101 O O . ILE B 2 281 ? 40.244 8.880 -66.022 1.00 30.36 281 ILE B O 1
ATOM 7107 N N . LYS B 2 282 ? 39.301 6.972 -66.716 1.00 30.20 282 LYS B N 1
ATOM 7108 C CA . LYS B 2 282 ? 40.529 6.396 -67.243 1.00 30.00 282 LYS B CA 1
ATOM 7109 C C . LYS B 2 282 ? 40.987 7.065 -68.524 1.00 31.84 282 LYS B C 1
ATOM 7110 O O . LYS B 2 282 ? 42.185 7.184 -68.773 1.00 35.03 282 LYS B O 1
ATOM 7120 N N . SER B 2 283 ? 40.036 7.543 -69.318 1.00 34.46 283 SER B N 1
ATOM 7121 C CA . SER B 2 283 ? 40.355 8.192 -70.587 1.00 33.24 283 SER B CA 1
ATOM 7122 C C . SER B 2 283 ? 41.057 9.511 -70.357 1.00 31.75 283 SER B C 1
ATOM 7123 O O . SER B 2 283 ? 41.786 9.994 -71.213 1.00 38.53 283 SER B O 1
ATOM 7128 N N . VAL B 2 284 ? 40.807 10.114 -69.213 1.00 25.94 284 VAL B N 1
ATOM 7129 C CA . VAL B 2 284 ? 41.417 11.374 -68.922 1.00 20.93 284 VAL B CA 1
ATOM 7130 C C . VAL B 2 284 ? 42.787 11.211 -68.268 1.00 22.75 284 VAL B C 1
ATOM 7131 O O . VAL B 2 284 ? 43.416 12.188 -67.878 1.00 27.87 284 VAL B O 1
ATOM 7136 N N . GLY B 2 285 ? 43.261 9.977 -68.158 1.00 23.43 285 GLY B N 1
ATOM 7137 C CA . GLY B 2 285 ? 44.563 9.745 -67.554 1.00 23.62 285 GLY B CA 1
ATOM 7138 C C . GLY B 2 285 ? 44.593 9.334 -66.090 1.00 28.19 285 GLY B C 1
ATOM 7139 O O . GLY B 2 285 ? 45.647 8.923 -65.597 1.00 31.52 285 GLY B O 1
ATOM 7141 N N . ALA B 2 286 ? 43.452 9.406 -65.401 1.00 29.80 286 ALA B N 1
ATOM 7142 C CA . ALA B 2 286 ? 43.376 9.041 -63.985 1.00 28.03 286 ALA B CA 1
ATOM 7143 C C . ALA B 2 286 ? 44.030 7.694 -63.696 1.00 29.91 286 ALA B C 1
ATOM 7144 O O . ALA B 2 286 ? 43.850 6.721 -64.407 1.00 35.63 286 ALA B O 1
ATOM 7147 N N . ASN B 2 287 ? 44.712 7.646 -62.573 1.00 32.49 287 ASN B N 1
ATOM 7148 C CA . ASN B 2 287 ? 45.503 6.512 -62.135 1.00 26.53 287 ASN B CA 1
ATOM 7149 C C . ASN B 2 287 ? 44.969 6.031 -60.798 1.00 25.52 287 ASN B C 1
ATOM 7150 O O . ASN B 2 287 ? 45.076 4.857 -60.436 1.00 19.97 287 ASN B O 1
ATOM 7158 N N . VAL B 2 288 ? 44.517 7.006 -60.015 1.00 22.46 288 VAL B N 1
ATOM 7159 C CA . VAL B 2 288 ? 43.965 6.787 -58.694 1.00 21.04 288 VAL B CA 1
ATOM 7160 C C . VAL B 2 288 ? 42.609 7.463 -58.714 1.00 22.81 288 VAL B C 1
ATOM 7161 O O . VAL B 2 288 ? 42.405 8.417 -59.463 1.00 25.65 288 VAL B O 1
ATOM 7166 N N . VAL B 2 289 ? 41.663 6.917 -57.959 1.00 23.40 289 VAL B N 1
ATOM 7167 C CA . VAL B 2 289 ? 40.312 7.467 -57.861 1.00 20.88 289 VAL B CA 1
ATOM 7168 C C . VAL B 2 289 ? 39.998 7.451 -56.380 1.00 24.09 289 VAL B C 1
ATOM 7169 O O . VAL B 2 289 ? 40.056 6.402 -55.744 1.00 28.20 289 VAL B O 1
ATOM 7174 N N . ILE B 2 290 ? 39.768 8.619 -55.806 1.00 21.34 290 ILE B N 1
ATOM 7175 C CA . ILE B 2 290 ? 39.467 8.693 -54.398 1.00 22.41 290 ILE B CA 1
ATOM 7176 C C . ILE B 2 290 ? 38.134 9.362 -54.311 1.00 24.70 290 ILE B C 1
ATOM 7177 O O . ILE B 2 290 ? 37.978 10.451 -54.844 1.00 26.33 290 ILE B O 1
ATOM 7183 N N . THR B 2 291 ? 37.144 8.677 -53.744 1.00 26.80 291 THR B N 1
ATOM 7184 C CA . THR B 2 291 ? 35.802 9.254 -53.643 1.00 27.59 291 THR B CA 1
ATOM 7185 C C . THR B 2 291 ? 35.312 9.418 -52.214 1.00 29.06 291 THR B C 1
ATOM 7186 O O . THR B 2 291 ? 35.826 8.771 -51.301 1.00 33.84 291 THR B O 1
ATOM 7192 N N . GLN B 2 292 ? 34.438 10.402 -52.007 1.00 30.25 292 GLN B N 1
ATOM 7193 C CA . GLN B 2 292 ? 33.857 10.676 -50.688 1.00 32.93 292 GLN B CA 1
ATOM 7194 C C . GLN B 2 292 ? 32.681 9.725 -50.494 1.00 35.26 292 GLN B C 1
ATOM 7195 O O . GLN B 2 292 ? 32.358 9.321 -49.368 1.00 33.26 292 GLN B O 1
ATOM 7204 N N . LYS B 2 293 ? 32.083 9.343 -51.620 1.00 36.28 293 LYS B N 1
ATOM 7205 C CA . LYS B 2 293 ? 30.920 8.479 -51.641 1.00 38.50 293 LYS B CA 1
ATOM 7206 C C . LYS B 2 293 ? 31.246 7.012 -51.915 1.00 38.18 293 LYS B C 1
ATOM 7207 O O . LYS B 2 293 ? 32.363 6.556 -51.645 1.00 39.83 293 LYS B O 1
ATOM 7217 N N . GLY B 2 294 ? 30.285 6.274 -52.458 1.00 34.67 294 GLY B N 1
ATOM 7218 C CA . GLY B 2 294 ? 30.508 4.864 -52.671 1.00 28.52 294 GLY B CA 1
ATOM 7219 C C . GLY B 2 294 ? 30.880 4.457 -54.062 1.00 30.96 294 GLY B C 1
ATOM 7220 O O . GLY B 2 294 ? 30.753 5.245 -55.006 1.00 33.04 294 GLY B O 1
ATOM 7222 N N . ILE B 2 295 ? 31.371 3.224 -54.176 1.00 31.25 295 ILE B N 1
ATOM 7223 C CA . ILE B 2 295 ? 31.752 2.652 -55.460 1.00 33.60 295 ILE B CA 1
ATOM 7224 C C . ILE B 2 295 ? 31.033 1.317 -55.607 1.00 36.96 295 ILE B C 1
ATOM 7225 O O . ILE B 2 295 ? 31.204 0.413 -54.784 1.00 37.31 295 ILE B O 1
ATOM 7231 N N . ASP B 2 296 ? 30.207 1.215 -56.642 1.00 40.89 296 ASP B N 1
ATOM 7232 C CA . ASP B 2 296 ? 29.446 0.004 -56.917 1.00 41.81 296 ASP B CA 1
ATOM 7233 C C . ASP B 2 296 ? 30.399 -1.187 -57.118 1.00 45.38 296 ASP B C 1
ATOM 7234 O O . ASP B 2 296 ? 31.472 -1.057 -57.724 1.00 46.58 296 ASP B O 1
ATOM 7240 N N . ASP B 2 297 ? 29.992 -2.350 -56.627 1.00 45.78 297 ASP B N 1
ATOM 7241 C CA . ASP B 2 297 ? 30.790 -3.567 -56.729 1.00 45.82 297 ASP B CA 1
ATOM 7242 C C . ASP B 2 297 ? 31.297 -3.864 -58.128 1.00 41.77 297 ASP B C 1
ATOM 7243 O O . ASP B 2 297 ? 32.426 -4.324 -58.304 1.00 38.66 297 ASP B O 1
ATOM 7249 N N . MET B 2 298 ? 30.463 -3.587 -59.124 1.00 40.31 298 MET B N 1
ATOM 7250 C CA . MET B 2 298 ? 30.837 -3.810 -60.514 1.00 39.06 298 MET B CA 1
ATOM 7251 C C . MET B 2 298 ? 31.835 -2.749 -60.973 1.00 35.33 298 MET B C 1
ATOM 7252 O O . MET B 2 298 ? 32.692 -3.007 -61.818 1.00 33.85 298 MET B O 1
ATOM 7258 N N . ALA B 2 299 ? 31.693 -1.546 -60.429 1.00 31.69 299 ALA B N 1
ATOM 7259 C CA . ALA B 2 299 ? 32.585 -0.454 -60.758 1.00 29.82 299 ALA B CA 1
ATOM 7260 C C . ALA B 2 299 ? 33.905 -0.822 -60.128 1.00 31.45 299 ALA B C 1
ATOM 7261 O O . ALA B 2 299 ? 34.955 -0.595 -60.716 1.00 33.75 299 ALA B O 1
ATOM 7264 N N . GLN B 2 300 ? 33.852 -1.420 -58.940 1.00 28.88 300 GLN B N 1
ATOM 7265 C CA . GLN B 2 300 ? 35.074 -1.838 -58.269 1.00 27.63 300 GLN B CA 1
ATOM 7266 C C . GLN B 2 300 ? 35.784 -2.872 -59.139 1.00 31.82 300 GLN B C 1
ATOM 7267 O O . GLN B 2 300 ? 37.013 -2.902 -59.219 1.00 36.31 300 GLN B O 1
ATOM 7276 N N . HIS B 2 301 ? 35.016 -3.729 -59.798 1.00 31.98 301 HIS B N 1
ATOM 7277 C CA . HIS B 2 301 ? 35.623 -4.709 -60.659 1.00 25.72 301 HIS B CA 1
ATOM 7278 C C . HIS B 2 301 ? 36.314 -4.008 -61.801 1.00 26.99 301 HIS B C 1
ATOM 7279 O O . HIS B 2 301 ? 37.477 -4.273 -62.075 1.00 30.72 301 HIS B O 1
ATOM 7289 N N . TYR B 2 302 ? 35.595 -3.124 -62.483 1.00 24.70 302 TYR B N 1
ATOM 7290 C CA . TYR B 2 302 ? 36.162 -2.419 -63.625 1.00 25.73 302 TYR B CA 1
ATOM 7291 C C . TYR B 2 302 ? 37.431 -1.614 -63.341 1.00 27.07 302 TYR B C 1
ATOM 7292 O O . TYR B 2 302 ? 38.392 -1.704 -64.094 1.00 31.58 302 TYR B O 1
ATOM 7303 N N . LEU B 2 303 ? 37.442 -0.840 -62.258 1.00 27.06 303 LEU B N 1
ATOM 7304 C CA . LEU B 2 303 ? 38.608 -0.044 -61.874 1.00 24.27 303 LEU B CA 1
ATOM 7305 C C . LEU B 2 303 ? 39.776 -0.986 -61.658 1.00 25.56 303 LEU B C 1
ATOM 7306 O O . LEU B 2 303 ? 40.892 -0.745 -62.114 1.00 27.07 303 LEU B O 1
ATOM 7312 N N . SER B 2 304 ? 39.504 -2.053 -60.924 1.00 27.63 304 SER B N 1
ATOM 7313 C CA . SER B 2 304 ? 40.496 -3.059 -60.622 1.00 30.04 304 SER B CA 1
ATOM 7314 C C . SER B 2 304 ? 41.072 -3.549 -61.931 1.00 33.99 304 SER B C 1
ATOM 7315 O O . SER B 2 304 ? 42.275 -3.464 -62.148 1.00 38.73 304 SER B O 1
ATOM 7320 N N . ARG B 2 305 ? 40.201 -4.009 -62.823 1.00 36.60 305 ARG B N 1
ATOM 7321 C CA . ARG B 2 305 ? 40.635 -4.500 -64.118 1.00 37.09 305 ARG B CA 1
ATOM 7322 C C . ARG B 2 305 ? 41.421 -3.486 -64.925 1.00 35.75 305 ARG B C 1
ATOM 7323 O O . ARG B 2 305 ? 42.309 -3.863 -65.675 1.00 38.32 305 ARG B O 1
ATOM 7337 N N . ALA B 2 306 ? 41.123 -2.204 -64.762 1.00 35.46 306 ALA B N 1
ATOM 7338 C CA . ALA B 2 306 ? 41.857 -1.170 -65.489 1.00 32.58 306 ALA B CA 1
ATOM 7339 C C . ALA B 2 306 ? 43.172 -0.848 -64.762 1.00 34.25 306 ALA B C 1
ATOM 7340 O O . ALA B 2 306 ? 43.970 -0.032 -65.230 1.00 38.39 306 ALA B O 1
ATOM 7343 N N . GLY B 2 307 ? 43.382 -1.487 -63.612 1.00 30.49 307 GLY B N 1
ATOM 7344 C CA . GLY B 2 307 ? 44.587 -1.269 -62.833 1.00 27.35 307 GLY B CA 1
ATOM 7345 C C . GLY B 2 307 ? 44.613 0.070 -62.127 1.00 27.53 307 GLY B C 1
ATOM 7346 O O . GLY B 2 307 ? 45.670 0.683 -61.987 1.00 26.71 307 GLY B O 1
ATOM 7348 N N . ILE B 2 308 ? 43.455 0.487 -61.630 1.00 25.29 308 ILE B N 1
ATOM 7349 C CA . ILE B 2 308 ? 43.311 1.755 -60.947 1.00 23.08 308 ILE B CA 1
ATOM 7350 C C . ILE B 2 308 ? 43.239 1.565 -59.434 1.00 23.10 308 ILE B C 1
ATOM 7351 O O . ILE B 2 308 ? 42.563 0.680 -58.956 1.00 31.86 308 ILE B O 1
ATOM 7357 N N . TYR B 2 309 ? 43.941 2.377 -58.664 1.00 23.51 309 TYR B N 1
ATOM 7358 C CA . TYR B 2 309 ? 43.900 2.226 -57.219 1.00 20.11 309 TYR B CA 1
ATOM 7359 C C . TYR B 2 309 ? 42.805 3.160 -56.755 1.00 23.58 309 TYR B C 1
ATOM 7360 O O . TYR B 2 309 ? 42.907 4.375 -56.911 1.00 23.36 309 TYR B O 1
ATOM 7371 N N . ALA B 2 310 ? 41.758 2.591 -56.173 1.00 25.57 310 ALA B N 1
ATOM 7372 C CA . ALA B 2 310 ? 40.626 3.375 -55.717 1.00 22.73 310 ALA B CA 1
ATOM 7373 C C . ALA B 2 310 ? 40.346 3.165 -54.249 1.00 24.27 310 ALA B C 1
ATOM 7374 O O . ALA B 2 310 ? 40.541 2.060 -53.744 1.00 25.86 310 ALA B O 1
ATOM 7377 N N . VAL B 2 311 ? 39.956 4.245 -53.566 1.00 23.63 311 VAL B N 1
ATOM 7378 C CA . VAL B 2 311 ? 39.606 4.222 -52.142 1.00 22.94 311 VAL B CA 1
ATOM 7379 C C . VAL B 2 311 ? 38.233 4.924 -52.094 1.00 25.27 311 VAL B C 1
ATOM 7380 O O . VAL B 2 311 ? 37.975 5.792 -52.929 1.00 28.81 311 VAL B O 1
ATOM 7385 N N . ARG B 2 312 ? 37.331 4.498 -51.195 1.00 26.29 312 ARG B N 1
ATOM 7386 C CA . ARG B 2 312 ? 35.978 5.071 -51.122 1.00 22.29 312 ARG B CA 1
ATOM 7387 C C . ARG B 2 312 ? 35.564 5.588 -49.768 1.00 23.77 312 ARG B C 1
ATOM 7388 O O . ARG B 2 312 ? 36.222 5.348 -48.769 1.00 26.19 312 ARG B O 1
ATOM 7402 N N . ARG B 2 313 ? 34.438 6.281 -49.740 1.00 23.02 313 ARG B N 1
ATOM 7403 C CA . ARG B 2 313 ? 33.928 6.851 -48.515 1.00 22.64 313 ARG B CA 1
ATOM 7404 C C . ARG B 2 313 ? 34.985 7.574 -47.705 1.00 25.44 313 ARG B C 1
ATOM 7405 O O . ARG B 2 313 ? 35.069 7.411 -46.495 1.00 29.46 313 ARG B O 1
ATOM 7419 N N . VAL B 2 314 ? 35.794 8.384 -48.382 1.00 28.29 314 VAL B N 1
ATOM 7420 C CA . VAL B 2 314 ? 36.852 9.175 -47.738 1.00 24.71 314 VAL B CA 1
ATOM 7421 C C . VAL B 2 314 ? 36.282 10.390 -46.974 1.00 22.93 314 VAL B C 1
ATOM 7422 O O . VAL B 2 314 ? 35.301 10.993 -47.388 1.00 23.80 314 VAL B O 1
ATOM 7427 N N . LYS B 2 315 ? 36.901 10.741 -45.856 1.00 30.60 315 LYS B N 1
ATOM 7428 C CA . LYS B 2 315 ? 36.478 11.896 -45.051 1.00 33.31 315 LYS B CA 1
ATOM 7429 C C . LYS B 2 315 ? 36.579 13.171 -45.892 1.00 34.38 315 LYS B C 1
ATOM 7430 O O . LYS B 2 315 ? 37.582 13.379 -46.571 1.00 40.04 315 LYS B O 1
ATOM 7440 N N . LYS B 2 316 ? 35.594 14.057 -45.784 1.00 34.90 316 LYS B N 1
ATOM 7441 C CA . LYS B 2 316 ? 35.599 15.317 -46.530 1.00 34.25 316 LYS B CA 1
ATOM 7442 C C . LYS B 2 316 ? 36.837 16.129 -46.207 1.00 32.50 316 LYS B C 1
ATOM 7443 O O . LYS B 2 316 ? 37.448 16.722 -47.089 1.00 30.48 316 LYS B O 1
ATOM 7453 N N . SER B 2 317 ? 37.179 16.189 -44.932 1.00 30.86 317 SER B N 1
ATOM 7454 C CA . SER B 2 317 ? 38.356 16.923 -44.514 1.00 34.78 317 SER B CA 1
ATOM 7455 C C . SER B 2 317 ? 39.586 16.363 -45.215 1.00 34.25 317 SER B C 1
ATOM 7456 O O . SER B 2 317 ? 40.519 17.112 -45.509 1.00 37.65 317 SER B O 1
ATOM 7461 N N . ASP B 2 318 ? 39.612 15.038 -45.400 1.00 29.69 318 ASP B N 1
ATOM 7462 C CA . ASP B 2 318 ? 40.717 14.359 -46.066 1.00 27.62 318 ASP B CA 1
ATOM 7463 C C . ASP B 2 318 ? 40.719 14.707 -47.541 1.00 30.04 318 ASP B C 1
ATOM 7464 O O . ASP B 2 318 ? 41.766 14.801 -48.174 1.00 35.99 318 ASP B O 1
ATOM 7470 N N . MET B 2 319 ? 39.533 14.870 -48.096 1.00 28.55 319 MET B N 1
ATOM 7471 C CA . MET B 2 319 ? 39.390 15.240 -49.480 1.00 27.64 319 MET B CA 1
ATOM 7472 C C . MET B 2 319 ? 40.021 16.613 -49.664 1.00 29.52 319 MET B C 1
ATOM 7473 O O . MET B 2 319 ? 40.910 16.777 -50.479 1.00 33.27 319 MET B O 1
ATOM 7479 N N . ASP B 2 320 ? 39.588 17.589 -48.874 1.00 32.34 320 ASP B N 1
ATOM 7480 C CA . ASP B 2 320 ? 40.115 18.950 -48.963 1.00 35.55 320 ASP B CA 1
ATOM 7481 C C . ASP B 2 320 ? 41.628 19.053 -48.913 1.00 36.44 320 ASP B C 1
ATOM 7482 O O . ASP B 2 320 ? 42.194 19.883 -49.629 1.00 39.07 320 ASP B O 1
ATOM 7488 N N . LYS B 2 321 ? 42.266 18.241 -48.061 1.00 31.24 321 LYS B N 1
ATOM 7489 C CA . LYS B 2 321 ? 43.730 18.208 -47.919 1.00 29.35 321 LYS B CA 1
ATOM 7490 C C . LYS B 2 321 ? 44.432 17.556 -49.122 1.00 34.28 321 LYS B C 1
ATOM 7491 O O . LYS B 2 321 ? 45.568 17.907 -49.475 1.00 41.65 321 LYS B O 1
ATOM 7501 N N . LEU B 2 322 ? 43.776 16.577 -49.729 1.00 32.21 322 LEU B N 1
ATOM 7502 C CA . LEU B 2 322 ? 44.330 15.901 -50.885 1.00 28.30 322 LEU B CA 1
ATOM 7503 C C . LEU B 2 322 ? 44.282 16.832 -52.081 1.00 28.06 322 LEU B C 1
ATOM 7504 O O . LEU B 2 322 ? 45.172 16.813 -52.923 1.00 29.49 322 LEU B O 1
ATOM 7510 N N . ALA B 2 323 ? 43.230 17.636 -52.161 1.00 26.73 323 ALA B N 1
ATOM 7511 C CA . ALA B 2 323 ? 43.076 18.581 -53.259 1.00 27.45 323 ALA B CA 1
ATOM 7512 C C . ALA B 2 323 ? 44.193 19.606 -53.190 1.00 29.01 323 ALA B C 1
ATOM 7513 O O . ALA B 2 323 ? 44.865 19.865 -54.190 1.00 30.80 323 ALA B O 1
ATOM 7516 N N . LYS B 2 324 ? 44.412 20.167 -52.004 1.00 29.16 324 LYS B N 1
ATOM 7517 C CA . LYS B 2 324 ? 45.469 21.156 -51.816 1.00 30.52 324 LYS B CA 1
ATOM 7518 C C . LYS B 2 324 ? 46.856 20.628 -52.156 1.00 33.08 324 LYS B C 1
ATOM 7519 O O . LYS B 2 324 ? 47.610 21.296 -52.860 1.00 39.05 324 LYS B O 1
ATOM 7529 N N . ALA B 2 325 ? 47.184 19.425 -51.690 1.00 31.15 325 ALA B N 1
ATOM 7530 C CA . ALA B 2 325 ? 48.503 18.857 -51.948 1.00 31.76 325 ALA B CA 1
ATOM 7531 C C . ALA B 2 325 ? 48.735 18.329 -53.361 1.00 30.67 325 ALA B C 1
ATOM 7532 O O . ALA B 2 325 ? 49.851 18.383 -53.855 1.00 35.71 325 ALA B O 1
ATOM 7535 N N . THR B 2 326 ? 47.716 17.760 -53.987 1.00 27.69 326 THR B N 1
ATOM 7536 C CA . THR B 2 326 ? 47.877 17.229 -55.327 1.00 23.53 326 THR B CA 1
ATOM 7537 C C . THR B 2 326 ? 47.429 18.230 -56.391 1.00 25.26 326 THR B C 1
ATOM 7538 O O . THR B 2 326 ? 47.776 18.088 -57.559 1.00 27.60 326 THR B O 1
ATOM 7544 N N . GLY B 2 327 ? 46.675 19.244 -55.983 1.00 23.68 327 GLY B N 1
ATOM 7545 C CA . GLY B 2 327 ? 46.207 20.249 -56.918 1.00 25.44 327 GLY B CA 1
ATOM 7546 C C . GLY B 2 327 ? 45.024 19.784 -57.735 1.00 28.35 327 GLY B C 1
ATOM 7547 O O . GLY B 2 327 ? 44.751 20.306 -58.816 1.00 30.66 327 GLY B O 1
ATOM 7549 N N . ALA B 2 328 ? 44.324 18.781 -57.223 1.00 31.73 328 ALA B N 1
ATOM 7550 C CA . ALA B 2 328 ? 43.164 18.233 -57.904 1.00 26.12 328 ALA B CA 1
ATOM 7551 C C . ALA B 2 328 ? 41.962 19.054 -57.543 1.00 27.33 328 ALA B C 1
ATOM 7552 O O . ALA B 2 328 ? 41.975 19.777 -56.548 1.00 31.12 328 ALA B O 1
ATOM 7555 N N . SER B 2 329 ? 40.921 18.942 -58.353 1.00 30.02 329 SER B N 1
ATOM 7556 C CA . SER B 2 329 ? 39.659 19.627 -58.089 1.00 33.25 329 SER B CA 1
ATOM 7557 C C . SER B 2 329 ? 38.681 18.497 -57.773 1.00 33.68 329 SER B C 1
ATOM 7558 O O . SER B 2 329 ? 38.703 17.447 -58.447 1.00 36.38 329 SER B O 1
ATOM 7563 N N . ILE B 2 330 ? 37.865 18.681 -56.740 1.00 27.41 330 ILE B N 1
ATOM 7564 C CA . ILE B 2 330 ? 36.895 17.665 -56.374 1.00 25.59 330 ILE B CA 1
ATOM 7565 C C . ILE B 2 330 ? 35.747 17.740 -57.356 1.00 25.05 330 ILE B C 1
ATOM 7566 O O . ILE B 2 330 ? 35.077 18.743 -57.406 1.00 35.07 330 ILE B O 1
ATOM 7572 N N . VAL B 2 331 ? 35.556 16.700 -58.159 1.00 26.40 331 VAL B N 1
ATOM 7573 C CA . VAL B 2 331 ? 34.502 16.620 -59.179 1.00 23.36 331 VAL B CA 1
ATOM 7574 C C . VAL B 2 331 ? 33.215 15.917 -58.704 1.00 28.14 331 VAL B C 1
ATOM 7575 O O . VAL B 2 331 ? 33.275 14.885 -58.044 1.00 32.43 331 VAL B O 1
ATOM 7580 N N . SER B 2 332 ? 32.053 16.461 -59.069 1.00 31.98 332 SER B N 1
ATOM 7581 C CA . SER B 2 332 ? 30.757 15.867 -58.711 1.00 31.11 332 SER B CA 1
ATOM 7582 C C . SER B 2 332 ? 30.025 15.407 -59.943 1.00 31.75 332 SER B C 1
ATOM 7583 O O . SER B 2 332 ? 29.005 14.734 -59.847 1.00 41.98 332 SER B O 1
ATOM 7588 N N . THR B 2 333 ? 30.561 15.743 -61.107 1.00 32.65 333 THR B N 1
ATOM 7589 C CA . THR B 2 333 ? 29.954 15.362 -62.372 1.00 34.04 333 THR B CA 1
ATOM 7590 C C . THR B 2 333 ? 30.992 14.549 -63.152 1.00 35.73 333 THR B C 1
ATOM 7591 O O . THR B 2 333 ? 31.698 15.093 -63.996 1.00 39.31 333 THR B O 1
ATOM 7597 N N . ILE B 2 334 ? 31.088 13.251 -62.869 1.00 36.25 334 ILE B N 1
ATOM 7598 C CA . ILE B 2 334 ? 32.073 12.404 -63.540 1.00 37.73 334 ILE B CA 1
ATOM 7599 C C . ILE B 2 334 ? 32.038 12.595 -65.041 1.00 40.40 334 ILE B C 1
ATOM 7600 O O . ILE B 2 334 ? 33.060 12.648 -65.706 1.00 43.17 334 ILE B O 1
ATOM 7606 N N . ASP B 2 335 ? 30.837 12.724 -65.561 1.00 46.11 335 ASP B N 1
ATOM 7607 C CA . ASP B 2 335 ? 30.623 12.880 -66.988 1.00 52.58 335 ASP B CA 1
ATOM 7608 C C . ASP B 2 335 ? 31.438 14.031 -67.560 1.00 51.58 335 ASP B C 1
ATOM 7609 O O . ASP B 2 335 ? 32.009 13.926 -68.646 1.00 49.72 335 ASP B O 1
ATOM 7615 N N . GLU B 2 336 ? 31.526 15.104 -66.784 1.00 51.03 336 GLU B N 1
ATOM 7616 C CA . GLU B 2 336 ? 32.231 16.313 -67.181 1.00 49.49 336 GLU B CA 1
ATOM 7617 C C . GLU B 2 336 ? 33.655 16.398 -66.635 1.00 49.20 336 GLU B C 1
ATOM 7618 O O . GLU B 2 336 ? 34.211 17.501 -66.531 1.00 50.27 336 GLU B O 1
ATOM 7625 N N . ILE B 2 337 ? 34.236 15.259 -66.257 1.00 44.56 337 ILE B N 1
ATOM 7626 C CA . ILE B 2 337 ? 35.590 15.266 -65.715 1.00 39.68 337 ILE B CA 1
ATOM 7627 C C . ILE B 2 337 ? 36.607 15.498 -66.830 1.00 43.31 337 ILE B C 1
ATOM 7628 O O . ILE B 2 337 ? 36.361 15.142 -67.990 1.00 45.25 337 ILE B O 1
ATOM 7634 N N . SER B 2 338 ? 37.726 16.136 -66.488 1.00 40.47 338 SER B N 1
ATOM 7635 C CA . SER B 2 338 ? 38.774 16.408 -67.456 1.00 39.55 338 SER B CA 1
ATOM 7636 C C . SER B 2 338 ? 40.113 16.326 -66.763 1.00 38.21 338 SER B C 1
ATOM 7637 O O . SER B 2 338 ? 40.185 16.438 -65.536 1.00 40.89 338 SER B O 1
ATOM 7642 N N . SER B 2 339 ? 41.172 16.256 -67.563 1.00 35.73 339 SER B N 1
ATOM 7643 C CA . SER B 2 339 ? 42.537 16.142 -67.061 1.00 37.20 339 SER B CA 1
ATOM 7644 C C . SER B 2 339 ? 42.975 17.334 -66.260 1.00 32.13 339 SER B C 1
ATOM 7645 O O . SER B 2 339 ? 43.907 17.232 -65.470 1.00 38.90 339 SER B O 1
ATOM 7650 N N . SER B 2 340 ? 42.345 18.476 -66.492 1.00 29.36 340 SER B N 1
ATOM 7651 C CA . SER B 2 340 ? 42.686 19.674 -65.744 1.00 28.85 340 SER B CA 1
ATOM 7652 C C . SER B 2 340 ? 42.328 19.388 -64.303 1.00 29.07 340 SER B C 1
ATOM 7653 O O . SER B 2 340 ? 42.934 19.939 -63.392 1.00 33.32 340 SER B O 1
ATOM 7658 N N . ASP B 2 341 ? 41.340 18.520 -64.097 1.00 27.67 341 ASP B N 1
ATOM 7659 C CA . ASP B 2 341 ? 40.882 18.208 -62.754 1.00 28.33 341 ASP B CA 1
ATOM 7660 C C . ASP B 2 341 ? 41.772 17.287 -61.939 1.00 27.32 341 ASP B C 1
ATOM 7661 O O . ASP B 2 341 ? 41.697 17.287 -60.709 1.00 31.26 341 ASP B O 1
ATOM 7667 N N . LEU B 2 342 ? 42.627 16.533 -62.619 1.00 26.37 342 LEU B N 1
ATOM 7668 C CA . LEU B 2 342 ? 43.505 15.568 -61.968 1.00 24.89 342 LEU B CA 1
ATOM 7669 C C . LEU B 2 342 ? 44.599 16.150 -61.094 1.00 25.76 342 LEU B C 1
ATOM 7670 O O . LEU B 2 342 ? 45.180 17.173 -61.419 1.00 36.27 342 LEU B O 1
ATOM 7676 N N . GLY B 2 343 ? 44.869 15.482 -59.980 1.00 25.59 343 GLY B N 1
ATOM 7677 C CA . GLY B 2 343 ? 45.909 15.907 -59.069 1.00 21.04 343 GLY B CA 1
ATOM 7678 C C . GLY B 2 343 ? 47.146 15.109 -59.392 1.00 21.33 343 GLY B C 1
ATOM 7679 O O . GLY B 2 343 ? 47.073 14.104 -60.089 1.00 20.09 343 GLY B O 1
ATOM 7681 N N . THR B 2 344 ? 48.260 15.486 -58.787 1.00 22.46 344 THR B N 1
ATOM 7682 C CA . THR B 2 344 ? 49.543 14.841 -59.032 1.00 21.37 344 THR B CA 1
ATOM 7683 C C . THR B 2 344 ? 50.328 14.464 -57.774 1.00 21.22 344 THR B C 1
ATOM 7684 O O . THR B 2 344 ? 50.304 15.181 -56.775 1.00 24.72 344 THR B O 1
ATOM 7690 N N . ALA B 2 345 ? 51.003 13.328 -57.822 1.00 17.09 345 ALA B N 1
ATOM 7691 C CA . ALA B 2 345 ? 51.848 12.880 -56.717 1.00 19.52 345 ALA B CA 1
ATOM 7692 C C . ALA B 2 345 ? 52.802 11.841 -57.306 1.00 26.12 345 ALA B C 1
ATOM 7693 O O . ALA B 2 345 ? 52.467 11.138 -58.278 1.00 27.60 345 ALA B O 1
ATOM 7696 N N . GLU B 2 346 ? 54.033 11.847 -56.812 1.00 33.61 346 GLU B N 1
ATOM 7697 C CA . GLU B 2 346 ? 55.080 10.942 -57.291 1.00 40.75 346 GLU B CA 1
ATOM 7698 C C . GLU B 2 346 ? 54.708 9.478 -57.021 1.00 38.17 346 GLU B C 1
ATOM 7699 O O . GLU B 2 346 ? 55.108 8.595 -57.766 1.00 39.75 346 GLU B O 1
ATOM 7706 N N . ARG B 2 347 ? 53.954 9.216 -55.958 1.00 35.92 347 ARG B N 1
ATOM 7707 C CA . ARG B 2 347 ? 53.525 7.854 -55.688 1.00 34.40 347 ARG B CA 1
ATOM 7708 C C . ARG B 2 347 ? 52.411 7.717 -54.646 1.00 29.99 347 ARG B C 1
ATOM 7709 O O . ARG B 2 347 ? 52.327 8.499 -53.702 1.00 32.03 347 ARG B O 1
ATOM 7723 N N . VAL B 2 348 ? 51.489 6.799 -54.903 1.00 26.38 348 VAL B N 1
ATOM 7724 C CA . VAL B 2 348 ? 50.387 6.503 -53.986 1.00 24.82 348 VAL B CA 1
ATOM 7725 C C . VAL B 2 348 ? 50.601 5.042 -53.628 1.00 24.57 348 VAL B C 1
ATOM 7726 O O . VAL B 2 348 ? 50.800 4.196 -54.499 1.00 25.67 348 VAL B O 1
ATOM 7731 N N . GLU B 2 349 ? 50.542 4.723 -52.354 1.00 25.50 349 GLU B N 1
ATOM 7732 C CA . GLU B 2 349 ? 50.835 3.365 -51.964 1.00 27.63 349 GLU B CA 1
ATOM 7733 C C . GLU B 2 349 ? 50.137 2.946 -50.698 1.00 29.57 349 GLU B C 1
ATOM 7734 O O . GLU B 2 349 ? 49.927 3.752 -49.801 1.00 28.95 349 GLU B O 1
ATOM 7741 N N . GLN B 2 350 ? 49.730 1.689 -50.643 1.00 33.32 350 GLN B N 1
ATOM 7742 C CA . GLN B 2 350 ? 49.081 1.185 -49.451 1.00 36.23 350 GLN B CA 1
ATOM 7743 C C . GLN B 2 350 ? 50.207 0.636 -48.580 1.00 37.97 350 GLN B C 1
ATOM 7744 O O . GLN B 2 350 ? 51.072 -0.094 -49.075 1.00 41.82 350 GLN B O 1
ATOM 7753 N N . VAL B 2 351 ? 50.256 1.046 -47.316 1.00 36.80 351 VAL B N 1
ATOM 7754 C CA . VAL B 2 351 ? 51.299 0.564 -46.417 1.00 35.46 351 VAL B CA 1
ATOM 7755 C C . VAL B 2 351 ? 50.599 0.115 -45.158 1.00 38.21 351 VAL B C 1
ATOM 7756 O O . VAL B 2 351 ? 49.529 0.631 -44.839 1.00 40.10 351 VAL B O 1
ATOM 7761 N N . LYS B 2 352 ? 51.145 -0.885 -44.474 1.00 42.33 352 LYS B N 1
ATOM 7762 C CA . LYS B 2 352 ? 50.506 -1.333 -43.241 1.00 43.77 352 LYS B CA 1
ATOM 7763 C C . LYS B 2 352 ? 51.084 -0.586 -42.072 1.00 41.15 352 LYS B C 1
ATOM 7764 O O . LYS B 2 352 ? 52.299 -0.595 -41.863 1.00 42.16 352 LYS B O 1
ATOM 7774 N N . VAL B 2 353 ? 50.218 0.102 -41.343 1.00 38.36 353 VAL B N 1
ATOM 7775 C CA . VAL B 2 353 ? 50.646 0.840 -40.178 1.00 37.76 353 VAL B CA 1
ATOM 7776 C C . VAL B 2 353 ? 50.049 0.106 -39.009 1.00 40.49 353 VAL B C 1
ATOM 7777 O O . VAL B 2 353 ? 48.869 0.267 -38.692 1.00 38.28 353 VAL B O 1
ATOM 7782 N N . GLY B 2 354 ? 50.873 -0.767 -38.432 1.00 46.89 354 GLY B N 1
ATOM 7783 C CA . GLY B 2 354 ? 50.474 -1.577 -37.300 1.00 48.34 354 GLY B CA 1
ATOM 7784 C C . GLY B 2 354 ? 49.575 -2.700 -37.762 1.00 52.10 354 GLY B C 1
ATOM 7785 O O . GLY B 2 354 ? 49.989 -3.606 -38.505 1.00 52.01 354 GLY B O 1
ATOM 7787 N N . GLU B 2 355 ? 48.332 -2.635 -37.311 1.00 52.95 355 GLU B N 1
ATOM 7788 C CA . GLU B 2 355 ? 47.351 -3.629 -37.675 1.00 56.88 355 GLU B CA 1
ATOM 7789 C C . GLU B 2 355 ? 46.770 -3.217 -39.025 1.00 56.12 355 GLU B C 1
ATOM 7790 O O . GLU B 2 355 ? 46.783 -3.988 -39.980 1.00 58.14 355 GLU B O 1
ATOM 7797 N N . ASP B 2 356 ? 46.390 -1.943 -39.106 1.00 53.53 356 ASP B N 1
ATOM 7798 C CA . ASP B 2 356 ? 45.747 -1.337 -40.273 1.00 48.65 356 ASP B CA 1
ATOM 7799 C C . ASP B 2 356 ? 46.540 -1.057 -41.561 1.00 45.47 356 ASP B C 1
ATOM 7800 O O . ASP B 2 356 ? 47.773 -0.995 -41.575 1.00 42.17 356 ASP B O 1
ATOM 7806 N N . TYR B 2 357 ? 45.778 -0.860 -42.637 1.00 42.54 357 TYR B N 1
ATOM 7807 C CA . TYR B 2 357 ? 46.295 -0.536 -43.957 1.00 39.52 357 TYR B CA 1
ATOM 7808 C C . TYR B 2 357 ? 45.859 0.887 -44.275 1.00 37.90 357 TYR B C 1
ATOM 7809 O O . TYR B 2 357 ? 44.671 1.231 -44.164 1.00 36.23 357 TYR B O 1
ATOM 7820 N N . MET B 2 358 ? 46.837 1.711 -44.634 1.00 37.33 358 MET B N 1
ATOM 7821 C CA . MET B 2 358 ? 46.616 3.112 -44.958 1.00 34.13 358 MET B CA 1
ATOM 7822 C C . MET B 2 358 ? 47.105 3.434 -46.367 1.00 33.49 358 MET B C 1
ATOM 7823 O O . MET B 2 358 ? 47.854 2.656 -46.972 1.00 33.82 358 MET B O 1
ATOM 7829 N N . THR B 2 359 ? 46.655 4.561 -46.906 1.00 29.98 359 THR B N 1
ATOM 7830 C CA . THR B 2 359 ? 47.100 4.969 -48.220 1.00 29.48 359 THR B CA 1
ATOM 7831 C C . THR B 2 359 ? 47.897 6.268 -48.061 1.00 31.01 359 THR B C 1
ATOM 7832 O O . THR B 2 359 ? 47.438 7.223 -47.442 1.00 30.98 359 THR B O 1
ATOM 7838 N N . PHE B 2 360 ? 49.165 6.195 -48.456 1.00 30.39 360 PHE B N 1
ATOM 7839 C CA . PHE B 2 360 ? 50.118 7.298 -48.387 1.00 30.31 360 PHE B CA 1
ATOM 7840 C C . PHE B 2 360 ? 50.272 7.951 -49.768 1.00 30.89 360 PHE B C 1
ATOM 7841 O O . PHE B 2 360 ? 50.683 7.270 -50.716 1.00 34.92 360 PHE B O 1
ATOM 7850 N N . VAL B 2 361 ? 49.896 9.226 -49.914 1.00 27.21 361 VAL B N 1
ATOM 7851 C CA . VAL B 2 361 ? 50.073 9.922 -51.191 1.00 24.36 361 VAL B CA 1
ATOM 7852 C C . VAL B 2 361 ? 51.292 10.789 -50.945 1.00 26.56 361 VAL B C 1
ATOM 7853 O O . VAL B 2 361 ? 51.249 11.756 -50.195 1.00 30.74 361 VAL B O 1
ATOM 7858 N N . THR B 2 362 ? 52.401 10.353 -51.524 1.00 28.12 362 THR B N 1
ATOM 7859 C CA . THR B 2 362 ? 53.715 10.950 -51.348 1.00 29.01 362 THR B CA 1
ATOM 7860 C C . THR B 2 362 ? 54.256 11.737 -52.525 1.00 28.80 362 THR B C 1
ATOM 7861 O O . THR B 2 362 ? 53.908 11.490 -53.675 1.00 30.37 362 THR B O 1
ATOM 7867 N N . GLY B 2 363 ? 55.155 12.663 -52.224 1.00 30.27 363 GLY B N 1
ATOM 7868 C CA . GLY B 2 363 ? 55.740 13.479 -53.259 1.00 28.19 363 GLY B CA 1
ATOM 7869 C C . GLY B 2 363 ? 54.646 14.224 -53.972 1.00 29.22 363 GLY B C 1
ATOM 7870 O O . GLY B 2 363 ? 54.504 14.089 -55.169 1.00 32.32 363 GLY B O 1
ATOM 7872 N N . CYS B 2 364 ? 53.852 14.988 -53.238 1.00 32.70 364 CYS B N 1
ATOM 7873 C CA . CYS B 2 364 ? 52.755 15.730 -53.856 1.00 34.39 364 CYS B CA 1
ATOM 7874 C C . CYS B 2 364 ? 53.198 16.887 -54.742 1.00 34.07 364 CYS B C 1
ATOM 7875 O O . CYS B 2 364 ? 54.343 17.317 -54.669 1.00 37.51 364 CYS B O 1
ATOM 7879 N N . LYS B 2 365 ? 52.289 17.364 -55.591 1.00 35.95 365 LYS B N 1
ATOM 7880 C CA . LYS B 2 365 ? 52.542 18.490 -56.494 1.00 34.90 365 LYS B CA 1
ATOM 7881 C C . LYS B 2 365 ? 52.881 19.690 -55.621 1.00 38.01 365 LYS B C 1
ATOM 7882 O O . LYS B 2 365 ? 53.826 20.424 -55.905 1.00 44.36 365 LYS B O 1
ATOM 7892 N N . ASN B 2 366 ? 52.068 19.900 -54.583 1.00 39.47 366 ASN B N 1
ATOM 7893 C CA . ASN B 2 366 ? 52.240 20.976 -53.598 1.00 38.13 366 ASN B CA 1
ATOM 7894 C C . ASN B 2 366 ? 53.076 20.363 -52.471 1.00 39.91 366 ASN B C 1
ATOM 7895 O O . ASN B 2 366 ? 52.573 19.574 -51.675 1.00 43.89 366 ASN B O 1
ATOM 7903 N N . PRO B 2 367 ? 54.360 20.732 -52.388 1.00 42.29 367 PRO B N 1
ATOM 7904 C CA . PRO B 2 367 ? 55.327 20.253 -51.393 1.00 44.40 367 PRO B CA 1
ATOM 7905 C C . PRO B 2 367 ? 55.185 20.856 -49.985 1.00 46.12 367 PRO B C 1
ATOM 7906 O O . PRO B 2 367 ? 55.912 20.489 -49.053 1.00 43.95 367 PRO B O 1
ATOM 7910 N N . LYS B 2 368 ? 54.282 21.816 -49.849 1.00 45.01 368 LYS B N 1
ATOM 7911 C CA . LYS B 2 368 ? 54.018 22.415 -48.558 1.00 48.07 368 LYS B CA 1
ATOM 7912 C C . LYS B 2 368 ? 52.797 21.633 -48.075 1.00 48.29 368 LYS B C 1
ATOM 7913 O O . LYS B 2 368 ? 51.728 22.207 -47.867 1.00 52.82 368 LYS B O 1
ATOM 7923 N N . ALA B 2 369 ? 52.934 20.307 -48.023 1.00 43.38 369 ALA B N 1
ATOM 7924 C CA . ALA B 2 369 ? 51.866 19.398 -47.592 1.00 36.74 369 ALA B CA 1
ATOM 7925 C C . ALA B 2 369 ? 52.558 18.322 -46.767 1.00 36.09 369 ALA B C 1
ATOM 7926 O O . ALA B 2 369 ? 53.417 17.600 -47.275 1.00 35.26 369 ALA B O 1
ATOM 7929 N N . VAL B 2 370 ? 52.198 18.224 -45.493 1.00 33.44 370 VAL B N 1
ATOM 7930 C CA . VAL B 2 370 ? 52.847 17.283 -44.606 1.00 30.99 370 VAL B CA 1
ATOM 7931 C C . VAL B 2 370 ? 51.867 16.512 -43.694 1.00 33.22 370 VAL B C 1
ATOM 7932 O O . VAL B 2 370 ? 50.713 16.922 -43.525 1.00 32.58 370 VAL B O 1
ATOM 7937 N N . SER B 2 371 ? 52.315 15.366 -43.168 1.00 30.93 371 SER B N 1
ATOM 7938 C CA . SER B 2 371 ? 51.521 14.521 -42.266 1.00 24.81 371 SER B CA 1
ATOM 7939 C C . SER B 2 371 ? 52.315 14.089 -41.059 1.00 24.92 371 SER B C 1
ATOM 7940 O O . SER B 2 371 ? 53.531 13.900 -41.131 1.00 29.23 371 SER B O 1
ATOM 7945 N N . ILE B 2 372 ? 51.623 13.892 -39.952 1.00 20.70 372 ILE B N 1
ATOM 7946 C CA . ILE B 2 372 ? 52.258 13.423 -38.735 1.00 22.15 372 ILE B CA 1
ATOM 7947 C C . ILE B 2 372 ? 51.495 12.170 -38.329 1.00 24.04 372 ILE B C 1
ATOM 7948 O O . ILE B 2 372 ? 50.265 12.191 -38.215 1.00 26.77 372 ILE B O 1
ATOM 7954 N N . LEU B 2 373 ? 52.203 11.057 -38.209 1.00 25.08 373 LEU B N 1
ATOM 7955 C CA . LEU B 2 373 ? 51.584 9.798 -37.798 1.00 24.95 373 LEU B CA 1
ATOM 7956 C C . LEU B 2 373 ? 51.795 9.650 -36.281 1.00 24.25 373 LEU B C 1
ATOM 7957 O O . LEU B 2 373 ? 52.877 9.272 -35.831 1.00 28.86 373 LEU B O 1
ATOM 7963 N N . VAL B 2 374 ? 50.776 9.982 -35.501 1.00 17.32 374 VAL B N 1
ATOM 7964 C CA . VAL B 2 374 ? 50.869 9.908 -34.060 1.00 17.54 374 VAL B CA 1
ATOM 7965 C C . VAL B 2 374 ? 50.689 8.482 -33.550 1.00 21.78 374 VAL B C 1
ATOM 7966 O O . VAL B 2 374 ? 49.698 7.838 -33.880 1.00 23.93 374 VAL B O 1
ATOM 7971 N N . ARG B 2 375 ? 51.654 7.990 -32.765 1.00 26.15 375 ARG B N 1
ATOM 7972 C CA . ARG B 2 375 ? 51.615 6.631 -32.186 1.00 23.77 375 ARG B CA 1
ATOM 7973 C C . ARG B 2 375 ? 51.541 6.651 -30.659 1.00 23.81 375 ARG B C 1
ATOM 7974 O O . ARG B 2 375 ? 51.978 7.600 -30.008 1.00 25.54 375 ARG B O 1
ATOM 7988 N N . GLY B 2 376 ? 50.984 5.581 -30.105 1.00 25.62 376 GLY B N 1
ATOM 7989 C CA . GLY B 2 376 ? 50.819 5.412 -28.669 1.00 20.86 376 GLY B CA 1
ATOM 7990 C C . GLY B 2 376 ? 50.450 3.955 -28.610 1.00 21.26 376 GLY B C 1
ATOM 7991 O O . GLY B 2 376 ? 49.963 3.417 -29.601 1.00 26.95 376 GLY B O 1
ATOM 7993 N N . GLU B 2 377 ? 50.669 3.291 -27.491 1.00 22.40 377 GLU B N 1
ATOM 7994 C CA . GLU B 2 377 ? 50.383 1.857 -27.435 1.00 22.09 377 GLU B CA 1
ATOM 7995 C C . GLU B 2 377 ? 48.927 1.512 -27.350 1.00 23.03 377 GLU B C 1
ATOM 7996 O O . GLU B 2 377 ? 48.455 0.584 -27.991 1.00 25.72 377 GLU B O 1
ATOM 8003 N N . THR B 2 378 ? 48.245 2.352 -26.591 1.00 27.35 378 THR B N 1
ATOM 8004 C CA . THR B 2 378 ? 46.837 2.297 -26.223 1.00 22.54 378 THR B CA 1
ATOM 8005 C C . THR B 2 378 ? 46.004 3.386 -26.934 1.00 24.99 378 THR B C 1
ATOM 8006 O O . THR B 2 378 ? 46.516 4.428 -27.341 1.00 30.61 378 THR B O 1
ATOM 8012 N N . GLU B 2 379 ? 44.704 3.163 -27.052 1.00 27.66 379 GLU B N 1
ATOM 8013 C CA . GLU B 2 379 ? 43.815 4.114 -27.713 1.00 24.12 379 GLU B CA 1
ATOM 8014 C C . GLU B 2 379 ? 43.781 5.439 -26.979 1.00 21.76 379 GLU B C 1
ATOM 8015 O O . GLU B 2 379 ? 44.015 6.487 -27.552 1.00 19.45 379 GLU B O 1
ATOM 8022 N N . HIS B 2 380 ? 43.514 5.381 -25.686 1.00 19.33 380 HIS B N 1
ATOM 8023 C CA . HIS B 2 380 ? 43.446 6.589 -24.899 1.00 19.63 380 HIS B CA 1
ATOM 8024 C C . HIS B 2 380 ? 44.756 7.310 -24.730 1.00 22.52 380 HIS B C 1
ATOM 8025 O O . HIS B 2 380 ? 44.776 8.462 -24.294 1.00 28.04 380 HIS B O 1
ATOM 8035 N N . VAL B 2 381 ? 45.841 6.649 -25.108 1.00 20.60 381 VAL B N 1
ATOM 8036 C CA . VAL B 2 381 ? 47.155 7.242 -25.008 1.00 16.81 381 VAL B CA 1
ATOM 8037 C C . VAL B 2 381 ? 47.376 7.980 -26.297 1.00 17.59 381 VAL B C 1
ATOM 8038 O O . VAL B 2 381 ? 47.749 9.157 -26.297 1.00 21.27 381 VAL B O 1
ATOM 8043 N N . VAL B 2 382 ? 47.090 7.306 -27.401 1.00 14.20 382 VAL B N 1
ATOM 8044 C CA . VAL B 2 382 ? 47.300 7.928 -28.678 1.00 13.06 382 VAL B CA 1
ATOM 8045 C C . VAL B 2 382 ? 46.390 9.142 -28.838 1.00 19.11 382 VAL B C 1
ATOM 8046 O O . VAL B 2 382 ? 46.802 10.141 -29.410 1.00 27.91 382 VAL B O 1
ATOM 8051 N N . ASP B 2 383 ? 45.188 9.097 -28.267 1.00 20.80 383 ASP B N 1
ATOM 8052 C CA . ASP B 2 383 ? 44.258 10.234 -28.336 1.00 21.27 383 ASP B CA 1
ATOM 8053 C C . ASP B 2 383 ? 44.889 11.482 -27.727 1.00 24.37 383 ASP B C 1
ATOM 8054 O O . ASP B 2 383 ? 44.853 12.556 -28.326 1.00 32.17 383 ASP B O 1
ATOM 8060 N N . GLU B 2 384 ? 45.411 11.352 -26.510 1.00 24.95 384 GLU B N 1
ATOM 8061 C CA . GLU B 2 384 ? 46.030 12.473 -25.832 1.00 22.34 384 GLU B CA 1
ATOM 8062 C C . GLU B 2 384 ? 47.294 12.937 -26.544 1.00 23.36 384 GLU B C 1
ATOM 8063 O O . GLU B 2 384 ? 47.602 14.119 -26.524 1.00 25.14 384 GLU B O 1
ATOM 8070 N N . MET B 2 385 ? 48.016 12.030 -27.196 1.00 23.68 385 MET B N 1
ATOM 8071 C CA . MET B 2 385 ? 49.214 12.438 -27.933 1.00 22.66 385 MET B CA 1
ATOM 8072 C C . MET B 2 385 ? 48.815 13.367 -29.082 1.00 21.97 385 MET B C 1
ATOM 8073 O O . MET B 2 385 ? 49.432 14.389 -29.311 1.00 26.37 385 MET B O 1
ATOM 8079 N N . GLU B 2 386 ? 47.753 13.037 -29.784 1.00 22.64 386 GLU B N 1
ATOM 8080 C CA . GLU B 2 386 ? 47.326 13.883 -30.872 1.00 26.49 386 GLU B CA 1
ATOM 8081 C C . GLU B 2 386 ? 46.854 15.227 -30.347 1.00 25.98 386 GLU B C 1
ATOM 8082 O O . GLU B 2 386 ? 47.050 16.258 -30.976 1.00 30.60 386 GLU B O 1
ATOM 8089 N N . ARG B 2 387 ? 46.179 15.217 -29.218 1.00 24.20 387 ARG B N 1
ATOM 8090 C CA . ARG B 2 387 ? 45.718 16.459 -28.635 1.00 20.86 387 ARG B CA 1
ATOM 8091 C C . ARG B 2 387 ? 46.960 17.298 -28.342 1.00 22.26 387 ARG B C 1
ATOM 8092 O O . ARG B 2 387 ? 47.042 18.439 -28.736 1.00 26.85 387 ARG B O 1
ATOM 8106 N N . SER B 2 388 ? 47.954 16.701 -27.697 1.00 23.88 388 SER B N 1
ATOM 8107 C CA . SER B 2 388 ? 49.178 17.399 -27.360 1.00 16.76 388 SER B CA 1
ATOM 8108 C C . SER B 2 388 ? 49.904 17.928 -28.595 1.00 21.52 388 SER B C 1
ATOM 8109 O O . SER B 2 388 ? 50.298 19.085 -28.625 1.00 25.06 388 SER B O 1
ATOM 8114 N N . ILE B 2 389 ? 50.092 17.100 -29.613 1.00 16.54 389 ILE B N 1
ATOM 8115 C CA . ILE B 2 389 ? 50.775 17.553 -30.809 1.00 19.90 389 ILE B CA 1
ATOM 8116 C C . ILE B 2 389 ? 50.009 18.653 -31.539 1.00 24.68 389 ILE B C 1
ATOM 8117 O O . ILE B 2 389 ? 50.608 19.571 -32.105 1.00 30.49 389 ILE B O 1
ATOM 8123 N N . THR B 2 390 ? 48.691 18.585 -31.560 1.00 25.78 390 THR B N 1
ATOM 8124 C CA . THR B 2 390 ? 47.938 19.625 -32.247 1.00 23.96 390 THR B CA 1
ATOM 8125 C C . THR B 2 390 ? 48.115 20.956 -31.519 1.00 23.78 390 THR B C 1
ATOM 8126 O O . THR B 2 390 ? 48.060 22.005 -32.140 1.00 26.32 390 THR B O 1
ATOM 8132 N N . ASP B 2 391 ? 48.379 20.900 -30.218 1.00 25.79 391 ASP B N 1
ATOM 8133 C CA . ASP B 2 391 ? 48.626 22.088 -29.399 1.00 28.91 391 ASP B CA 1
ATOM 8134 C C . ASP B 2 391 ? 49.957 22.718 -29.813 1.00 29.61 391 ASP B C 1
ATOM 8135 O O . ASP B 2 391 ? 50.028 23.937 -30.032 1.00 30.58 391 ASP B O 1
ATOM 8141 N N . SER B 2 392 ? 51.010 21.889 -29.850 1.00 25.51 392 SER B N 1
ATOM 8142 C CA . SER B 2 392 ? 52.353 22.310 -30.259 1.00 24.05 392 SER B CA 1
ATOM 8143 C C . SER B 2 392 ? 52.336 22.997 -31.631 1.00 25.14 392 SER B C 1
ATOM 8144 O O . SER B 2 392 ? 52.983 24.012 -31.824 1.00 27.40 392 SER B O 1
ATOM 8149 N N . LEU B 2 393 ? 51.653 22.389 -32.593 1.00 23.24 393 LEU B N 1
ATOM 8150 C CA . LEU B 2 393 ? 51.566 22.943 -33.923 1.00 22.54 393 LEU B CA 1
ATOM 8151 C C . LEU B 2 393 ? 51.003 24.365 -33.874 1.00 26.59 393 LEU B C 1
ATOM 8152 O O . LEU B 2 393 ? 51.529 25.272 -34.522 1.00 35.54 393 LEU B O 1
ATOM 8158 N N . HIS B 2 394 ? 49.959 24.573 -33.083 1.00 24.28 394 HIS B N 1
ATOM 8159 C CA . HIS B 2 394 ? 49.343 25.885 -32.969 1.00 22.44 394 HIS B CA 1
ATOM 8160 C C . HIS B 2 394 ? 50.170 26.885 -32.194 1.00 19.93 394 HIS B C 1
ATOM 8161 O O . HIS B 2 394 ? 50.112 28.084 -32.425 1.00 20.64 394 HIS B O 1
ATOM 8171 N N . VAL B 2 395 ? 50.957 26.384 -31.271 1.00 19.16 395 VAL B N 1
ATOM 8172 C CA . VAL B 2 395 ? 51.837 27.236 -30.521 1.00 19.00 395 VAL B CA 1
ATOM 8173 C C . VAL B 2 395 ? 52.887 27.785 -31.487 1.00 22.18 395 VAL B C 1
ATOM 8174 O O . VAL B 2 395 ? 52.814 28.954 -31.833 1.00 23.70 395 VAL B O 1
ATOM 8179 N N . VAL B 2 396 ? 53.765 26.933 -32.029 1.00 20.09 396 VAL B N 1
ATOM 8180 C CA . VAL B 2 396 ? 54.804 27.415 -32.939 1.00 20.20 396 VAL B CA 1
ATOM 8181 C C . VAL B 2 396 ? 54.227 28.203 -34.118 1.00 24.69 396 VAL B C 1
ATOM 8182 O O . VAL B 2 396 ? 54.766 29.246 -34.497 1.00 27.04 396 VAL B O 1
ATOM 8187 N N . ALA B 2 397 ? 53.118 27.747 -34.681 1.00 25.28 397 ALA B N 1
ATOM 8188 C CA . ALA B 2 397 ? 52.546 28.474 -35.804 1.00 24.40 397 ALA B CA 1
ATOM 8189 C C . ALA B 2 397 ? 52.102 29.882 -35.413 1.00 26.89 397 ALA B C 1
ATOM 8190 O O . ALA B 2 397 ? 52.367 30.825 -36.145 1.00 36.73 397 ALA B O 1
ATOM 8193 N N . SER B 2 398 ? 51.491 30.065 -34.247 1.00 24.23 398 SER B N 1
ATOM 8194 C CA . SER B 2 398 ? 51.057 31.407 -33.881 1.00 21.34 398 SER B CA 1
ATOM 8195 C C . SER B 2 398 ? 52.226 32.303 -33.478 1.00 22.32 398 SER B C 1
ATOM 8196 O O . SER B 2 398 ? 52.139 33.504 -33.574 1.00 28.28 398 SER B O 1
ATOM 8201 N N . ALA B 2 399 ? 53.321 31.716 -33.022 1.00 26.49 399 ALA B N 1
ATOM 8202 C CA . ALA B 2 399 ? 54.518 32.474 -32.665 1.00 25.40 399 ALA B CA 1
ATOM 8203 C C . ALA B 2 399 ? 55.111 32.953 -33.981 1.00 27.27 399 ALA B C 1
ATOM 8204 O O . ALA B 2 399 ? 55.434 34.116 -34.125 1.00 30.93 399 ALA B O 1
ATOM 8207 N N . LEU B 2 400 ? 55.259 32.047 -34.941 1.00 29.47 400 LEU B N 1
ATOM 8208 C CA . LEU B 2 400 ? 55.797 32.402 -36.250 1.00 29.43 400 LEU B CA 1
ATOM 8209 C C . LEU B 2 400 ? 54.940 33.511 -36.858 1.00 32.41 400 LEU B C 1
ATOM 8210 O O . LEU B 2 400 ? 55.469 34.490 -37.357 1.00 39.30 400 LEU B O 1
ATOM 8216 N N . GLU B 2 401 ? 53.623 33.386 -36.773 1.00 31.65 401 GLU B N 1
ATOM 8217 C CA . GLU B 2 401 ? 52.746 34.393 -37.331 1.00 32.22 401 GLU B CA 1
ATOM 8218 C C . GLU B 2 401 ? 52.807 35.730 -36.607 1.00 35.32 401 GLU B C 1
ATOM 8219 O O . GLU B 2 401 ? 52.930 36.766 -37.252 1.00 42.26 401 GLU B O 1
ATOM 8226 N N . ASP B 2 402 ? 52.692 35.725 -35.282 1.00 35.37 402 ASP B N 1
ATOM 8227 C CA . ASP B 2 402 ? 52.759 36.970 -34.503 1.00 34.91 402 ASP B CA 1
ATOM 8228 C C . ASP B 2 402 ? 54.135 37.657 -34.596 1.00 35.77 402 ASP B C 1
ATOM 8229 O O . ASP B 2 402 ? 54.224 38.880 -34.555 1.00 40.98 402 ASP B O 1
ATOM 8235 N N . GLY B 2 403 ? 55.206 36.872 -34.581 1.00 31.89 403 GLY B N 1
ATOM 8236 C CA . GLY B 2 403 ? 56.536 37.442 -34.657 1.00 29.67 403 GLY B CA 1
ATOM 8237 C C . GLY B 2 403 ? 57.159 37.801 -33.324 1.00 32.03 403 GLY B C 1
ATOM 8238 O O . GLY B 2 403 ? 58.323 38.206 -33.266 1.00 36.38 403 GLY B O 1
ATOM 8240 N N . ALA B 2 404 ? 56.422 37.631 -32.238 1.00 29.71 404 ALA B N 1
ATOM 8241 C CA . ALA B 2 404 ? 56.968 37.973 -30.931 1.00 27.62 404 ALA B CA 1
ATOM 8242 C C . ALA B 2 404 ? 56.602 36.932 -29.884 1.00 30.63 404 ALA B C 1
ATOM 8243 O O . ALA B 2 404 ? 55.752 36.062 -30.101 1.00 31.25 404 ALA B O 1
ATOM 8246 N N . TYR B 2 405 ? 57.224 37.030 -28.727 1.00 28.64 405 TYR B N 1
ATOM 8247 C CA . TYR B 2 405 ? 56.941 36.081 -27.690 1.00 27.03 405 TYR B CA 1
ATOM 8248 C C . TYR B 2 405 ? 57.059 36.779 -26.364 1.00 29.03 405 TYR B C 1
ATOM 8249 O O . TYR B 2 405 ? 57.671 37.835 -26.281 1.00 29.72 405 TYR B O 1
ATOM 8260 N N . ALA B 2 406 ? 56.435 36.205 -25.343 1.00 30.77 406 ALA B N 1
ATOM 8261 C CA . ALA B 2 406 ? 56.470 36.744 -23.994 1.00 28.01 406 ALA B CA 1
ATOM 8262 C C . ALA B 2 406 ? 56.938 35.608 -23.101 1.00 29.07 406 ALA B C 1
ATOM 8263 O O . ALA B 2 406 ? 56.738 34.432 -23.423 1.00 33.75 406 ALA B O 1
ATOM 8266 N N . ALA B 2 407 ? 57.579 35.957 -21.994 1.00 27.85 407 ALA B N 1
ATOM 8267 C CA . ALA B 2 407 ? 58.089 34.968 -21.053 1.00 27.41 407 ALA B CA 1
ATOM 8268 C C . ALA B 2 407 ? 56.993 34.264 -20.261 1.00 25.44 407 ALA B C 1
ATOM 8269 O O . ALA B 2 407 ? 56.049 34.893 -19.805 1.00 27.68 407 ALA B O 1
ATOM 8272 N N . GLY B 2 408 ? 57.151 32.964 -20.064 1.00 25.80 408 GLY B N 1
ATOM 8273 C CA . GLY B 2 408 ? 56.178 32.206 -19.306 1.00 19.39 408 GLY B CA 1
ATOM 8274 C C . GLY B 2 408 ? 56.574 32.220 -17.851 1.00 20.94 408 GLY B C 1
ATOM 8275 O O . GLY B 2 408 ? 57.162 33.194 -17.382 1.00 25.44 408 GLY B O 1
ATOM 8277 N N . GLY B 2 409 ? 56.200 31.167 -17.132 1.00 20.99 409 GLY B N 1
ATOM 8278 C CA . GLY B 2 409 ? 56.528 31.031 -15.724 1.00 14.95 409 GLY B CA 1
ATOM 8279 C C . GLY B 2 409 ? 55.851 31.986 -14.780 1.00 18.34 409 GLY B C 1
ATOM 8280 O O . GLY B 2 409 ? 56.187 32.034 -13.592 1.00 22.79 409 GLY B O 1
ATOM 8282 N N . GLY B 2 410 ? 54.855 32.701 -15.282 1.00 19.56 410 GLY B N 1
ATOM 8283 C CA . GLY B 2 410 ? 54.158 33.664 -14.456 1.00 17.68 410 GLY B CA 1
ATOM 8284 C C . GLY B 2 410 ? 54.877 34.994 -14.487 1.00 19.51 410 GLY B C 1
ATOM 8285 O O . GLY B 2 410 ? 54.439 35.952 -13.870 1.00 23.59 410 GLY B O 1
ATOM 8287 N N . ALA B 2 411 ? 55.946 35.078 -15.270 1.00 21.12 411 ALA B N 1
ATOM 8288 C CA . ALA B 2 411 ? 56.741 36.303 -15.376 1.00 22.39 411 ALA B CA 1
ATOM 8289 C C . ALA B 2 411 ? 55.931 37.470 -15.925 1.00 22.90 411 ALA B C 1
ATOM 8290 O O . ALA B 2 411 ? 55.789 38.520 -15.291 1.00 26.77 411 ALA B O 1
ATOM 8293 N N . THR B 2 412 ? 55.393 37.251 -17.112 1.00 22.21 412 THR B N 1
ATOM 8294 C CA . THR B 2 412 ? 54.589 38.217 -17.824 1.00 23.23 412 THR B CA 1
ATOM 8295 C C . THR B 2 412 ? 53.308 38.606 -17.061 1.00 25.71 412 THR B C 1
ATOM 8296 O O . THR B 2 412 ? 52.787 39.698 -17.230 1.00 32.30 412 THR B O 1
ATOM 8302 N N . ALA B 2 413 ? 52.837 37.745 -16.167 1.00 28.79 413 ALA B N 1
ATOM 8303 C CA . ALA B 2 413 ? 51.637 38.042 -15.391 1.00 23.70 413 ALA B CA 1
ATOM 8304 C C . ALA B 2 413 ? 52.021 38.851 -14.185 1.00 25.97 413 ALA B C 1
ATOM 8305 O O . ALA B 2 413 ? 51.275 39.718 -13.739 1.00 28.30 413 ALA B O 1
ATOM 8308 N N . ALA B 2 414 ? 53.171 38.530 -13.615 1.00 25.50 414 ALA B N 1
ATOM 8309 C CA . ALA B 2 414 ? 53.638 39.266 -12.463 1.00 25.81 414 ALA B CA 1
ATOM 8310 C C . ALA B 2 414 ? 53.962 40.682 -12.921 1.00 25.50 414 ALA B C 1
ATOM 8311 O O . ALA B 2 414 ? 53.766 41.641 -12.181 1.00 24.26 414 ALA B O 1
ATOM 8314 N N . GLU B 2 415 ? 54.434 40.811 -14.157 1.00 24.62 415 GLU B N 1
ATOM 8315 C CA . GLU B 2 415 ? 54.750 42.123 -14.696 1.00 27.57 415 GLU B CA 1
ATOM 8316 C C . GLU B 2 415 ? 53.469 42.905 -14.853 1.00 28.80 415 GLU B C 1
ATOM 8317 O O . GLU B 2 415 ? 53.337 43.975 -14.284 1.00 32.61 415 GLU B O 1
ATOM 8324 N N . ILE B 2 416 ? 52.534 42.383 -15.637 1.00 27.17 416 ILE B N 1
ATOM 8325 C CA . ILE B 2 416 ? 51.247 43.043 -15.827 1.00 25.72 416 ILE B CA 1
ATOM 8326 C C . ILE B 2 416 ? 50.662 43.443 -14.471 1.00 26.09 416 ILE B C 1
ATOM 8327 O O . ILE B 2 416 ? 50.174 44.552 -14.315 1.00 28.67 416 ILE B O 1
ATOM 8333 N N . ALA B 2 417 ? 50.708 42.552 -13.488 1.00 27.03 417 ALA B N 1
ATOM 8334 C CA . ALA B 2 417 ? 50.174 42.875 -12.165 1.00 30.78 417 ALA B CA 1
ATOM 8335 C C . ALA B 2 417 ? 50.882 44.099 -11.608 1.00 34.97 417 ALA B C 1
ATOM 8336 O O . ALA B 2 417 ? 50.251 45.033 -11.118 1.00 40.36 417 ALA B O 1
ATOM 8339 N N . PHE B 2 418 ? 52.204 44.099 -11.724 1.00 39.24 418 PHE B N 1
ATOM 8340 C CA . PHE B 2 418 ? 53.034 45.195 -11.249 1.00 35.99 418 PHE B CA 1
ATOM 8341 C C . PHE B 2 418 ? 52.636 46.507 -11.913 1.00 34.42 418 PHE B C 1
ATOM 8342 O O . PHE B 2 418 ? 52.374 47.497 -11.249 1.00 38.59 418 PHE B O 1
ATOM 8351 N N . ARG B 2 419 ? 52.533 46.486 -13.230 1.00 36.38 419 ARG B N 1
ATOM 8352 C CA . ARG B 2 419 ? 52.183 47.663 -13.995 1.00 37.93 419 ARG B CA 1
ATOM 8353 C C . ARG B 2 419 ? 50.741 48.141 -13.888 1.00 39.99 419 ARG B C 1
ATOM 8354 O O . ARG B 2 419 ? 50.431 49.238 -14.353 1.00 45.98 419 ARG B O 1
ATOM 8368 N N . LEU B 2 420 ? 49.845 47.320 -13.340 1.00 39.60 420 LEU B N 1
ATOM 8369 C CA . LEU B 2 420 ? 48.449 47.739 -13.159 1.00 36.47 420 LEU B CA 1
ATOM 8370 C C . LEU B 2 420 ? 48.353 48.467 -11.827 1.00 36.52 420 LEU B C 1
ATOM 8371 O O . LEU B 2 420 ? 47.625 49.437 -11.702 1.00 41.10 420 LEU B O 1
ATOM 8377 N N . ARG B 2 421 ? 49.101 48.015 -10.832 1.00 34.43 421 ARG B N 1
ATOM 8378 C CA . ARG B 2 421 ? 49.081 48.682 -9.545 1.00 36.61 421 ARG B CA 1
ATOM 8379 C C . ARG B 2 421 ? 49.522 50.143 -9.689 1.00 41.15 421 ARG B C 1
ATOM 8380 O O . ARG B 2 421 ? 49.111 50.987 -8.897 1.00 45.65 421 ARG B O 1
ATOM 8394 N N . SER B 2 422 ? 50.382 50.437 -10.666 1.00 43.14 422 SER B N 1
ATOM 8395 C CA . SER B 2 422 ? 50.823 51.818 -10.911 1.00 45.56 422 SER B CA 1
ATOM 8396 C C . SER B 2 422 ? 49.645 52.553 -11.517 1.00 45.16 422 SER B C 1
ATOM 8397 O O . SER B 2 422 ? 49.057 53.434 -10.899 1.00 49.28 422 SER B O 1
ATOM 8402 N N . TYR B 2 423 ? 49.298 52.137 -12.729 1.00 44.45 423 TYR B N 1
ATOM 8403 C CA . TYR B 2 423 ? 48.206 52.686 -13.512 1.00 42.99 423 TYR B CA 1
ATOM 8404 C C . TYR B 2 423 ? 46.922 52.926 -12.707 1.00 42.52 423 TYR B C 1
ATOM 8405 O O . TYR B 2 423 ? 46.162 53.832 -13.011 1.00 45.32 423 TYR B O 1
ATOM 8416 N N . ALA B 2 424 ? 46.676 52.107 -11.693 1.00 42.00 424 ALA B N 1
ATOM 8417 C CA . ALA B 2 424 ? 45.507 52.266 -10.850 1.00 42.98 424 ALA B CA 1
ATOM 8418 C C . ALA B 2 424 ? 45.578 53.620 -10.161 1.00 50.75 424 ALA B C 1
ATOM 8419 O O . ALA B 2 424 ? 44.608 54.378 -10.162 1.00 55.23 424 ALA B O 1
ATOM 8422 N N . GLN B 2 425 ? 46.732 53.923 -9.570 1.00 56.57 425 GLN B N 1
ATOM 8423 C CA . GLN B 2 425 ? 46.927 55.184 -8.871 1.00 60.38 425 GLN B CA 1
ATOM 8424 C C . GLN B 2 425 ? 46.837 56.403 -9.797 1.00 61.22 425 GLN B C 1
ATOM 8425 O O . GLN B 2 425 ? 46.616 57.520 -9.335 1.00 65.37 425 GLN B O 1
ATOM 8434 N N . LYS B 2 426 ? 47.011 56.187 -11.098 1.00 62.61 426 LYS B N 1
ATOM 8435 C CA . LYS B 2 426 ? 46.896 57.266 -12.083 1.00 64.76 426 LYS B CA 1
ATOM 8436 C C . LYS B 2 426 ? 45.409 57.476 -12.367 1.00 64.34 426 LYS B C 1
ATOM 8437 O O . LYS B 2 426 ? 44.958 58.609 -12.510 1.00 66.17 426 LYS B O 1
ATOM 8447 N N . ILE B 2 427 ? 44.674 56.372 -12.518 1.00 62.80 427 ILE B N 1
ATOM 8448 C CA . ILE B 2 427 ? 43.232 56.395 -12.779 1.00 60.83 427 ILE B CA 1
ATOM 8449 C C . ILE B 2 427 ? 42.569 56.213 -11.422 1.00 63.76 427 ILE B C 1
ATOM 8450 O O . ILE B 2 427 ? 41.803 55.266 -11.213 1.00 67.78 427 ILE B O 1
ATOM 8456 N N . GLY B 2 428 ? 42.905 57.097 -10.490 1.00 64.24 428 GLY B N 1
ATOM 8457 C CA . GLY B 2 428 ? 42.370 57.014 -9.142 1.00 68.02 428 GLY B CA 1
ATOM 8458 C C . GLY B 2 428 ? 40.857 56.984 -9.031 1.00 72.39 428 GLY B C 1
ATOM 8459 O O . GLY B 2 428 ? 40.136 57.053 -10.038 1.00 72.96 428 GLY B O 1
ATOM 8461 N N . GLY B 2 429 ? 40.375 56.859 -7.795 1.00 73.45 429 GLY B N 1
ATOM 8462 C CA . GLY B 2 429 ? 38.942 56.824 -7.550 1.00 75.40 429 GLY B CA 1
ATOM 8463 C C . GLY B 2 429 ? 38.428 55.441 -7.190 1.00 75.29 429 GLY B C 1
ATOM 8464 O O . GLY B 2 429 ? 39.124 54.671 -6.523 1.00 77.72 429 GLY B O 1
ATOM 8466 N N . ARG B 2 430 ? 37.187 55.144 -7.571 1.00 73.26 430 ARG B N 1
ATOM 8467 C CA . ARG B 2 430 ? 36.608 53.831 -7.299 1.00 68.79 430 ARG B CA 1
ATOM 8468 C C . ARG B 2 430 ? 37.099 52.881 -8.388 1.00 64.74 430 ARG B C 1
ATOM 8469 O O . ARG B 2 430 ? 37.354 51.711 -8.119 1.00 65.35 430 ARG B O 1
ATOM 8483 N N . GLN B 2 431 ? 37.304 53.407 -9.599 1.00 59.78 431 GLN B N 1
ATOM 8484 C CA . GLN B 2 431 ? 37.811 52.602 -10.712 1.00 54.63 431 GLN B CA 1
ATOM 8485 C C . GLN B 2 431 ? 39.096 51.955 -10.229 1.00 52.83 431 GLN B C 1
ATOM 8486 O O . GLN B 2 431 ? 39.304 50.758 -10.416 1.00 55.33 431 GLN B O 1
ATOM 8495 N N . GLN B 2 432 ? 39.923 52.740 -9.545 1.00 47.89 432 GLN B N 1
ATOM 8496 C CA . GLN B 2 432 ? 41.182 52.242 -9.020 1.00 45.69 432 GLN B CA 1
ATOM 8497 C C . GLN B 2 432 ? 41.073 50.943 -8.220 1.00 45.04 432 GLN B C 1
ATOM 8498 O O . GLN B 2 432 ? 41.938 50.078 -8.347 1.00 49.76 432 GLN B O 1
ATOM 8507 N N . LEU B 2 433 ? 40.046 50.805 -7.385 1.00 40.52 433 LEU B N 1
ATOM 8508 C CA . LEU B 2 433 ? 39.869 49.581 -6.598 1.00 37.93 433 LEU B CA 1
ATOM 8509 C C . LEU B 2 433 ? 39.645 48.377 -7.523 1.00 36.49 433 LEU B C 1
ATOM 8510 O O . LEU B 2 433 ? 40.166 47.291 -7.290 1.00 34.96 433 LEU B O 1
ATOM 8516 N N . ALA B 2 434 ? 38.862 48.575 -8.574 1.00 32.40 434 ALA B N 1
ATOM 8517 C CA . ALA B 2 434 ? 38.589 47.511 -9.511 1.00 31.15 434 ALA B CA 1
ATOM 8518 C C . ALA B 2 434 ? 39.892 47.133 -10.215 1.00 34.73 434 ALA B C 1
ATOM 8519 O O . ALA B 2 434 ? 40.164 45.948 -10.422 1.00 38.14 434 ALA B O 1
ATOM 8522 N N . ILE B 2 435 ? 40.709 48.138 -10.547 1.00 38.01 435 ILE B N 1
ATOM 8523 C CA . ILE B 2 435 ? 42.005 47.935 -11.244 1.00 39.80 435 ILE B CA 1
ATOM 8524 C C . ILE B 2 435 ? 43.060 47.222 -10.388 1.00 39.77 435 ILE B C 1
ATOM 8525 O O . ILE B 2 435 ? 43.845 46.412 -10.888 1.00 41.18 435 ILE B O 1
ATOM 8531 N N . GLU B 2 436 ? 43.074 47.511 -9.097 1.00 39.97 436 GLU B N 1
ATOM 8532 C CA . GLU B 2 436 ? 43.993 46.837 -8.205 1.00 39.58 436 GLU B CA 1
ATOM 8533 C C . GLU B 2 436 ? 43.525 45.396 -8.061 1.00 40.89 436 GLU B C 1
ATOM 8534 O O . GLU B 2 436 ? 44.338 44.479 -8.115 1.00 46.17 436 GLU B O 1
ATOM 8541 N N . LYS B 2 437 ? 42.212 45.194 -7.938 1.00 37.96 437 LYS B N 1
ATOM 8542 C CA . LYS B 2 437 ? 41.634 43.852 -7.833 1.00 30.67 437 LYS B CA 1
ATOM 8543 C C . LYS B 2 437 ? 41.921 43.047 -9.086 1.00 26.58 437 LYS B C 1
ATOM 8544 O O . LYS B 2 437 ? 42.059 41.836 -9.029 1.00 25.53 437 LYS B O 1
ATOM 8554 N N . PHE B 2 438 ? 41.980 43.723 -10.224 1.00 25.09 438 PHE B N 1
ATOM 8555 C CA . PHE B 2 438 ? 42.282 43.054 -11.471 1.00 24.10 438 PHE B CA 1
ATOM 8556 C C . PHE B 2 438 ? 43.726 42.552 -11.407 1.00 28.97 438 PHE B C 1
ATOM 8557 O O . PHE B 2 438 ? 44.027 41.480 -11.912 1.00 36.64 438 PHE B O 1
ATOM 8566 N N . ALA B 2 439 ? 44.618 43.317 -10.779 1.00 31.45 439 ALA B N 1
ATOM 8567 C CA . ALA B 2 439 ? 46.022 42.919 -10.645 1.00 25.06 439 ALA B CA 1
ATOM 8568 C C . ALA B 2 439 ? 46.133 41.695 -9.753 1.00 24.24 439 ALA B C 1
ATOM 8569 O O . ALA B 2 439 ? 46.788 40.726 -10.091 1.00 33.44 439 ALA B O 1
ATOM 8572 N N . ASP B 2 440 ? 45.447 41.706 -8.627 1.00 29.58 440 ASP B N 1
ATOM 8573 C CA . ASP B 2 440 ? 45.482 40.563 -7.715 1.00 31.32 440 ASP B CA 1
ATOM 8574 C C . ASP B 2 440 ? 45.035 39.292 -8.431 1.00 30.39 440 ASP B C 1
ATOM 8575 O O . ASP B 2 440 ? 45.585 38.222 -8.204 1.00 38.77 440 ASP B O 1
ATOM 8581 N N . ALA B 2 441 ? 44.055 39.432 -9.315 1.00 27.19 441 ALA B N 1
ATOM 8582 C CA . ALA B 2 441 ? 43.496 38.318 -10.076 1.00 22.80 441 ALA B CA 1
ATOM 8583 C C . ALA B 2 441 ? 44.474 37.729 -11.068 1.00 23.90 441 ALA B C 1
ATOM 8584 O O . ALA B 2 441 ? 44.497 36.516 -11.287 1.00 21.07 441 ALA B O 1
ATOM 8587 N N . ILE B 2 442 ? 45.231 38.594 -11.732 1.00 24.92 442 ILE B N 1
ATOM 8588 C CA . ILE B 2 442 ? 46.220 38.137 -12.690 1.00 22.82 442 ILE B CA 1
ATOM 8589 C C . ILE B 2 442 ? 47.218 37.285 -11.912 1.00 20.90 442 ILE B C 1
ATOM 8590 O O . ILE B 2 442 ? 47.681 36.263 -12.390 1.00 22.76 442 ILE B O 1
ATOM 8596 N N . GLU B 2 443 ? 47.450 37.640 -10.658 1.00 20.83 443 GLU B N 1
ATOM 8597 C CA . GLU B 2 443 ? 48.366 36.884 -9.835 1.00 21.80 443 GLU B CA 1
ATOM 8598 C C . GLU B 2 443 ? 47.853 35.509 -9.533 1.00 21.55 443 GLU B C 1
ATOM 8599 O O . GLU B 2 443 ? 48.481 34.778 -8.793 1.00 27.65 443 GLU B O 1
ATOM 8606 N N . GLU B 2 444 ? 46.700 35.149 -10.073 1.00 24.38 444 GLU B N 1
ATOM 8607 C CA . GLU B 2 444 ? 46.171 33.816 -9.845 1.00 22.72 444 GLU B CA 1
ATOM 8608 C C . GLU B 2 444 ? 47.031 32.838 -10.603 1.00 23.95 444 GLU B C 1
ATOM 8609 O O . GLU B 2 444 ? 47.215 31.714 -10.172 1.00 27.30 444 GLU B O 1
ATOM 8616 N N . ILE B 2 445 ? 47.591 33.286 -11.722 1.00 24.33 445 ILE B N 1
ATOM 8617 C CA . ILE B 2 445 ? 48.466 32.443 -12.529 1.00 24.46 445 ILE B CA 1
ATOM 8618 C C . ILE B 2 445 ? 49.717 31.991 -11.733 1.00 26.82 445 ILE B C 1
ATOM 8619 O O . ILE B 2 445 ? 49.881 30.799 -11.490 1.00 29.09 445 ILE B O 1
ATOM 8625 N N . PRO B 2 446 ? 50.573 32.923 -11.258 1.00 27.93 446 PRO B N 1
ATOM 8626 C CA . PRO B 2 446 ? 51.750 32.483 -10.494 1.00 26.44 446 PRO B CA 1
ATOM 8627 C C . PRO B 2 446 ? 51.361 31.655 -9.269 1.00 26.66 446 PRO B C 1
ATOM 8628 O O . PRO B 2 446 ? 52.111 30.782 -8.837 1.00 30.60 446 PRO B O 1
ATOM 8632 N N . ARG B 2 447 ? 50.211 31.953 -8.678 1.00 25.78 447 ARG B N 1
ATOM 8633 C CA . ARG B 2 447 ? 49.756 31.188 -7.523 1.00 24.65 447 ARG B CA 1
ATOM 8634 C C . ARG B 2 447 ? 49.450 29.755 -7.927 1.00 25.78 447 ARG B C 1
ATOM 8635 O O . ARG B 2 447 ? 49.916 28.828 -7.271 1.00 28.87 447 ARG B O 1
ATOM 8649 N N . ALA B 2 448 ? 48.660 29.575 -8.991 1.00 19.48 448 ALA B N 1
ATOM 8650 C CA . ALA B 2 448 ? 48.302 28.246 -9.481 1.00 16.94 448 ALA B CA 1
ATOM 8651 C C . ALA B 2 448 ? 49.561 27.446 -9.735 1.00 21.76 448 ALA B C 1
ATOM 8652 O O . ALA B 2 448 ? 49.704 26.351 -9.211 1.00 26.96 448 ALA B O 1
ATOM 8655 N N . LEU B 2 449 ? 50.494 28.025 -10.492 1.00 24.95 449 LEU B N 1
ATOM 8656 C CA . LEU B 2 449 ? 51.777 27.392 -10.830 1.00 22.56 449 LEU B CA 1
ATOM 8657 C C . LEU B 2 449 ? 52.544 26.967 -9.594 1.00 22.86 449 LEU B C 1
ATOM 8658 O O . LEU B 2 449 ? 53.076 25.869 -9.535 1.00 30.57 449 LEU B O 1
ATOM 8664 N N . ALA B 2 450 ? 52.621 27.849 -8.614 1.00 21.67 450 ALA B N 1
ATOM 8665 C CA . ALA B 2 450 ? 53.326 27.543 -7.386 1.00 21.04 450 ALA B CA 1
ATOM 8666 C C . ALA B 2 450 ? 52.597 26.415 -6.676 1.00 22.57 450 ALA B C 1
ATOM 8667 O O . ALA B 2 450 ? 53.185 25.379 -6.410 1.00 30.15 450 ALA B O 1
ATOM 8670 N N . GLU B 2 451 ? 51.308 26.604 -6.419 1.00 22.16 451 GLU B N 1
ATOM 8671 C CA . GLU B 2 451 ? 50.497 25.610 -5.747 1.00 20.47 451 GLU B CA 1
ATOM 8672 C C . GLU B 2 451 ? 50.667 24.278 -6.415 1.00 19.49 451 GLU B C 1
ATOM 8673 O O . GLU B 2 451 ? 50.979 23.294 -5.777 1.00 27.96 451 GLU B O 1
ATOM 8680 N N . ASN B 2 452 ? 50.518 24.248 -7.720 1.00 21.20 452 ASN B N 1
ATOM 8681 C CA . ASN B 2 452 ? 50.653 23.002 -8.450 1.00 24.24 452 ASN B CA 1
ATOM 8682 C C . ASN B 2 452 ? 52.014 22.305 -8.310 1.00 27.85 452 ASN B C 1
ATOM 8683 O O . ASN B 2 452 ? 52.079 21.080 -8.211 1.00 32.18 452 ASN B O 1
ATOM 8691 N N . ALA B 2 453 ? 53.106 23.060 -8.320 1.00 32.32 453 ALA B N 1
ATOM 8692 C CA . ALA B 2 453 ? 54.426 22.440 -8.229 1.00 33.13 453 ALA B CA 1
ATOM 8693 C C . ALA B 2 453 ? 54.815 22.014 -6.833 1.00 34.76 453 ALA B C 1
ATOM 8694 O O . ALA B 2 453 ? 55.781 21.286 -6.660 1.00 43.00 453 ALA B O 1
ATOM 8697 N N . GLY B 2 454 ? 54.054 22.442 -5.839 1.00 35.18 454 GLY B N 1
ATOM 8698 C CA . GLY B 2 454 ? 54.365 22.084 -4.465 1.00 34.45 454 GLY B CA 1
ATOM 8699 C C . GLY B 2 454 ? 55.236 23.124 -3.785 1.00 35.88 454 GLY B C 1
ATOM 8700 O O . GLY B 2 454 ? 55.950 22.817 -2.829 1.00 38.35 454 GLY B O 1
ATOM 8702 N N . LEU B 2 455 ? 55.181 24.355 -4.287 1.00 32.75 455 LEU B N 1
ATOM 8703 C CA . LEU B 2 455 ? 55.951 25.456 -3.738 1.00 30.94 455 LEU B CA 1
ATOM 8704 C C . LEU B 2 455 ? 55.042 26.242 -2.801 1.00 33.88 455 LEU B C 1
ATOM 8705 O O . LEU B 2 455 ? 53.874 25.905 -2.640 1.00 37.79 455 LEU B O 1
ATOM 8711 N N . ASP B 2 456 ? 55.572 27.275 -2.162 1.00 35.25 456 ASP B N 1
ATOM 8712 C CA . ASP B 2 456 ? 54.771 28.080 -1.257 1.00 40.19 456 ASP B CA 1
ATOM 8713 C C . ASP B 2 456 ? 54.332 29.339 -2.013 1.00 43.35 456 ASP B C 1
ATOM 8714 O O . ASP B 2 456 ? 55.144 30.212 -2.315 1.00 45.14 456 ASP B O 1
ATOM 8720 N N . PRO B 2 457 ? 53.028 29.443 -2.321 1.00 43.69 457 PRO B N 1
ATOM 8721 C CA . PRO B 2 457 ? 52.431 30.568 -3.043 1.00 39.86 457 PRO B CA 1
ATOM 8722 C C . PRO B 2 457 ? 52.787 31.900 -2.442 1.00 40.77 457 PRO B C 1
ATOM 8723 O O . PRO B 2 457 ? 53.461 32.701 -3.068 1.00 44.83 457 PRO B O 1
ATOM 8727 N N . ILE B 2 458 ? 52.378 32.115 -1.200 1.00 40.57 458 ILE B N 1
ATOM 8728 C CA . ILE B 2 458 ? 52.620 33.389 -0.539 1.00 42.08 458 ILE B CA 1
ATOM 8729 C C . ILE B 2 458 ? 54.100 33.774 -0.518 1.00 40.71 458 ILE B C 1
ATOM 8730 O O . ILE B 2 458 ? 54.436 34.945 -0.555 1.00 41.92 458 ILE B O 1
ATOM 8736 N N . ASP B 2 459 ? 54.975 32.781 -0.556 1.00 43.30 459 ASP B N 1
ATOM 8737 C CA . ASP B 2 459 ? 56.417 33.016 -0.535 1.00 45.11 459 ASP B CA 1
ATOM 8738 C C . ASP B 2 459 ? 56.969 33.354 -1.930 1.00 41.53 459 ASP B C 1
ATOM 8739 O O . ASP B 2 459 ? 57.753 34.290 -2.106 1.00 38.34 459 ASP B O 1
ATOM 8745 N N . ILE B 2 460 ? 56.567 32.568 -2.919 1.00 40.04 460 ILE B N 1
ATOM 8746 C CA . ILE B 2 460 ? 56.987 32.779 -4.291 1.00 37.76 460 ILE B CA 1
ATOM 8747 C C . ILE B 2 460 ? 56.493 34.154 -4.759 1.00 40.20 460 ILE B C 1
ATOM 8748 O O . ILE B 2 460 ? 57.249 34.921 -5.343 1.00 40.85 460 ILE B O 1
ATOM 8754 N N . LEU B 2 461 ? 55.238 34.472 -4.439 1.00 43.51 461 LEU B N 1
ATOM 8755 C CA . LEU B 2 461 ? 54.586 35.733 -4.821 1.00 43.26 461 LEU B CA 1
ATOM 8756 C C . LEU B 2 461 ? 55.307 36.975 -4.364 1.00 42.59 461 LEU B C 1
ATOM 8757 O O . LEU B 2 461 ? 55.400 37.950 -5.104 1.00 43.20 461 LEU B O 1
ATOM 8763 N N . LEU B 2 462 ? 55.788 36.944 -3.129 1.00 42.16 462 LEU B N 1
ATOM 8764 C CA . LEU B 2 462 ? 56.510 38.062 -2.554 1.00 39.71 462 LEU B CA 1
ATOM 8765 C C . LEU B 2 462 ? 57.839 38.257 -3.268 1.00 39.71 462 LEU B C 1
ATOM 8766 O O . LEU B 2 462 ? 58.163 39.377 -3.658 1.00 39.49 462 LEU B O 1
ATOM 8772 N N . LYS B 2 463 ? 58.571 37.171 -3.513 1.00 38.23 463 LYS B N 1
ATOM 8773 C CA . LYS B 2 463 ? 59.836 37.266 -4.239 1.00 39.27 463 LYS B CA 1
ATOM 8774 C C . LYS B 2 463 ? 59.574 37.753 -5.668 1.00 39.46 463 LYS B C 1
ATOM 8775 O O . LYS B 2 463 ? 60.266 38.641 -6.173 1.00 41.29 463 LYS B O 1
ATOM 8785 N N . LEU B 2 464 ? 58.528 37.209 -6.291 1.00 43.45 464 LEU B N 1
ATOM 8786 C CA . LEU B 2 464 ? 58.127 37.547 -7.674 1.00 42.53 464 LEU B CA 1
ATOM 8787 C C . LEU B 2 464 ? 57.848 39.050 -7.820 1.00 44.14 464 LEU B C 1
ATOM 8788 O O . LEU B 2 464 ? 58.289 39.690 -8.785 1.00 47.29 464 LEU B O 1
ATOM 8794 N N . ARG B 2 465 ? 57.124 39.611 -6.858 1.00 42.79 465 ARG B N 1
ATOM 8795 C CA . ARG B 2 465 ? 56.827 41.034 -6.858 1.00 43.19 465 ARG B CA 1
ATOM 8796 C C . ARG B 2 465 ? 58.136 41.838 -6.736 1.00 44.95 465 ARG B C 1
ATOM 8797 O O . ARG B 2 465 ? 58.341 42.816 -7.458 1.00 48.01 465 ARG B O 1
ATOM 8811 N N . ALA B 2 466 ? 59.046 41.383 -5.874 1.00 44.16 466 ALA B N 1
ATOM 8812 C CA . ALA B 2 466 ? 60.330 42.058 -5.658 1.00 39.21 466 ALA B CA 1
ATOM 8813 C C . ALA B 2 466 ? 61.113 42.189 -6.931 1.00 39.76 466 ALA B C 1
ATOM 8814 O O . ALA B 2 466 ? 61.470 43.291 -7.319 1.00 43.38 466 ALA B O 1
ATOM 8817 N N . GLU B 2 467 ? 61.349 41.069 -7.601 1.00 38.56 467 GLU B N 1
ATOM 8818 C CA . GLU B 2 467 ? 62.102 41.076 -8.841 1.00 40.39 467 GLU B CA 1
ATOM 8819 C C . GLU B 2 467 ? 61.525 41.989 -9.893 1.00 39.48 467 GLU B C 1
ATOM 8820 O O . GLU B 2 467 ? 62.269 42.656 -10.613 1.00 43.18 467 GLU B O 1
ATOM 8827 N N . HIS B 2 468 ? 60.203 42.007 -10.019 1.00 37.71 468 HIS B N 1
ATOM 8828 C CA . HIS B 2 468 ? 59.573 42.847 -11.038 1.00 38.60 468 HIS B CA 1
ATOM 8829 C C . HIS B 2 468 ? 59.587 44.334 -10.690 1.00 39.41 468 HIS B C 1
ATOM 8830 O O . HIS B 2 468 ? 59.652 45.197 -11.577 1.00 35.72 468 HIS B O 1
ATOM 8840 N N . ALA B 2 469 ? 59.566 44.614 -9.392 1.00 40.85 469 ALA B N 1
ATOM 8841 C CA . ALA B 2 469 ? 59.632 45.979 -8.897 1.00 45.66 469 ALA B CA 1
ATOM 8842 C C . ALA B 2 469 ? 61.024 46.491 -9.287 1.00 49.78 469 ALA B C 1
ATOM 8843 O O . ALA B 2 469 ? 61.171 47.596 -9.824 1.00 53.06 469 ALA B O 1
ATOM 8846 N N . LYS B 2 470 ? 62.033 45.648 -9.061 1.00 49.16 470 LYS B N 1
ATOM 8847 C CA . LYS B 2 470 ? 63.415 45.952 -9.407 1.00 46.34 470 LYS B CA 1
ATOM 8848 C C . LYS B 2 470 ? 63.671 45.742 -10.897 1.00 44.49 470 LYS B C 1
ATOM 8849 O O . LYS B 2 470 ? 64.749 45.331 -11.295 1.00 47.74 470 LYS B O 1
ATOM 8859 N N . GLY B 2 471 ? 62.640 45.959 -11.705 1.00 42.52 471 GLY B N 1
ATOM 8860 C CA . GLY B 2 471 ? 62.758 45.849 -13.147 1.00 39.33 471 GLY B CA 1
ATOM 8861 C C . GLY B 2 471 ? 63.028 44.535 -13.846 1.00 39.01 471 GLY B C 1
ATOM 8862 O O . GLY B 2 471 ? 63.353 44.544 -15.033 1.00 40.88 471 GLY B O 1
ATOM 8864 N N . ASN B 2 472 ? 62.856 43.407 -13.175 1.00 36.41 472 ASN B N 1
ATOM 8865 C CA . ASN B 2 472 ? 63.104 42.122 -13.823 1.00 35.80 472 ASN B CA 1
ATOM 8866 C C . ASN B 2 472 ? 61.917 41.554 -14.592 1.00 34.73 472 ASN B C 1
ATOM 8867 O O . ASN B 2 472 ? 61.349 40.526 -14.230 1.00 37.39 472 ASN B O 1
ATOM 8875 N N . LYS B 2 473 ? 61.609 42.191 -15.709 1.00 33.53 473 LYS B N 1
ATOM 8876 C CA . LYS B 2 473 ? 60.488 41.833 -16.576 1.00 38.39 473 LYS B CA 1
ATOM 8877 C C . LYS B 2 473 ? 60.265 40.358 -16.888 1.00 38.55 473 LYS B C 1
ATOM 8878 O O . LYS B 2 473 ? 59.141 39.861 -16.856 1.00 42.08 473 LYS B O 1
ATOM 8888 N N . THR B 2 474 ? 61.345 39.663 -17.182 1.00 39.59 474 THR B N 1
ATOM 8889 C CA . THR B 2 474 ? 61.283 38.265 -17.556 1.00 36.23 474 THR B CA 1
ATOM 8890 C C . THR B 2 474 ? 61.393 37.264 -16.425 1.00 34.62 474 THR B C 1
ATOM 8891 O O . THR B 2 474 ? 61.472 36.064 -16.680 1.00 37.93 474 THR B O 1
ATOM 8897 N N . TYR B 2 475 ? 61.383 37.732 -15.183 1.00 35.58 475 TYR B N 1
ATOM 8898 C CA . TYR B 2 475 ? 61.478 36.816 -14.050 1.00 35.28 475 TYR B CA 1
ATOM 8899 C C . TYR B 2 475 ? 60.242 35.977 -13.777 1.00 33.89 475 TYR B C 1
ATOM 8900 O O . TYR B 2 475 ? 59.144 36.506 -13.647 1.00 32.77 475 TYR B O 1
ATOM 8911 N N . GLY B 2 476 ? 60.441 34.672 -13.642 1.00 26.12 476 GLY B N 1
ATOM 8912 C CA . GLY B 2 476 ? 59.331 33.797 -13.402 1.00 24.87 476 GLY B CA 1
ATOM 8913 C C . GLY B 2 476 ? 59.631 32.672 -12.451 1.00 29.73 476 GLY B C 1
ATOM 8914 O O . GLY B 2 476 ? 60.708 32.611 -11.862 1.00 33.45 476 GLY B O 1
ATOM 8916 N N . ILE B 2 477 ? 58.678 31.752 -12.358 1.00 29.46 477 ILE B N 1
ATOM 8917 C CA . ILE B 2 477 ? 58.746 30.615 -11.466 1.00 30.24 477 ILE B CA 1
ATOM 8918 C C . ILE B 2 477 ? 59.335 29.370 -12.111 1.00 33.47 477 ILE B C 1
ATOM 8919 O O . ILE B 2 477 ? 58.706 28.754 -12.978 1.00 37.31 477 ILE B O 1
ATOM 8925 N N . ASN B 2 478 ? 60.549 29.004 -11.722 1.00 33.34 478 ASN B N 1
ATOM 8926 C CA . ASN B 2 478 ? 61.146 27.785 -12.248 1.00 33.65 478 ASN B CA 1
ATOM 8927 C C . ASN B 2 478 ? 60.657 26.698 -11.285 1.00 33.98 478 ASN B C 1
ATOM 8928 O O . ASN B 2 478 ? 61.178 26.545 -10.194 1.00 30.25 478 ASN B O 1
ATOM 8936 N N . VAL B 2 479 ? 59.621 25.973 -11.683 1.00 38.48 479 VAL B N 1
ATOM 8937 C CA . VAL B 2 479 ? 59.019 24.940 -10.840 1.00 42.34 479 VAL B CA 1
ATOM 8938 C C . VAL B 2 479 ? 59.913 23.741 -10.555 1.00 45.75 479 VAL B C 1
ATOM 8939 O O . VAL B 2 479 ? 59.633 22.949 -9.654 1.00 46.76 479 VAL B O 1
ATOM 8944 N N . PHE B 2 480 ? 60.974 23.598 -11.341 1.00 50.38 480 PHE B N 1
ATOM 8945 C CA . PHE B 2 480 ? 61.897 22.485 -11.177 1.00 49.36 480 PHE B CA 1
ATOM 8946 C C . PHE B 2 480 ? 62.843 22.800 -10.046 1.00 52.00 480 PHE B C 1
ATOM 8947 O O . PHE B 2 480 ? 62.954 22.020 -9.109 1.00 56.51 480 PHE B O 1
ATOM 8956 N N . THR B 2 481 ? 63.463 23.976 -10.090 1.00 54.13 481 THR B N 1
ATOM 8957 C CA . THR B 2 481 ? 64.375 24.393 -9.029 1.00 54.05 481 THR B CA 1
ATOM 8958 C C . THR B 2 481 ? 63.603 25.098 -7.915 1.00 53.81 481 THR B C 1
ATOM 8959 O O . THR B 2 481 ? 64.065 25.170 -6.779 1.00 52.62 481 THR B O 1
ATOM 8965 N N . GLY B 2 482 ? 62.418 25.597 -8.252 1.00 55.80 482 GLY B N 1
ATOM 8966 C CA . GLY B 2 482 ? 61.603 26.325 -7.292 1.00 57.32 482 GLY B CA 1
ATOM 8967 C C . GLY B 2 482 ? 62.225 27.683 -6.992 1.00 57.54 482 GLY B C 1
ATOM 8968 O O . GLY B 2 482 ? 62.186 28.182 -5.862 1.00 59.07 482 GLY B O 1
ATOM 8970 N N . GLU B 2 483 ? 62.753 28.319 -8.027 1.00 56.68 483 GLU B N 1
ATOM 8971 C CA . GLU B 2 483 ? 63.417 29.592 -7.847 1.00 57.26 483 GLU B CA 1
ATOM 8972 C C . GLU B 2 483 ? 62.971 30.578 -8.907 1.00 52.88 483 GLU B C 1
ATOM 8973 O O . GLU B 2 483 ? 62.578 30.177 -10.005 1.00 53.67 483 GLU B O 1
ATOM 8980 N N . ILE B 2 484 ? 62.978 31.862 -8.555 1.00 47.83 484 ILE B N 1
ATOM 8981 C CA . ILE B 2 484 ? 62.606 32.914 -9.491 1.00 40.82 484 ILE B CA 1
ATOM 8982 C C . ILE B 2 484 ? 63.838 33.187 -10.340 1.00 39.77 484 ILE B C 1
ATOM 8983 O O . ILE B 2 484 ? 64.909 33.506 -9.827 1.00 40.76 484 ILE B O 1
ATOM 8989 N N . GLU B 2 485 ? 63.686 32.993 -11.639 1.00 37.23 485 GLU B N 1
ATOM 8990 C CA . GLU B 2 485 ? 64.782 33.160 -12.563 1.00 39.02 485 GLU B CA 1
ATOM 8991 C C . GLU B 2 485 ? 64.318 33.883 -13.819 1.00 40.09 485 GLU B C 1
ATOM 8992 O O . GLU B 2 485 ? 63.213 34.403 -13.874 1.00 45.78 485 GLU B O 1
ATOM 8999 N N . ASP B 2 486 ? 65.167 33.881 -14.834 1.00 37.31 486 ASP B N 1
ATOM 9000 C CA . ASP B 2 486 ? 64.888 34.520 -16.103 1.00 36.13 486 ASP B CA 1
ATOM 9001 C C . ASP B 2 486 ? 64.207 33.451 -16.938 1.00 34.86 486 ASP B C 1
ATOM 9002 O O . ASP B 2 486 ? 64.839 32.477 -17.329 1.00 39.49 486 ASP B O 1
ATOM 9008 N N . MET B 2 487 ? 62.932 33.640 -17.239 1.00 32.66 487 MET B N 1
ATOM 9009 C CA . MET B 2 487 ? 62.204 32.663 -18.022 1.00 30.06 487 MET B CA 1
ATOM 9010 C C . MET B 2 487 ? 62.652 32.498 -19.452 1.00 28.65 487 MET B C 1
ATOM 9011 O O . MET B 2 487 ? 62.567 31.404 -19.978 1.00 32.94 487 MET B O 1
ATOM 9017 N N . VAL B 2 488 ? 63.158 33.545 -20.093 1.00 28.93 488 VAL B N 1
ATOM 9018 C CA . VAL B 2 488 ? 63.580 33.378 -21.483 1.00 31.37 488 VAL B CA 1
ATOM 9019 C C . VAL B 2 488 ? 64.916 32.658 -21.558 1.00 37.49 488 VAL B C 1
ATOM 9020 O O . VAL B 2 488 ? 65.143 31.835 -22.451 1.00 38.79 488 VAL B O 1
ATOM 9025 N N . LYS B 2 489 ? 65.782 32.945 -20.591 1.00 39.75 489 LYS B N 1
ATOM 9026 C CA . LYS B 2 489 ? 67.086 32.313 -20.532 1.00 40.55 489 LYS B CA 1
ATOM 9027 C C . LYS B 2 489 ? 66.842 30.818 -20.410 1.00 38.17 489 LYS B C 1
ATOM 9028 O O . LYS B 2 489 ? 67.411 30.024 -21.147 1.00 37.75 489 LYS B O 1
ATOM 9038 N N . ASN B 2 490 ? 65.973 30.454 -19.475 1.00 37.60 490 ASN B N 1
ATOM 9039 C CA . ASN B 2 490 ? 65.614 29.061 -19.236 1.00 36.03 490 ASN B CA 1
ATOM 9040 C C . ASN B 2 490 ? 64.756 28.488 -20.363 1.00 35.93 490 ASN B C 1
ATOM 9041 O O . ASN B 2 490 ? 64.430 27.306 -20.336 1.00 39.57 490 ASN B O 1
ATOM 9049 N N . GLY B 2 491 ? 64.347 29.331 -21.312 1.00 34.20 491 GLY B N 1
ATOM 9050 C CA . GLY B 2 491 ? 63.544 28.874 -22.439 1.00 34.46 491 GLY B CA 1
ATOM 9051 C C . GLY B 2 491 ? 62.025 28.765 -22.307 1.00 35.17 491 GLY B C 1
ATOM 9052 O O . GLY B 2 491 ? 61.332 28.459 -23.285 1.00 32.56 491 GLY B O 1
ATOM 9054 N N . VAL B 2 492 ? 61.485 29.021 -21.119 1.00 33.69 492 VAL B N 1
ATOM 9055 C CA . VAL B 2 492 ? 60.044 28.919 -20.935 1.00 29.09 492 VAL B CA 1
ATOM 9056 C C . VAL B 2 492 ? 59.401 30.176 -21.483 1.00 22.83 492 VAL B C 1
ATOM 9057 O O . VAL B 2 492 ? 59.338 31.204 -20.823 1.00 19.65 492 VAL B O 1
ATOM 9062 N N . ILE B 2 493 ? 58.932 30.065 -22.717 1.00 22.04 493 ILE B N 1
ATOM 9063 C CA . ILE B 2 493 ? 58.339 31.189 -23.418 1.00 23.84 493 ILE B CA 1
ATOM 9064 C C . ILE B 2 493 ? 57.079 30.794 -24.188 1.00 24.69 493 ILE B C 1
ATOM 9065 O O . ILE B 2 493 ? 56.941 29.652 -24.617 1.00 20.71 493 ILE B O 1
ATOM 9071 N N . GLU B 2 494 ? 56.191 31.765 -24.401 1.00 26.21 494 GLU B N 1
ATOM 9072 C CA . GLU B 2 494 ? 54.922 31.538 -25.081 1.00 28.32 494 GLU B CA 1
ATOM 9073 C C . GLU B 2 494 ? 54.610 32.612 -26.080 1.00 28.32 494 GLU B C 1
ATOM 9074 O O . GLU B 2 494 ? 55.039 33.749 -25.916 1.00 29.88 494 GLU B O 1
ATOM 9081 N N . PRO B 2 495 ? 53.755 32.298 -27.069 1.00 27.55 495 PRO B N 1
ATOM 9082 C CA . PRO B 2 495 ? 53.359 33.265 -28.103 1.00 29.72 495 PRO B CA 1
ATOM 9083 C C . PRO B 2 495 ? 52.705 34.455 -27.414 1.00 30.95 495 PRO B C 1
ATOM 9084 O O . PRO B 2 495 ? 52.067 34.307 -26.377 1.00 35.98 495 PRO B O 1
ATOM 9088 N N . ILE B 2 496 ? 52.846 35.636 -27.989 1.00 34.70 496 ILE B N 1
ATOM 9089 C CA . ILE B 2 496 ? 52.267 36.818 -27.378 1.00 31.26 496 ILE B CA 1
ATOM 9090 C C . ILE B 2 496 ? 50.723 36.697 -27.383 1.00 30.83 496 ILE B C 1
ATOM 9091 O O . ILE B 2 496 ? 50.031 37.083 -26.433 1.00 34.11 496 ILE B O 1
ATOM 9097 N N . ARG B 2 497 ? 50.208 36.033 -28.404 1.00 29.39 497 ARG B N 1
ATOM 9098 C CA . ARG B 2 497 ? 48.776 35.824 -28.577 1.00 31.95 497 ARG B CA 1
ATOM 9099 C C . ARG B 2 497 ? 48.017 35.132 -27.415 1.00 35.09 497 ARG B C 1
ATOM 9100 O O . ARG B 2 497 ? 46.870 35.471 -27.127 1.00 37.56 497 ARG B O 1
ATOM 9114 N N . VAL B 2 498 ? 48.649 34.159 -26.764 1.00 36.56 498 VAL B N 1
ATOM 9115 C CA . VAL B 2 498 ? 48.033 33.415 -25.662 1.00 35.75 498 VAL B CA 1
ATOM 9116 C C . VAL B 2 498 ? 47.618 34.324 -24.516 1.00 33.43 498 VAL B C 1
ATOM 9117 O O . VAL B 2 498 ? 46.528 34.181 -23.970 1.00 37.43 498 VAL B O 1
ATOM 9122 N N . GLY B 2 499 ? 48.481 35.269 -24.165 1.00 33.60 499 GLY B N 1
ATOM 9123 C CA . GLY B 2 499 ? 48.188 36.178 -23.068 1.00 29.88 499 GLY B CA 1
ATOM 9124 C C . GLY B 2 499 ? 47.146 37.239 -23.361 1.00 28.88 499 GLY B C 1
ATOM 9125 O O . GLY B 2 499 ? 46.345 37.589 -22.499 1.00 31.44 499 GLY B O 1
ATOM 9127 N N . LYS B 2 500 ? 47.178 37.799 -24.559 1.00 27.93 500 LYS B N 1
ATOM 9128 C CA . LYS B 2 500 ? 46.205 38.815 -24.926 1.00 28.97 500 LYS B CA 1
ATOM 9129 C C . LYS B 2 500 ? 44.794 38.225 -24.948 1.00 29.04 500 LYS B C 1
ATOM 9130 O O . LYS B 2 500 ? 43.855 38.808 -24.399 1.00 27.00 500 LYS B O 1
ATOM 9140 N N . GLN B 2 501 ? 44.644 37.079 -25.610 1.00 27.77 501 GLN B N 1
ATOM 9141 C CA . GLN B 2 501 ? 43.347 36.431 -25.699 1.00 28.71 501 GLN B CA 1
ATOM 9142 C C . GLN B 2 501 ? 42.873 35.978 -24.344 1.00 27.48 501 GLN B C 1
ATOM 9143 O O . GLN B 2 501 ? 41.738 36.235 -23.983 1.00 29.50 501 GLN B O 1
ATOM 9152 N N . ALA B 2 502 ? 43.741 35.337 -23.573 1.00 25.47 502 ALA B N 1
ATOM 9153 C CA . ALA B 2 502 ? 43.344 34.892 -22.248 1.00 25.72 502 ALA B CA 1
ATOM 9154 C C . ALA B 2 502 ? 42.827 36.059 -21.392 1.00 28.24 502 ALA B C 1
ATOM 9155 O O . ALA B 2 502 ? 41.778 35.922 -20.764 1.00 32.08 502 ALA B O 1
ATOM 9158 N N . ILE B 2 503 ? 43.522 37.205 -21.364 1.00 32.63 503 ILE B N 1
ATOM 9159 C CA . ILE B 2 503 ? 43.018 38.321 -20.552 1.00 34.43 503 ILE B CA 1
ATOM 9160 C C . ILE B 2 503 ? 41.775 38.910 -21.224 1.00 33.86 503 ILE B C 1
ATOM 9161 O O . ILE B 2 503 ? 40.887 39.402 -20.548 1.00 38.57 503 ILE B O 1
ATOM 9167 N N . GLU B 2 504 ? 41.670 38.776 -22.539 1.00 31.21 504 GLU B N 1
ATOM 9168 C CA . GLU B 2 504 ? 40.507 39.263 -23.267 1.00 29.97 504 GLU B CA 1
ATOM 9169 C C . GLU B 2 504 ? 39.261 38.445 -22.884 1.00 30.37 504 GLU B C 1
ATOM 9170 O O . GLU B 2 504 ? 38.232 39.002 -22.480 1.00 32.42 504 GLU B O 1
ATOM 9177 N N . SER B 2 505 ? 39.359 37.124 -23.016 1.00 25.65 505 SER B N 1
ATOM 9178 C CA . SER B 2 505 ? 38.277 36.207 -22.681 1.00 23.21 505 SER B CA 1
ATOM 9179 C C . SER B 2 505 ? 37.916 36.238 -21.221 1.00 23.51 505 SER B C 1
ATOM 9180 O O . SER B 2 505 ? 36.737 36.162 -20.863 1.00 24.52 505 SER B O 1
ATOM 9185 N N . ALA B 2 506 ? 38.938 36.326 -20.378 1.00 21.73 506 ALA B N 1
ATOM 9186 C CA . ALA B 2 506 ? 38.738 36.364 -18.948 1.00 19.67 506 ALA B CA 1
ATOM 9187 C C . ALA B 2 506 ? 37.928 37.570 -18.523 1.00 20.70 506 ALA B C 1
ATOM 9188 O O . ALA B 2 506 ? 36.965 37.406 -17.789 1.00 27.06 506 ALA B O 1
ATOM 9191 N N . THR B 2 507 ? 38.253 38.775 -18.996 1.00 22.85 507 THR B N 1
ATOM 9192 C CA . THR B 2 507 ? 37.466 39.923 -18.553 1.00 17.68 507 THR B CA 1
ATOM 9193 C C . THR B 2 507 ? 36.046 39.971 -19.071 1.00 17.21 507 THR B C 1
ATOM 9194 O O . THR B 2 507 ? 35.162 40.439 -18.359 1.00 21.07 507 THR B O 1
ATOM 9200 N N . GLU B 2 508 ? 35.808 39.467 -20.280 1.00 20.99 508 GLU B N 1
ATOM 9201 C CA . GLU B 2 508 ? 34.443 39.411 -20.824 1.00 23.53 508 GLU B CA 1
ATOM 9202 C C . GLU B 2 508 ? 33.576 38.441 -20.035 1.00 22.68 508 GLU B C 1
ATOM 9203 O O . GLU B 2 508 ? 32.425 38.722 -19.754 1.00 28.08 508 GLU B O 1
ATOM 9210 N N . ALA B 2 509 ? 34.124 37.288 -19.691 1.00 23.97 509 ALA B N 1
ATOM 9211 C CA . ALA B 2 509 ? 33.387 36.300 -18.907 1.00 23.84 509 ALA B CA 1
ATOM 9212 C C . ALA B 2 509 ? 32.975 36.840 -17.543 1.00 25.65 509 ALA B C 1
ATOM 9213 O O . ALA B 2 509 ? 31.884 36.552 -17.073 1.00 30.51 509 ALA B O 1
ATOM 9216 N N . ALA B 2 510 ? 33.864 37.587 -16.896 1.00 26.18 510 ALA B N 1
ATOM 9217 C CA . ALA B 2 510 ? 33.594 38.162 -15.583 1.00 24.80 510 ALA B CA 1
ATOM 9218 C C . ALA B 2 510 ? 32.648 39.347 -15.650 1.00 26.49 510 ALA B C 1
ATOM 9219 O O . ALA B 2 510 ? 31.878 39.586 -14.733 1.00 28.95 510 ALA B O 1
ATOM 9222 N N . ILE B 2 511 ? 32.752 40.152 -16.693 1.00 27.42 511 ILE B N 1
ATOM 9223 C CA . ILE B 2 511 ? 31.863 41.290 -16.795 1.00 25.62 511 ILE B CA 1
ATOM 9224 C C . ILE B 2 511 ? 30.440 40.809 -17.046 1.00 27.03 511 ILE B C 1
ATOM 9225 O O . ILE B 2 511 ? 29.508 41.283 -16.421 1.00 31.09 511 ILE B O 1
ATOM 9231 N N . MET B 2 512 ? 30.285 39.775 -17.857 1.00 30.82 512 MET B N 1
ATOM 9232 C CA . MET B 2 512 ? 28.964 39.213 -18.132 1.00 29.21 512 MET B CA 1
ATOM 9233 C C . MET B 2 512 ? 28.252 38.741 -16.876 1.00 25.87 512 MET B C 1
ATOM 9234 O O . MET B 2 512 ? 27.066 38.975 -16.719 1.00 33.46 512 MET B O 1
ATOM 9240 N N . ILE B 2 513 ? 28.949 38.038 -16.000 1.00 22.55 513 ILE B N 1
ATOM 9241 C CA . ILE B 2 513 ? 28.318 37.579 -14.770 1.00 21.00 513 ILE B CA 1
ATOM 9242 C C . ILE B 2 513 ? 28.083 38.757 -13.814 1.00 22.81 513 ILE B C 1
ATOM 9243 O O . ILE B 2 513 ? 27.057 38.836 -13.170 1.00 31.37 513 ILE B O 1
ATOM 9249 N N . LEU B 2 514 ? 29.010 39.702 -13.766 1.00 29.06 514 LEU B N 1
ATOM 9250 C CA . LEU B 2 514 ? 28.898 40.863 -12.881 1.00 25.80 514 LEU B CA 1
ATOM 9251 C C . LEU B 2 514 ? 27.680 41.735 -13.177 1.00 26.28 514 LEU B C 1
ATOM 9252 O O . LEU B 2 514 ? 27.155 42.373 -12.272 1.00 30.40 514 LEU B O 1
ATOM 9258 N N . ARG B 2 515 ? 27.251 41.785 -14.437 1.00 22.61 515 ARG B N 1
ATOM 9259 C CA . ARG B 2 515 ? 26.094 42.602 -14.813 1.00 21.89 515 ARG B CA 1
ATOM 9260 C C . ARG B 2 515 ?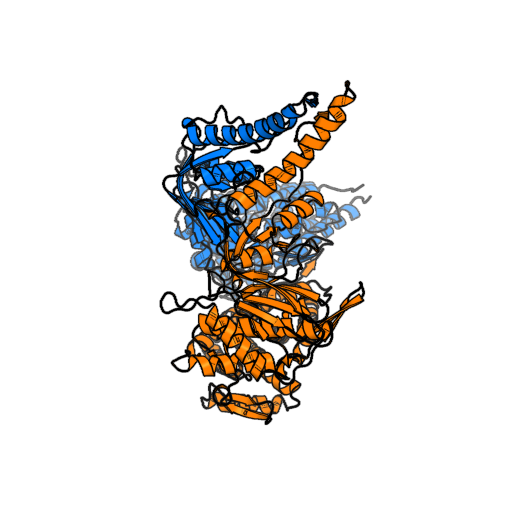 24.726 41.962 -14.539 1.00 22.73 515 ARG B C 1
ATOM 9261 O O . ARG B 2 515 ? 23.706 42.662 -14.527 1.00 27.37 515 ARG B O 1
ATOM 9275 N N . ILE B 2 516 ? 24.688 40.640 -14.383 1.00 20.05 516 ILE B N 1
ATOM 9276 C CA . ILE B 2 516 ? 23.434 39.921 -14.161 1.00 15.18 516 ILE B CA 1
ATOM 9277 C C . ILE B 2 516 ? 22.961 39.956 -12.718 1.00 17.29 516 ILE B C 1
ATOM 9278 O O . ILE B 2 516 ? 23.648 39.469 -11.832 1.00 26.69 516 ILE B O 1
ATOM 9284 N N . ASP B 2 517 ? 21.779 40.503 -12.469 1.00 19.03 517 ASP B N 1
ATOM 9285 C CA . ASP B 2 517 ? 21.277 40.542 -11.102 1.00 19.42 517 ASP B CA 1
ATOM 9286 C C . ASP B 2 517 ? 20.081 39.623 -10.854 1.00 21.96 517 ASP B C 1
ATOM 9287 O O . ASP B 2 517 ? 19.541 39.575 -9.746 1.00 25.98 517 ASP B O 1
ATOM 9293 N N . ASP B 2 518 ? 19.694 38.848 -11.854 1.00 19.12 518 ASP B N 1
ATOM 9294 C CA . ASP B 2 518 ? 18.571 37.971 -11.669 1.00 19.55 518 ASP B CA 1
ATOM 9295 C C . ASP B 2 518 ? 18.578 36.922 -12.752 1.00 24.15 518 ASP B C 1
ATOM 9296 O O . ASP B 2 518 ? 18.989 37.195 -13.880 1.00 25.34 518 ASP B O 1
ATOM 9302 N N . VAL B 2 519 ? 18.156 35.712 -12.395 1.00 27.94 519 VAL B N 1
ATOM 9303 C CA . VAL B 2 519 ? 18.057 34.602 -13.343 1.00 28.85 519 VAL B CA 1
ATOM 9304 C C . VAL B 2 519 ? 16.603 34.092 -13.312 1.00 31.28 519 VAL B C 1
ATOM 9305 O O . VAL B 2 519 ? 16.095 33.688 -12.268 1.00 32.93 519 VAL B O 1
ATOM 9310 N N . ILE B 2 520 ? 15.913 34.206 -14.440 1.00 32.39 520 ILE B N 1
ATOM 9311 C CA . ILE B 2 520 ? 14.515 33.826 -14.524 1.00 37.53 520 ILE B CA 1
ATOM 9312 C C . ILE B 2 520 ? 14.154 32.993 -15.746 1.00 41.65 520 ILE B C 1
ATOM 9313 O O . ILE B 2 520 ? 14.738 33.157 -16.810 1.00 43.41 520 ILE B O 1
ATOM 9319 N N . ALA B 2 521 ? 13.195 32.082 -15.570 1.00 46.12 521 ALA B N 1
ATOM 9320 C CA . ALA B 2 521 ? 12.749 31.172 -16.633 1.00 44.76 521 ALA B CA 1
ATOM 9321 C C . ALA B 2 521 ? 11.628 31.701 -17.511 1.00 40.74 521 ALA B C 1
ATOM 9322 O O . ALA B 2 521 ? 11.548 31.338 -18.684 1.00 44.55 521 ALA B O 1
#

B-factor: mean 39.89, std 16.64, range [8.0, 100.0]

Sequence (1005 aa):
REQGKNAQRNNIEAAKAIADAVRTTLGPKGMDKMLVDSIGDIIISNDGATILKEMDVEHPTAKMIVEVSKAQDTAVGDGTTTAVVLSGELLKQAETLLDQGVHPTVISNGYRLAVNEARKIIDEIAEKSTDDATLRKIALTALSGKNTGLSNDFLADLVVKAVNAVAEVRDGKTIVDTANIKVDKKNGGSVNDTQFISGIVIDKEKVHSKMPDVVKNAKIALIDSALEIKKTEIEAKVQISDPSKIQDFLNQETNTFKQMVEKIKKSGANVVLCQKGIDDVAQHYLAKEGIYAVRRVKKSDMEKLAKATGAKIVTDLDDLTPSVLGEAETVEERKIGDDRMTFVMGCKNPKAVSILIRGGTDHVVSEVERALNDAIRVVAITKEDGKFLWGGGAVEAELAMRLAKYANSVGGREQLAIEAFAKALEIIPRTLAENAGIDPINTLIKLKADDEKGRISVGVDLDNNGVGDMKAKGVVDPLRVKTHALESAVEVATMILRIDDVIKDAMKENIEAAIAISNSVRSSLGPRGMDKMLVDSLGDIVITNDGVTILKEMDVEHPAAKMMVEVSKTQDSFVGDGTTTAVIIAGGLLQQAQGLINQNVHPTVISEGYRMASEEAKRVIDEISTKIGADEKALLLKMAQTSLNSKSASVAKDKLAEISYEAVKSVAELRDGKYYVDFDNIQVVKKQGGAIDDTQLINGIIVDKEKVHPGMPDVVKDAKIALLDAPLEIKKPEFDTNLRIEDPSMIQKFLAQEENMLREMVDKIKSVGANVVITQKGIDDMAQHYLSRAGIYAVRRVKKSDMDKLAKATGASIVSTIDEISSSDLGTAERVEQVKVGEDYMTFVTGCKNPKAVSILVRGETEHVVDEMERSITDSLHVVASALEDGAYAAGGGATAAEIAFRLRSYAQKIGGRQQLAIEKFADAIEEIPRALAENAGLDPIDILLKLRAEHAKGNKTYGINVFTGEIEDMVKNGVIEPIRVGKQAIESATEAAIMILRIDDVIA

Secondary structure (DSSP, 8-state):
-EEHHHHHHHHHHHHHHHHHHHHTT-STT--EEEEE-SSS-EEEE--HHHHHHHS---SHHHHHHHGGGG-TTT-STTHHHHHHHHHHHHHHHHHHHHHHT--HHHHHHHHHHHHHHHHHHHHHHPEE---HHHHHHHHHHHTTTSS--STHHHHHHHHHHHHHHH-EESSSSEE--GGGEEEEE---S-STT-EEESEEEES---S-TTS-SEEEEEEEEEE-S-BSPPPPSS--EEEE-STTHHHHHHHHHHHHHHHHHHHHHHTT--EEEESS-B-HHHHHHHHHHT-EEE-S--HHHHHHHHHHH---EESSGGG--GGG-EEEEEEEEEEETTEEEEEEEEES-SS-EEEEE--SSSTTHHHHHHHHHHHHHHHHHHHHH-EEEETTTHHHHHHHHHHHHHHHTS-HHHHHHHHHHHHHHTHHHHHHHHHHTS-HHHHHHHHHHHHHTT-TTEEEETTTTEEEEHHHHT-EEEHHHHHHHHHHHHHHHHHHHT--EE-/-HHHHHHHHHHHHHHHHHHTTSSTT---EEEE-TT--EEEE--HHHHHHHS---SHHHHHHHHHHT-TT---TTHHHHHHHHHHHHHHHHHHHHHTT--HHHHHHHHHHHHHHHHHHHHHH-EE--TTHHHHHHHHHHHHHTTSGGGGGHHHHHHHHHHHHHHHEEE-SSSEEE-GGGEEEEEEESS-GGG-EEESEEEES---SSTTS-SEEEEEEEEEESS-BSPPPPSSEEEE---STTHHHHHHHHHHHHHHHHHHHHHHTT--EEEESS-B-HHHHHHHHHTT-EEE-S--HHHHHHHHHHHT--EES-GGG--GGG-EEEEEEEEEEETTEEEEEEEEESSSS-EEEEEEESSHHHHHHHHHHHHHHHHHHHHHHHH-EEEETTTHHHHHHHHHHHHHHHHT-SSHHHHHHHHHHHHTHHHHHHHHHHT--HHHHHHHHHHHHHTT-TTEEEETTTTEEEETTTTT-EEEHHHHHHHHHHHHHHHHHHHHEEEEE-

Organism: Thermoplasma acidophilum (strain ATCC 25905 / DSM 1728 / JCM 9062 / NBRC 15155 / AMRC-C165) (NCBI:txid273075)

InterPro domains:
  IPR002194 Chaperonin TCP-1, conserved site [PS00750] (39-51)
  IPR002194 Chaperonin TCP-1, conserved site [PS00751] (60-76)
  IPR002194 Chaperonin TCP-1, conserved site [PS00995] (88-96)
  IPR002423 Chaperonin Cpn60/GroEL/TCP-1 family [PF00118] (34-523)
  IPR012714 Chaperonin/Thermosome [TIGR02339] (7-522)
  IPR012714 Chaperonin/Thermosome [cd03343] (8-522)
  IPR017998 T-complex protein 1 [PR00304] (36-52)
  IPR017998 T-complex protein 1 [PR00304] (58-76)
  IPR017998 T-complex protein 1 [PR00304] (88-107)
  IPR017998 T-complex protein 1 [PR00304] (370-392)
  IPR017998 T-complex protein 1 [PR00304] (404-416)
  IPR017998 T-complex protein 1 [PTHR11353] (15-522)
  IPR027409 GroEL-like apical domain superfamily [G3DSA:3.50.7.10] (214-366)
  IPR027409 GroEL-like apical domain superfamily [SSF52029] (209-375)
  IPR027410 TCP-1-like chaperonin intermediate domain superfamily [G3DSA:3.30.260.10] (144-402)
  IPR027410 TCP-1-like chaperonin intermediate domain superfamily [SSF54849] (146-401)
  IPR027413 GroEL-like equatorial domain superfamily [G3DSA:1.10.560.10] (31-519)
  IPR027413 GroEL-like equatorial domain superfamily [SSF48592] (16-522)
  IPR054827 TCP-1 chaperonin-like [NF041082] (7-522)
  IPR054827 TCP-1 chaperonin-like [NF041083] (6-522)

CATH classification: 1.10.560.10 (+2 more: 3.30.260.10, 3.50.7.10)